Protein 3TKK (pdb70)

Nearest PDB structures (foldseek):
  3tkk-assembly2_D  TM=1.000E+00  e=2.383E-60  Caldanaerobacter subterraneus subsp. tengcongensis
  2ii1-assembly2_B  TM=9.820E-01  e=2.630E-40  Halalkalibacterium halodurans
  2f4l-assembly2_D  TM=9.705E-01  e=2.363E-36  Thermotoga maritima MSB8
  5ubu-assembly1_A  TM=9.392E-01  e=4.255E-30  Yersinia enterocolitica subsp. palearctica Y11
  3b9t-assembly2_D  TM=8.707E-01  e=4.042E-27  Methylobacillus flagellatus KT

Solvent-accessible surface area: 43181 Å² total

InterPro domains:
  IPR004304 Acetamidase/Formamidase [PF03069] (20-140)
  IPR004304 Acetamidase/Formamidase [PF03069] (149-227)
  IPR004304 Acetamidase/Formamidase [PTHR31891] (7-294)

Radius of gyration: 37.42 Å; Cα contacts (8 Å, |Δi|>4): 3752; chains: 4; bounding box: 75×80×104 Å

Foldseek 3Di:
DEAEEEFEAVAWAFWFAPPRDWPEEDEAFYKYKYWAFFLNCQQPDDDVRFPPRPVSSHQIWHGFYQYAPAAAQWKKKKAFAAWFWDQKFKDWFAQPFFDCNPPGHDIDMDMFGQPPQWTCPDPVDTHHFQKAWQFKFFHAQHDIGGQLDQAQRGHRQQASLHGHQKMKMHRANHHSRTIITYNMARAADFANRRRHGRTTIIITIMGMHIGPPDGARHMWMQGPWKIKGKHWAQDPVVQLVVRLVRVLVLPVVLAVQDSVSSVVCQVPFKDWGFRHDGTNITMIMIMGTVVVCVVSVNDD/DAEEEEFEAVAWDQKFAPPRDWPEEEEAFYKYKYWAAFCNCQADPHDVGFPPDDVSSPQTWGTFYQYPPAAAQWKKKKAFADWDWDFKFKDWFEAPFFQCNVPGHDIDMDIFGHDPQFTCPDPVDTHHFQKAWQFKFFHAQDDIGGLQDQAQRGHRQQASLHGHQKMKMGRARHHSRTMITYNMARDADFQSGRRHHRTTIIITIMGMHIGPDDGARHMWMQGPWKIKGKAKAQALVVRLVVQLVRVLVLCVVQAPADSVRSVVVQVPFKDKAFRHDGGNIGMIIIMGTVVVCVVSPRDD/DEEEEEFEQVAWDFKFAPPDDWPEEDEAFYKYKYWAAFLNPQPDVQPVSFPPRPVSSPLIWHTQYFYAPAAAQWKKKKAFADWFWDQKFKDKAEQPFFDCNPVGHDIDMGIFGHDPQFTCPDPPDTHHFQKAFQAKFFHALDDIGGLQDQAQRGRRQQASLRGHQKMKMGRANHHRRGMITYNMARAADAASRRRHHRGTTIITIMGMHIGDPDGARHMWMQHPWKIKGKHKAQDLVVRLVVRLVRVLVLCVVQAPADSVRSVVCLVVFKDKAFRHDGGNIGMIMIMGTVVVCVVRVNDD/DEAEEEFEAVQWDFWFALPDDWPEEEEAFYKYKYWAAWCNPCDPPQPPPFPDDDNSRPLTWGTFYFYAPAAQFWKKKKAWAAWFWDQKFKDWFAQLFFQVNPVGHGIHMGIFGHDPQFTPPDPPDTHGFQKAWQFKFFHAQHDIGGLQDQALRTHRQLASLHGRQKMKMGRARHHRRTITTYNMARAADFASRRHHHRTTTIITMMGMHIGPPDGARHMWMDGPWKIKGKHKAQALVVRLVVRLVRVVVLCVPQAPQDPVRSVVCQVPFKDKAFNHDGGSIGMIMIMGTPVVCVVRVNDD

Secondary structure (DSSP, 8-state):
---EEEE-TTSEESEE-TTSPPSEEEETT-EEEEEE---TT---SSTT--S-S-STT-SPEEEEEEEET--TT-EEEEEEEEEEE-SEEEEEEETT-STTGGG--SEEEEEEEEETTEEE-SSS-EEE---EEEEEE---SSS-EETT-EETTEEE---TT-STT-EEEEE--STT--EEEEEEES---TB-TTS---B--EEEEEEEEEEPS---SS-EEE-SSEEEEEEEESSHHHHHHHHHHHHHHHHHHH----HHHHHHHHHHH-EEEEEESSSSSEEEEEEEEHHHHHHTT---/---EEEE-TTSEESEEETTSPPSEEEETT-EEEEEE---TT-S-S-SS--S-S-STT-S-EEEEEEEET--TT-EEEEEEEEEEE-SEEEEEEETT-STTGGG--SEEEEEEEEETTEEEEETTEEEE---EEEEEE---SSSEEETTS-BTTEEE---TT-STT-EEEEE--STT--EEEEEEES---TB-TTS---EE-EEEEEEEEEE-S---SS-EEE-SSEEEEEEEESSHHHHHHHHHHHHHHHHHHH--B-HHHHHHHHHHH-EEEEEESSSSSEEEEEEEEHHHHHHTT---/---EEEE-TTSEESEE-TTSPPSEEEETT-EEEEEE---TT---SSSS--S-S-STT-S-EEEEEEEET--TT-EEEEEEEEEEE-SEEEEEEETT-STTGGG--SEEEEEEEEETTEEE-SSS-EEE---EEEEEE---SSS-EETTS-BTTEEE---TT-BTT-EEEEE--STTEEEEEEEEES---TB-TTS---EE-EEEEEEEEEE-S---SS-EEE-SSEEEEEEEESSHHHHHHHHHHHHHHHHHHH--B-HHHHHHHHHHH-EEEEEESSSSSEEEEEEEEHHHHHHTT---/---EEEE-TTSEESEEETTSPPSEEE-TT-EEEEEE----S--S-SSS--S-S-GGGSS-EEEEEEETT--TT-EEEEEEEEEEE-SEEEEEEETTBSTTGGG--SEEEEEEEEETTEEEEETTEEEE---EEEEEE---SSSEEETT--BTTEEE---TT-STT-EEEEE--STTEEEEEEEEES---TB-TTS---B--EEEEEEEEEE-S---SS-EEE-SSEEEEEEEESSHHHHHHHHHHHHHHHHHHH----HHHHHHHHHHH-EEEEEESSSSSEEEEEEEEHHHHHHTT---

Structure (mmCIF, N/CA/C/O backbone):
data_3TKK
#
_entry.id   3TKK
#
_cell.length_a   41.230
_cell.length_b   152.882
_cell.length_c   100.255
_cell.angle_alpha   90.00
_cell.angle_beta   99.49
_cell.angle_gamma   90.00
#
_symmetry.space_group_name_H-M   'P 1 21 1'
#
loop_
_entity.id
_entity.type
_entity.pdbx_description
1 polymer 'Predicted acetamidase/formamidase'
2 non-polymer 'CALCIUM ION'
3 non-polymer 'ZINC ION'
4 water water
#
loop_
_atom_site.group_PDB
_atom_site.id
_atom_site.type_symbol
_atom_site.label_atom_id
_atom_site.label_alt_id
_atom_site.label_comp_id
_atom_site.label_asym_id
_atom_site.label_entity_id
_atom_site.label_seq_id
_atom_site.pdbx_PDB_ins_code
_atom_site.Cartn_x
_atom_site.Cartn_y
_atom_site.Cartn_z
_atom_site.occupancy
_atom_site.B_iso_or_equiv
_atom_site.auth_seq_id
_atom_site.auth_comp_id
_atom_site.auth_asym_id
_atom_site.auth_atom_id
_atom_site.pdbx_PDB_model_num
ATOM 1 N N . SER A 1 1 ? 4.860 4.050 -19.061 1.00 23.70 -2 SER A N 1
ATOM 2 C CA . SER A 1 1 ? 3.978 3.255 -18.109 1.00 23.84 -2 SER A CA 1
ATOM 3 C C . SER A 1 1 ? 2.650 3.973 -17.643 1.00 23.76 -2 SER A C 1
ATOM 4 O O . SER A 1 1 ? 2.607 5.182 -17.435 1.00 21.03 -2 SER A O 1
ATOM 7 N N . HIS A 1 2 ? 1.569 3.206 -17.490 1.00 22.77 -1 HIS A N 1
ATOM 8 C CA . HIS A 1 2 ? 0.330 3.767 -16.969 1.00 24.47 -1 HIS A CA 1
ATOM 9 C C . HIS A 1 2 ? -0.290 2.728 -16.078 1.00 22.72 -1 HIS A C 1
ATOM 10 O O . HIS A 1 2 ? -1.441 2.421 -16.225 1.00 21.02 -1 HIS A O 1
ATOM 17 N N . MET A 1 3 ? 0.459 2.303 -15.056 1.00 36.67 1 MET A N 1
ATOM 18 C CA . MET A 1 3 ? -0.185 1.444 -14.089 1.00 37.03 1 MET A CA 1
ATOM 19 C C . MET A 1 3 ? -0.744 2.303 -12.983 1.00 33.58 1 MET A C 1
ATOM 20 O O . MET A 1 3 ? -0.218 3.383 -12.773 1.00 33.21 1 MET A O 1
ATOM 25 N N . LYS A 1 4 ? -1.766 1.812 -12.272 1.00 30.54 2 LYS A N 1
ATOM 26 C CA . LYS A 1 4 ? -2.217 2.425 -11.036 1.00 32.31 2 LYS A CA 1
ATOM 27 C C . LYS A 1 4 ? -2.121 1.492 -9.839 1.00 31.11 2 LYS A C 1
ATOM 28 O O . LYS A 1 4 ? -2.727 0.424 -9.851 1.00 34.64 2 LYS A O 1
ATOM 34 N N . TYR A 1 5 ? -1.431 1.912 -8.805 1.00 28.88 3 TYR A N 1
ATOM 35 C CA . TYR A 1 5 ? -1.343 1.121 -7.590 1.00 29.68 3 TYR A CA 1
ATOM 36 C C . TYR A 1 5 ? -1.957 1.822 -6.385 1.00 28.14 3 TYR A C 1
ATOM 37 O O . TYR A 1 5 ? -1.986 3.044 -6.289 1.00 27.95 3 TYR A O 1
ATOM 46 N N . SER A 1 6 ? -2.339 1.038 -5.409 1.00 27.16 4 SER A N 1
ATOM 47 C CA . SER A 1 6 ? -2.786 1.592 -4.127 1.00 27.74 4 SER A CA 1
ATOM 48 C C . SER A 1 6 ? -1.785 1.214 -3.054 1.00 25.74 4 SER A C 1
ATOM 49 O O . SER A 1 6 ? -1.350 0.065 -2.977 1.00 30.59 4 SER A O 1
ATOM 52 N N . LEU A 1 7 ? -1.346 2.141 -2.232 1.00 24.93 5 LEU A N 1
ATOM 53 C CA . LEU A 1 7 ? -0.319 1.876 -1.264 1.00 24.24 5 LEU A CA 1
ATOM 54 C C . LEU A 1 7 ? -0.949 2.220 0.112 1.00 24.19 5 LEU A C 1
ATOM 55 O O . LEU A 1 7 ? -1.350 3.377 0.374 1.00 23.45 5 LEU A O 1
ATOM 60 N N . SER A 1 8 ? -0.945 1.228 1.009 1.00 24.79 6 SER A N 1
ATOM 61 C CA . SER A 1 8 ? -1.629 1.394 2.263 1.00 26.82 6 SER A CA 1
ATOM 62 C C . SER A 1 8 ? -0.673 1.930 3.351 1.00 29.75 6 SER A C 1
ATOM 63 O O . SER A 1 8 ? 0.554 1.822 3.246 1.00 29.36 6 SER A O 1
ATOM 66 N N . ALA A 1 9 ? -1.249 2.487 4.415 1.00 28.78 7 ALA A N 1
ATOM 67 C CA . ALA A 1 9 ? -0.564 3.230 5.384 1.00 27.20 7 ALA A CA 1
ATOM 68 C C . ALA A 1 9 ? 0.282 2.378 6.338 1.00 27.37 7 ALA A C 1
ATOM 69 O O . ALA A 1 9 ? 1.085 2.960 7.033 1.00 25.86 7 ALA A O 1
ATOM 71 N N . ASP A 1 10 ? 0.167 1.048 6.238 1.00 24.85 8 ASP A N 1
ATOM 72 C CA . ASP A 1 10 ? 1.008 0.128 6.961 1.00 31.07 8 ASP A CA 1
ATOM 73 C C . ASP A 1 10 ? 2.397 0.159 6.385 1.00 28.72 8 ASP A C 1
ATOM 74 O O . ASP A 1 10 ? 3.283 -0.340 7.036 1.00 28.86 8 ASP A O 1
ATOM 79 N N . HIS A 1 11 ? 2.600 0.758 5.181 1.00 24.56 9 HIS A N 1
ATOM 80 C CA . HIS A 1 11 ? 3.982 0.946 4.731 1.00 25.58 9 HIS A CA 1
ATOM 81 C C . HIS A 1 11 ? 4.389 2.372 5.028 1.00 22.94 9 HIS A C 1
ATOM 82 O O . HIS A 1 11 ? 4.036 3.272 4.269 1.00 24.16 9 HIS A O 1
ATOM 89 N N . HIS A 1 12 ? 5.109 2.648 6.103 1.00 25.45 10 HIS A N 1
ATOM 90 C CA . HIS A 1 12 ? 5.397 4.047 6.362 1.00 25.52 10 HIS A CA 1
ATOM 91 C C . HIS A 1 12 ? 6.778 4.175 7.041 1.00 24.19 10 HIS A C 1
ATOM 92 O O . HIS A 1 12 ? 7.281 3.181 7.584 1.00 26.40 10 HIS A O 1
ATOM 99 N N . ILE A 1 13 ? 7.270 5.410 7.117 1.00 21.65 11 ILE A N 1
ATOM 100 C CA . ILE A 1 13 ? 8.591 5.666 7.716 1.00 21.95 11 ILE A CA 1
ATOM 101 C C . ILE A 1 13 ? 8.483 6.836 8.690 1.00 22.90 11 ILE A C 1
ATOM 102 O O . ILE A 1 13 ? 7.575 7.688 8.573 1.00 23.13 11 ILE A O 1
ATOM 107 N N . PHE A 1 14 ? 9.483 6.998 9.555 1.00 23.22 12 PHE A N 1
ATOM 108 C CA . PHE A 1 14 ? 9.463 8.120 10.458 1.00 27.37 12 PHE A CA 1
ATOM 109 C C . PHE A 1 14 ? 10.578 9.126 10.097 1.00 27.93 12 PHE A C 1
ATOM 110 O O . PHE A 1 14 ? 10.609 10.216 10.614 1.00 25.53 12 PHE A O 1
ATOM 118 N N . ALA A 1 15 ? 11.550 8.721 9.280 1.00 27.39 13 ALA A N 1
ATOM 119 C CA . ALA A 1 15 ? 12.578 9.676 8.874 1.00 23.79 13 ALA A CA 1
ATOM 120 C C . ALA A 1 15 ? 12.844 9.436 7.424 1.00 23.67 13 ALA A C 1
ATOM 121 O O . ALA A 1 15 ? 12.728 8.277 6.990 1.00 27.90 13 ALA A O 1
ATOM 123 N N . PHE A 1 16 ? 13.212 10.474 6.653 1.00 22.58 14 PHE A N 1
ATOM 124 C CA . PHE A 1 16 ? 13.553 10.263 5.187 1.00 25.23 14 PHE A CA 1
ATOM 125 C C . PHE A 1 16 ? 14.983 9.784 5.145 1.00 27.51 14 PHE A C 1
ATOM 126 O O . PHE A 1 16 ? 15.874 10.457 5.714 1.00 25.71 14 PHE A O 1
ATOM 134 N N . SER A 1 17 ? 15.223 8.593 4.589 1.00 24.20 15 SER A N 1
ATOM 135 C CA . SER A 1 17 ? 16.595 8.080 4.698 1.00 29.28 15 SER A CA 1
ATOM 136 C C . SER A 1 17 ? 16.823 7.217 3.484 1.00 31.72 15 SER A C 1
ATOM 137 O O . SER A 1 17 ? 15.917 6.498 3.041 1.00 29.63 15 SER A O 1
ATOM 140 N N . LYS A 1 18 ? 18.026 7.277 2.947 1.00 31.93 16 LYS A N 1
ATOM 141 C CA . LYS A 1 18 ? 18.366 6.461 1.768 1.00 32.89 16 LYS A CA 1
ATOM 142 C C . LYS A 1 18 ? 18.349 4.983 2.109 1.00 34.39 16 LYS A C 1
ATOM 143 O O . LYS A 1 18 ? 18.345 4.140 1.197 1.00 34.71 16 LYS A O 1
ATOM 149 N N . GLU A 1 19 ? 18.362 4.688 3.414 1.00 35.26 17 GLU A N 1
ATOM 150 C CA . GLU A 1 19 ? 18.461 3.308 3.948 1.00 38.68 17 GLU A CA 1
ATOM 151 C C . GLU A 1 19 ? 17.102 2.595 4.043 1.00 36.45 17 GLU A C 1
ATOM 152 O O . GLU A 1 19 ? 17.073 1.377 4.201 1.00 39.81 17 GLU A O 1
ATOM 158 N N . ASN A 1 20 ? 16.000 3.335 4.017 1.00 31.48 18 ASN A N 1
ATOM 159 C CA . ASN A 1 20 ? 14.653 2.716 4.176 1.00 31.43 18 ASN A CA 1
ATOM 160 C C . ASN A 1 20 ? 14.345 1.913 2.877 1.00 30.36 18 ASN A C 1
ATOM 161 O O . ASN A 1 20 ? 14.393 2.462 1.761 1.00 31.91 18 ASN A O 1
ATOM 166 N N . LYS A 1 21 ? 13.997 0.655 3.013 1.00 28.79 19 LYS A N 1
ATOM 167 C CA . LYS A 1 21 ? 13.669 -0.139 1.852 1.00 29.93 19 LYS A CA 1
ATOM 168 C C . LYS A 1 21 ? 12.338 0.280 1.230 1.00 26.82 19 LYS A C 1
ATOM 169 O O . LYS A 1 21 ? 11.382 0.531 1.945 1.00 25.89 19 LYS A O 1
ATOM 175 N N . PRO A 1 22 ? 12.262 0.249 -0.095 1.00 26.17 20 PRO A N 1
ATOM 176 C CA . PRO A 1 22 ? 11.109 0.663 -0.894 1.00 25.81 20 PRO A CA 1
ATOM 177 C C . PRO A 1 22 ? 9.938 -0.222 -0.517 1.00 24.78 20 PRO A C 1
ATOM 178 O O . PRO A 1 22 ? 10.075 -1.463 -0.341 1.00 25.67 20 PRO A O 1
ATOM 182 N N . ALA A 1 23 ? 8.799 0.430 -0.365 1.00 24.10 21 ALA A N 1
ATOM 183 C CA . ALA A 1 23 ? 7.543 -0.297 -0.031 1.00 24.64 21 ALA A CA 1
ATOM 184 C C . ALA A 1 23 ? 7.062 -0.872 -1.337 1.00 24.88 21 ALA A C 1
ATOM 185 O O . ALA A 1 23 ? 6.386 -1.902 -1.376 1.00 25.60 21 ALA A O 1
ATOM 187 N N . ILE A 1 24 ? 7.416 -0.189 -2.415 1.00 24.59 22 ILE A N 1
ATOM 188 C CA . ILE A 1 24 ? 6.907 -0.600 -3.747 1.00 25.13 22 ILE A CA 1
ATOM 189 C C . ILE A 1 24 ? 7.786 0.152 -4.788 1.00 24.98 22 ILE A C 1
ATOM 190 O O . ILE A 1 24 ? 8.391 1.212 -4.479 1.00 24.28 22 ILE A O 1
ATOM 195 N N . SER A 1 25 ? 7.969 -0.497 -5.922 1.00 25.79 23 SER A N 1
ATOM 196 C CA . SER A 1 25 ? 8.587 0.070 -7.122 1.00 26.37 23 SER A CA 1
ATOM 197 C C . SER A 1 25 ? 7.549 0.350 -8.196 1.00 26.24 23 SER A C 1
ATOM 198 O O . SER A 1 25 ? 6.722 -0.515 -8.502 1.00 27.70 23 SER A O 1
ATOM 201 N N . VAL A 1 26 ? 7.626 1.547 -8.784 1.00 26.32 24 VAL A N 1
ATOM 202 C CA . VAL A 1 26 ? 6.747 1.955 -9.836 1.00 26.25 24 VAL A CA 1
ATOM 203 C C . VAL A 1 26 ? 7.666 2.587 -10.921 1.00 27.43 24 VAL A C 1
ATOM 204 O O . VAL A 1 26 ? 8.914 2.755 -10.705 1.00 26.49 24 VAL A O 1
ATOM 208 N N . LYS A 1 27 ? 7.047 2.925 -12.057 1.00 27.28 25 LYS A N 1
ATOM 209 C CA . LYS A 1 27 ? 7.782 3.560 -13.160 1.00 28.38 25 LYS A CA 1
ATOM 210 C C . LYS A 1 27 ? 7.277 4.956 -13.420 1.00 27.85 25 LYS A C 1
ATOM 211 O O . LYS A 1 27 ? 6.131 5.359 -13.006 1.00 28.97 25 LYS A O 1
ATOM 217 N N . SER A 1 28 ? 8.048 5.675 -14.222 1.00 27.95 26 SER A N 1
ATOM 218 C CA . SER A 1 28 ? 7.685 7.093 -14.504 1.00 27.60 26 SER A CA 1
ATOM 219 C C . SER A 1 28 ? 6.365 7.056 -15.237 1.00 29.17 26 SER A C 1
ATOM 220 O O . SER A 1 28 ? 6.207 6.297 -16.224 1.00 29.62 26 SER A O 1
ATOM 223 N N . GLY A 1 29 ? 5.406 7.822 -14.763 1.00 29.30 27 GLY A N 1
ATOM 224 C CA . GLY A 1 29 ? 4.096 7.906 -15.403 1.00 28.54 27 GLY A CA 1
ATOM 225 C C . GLY A 1 29 ? 3.032 7.153 -14.627 1.00 28.52 27 GLY A C 1
ATOM 226 O O . GLY A 1 29 ? 1.833 7.205 -14.973 1.00 28.95 27 GLY A O 1
ATOM 227 N N . ASP A 1 30 ? 3.450 6.359 -13.637 1.00 27.53 28 ASP A N 1
ATOM 228 C CA . ASP A 1 30 ? 2.469 5.448 -12.950 1.00 27.55 28 ASP A CA 1
ATOM 229 C C . ASP A 1 30 ? 1.735 6.327 -11.915 1.00 27.02 28 ASP A C 1
ATOM 230 O O . ASP A 1 30 ? 2.316 7.352 -11.421 1.00 25.57 28 ASP A O 1
ATOM 235 N N . GLU A 1 31 ? 0.539 5.884 -11.524 1.00 26.84 29 GLU A N 1
ATOM 236 C CA . GLU A 1 31 ? -0.230 6.584 -10.540 1.00 28.02 29 GLU A CA 1
ATOM 237 C C . GLU A 1 31 ? -0.234 5.758 -9.246 1.00 27.40 29 GLU A C 1
ATOM 238 O O . GLU A 1 31 ? -0.190 4.566 -9.332 1.00 26.56 29 GLU A O 1
ATOM 244 N N . LEU A 1 32 ? -0.382 6.396 -8.095 1.00 26.42 30 LEU A N 1
ATOM 245 C CA . LEU A 1 32 ? -0.669 5.728 -6.842 1.00 25.98 30 LEU A CA 1
ATOM 246 C C . LEU A 1 32 ? -1.773 6.417 -6.045 1.00 24.85 30 LEU A C 1
ATOM 247 O O . LEU A 1 32 ? -1.694 7.620 -5.921 1.00 23.36 30 LEU A O 1
ATOM 252 N N . GLU A 1 33 ? -2.636 5.653 -5.368 1.00 24.50 31 GLU A N 1
ATOM 253 C CA . GLU A 1 33 ? -3.480 6.171 -4.282 1.00 27.27 31 GLU A CA 1
ATOM 254 C C . GLU A 1 33 ? -2.828 5.784 -3.013 1.00 27.95 31 GLU A C 1
ATOM 255 O O . GLU A 1 33 ? -2.632 4.537 -2.726 1.00 27.34 31 GLU A O 1
ATOM 261 N N . VAL A 1 34 ? -2.419 6.813 -2.292 1.00 22.60 32 VAL A N 1
ATOM 262 C CA . VAL A 1 34 ? -1.563 6.648 -1.172 1.00 22.17 32 VAL A CA 1
ATOM 263 C C . VAL A 1 34 ? -2.371 6.950 0.115 1.00 25.08 32 VAL A C 1
ATOM 264 O O . VAL A 1 34 ? -2.827 8.074 0.295 1.00 24.05 32 VAL A O 1
ATOM 268 N N . GLU A 1 35 ? -2.558 5.950 1.009 1.00 24.02 33 GLU A N 1
ATOM 269 C CA . GLU A 1 35 ? -3.228 6.178 2.312 1.00 22.52 33 GLU A CA 1
ATOM 270 C C . GLU A 1 35 ? -2.242 6.658 3.376 1.00 23.47 33 GLU A C 1
ATOM 271 O O . GLU A 1 35 ? -1.113 6.136 3.463 1.00 21.58 33 GLU A O 1
ATOM 277 N N . THR A 1 36 ? -2.685 7.612 4.200 1.00 21.47 34 THR A N 1
ATOM 278 C CA . THR A 1 36 ? -1.831 8.153 5.223 1.00 27.33 34 THR A CA 1
ATOM 279 C C . THR A 1 36 ? -2.510 8.011 6.561 1.00 29.77 34 THR A C 1
ATOM 280 O O . THR A 1 36 ? -3.716 7.916 6.631 1.00 33.10 34 THR A O 1
ATOM 284 N N . MET A 1 37 ? -1.744 7.999 7.624 1.00 31.89 35 MET A N 1
ATOM 285 C CA . MET A 1 37 ? -2.327 8.242 8.918 1.00 35.97 35 MET A CA 1
ATOM 286 C C . MET A 1 37 ? -2.060 9.740 9.248 1.00 37.89 35 MET A C 1
ATOM 287 O O . MET A 1 37 ? -1.188 10.462 8.624 1.00 34.27 35 MET A O 1
ATOM 292 N N . ASP A 1 38 ? -2.781 10.265 10.229 1.00 36.58 36 ASP A N 1
ATOM 293 C CA . ASP A 1 38 ? -2.474 11.658 10.566 1.00 32.63 36 ASP A CA 1
ATOM 294 C C . ASP A 1 38 ? -1.089 11.751 11.125 1.00 35.42 36 ASP A C 1
ATOM 295 O O . ASP A 1 38 ? -0.465 10.712 11.375 1.00 31.64 36 ASP A O 1
ATOM 308 N N . PHE A 1 40 ? -0.353 12.337 14.015 1.00 41.40 38 PHE A N 1
ATOM 309 C CA . PHE A 1 40 ? -0.227 11.556 15.272 1.00 42.14 38 PHE A CA 1
ATOM 310 C C . PHE A 1 40 ? -0.363 10.003 15.187 1.00 41.90 38 PHE A C 1
ATOM 311 O O . PHE A 1 40 ? -0.710 9.368 16.180 1.00 44.03 38 PHE A O 1
ATOM 319 N N . SER A 1 41 ? -0.014 9.401 14.051 1.00 40.25 39 SER A N 1
ATOM 320 C CA . SER A 1 41 ? -0.359 8.010 13.768 1.00 42.26 39 SER A CA 1
ATOM 321 C C . SER A 1 41 ? -1.773 7.694 14.216 1.00 45.48 39 SER A C 1
ATOM 322 O O . SER A 1 41 ? -2.032 6.571 14.707 1.00 46.42 39 SER A O 1
ATOM 325 N N . ASN A 1 42 ? -2.705 8.648 14.094 1.00 43.72 40 ASN A N 1
ATOM 326 C CA . ASN A 1 42 ? -4.067 8.333 14.576 1.00 47.34 40 ASN A CA 1
ATOM 327 C C . ASN A 1 42 ? -4.194 8.045 16.116 1.00 48.68 40 ASN A C 1
ATOM 328 O O . ASN A 1 42 ? -5.091 7.307 16.506 1.00 51.04 40 ASN A O 1
ATOM 333 N N . GLN A 1 43 ? -3.304 8.600 16.966 1.00 49.71 41 GLN A N 1
ATOM 334 C CA . GLN A 1 43 ? -3.307 8.289 18.409 1.00 51.46 41 GLN A CA 1
ATOM 335 C C . GLN A 1 43 ? -4.347 9.095 19.237 1.00 52.67 41 GLN A C 1
ATOM 336 O O . GLN A 1 43 ? -4.638 8.744 20.382 1.00 51.93 41 GLN A O 1
ATOM 342 N N . ILE A 1 44 ? -4.859 10.192 18.649 1.00 51.74 42 ILE A N 1
ATOM 343 C CA . ILE A 1 44 ? -5.989 10.977 19.201 1.00 51.97 42 ILE A CA 1
ATOM 344 C C . ILE A 1 44 ? -7.191 10.829 18.271 1.00 52.42 42 ILE A C 1
ATOM 345 O O . ILE A 1 44 ? -7.277 11.461 17.213 1.00 47.53 42 ILE A O 1
ATOM 350 N N . GLN A 1 45 ? -8.130 9.985 18.686 1.00 56.45 43 GLN A N 1
ATOM 351 C CA . GLN A 1 45 ? -9.322 9.710 17.913 1.00 58.74 43 GLN A CA 1
ATOM 352 C C . GLN A 1 45 ? -10.532 10.319 18.587 1.00 61.60 43 GLN A C 1
ATOM 353 O O . GLN A 1 45 ? -11.610 10.423 17.997 1.00 61.15 43 GLN A O 1
ATOM 359 N N . SER A 1 46 ? -10.363 10.691 19.848 1.00 64.38 44 SER A N 1
ATOM 360 C CA . SER A 1 46 ? -11.469 11.212 20.621 1.00 68.91 44 SER A CA 1
ATOM 361 C C . SER A 1 46 ? -10.901 12.148 21.682 1.00 70.59 44 SER A C 1
ATOM 362 O O . SER A 1 46 ? -9.704 12.123 21.968 1.00 68.74 44 SER A O 1
ATOM 365 N N . ASN A 1 47 ? -11.762 12.995 22.244 1.00 73.21 45 ASN A N 1
ATOM 366 C CA . ASN A 1 47 ? -11.374 13.779 23.397 1.00 75.68 45 ASN A CA 1
ATOM 367 C C . ASN A 1 47 ? -11.462 13.004 24.691 1.00 79.07 45 ASN A C 1
ATOM 368 O O . ASN A 1 47 ? -11.173 11.797 24.754 1.00 79.18 45 ASN A O 1
ATOM 373 N N . GLU A 1 48 ? -11.937 13.712 25.706 1.00 83.93 46 GLU A N 1
ATOM 374 C CA . GLU A 1 48 ? -11.908 13.170 27.040 1.00 88.33 46 GLU A CA 1
ATOM 375 C C . GLU A 1 48 ? -10.460 12.679 27.225 1.00 89.77 46 GLU A C 1
ATOM 376 O O . GLU A 1 48 ? -9.517 13.493 27.246 1.00 89.01 46 GLU A O 1
ATOM 382 N N . ASP A 1 49 ? -10.297 11.349 27.286 1.00 92.14 47 ASP A N 1
ATOM 383 C CA . ASP A 1 49 ? -9.046 10.657 27.695 1.00 93.64 47 ASP A CA 1
ATOM 384 C C . ASP A 1 49 ? -7.907 10.785 26.663 1.00 92.09 47 ASP A C 1
ATOM 385 O O . ASP A 1 49 ? -6.713 10.692 27.024 1.00 92.41 47 ASP A O 1
ATOM 390 N N . LYS A 1 50 ? -8.264 10.978 25.388 1.00 90.49 48 LYS A N 1
ATOM 391 C CA . LYS A 1 50 ? -7.242 11.080 24.349 1.00 88.45 48 LYS A CA 1
ATOM 392 C C . LYS A 1 50 ? -6.616 12.474 24.310 1.00 87.51 48 LYS A C 1
ATOM 393 O O . LYS A 1 50 ? -7.123 13.402 23.643 1.00 85.67 48 LYS A O 1
ATOM 399 N N . LEU A 1 51 ? -5.521 12.591 25.068 1.00 88.03 49 LEU A N 1
ATOM 400 C CA . LEU A 1 51 ? -4.704 13.794 25.124 1.00 87.87 49 LEU A CA 1
ATOM 401 C C . LEU A 1 51 ? -3.240 13.468 24.787 1.00 87.61 49 LEU A C 1
ATOM 402 O O . LEU A 1 51 ? -2.823 12.294 24.795 1.00 87.40 49 LEU A O 1
ATOM 407 N N . ASP A 1 52 ? -2.489 14.525 24.457 1.00 87.25 50 ASP A N 1
ATOM 408 C CA . ASP A 1 52 ? -1.059 14.417 24.118 1.00 87.30 50 ASP A CA 1
ATOM 409 C C . ASP A 1 52 ? -0.218 13.775 25.255 1.00 88.74 50 ASP A C 1
ATOM 410 O O . ASP A 1 52 ? 0.410 14.456 26.086 1.00 88.85 50 ASP A O 1
ATOM 415 N N . GLU A 1 53 ? -0.268 12.445 25.285 1.00 89.66 51 GLU A N 1
ATOM 416 C CA . GLU A 1 53 ? 0.620 11.601 26.083 1.00 90.62 51 GLU A CA 1
ATOM 417 C C . GLU A 1 53 ? 0.678 10.309 25.270 1.00 90.87 51 GLU A C 1
ATOM 418 O O . GLU A 1 53 ? 0.509 9.194 25.803 1.00 92.02 51 GLU A O 1
ATOM 424 N N . MET A 1 54 ? 0.871 10.499 23.957 1.00 88.96 52 MET A N 1
ATOM 425 C CA . MET A 1 54 ? 0.897 9.433 22.946 1.00 87.90 52 MET A CA 1
ATOM 426 C C . MET A 1 54 ? 2.308 8.865 22.868 1.00 87.38 52 MET A C 1
ATOM 427 O O . MET A 1 54 ? 3.171 9.260 23.653 1.00 88.06 52 MET A O 1
ATOM 432 N N . ASP A 1 55 ? 2.561 7.991 21.887 1.00 86.21 53 ASP A N 1
ATOM 433 C CA . ASP A 1 55 ? 3.882 7.347 21.730 1.00 85.71 53 ASP A CA 1
ATOM 434 C C . ASP A 1 55 ? 4.975 8.296 21.241 1.00 84.19 53 ASP A C 1
ATOM 435 O O . ASP A 1 55 ? 6.152 7.980 21.398 1.00 85.66 53 ASP A O 1
ATOM 440 N N . TRP A 1 56 ? 4.577 9.433 20.656 1.00 81.44 54 TRP A N 1
ATOM 441 C CA . TRP A 1 56 ? 5.486 10.563 20.293 1.00 79.63 54 TRP A CA 1
ATOM 442 C C . TRP A 1 56 ? 6.633 10.314 19.293 1.00 76.96 54 TRP A C 1
ATOM 443 O O . TRP A 1 56 ? 7.019 11.230 18.571 1.00 76.36 54 TRP A O 1
ATOM 454 N N . ASN A 1 57 ? 7.197 9.111 19.254 1.00 75.04 55 ASN A N 1
ATOM 455 C CA . ASN A 1 57 ? 8.212 8.783 18.241 1.00 72.42 55 ASN A CA 1
ATOM 456 C C . ASN A 1 57 ? 7.490 8.218 17.029 1.00 69.38 55 ASN A C 1
ATOM 457 O O . ASN A 1 57 ? 8.114 7.794 16.036 1.00 68.43 55 ASN A O 1
ATOM 462 N N . ARG A 1 58 ? 6.152 8.218 17.158 1.00 66.50 56 ARG A N 1
ATOM 463 C CA . ARG A 1 58 ? 5.227 7.761 16.138 1.00 62.76 56 ARG A CA 1
ATOM 464 C C . ARG A 1 58 ? 4.488 8.992 15.591 1.00 59.43 56 ARG A C 1
ATOM 465 O O . ARG A 1 58 ? 3.297 8.943 15.192 1.00 57.35 56 ARG A O 1
ATOM 473 N N . VAL A 1 59 ? 5.223 10.098 15.545 1.00 55.21 57 VAL A N 1
ATOM 474 C CA . VAL A 1 59 ? 4.653 11.305 15.009 1.00 50.53 57 VAL A CA 1
ATOM 475 C C . VAL A 1 59 ? 5.162 11.450 13.573 1.00 47.63 57 VAL A C 1
ATOM 476 O O . VAL A 1 59 ? 6.292 11.052 13.332 1.00 44.71 57 VAL A O 1
ATOM 480 N N . ASN A 1 60 ? 4.324 12.049 12.680 1.00 43.36 58 ASN A N 1
ATOM 481 C CA . ASN A 1 60 ? 4.539 12.237 11.225 1.00 40.35 58 ASN A CA 1
ATOM 482 C C . ASN A 1 60 ? 4.855 11.004 10.379 1.00 39.37 58 ASN A C 1
ATOM 483 O O . ASN A 1 60 ? 5.824 11.090 9.553 1.00 38.38 58 ASN A O 1
ATOM 488 N N . PRO A 1 61 ? 4.043 9.908 10.503 1.00 33.96 59 PRO A N 1
ATOM 489 C CA . PRO A 1 61 ? 4.487 8.735 9.788 1.00 31.18 59 PRO A CA 1
ATOM 490 C C . PRO A 1 61 ? 4.232 9.084 8.354 1.00 27.75 59 PRO A C 1
ATOM 491 O O . PRO A 1 61 ? 3.219 9.567 8.049 1.00 26.84 59 PRO A O 1
ATOM 495 N N . ALA A 1 62 ? 5.175 8.889 7.468 1.00 22.58 60 ALA A N 1
ATOM 496 C CA . ALA A 1 62 ? 4.903 9.129 6.056 1.00 22.33 60 ALA A CA 1
ATOM 497 C C . ALA A 1 62 ? 4.697 7.804 5.308 1.00 19.72 60 ALA A C 1
ATOM 498 O O . ALA A 1 62 ? 5.489 6.894 5.420 1.00 24.63 60 ALA A O 1
ATOM 500 N N . THR A 1 63 ? 3.712 7.718 4.444 1.00 21.78 61 THR A N 1
ATOM 501 C CA . THR A 1 63 ? 3.487 6.484 3.747 1.00 20.29 61 THR A CA 1
ATOM 502 C C . THR A 1 63 ? 4.539 6.387 2.622 1.00 20.24 61 THR A C 1
ATOM 503 O O . THR A 1 63 ? 4.853 7.410 1.980 1.00 19.67 61 THR A O 1
ATOM 507 N N . GLY A 1 64 ? 5.105 5.183 2.401 1.00 21.06 62 GLY A N 1
ATOM 508 C CA . GLY A 1 64 ? 6.232 5.026 1.499 1.00 20.95 62 GLY A CA 1
ATOM 509 C C . GLY A 1 64 ? 7.359 4.206 2.161 1.00 22.04 62 GLY A C 1
ATOM 510 O O . GLY A 1 64 ? 7.173 3.540 3.222 1.00 21.97 62 GLY A O 1
ATOM 511 N N . PRO A 1 65 ? 8.547 4.205 1.537 1.00 21.67 63 PRO A N 1
ATOM 512 C CA . PRO A 1 65 ? 8.869 5.020 0.374 1.00 21.30 63 PRO A CA 1
ATOM 513 C C . PRO A 1 65 ? 8.559 4.317 -0.937 1.00 22.07 63 PRO A C 1
ATOM 514 O O . PRO A 1 65 ? 8.421 3.092 -1.007 1.00 22.43 63 PRO A O 1
ATOM 518 N N . ILE A 1 66 ? 8.301 5.110 -1.950 1.00 21.45 64 ILE A N 1
ATOM 519 C CA . ILE A 1 66 ? 8.076 4.601 -3.289 1.00 22.00 64 ILE A CA 1
ATOM 520 C C . ILE A 1 66 ? 9.363 4.746 -4.133 1.00 22.36 64 ILE A C 1
ATOM 521 O O . ILE A 1 66 ? 9.913 5.846 -4.275 1.00 21.99 64 ILE A O 1
ATOM 526 N N . PHE A 1 67 ? 9.851 3.633 -4.654 1.00 23.20 65 PHE A N 1
ATOM 527 C CA . PHE A 1 67 ? 11.013 3.661 -5.543 1.00 23.85 65 PHE A CA 1
ATOM 528 C C . PHE A 1 67 ? 10.474 3.887 -6.921 1.00 24.08 65 PHE A C 1
ATOM 529 O O . PHE A 1 67 ? 9.550 3.156 -7.356 1.00 26.73 65 PHE A O 1
ATOM 537 N N . VAL A 1 68 ? 11.015 4.913 -7.604 1.00 25.11 66 VAL A N 1
ATOM 538 C CA . VAL A 1 68 ? 10.532 5.271 -8.893 1.00 24.45 66 VAL A CA 1
ATOM 539 C C . VAL A 1 68 ? 11.621 4.896 -9.869 1.00 26.60 66 VAL A C 1
ATOM 540 O O . VAL A 1 68 ? 12.656 5.487 -9.866 1.00 26.60 66 VAL A O 1
ATOM 544 N N . GLU A 1 69 ? 11.375 3.895 -10.694 1.00 26.39 67 GLU A N 1
ATOM 545 C CA . GLU A 1 69 ? 12.378 3.447 -11.675 1.00 28.83 67 GLU A CA 1
ATOM 546 C C . GLU A 1 69 ? 12.860 4.556 -12.595 1.00 30.45 67 GLU A C 1
ATOM 547 O O . GLU A 1 69 ? 12.033 5.191 -13.175 1.00 31.38 67 GLU A O 1
ATOM 553 N N . GLY A 1 70 ? 14.191 4.675 -12.781 1.00 29.00 68 GLY A N 1
ATOM 554 C CA . GLY A 1 70 ? 14.774 5.615 -13.782 1.00 29.28 68 GLY A CA 1
ATOM 555 C C . GLY A 1 70 ? 15.237 6.871 -13.058 1.00 30.28 68 GLY A C 1
ATOM 556 O O . GLY A 1 70 ? 15.995 7.700 -13.622 1.00 33.51 68 GLY A O 1
ATOM 557 N N . ALA A 1 71 ? 14.777 7.071 -11.829 1.00 27.12 69 ALA A N 1
ATOM 558 C CA . ALA A 1 71 ? 15.136 8.302 -11.201 1.00 27.36 69 ALA A CA 1
ATOM 559 C C . ALA A 1 71 ? 16.514 8.097 -10.739 1.00 28.15 69 ALA A C 1
ATOM 560 O O . ALA A 1 71 ? 16.756 7.121 -10.029 1.00 26.97 69 ALA A O 1
ATOM 562 N N . LYS A 1 72 ? 17.431 9.009 -11.100 1.00 29.68 70 LYS A N 1
ATOM 563 C CA . LYS A 1 72 ? 18.774 8.935 -10.629 1.00 33.19 70 LYS A CA 1
ATOM 564 C C . LYS A 1 72 ? 19.229 10.193 -9.910 1.00 33.08 70 LYS A C 1
ATOM 565 O O . LYS A 1 72 ? 18.656 11.272 -10.090 1.00 29.11 70 LYS A O 1
ATOM 571 N N . GLU A 1 73 ? 20.266 10.077 -9.095 1.00 31.67 71 GLU A N 1
ATOM 572 C CA . GLU A 1 73 ? 20.813 11.270 -8.468 1.00 30.38 71 GLU A CA 1
ATOM 573 C C . GLU A 1 73 ? 21.005 12.416 -9.454 1.00 31.72 71 GLU A C 1
ATOM 574 O O . GLU A 1 73 ? 21.688 12.256 -10.412 1.00 29.55 71 GLU A O 1
ATOM 580 N N . GLY A 1 74 ? 20.389 13.593 -9.205 1.00 27.55 72 GLY A N 1
ATOM 581 C CA . GLY A 1 74 ? 20.634 14.738 -10.121 1.00 29.22 72 GLY A CA 1
ATOM 582 C C . GLY A 1 74 ? 19.404 14.972 -10.997 1.00 30.25 72 GLY A C 1
ATOM 583 O O . GLY A 1 74 ? 19.289 16.075 -11.566 1.00 31.91 72 GLY A O 1
ATOM 584 N N . ASP A 1 75 ? 18.509 13.965 -11.145 1.00 27.17 73 ASP A N 1
ATOM 585 C CA . ASP A 1 75 ? 17.255 14.202 -11.882 1.00 26.83 73 ASP A CA 1
ATOM 586 C C . ASP A 1 75 ? 16.262 14.949 -11.040 1.00 25.72 73 ASP A C 1
ATOM 587 O O . ASP A 1 75 ? 16.546 15.401 -9.930 1.00 24.82 73 ASP A O 1
ATOM 592 N N . VAL A 1 76 ? 15.014 15.057 -11.505 1.00 25.14 74 VAL A N 1
ATOM 593 C CA . VAL A 1 76 ? 14.124 15.766 -10.676 1.00 24.00 74 VAL A CA 1
ATOM 594 C C . VAL A 1 76 ? 12.911 14.849 -10.660 1.00 26.50 74 VAL A C 1
ATOM 595 O O . VAL A 1 76 ? 12.595 14.251 -11.712 1.00 24.36 74 VAL A O 1
ATOM 599 N N . LEU A 1 77 ? 12.248 14.691 -9.507 1.00 22.53 75 LEU A N 1
ATOM 600 C CA . LEU A 1 77 ? 10.961 13.930 -9.563 1.00 22.29 75 LEU A CA 1
ATOM 601 C C . LEU A 1 77 ? 9.805 14.852 -9.516 1.00 23.18 75 LEU A C 1
ATOM 602 O O . LEU A 1 77 ? 9.685 15.639 -8.559 1.00 22.63 75 LEU A O 1
ATOM 607 N N . LYS A 1 78 ? 8.907 14.712 -10.494 1.00 22.95 76 LYS A N 1
ATOM 608 C CA . LYS A 1 78 ? 7.663 15.478 -10.530 1.00 22.18 76 LYS A CA 1
ATOM 609 C C . LYS A 1 78 ? 6.479 14.620 -10.038 1.00 22.46 76 LYS A C 1
ATOM 610 O O . LYS A 1 78 ? 6.350 13.465 -10.450 1.00 22.41 76 LYS A O 1
ATOM 616 N N . VAL A 1 79 ? 5.709 15.203 -9.089 1.00 22.66 77 VAL A N 1
ATOM 617 C CA . VAL A 1 79 ? 4.660 14.508 -8.396 1.00 22.32 77 VAL A CA 1
ATOM 618 C C . VAL A 1 79 ? 3.402 15.359 -8.610 1.00 22.75 77 VAL A C 1
ATOM 619 O O . VAL A 1 79 ? 3.253 16.492 -8.139 1.00 23.29 77 VAL A O 1
ATOM 623 N N . LYS A 1 80 ? 2.495 14.848 -9.388 1.00 21.81 78 LYS A N 1
ATOM 624 C CA . LYS A 1 80 ? 1.253 15.556 -9.655 1.00 22.22 78 LYS A CA 1
ATOM 625 C C . LYS A 1 80 ? 0.248 15.108 -8.588 1.00 21.84 78 LYS A C 1
ATOM 626 O O . LYS A 1 80 ? -0.144 13.891 -8.566 1.00 22.22 78 LYS A O 1
ATOM 632 N N . ILE A 1 81 ? -0.244 16.071 -7.761 1.00 21.26 79 ILE A N 1
ATOM 633 C CA . ILE A 1 81 ? -1.296 15.819 -6.761 1.00 21.07 79 ILE A CA 1
ATOM 634 C C . ILE A 1 81 ? -2.694 15.957 -7.467 1.00 22.19 79 ILE A C 1
ATOM 635 O O . ILE A 1 81 ? -3.141 17.079 -7.769 1.00 22.45 79 ILE A O 1
ATOM 640 N N . LYS A 1 82 ? -3.360 14.841 -7.680 1.00 22.93 80 LYS A N 1
ATOM 641 C CA . LYS A 1 82 ? -4.641 14.854 -8.407 1.00 26.00 80 LYS A CA 1
ATOM 642 C C . LYS A 1 82 ? -5.798 14.940 -7.466 1.00 24.33 80 LYS A C 1
ATOM 643 O O . LYS A 1 82 ? -6.695 15.666 -7.719 1.00 31.76 80 LYS A O 1
ATOM 649 N N . LYS A 1 83 ? -5.824 14.177 -6.402 1.00 23.82 81 LYS A N 1
ATOM 650 C CA . LYS A 1 83 ? -6.921 14.255 -5.458 1.00 24.81 81 LYS A CA 1
ATOM 651 C C . LYS A 1 83 ? -6.472 14.085 -4.058 1.00 25.33 81 LYS A C 1
ATOM 652 O O . LYS A 1 83 ? -5.605 13.260 -3.801 1.00 22.48 81 LYS A O 1
ATOM 658 N N . ILE A 1 84 ? -7.120 14.759 -3.131 1.00 22.82 82 ILE A N 1
ATOM 659 C CA . ILE A 1 84 ? -6.808 14.481 -1.719 1.00 26.02 82 ILE A CA 1
ATOM 660 C C . ILE A 1 84 ? -8.152 14.193 -1.014 1.00 26.99 82 ILE A C 1
ATOM 661 O O . ILE A 1 84 ? -9.037 15.065 -1.026 1.00 31.44 82 ILE A O 1
ATOM 666 N N . GLU A 1 85 ? -8.336 13.029 -0.397 1.00 26.18 83 GLU A N 1
ATOM 667 C CA . GLU A 1 85 ? -9.515 12.873 0.436 1.00 27.44 83 GLU A CA 1
ATOM 668 C C . GLU A 1 85 ? -9.180 12.821 1.884 1.00 28.07 83 GLU A C 1
ATOM 669 O O . GLU A 1 85 ? -8.081 12.310 2.252 1.00 30.37 83 GLU A O 1
ATOM 675 N N . VAL A 1 86 ? -9.965 13.475 2.739 1.00 23.83 84 VAL A N 1
ATOM 676 C CA . VAL A 1 86 ? -9.573 13.550 4.133 1.00 23.31 84 VAL A CA 1
ATOM 677 C C . VAL A 1 86 ? -10.659 12.780 4.958 1.00 26.04 84 VAL A C 1
ATOM 678 O O . VAL A 1 86 ? -11.807 12.709 4.606 1.00 27.45 84 VAL A O 1
ATOM 682 N N . ALA A 1 87 ? -10.243 12.217 6.091 1.00 27.41 85 ALA A N 1
ATOM 683 C CA . ALA A 1 87 ? -11.178 11.566 7.002 1.00 25.69 85 ALA A CA 1
ATOM 684 C C . ALA A 1 87 ? -12.243 12.533 7.551 1.00 29.40 85 ALA A C 1
ATOM 685 O O . ALA A 1 87 ? -12.086 13.768 7.447 1.00 29.42 85 ALA A O 1
ATOM 687 N N . GLU A 1 88 ? -13.329 11.975 8.093 1.00 27.80 86 GLU A N 1
ATOM 688 C CA . GLU A 1 88 ? -14.461 12.797 8.614 1.00 32.76 86 GLU A CA 1
ATOM 689 C C . GLU A 1 88 ? -14.235 13.371 10.008 1.00 31.96 86 GLU A C 1
ATOM 690 O O . GLU A 1 88 ? -15.108 14.038 10.568 1.00 33.96 86 GLU A O 1
ATOM 696 N N . LYS A 1 89 ? -13.086 13.110 10.593 1.00 27.71 87 LYS A N 1
ATOM 697 C CA . LYS A 1 89 ? -12.736 13.887 11.773 1.00 32.86 87 LYS A CA 1
ATOM 698 C C . LYS A 1 89 ? -11.269 14.317 11.728 1.00 28.93 87 LYS A C 1
ATOM 699 O O . LYS A 1 89 ? -10.529 13.772 10.938 1.00 28.18 87 LYS A O 1
ATOM 705 N N . GLY A 1 90 ? -10.894 15.361 12.487 1.00 25.69 88 GLY A N 1
ATOM 706 C CA . GLY A 1 90 ? -9.468 15.770 12.539 1.00 27.76 88 GLY A CA 1
ATOM 707 C C . GLY A 1 90 ? -9.115 16.300 13.912 1.00 24.97 88 GLY A C 1
ATOM 708 O O . GLY A 1 90 ? -9.977 16.400 14.766 1.00 27.47 88 GLY A O 1
ATOM 709 N N . VAL A 1 91 ? -7.874 16.662 14.132 1.00 22.94 89 VAL A N 1
ATOM 710 C CA . VAL A 1 91 ? -7.510 17.078 15.462 1.00 23.42 89 VAL A CA 1
ATOM 711 C C . VAL A 1 91 ? -6.768 18.384 15.352 1.00 23.19 89 VAL A C 1
ATOM 712 O O . VAL A 1 91 ? -5.969 18.543 14.410 1.00 21.24 89 VAL A O 1
ATOM 716 N N . LEU A 1 92 ? -7.009 19.291 16.316 1.00 22.96 90 LEU A N 1
ATOM 717 C CA . LEU A 1 92 ? -6.329 20.544 16.428 1.00 21.93 90 LEU A CA 1
ATOM 718 C C . LEU A 1 92 ? -5.535 20.375 17.722 1.00 24.58 90 LEU A C 1
ATOM 719 O O . LEU A 1 92 ? -6.108 19.843 18.734 1.00 25.71 90 LEU A O 1
ATOM 724 N N . ALA A 1 93 ? -4.295 20.859 17.714 1.00 24.46 91 ALA A N 1
ATOM 725 C CA . ALA A 1 93 ? -3.380 20.850 18.862 1.00 22.14 91 ALA A CA 1
ATOM 726 C C . ALA A 1 93 ? -2.693 22.151 19.061 1.00 21.71 91 ALA A C 1
ATOM 727 O O . ALA A 1 93 ? -2.298 22.841 18.085 1.00 20.99 91 ALA A O 1
ATOM 729 N N . THR A 1 94 ? -2.527 22.550 20.345 1.00 23.16 92 THR A N 1
ATOM 730 C CA . THR A 1 94 ? -1.585 23.645 20.620 1.00 22.31 92 THR A CA 1
ATOM 731 C C . THR A 1 94 ? -1.185 23.562 22.070 1.00 24.77 92 THR A C 1
ATOM 732 O O . THR A 1 94 ? -1.473 22.598 22.687 1.00 25.46 92 THR A O 1
ATOM 736 N N . GLY A 1 95 ? -0.572 24.593 22.637 1.00 23.73 93 GLY A N 1
ATOM 737 C CA . GLY A 1 95 ? -0.276 24.509 24.073 1.00 25.13 93 GLY A CA 1
ATOM 738 C C . GLY A 1 95 ? 0.969 25.216 24.514 1.00 27.32 93 GLY A C 1
ATOM 739 O O . GLY A 1 95 ? 1.582 25.910 23.713 1.00 25.64 93 GLY A O 1
ATOM 740 N N . LYS A 1 96 ? 1.346 25.084 25.799 1.00 28.02 94 LYS A N 1
ATOM 741 C CA . LYS A 1 96 ? 2.522 25.798 26.281 1.00 33.08 94 LYS A CA 1
ATOM 742 C C . LYS A 1 96 ? 3.793 25.562 25.412 1.00 31.55 94 LYS A C 1
ATOM 743 O O . LYS A 1 96 ? 4.166 24.410 25.115 1.00 28.67 94 LYS A O 1
ATOM 749 N N . GLY A 1 97 ? 4.429 26.639 24.999 1.00 28.80 95 GLY A N 1
ATOM 750 C CA . GLY A 1 97 ? 5.670 26.507 24.243 1.00 26.91 95 GLY A CA 1
ATOM 751 C C . GLY A 1 97 ? 5.377 25.989 22.852 1.00 29.86 95 GLY A C 1
ATOM 752 O O . GLY A 1 97 ? 6.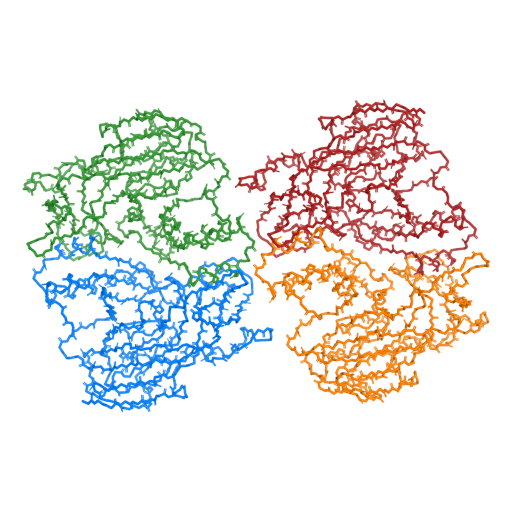280 25.622 22.160 1.00 31.98 95 GLY A O 1
ATOM 753 N N . LEU A 1 98 ? 4.137 25.955 22.403 1.00 26.97 96 LEU A N 1
ATOM 754 C CA . LEU A 1 98 ? 3.975 25.465 21.010 1.00 26.56 96 LEU A CA 1
ATOM 755 C C . LEU A 1 98 ? 3.535 26.569 20.057 1.00 25.67 96 LEU A C 1
ATOM 756 O O . LEU A 1 98 ? 2.592 27.217 20.347 1.00 24.27 96 LEU A O 1
ATOM 761 N N . GLY A 1 99 ? 4.239 26.724 18.925 1.00 24.56 97 GLY A N 1
ATOM 762 C CA . GLY A 1 99 ? 3.937 27.713 17.890 1.00 19.33 97 GLY A CA 1
ATOM 763 C C . GLY A 1 99 ? 4.163 29.113 18.394 1.00 19.64 97 GLY A C 1
ATOM 764 O O . GLY A 1 99 ? 4.664 29.332 19.541 1.00 20.55 97 GLY A O 1
ATOM 765 N N . VAL A 1 100 ? 3.580 30.073 17.670 1.00 20.33 98 VAL A N 1
ATOM 766 C CA . VAL A 1 100 ? 4.031 31.431 17.958 1.00 21.80 98 VAL A CA 1
ATOM 767 C C . VAL A 1 100 ? 3.467 31.919 19.309 1.00 21.86 98 VAL A C 1
ATOM 768 O O . VAL A 1 100 ? 4.029 32.776 19.923 1.00 23.46 98 VAL A O 1
ATOM 772 N N . LEU A 1 101 ? 2.273 31.425 19.702 1.00 22.94 99 LEU A N 1
ATOM 773 C CA . LEU A 1 101 ? 1.602 31.983 20.902 1.00 21.38 99 LEU A CA 1
ATOM 774 C C . LEU A 1 101 ? 1.897 30.984 22.057 1.00 23.11 99 LEU A C 1
ATOM 775 O O . LEU A 1 101 ? 1.283 31.076 23.137 1.00 24.77 99 LEU A O 1
ATOM 780 N N . GLY A 1 102 ? 2.895 30.116 21.886 1.00 24.52 100 GLY A N 1
ATOM 781 C CA . GLY A 1 102 ? 3.257 29.164 22.981 1.00 23.35 100 GLY A CA 1
ATOM 782 C C . GLY A 1 102 ? 3.449 29.864 24.339 1.00 30.03 100 GLY A C 1
ATOM 783 O O . GLY A 1 102 ? 3.136 29.251 25.449 1.00 27.02 100 GLY A O 1
ATOM 784 N N . ASN A 1 103 ? 3.915 31.120 24.295 1.00 27.58 101 ASN A N 1
ATOM 785 C CA . ASN A 1 103 ? 4.333 31.767 25.558 1.00 32.96 101 ASN A CA 1
ATOM 786 C C . ASN A 1 103 ? 3.056 32.236 26.231 1.00 32.95 101 ASN A C 1
ATOM 787 O O . ASN A 1 103 ? 3.131 32.746 27.291 1.00 35.32 101 ASN A O 1
ATOM 792 N N . LEU A 1 104 ? 1.881 32.009 25.644 1.00 30.34 102 LEU A N 1
ATOM 793 C CA . LEU A 1 104 ? 0.704 32.479 26.386 1.00 28.84 102 LEU A CA 1
ATOM 794 C C . LEU A 1 104 ? -0.091 31.371 27.099 1.00 28.92 102 LEU A C 1
ATOM 795 O O . LEU A 1 104 ? -1.092 31.640 27.684 1.00 29.01 102 LEU A O 1
ATOM 800 N N . MET A 1 105 ? 0.273 30.113 26.905 1.00 29.91 103 MET A N 1
ATOM 801 C CA . MET A 1 105 ? -0.586 28.995 27.259 1.00 31.47 103 MET A CA 1
ATOM 802 C C . MET A 1 105 ? 0.112 28.117 28.293 1.00 34.42 103 MET A C 1
ATOM 803 O O . MET A 1 105 ? 1.303 28.163 28.365 1.00 33.21 103 MET A O 1
ATOM 808 N N . GLU A 1 106 ? -0.659 27.316 29.031 1.00 37.54 104 GLU A N 1
ATOM 809 C CA . GLU A 1 106 ? -0.149 26.402 30.075 1.00 42.18 104 GLU A CA 1
ATOM 810 C C . GLU A 1 106 ? -0.635 24.993 29.714 1.00 43.65 104 GLU A C 1
ATOM 811 O O . GLU A 1 106 ? -1.727 24.841 29.140 1.00 44.07 104 GLU A O 1
ATOM 817 N N . GLY A 1 107 ? 0.156 23.960 29.989 1.00 43.33 105 GLY A N 1
ATOM 818 C CA . GLY A 1 107 ? -0.232 22.620 29.567 1.00 42.01 105 GLY A CA 1
ATOM 819 C C . GLY A 1 107 ? -0.383 22.391 28.051 1.00 39.99 105 GLY A C 1
ATOM 820 O O . GLY A 1 107 ? 0.249 23.066 27.225 1.00 39.59 105 GLY A O 1
ATOM 821 N N . LEU A 1 108 ? -1.183 21.392 27.681 1.00 36.89 106 LEU A N 1
ATOM 822 C CA . LEU A 1 108 ? -1.209 20.910 26.328 1.00 36.86 106 LEU A CA 1
ATOM 823 C C . LEU A 1 108 ? -2.692 20.814 25.887 1.00 32.99 106 LEU A C 1
ATOM 824 O O . LEU A 1 108 ? -3.534 20.421 26.654 1.00 34.03 106 LEU A O 1
ATOM 829 N N . TYR A 1 109 ? -2.998 21.152 24.645 1.00 30.58 107 TYR A N 1
ATOM 830 C CA . TYR A 1 109 ? -4.386 21.232 24.256 1.00 28.79 107 TYR A CA 1
ATOM 831 C C . TYR A 1 109 ? -4.541 20.391 23.053 1.00 27.78 107 TYR A C 1
ATOM 832 O O . TYR A 1 109 ? -3.628 20.372 22.247 1.00 27.04 107 TYR A O 1
ATOM 841 N N . SER A 1 110 ? -5.664 19.667 22.956 1.00 28.62 108 SER A N 1
ATOM 842 C CA . SER A 1 110 ? -6.136 19.167 21.649 1.00 29.35 108 SER A CA 1
ATOM 843 C C . SER A 1 110 ? -7.650 19.187 21.588 1.00 32.09 108 SER A C 1
ATOM 844 O O . SER A 1 110 ? -8.323 19.119 22.608 1.00 33.31 108 SER A O 1
ATOM 847 N N . LYS A 1 111 ? -8.196 19.281 20.376 1.00 31.27 109 LYS A N 1
ATOM 848 C CA . LYS A 1 111 ? -9.613 19.245 20.179 1.00 31.50 109 LYS A CA 1
ATOM 849 C C . LYS A 1 111 ? -9.869 18.412 18.959 1.00 32.54 109 LYS A C 1
ATOM 850 O O . LYS A 1 111 ? -9.310 18.704 17.862 1.00 27.49 109 LYS A O 1
ATOM 856 N N . VAL A 1 112 ? -10.754 17.431 19.092 1.00 30.45 110 VAL A N 1
ATOM 857 C CA . VAL A 1 112 ? -11.089 16.626 17.907 1.00 31.65 110 VAL A CA 1
ATOM 858 C C . VAL A 1 112 ? -12.299 17.316 17.298 1.00 29.96 110 VAL A C 1
ATOM 859 O O . VAL A 1 112 ? -13.191 17.645 18.036 1.00 29.34 110 VAL A O 1
ATOM 863 N N . VAL A 1 113 ? -12.302 17.568 15.990 1.00 28.26 111 VAL A N 1
ATOM 864 C CA . VAL A 1 113 ? -13.428 18.201 15.307 1.00 27.60 111 VAL A CA 1
ATOM 865 C C . VAL A 1 113 ? -14.024 17.296 14.229 1.00 30.38 111 VAL A C 1
ATOM 866 O O . VAL A 1 113 ? -13.303 16.581 13.541 1.00 31.96 111 VAL A O 1
ATOM 870 N N . ASP A 1 114 ? -15.332 17.391 14.047 1.00 32.85 112 ASP A N 1
ATOM 871 C CA . ASP A 1 114 ? -16.007 16.775 12.931 1.00 34.05 112 ASP A CA 1
ATOM 872 C C . ASP A 1 114 ? -15.712 17.547 11.646 1.00 30.06 112 ASP A C 1
ATOM 873 O O . ASP A 1 114 ? -15.485 18.761 11.653 1.00 28.94 112 ASP A O 1
ATOM 878 N N . I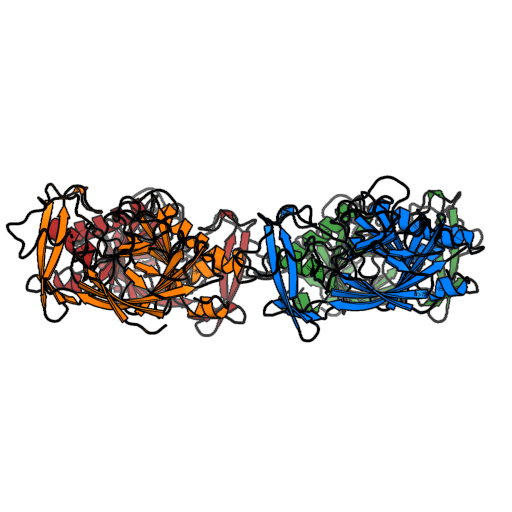LE A 1 115 ? -15.532 16.779 10.582 1.00 28.68 113 ILE A N 1
ATOM 879 C CA . ILE A 1 115 ? -15.442 17.335 9.243 1.00 28.12 113 ILE A CA 1
ATOM 880 C C . ILE A 1 115 ? -16.686 16.786 8.567 1.00 29.73 113 ILE A C 1
ATOM 881 O O . ILE A 1 115 ? -16.865 15.548 8.528 1.00 30.42 113 ILE A O 1
ATOM 886 N N . LYS A 1 116 ? -17.562 17.680 8.142 1.00 30.51 114 LYS A N 1
ATOM 887 C CA . LYS A 1 116 ? -18.802 17.285 7.486 1.00 32.28 114 LYS A CA 1
ATOM 888 C C . LYS A 1 116 ? -19.293 18.256 6.452 1.00 32.66 114 LYS A C 1
ATOM 889 O O . LYS A 1 116 ? -19.143 19.440 6.605 1.00 32.11 114 LYS A O 1
ATOM 895 N N . ASP A 1 117 ? -19.979 17.753 5.407 1.00 34.32 115 ASP A N 1
ATOM 896 C CA . ASP A 1 117 ? -20.584 18.706 4.475 1.00 34.64 115 ASP A CA 1
ATOM 897 C C . ASP A 1 117 ? -19.445 19.595 3.890 1.00 34.23 115 ASP A C 1
ATOM 898 O O . ASP A 1 117 ? -19.658 20.766 3.573 1.00 36.26 115 ASP A O 1
ATOM 903 N N . GLY A 1 118 ? -18.237 19.047 3.772 1.00 32.02 116 GLY A N 1
ATOM 904 C CA . GLY A 1 118 ? -17.104 19.839 3.267 1.00 31.42 116 GLY A CA 1
ATOM 905 C C . GLY A 1 118 ? -16.544 20.913 4.185 1.00 29.46 116 GLY A C 1
ATOM 906 O O . GLY A 1 118 ? -15.819 21.819 3.740 1.00 29.73 116 GLY A O 1
ATOM 907 N N . LYS A 1 119 ? -16.802 20.808 5.483 1.00 31.50 117 LYS A N 1
ATOM 908 C CA . LYS A 1 119 ? -16.390 21.859 6.450 1.00 27.93 117 LYS A CA 1
ATOM 909 C C . LYS A 1 119 ? -15.766 21.346 7.733 1.00 28.80 117 LYS A C 1
ATOM 910 O O . LYS A 1 119 ? -16.273 20.390 8.341 1.00 30.85 117 LYS A O 1
ATOM 916 N N . VAL A 1 120 ? -14.674 21.970 8.183 1.00 25.88 118 VAL A N 1
ATOM 917 C CA . VAL A 1 120 ? -14.270 21.828 9.502 1.00 25.59 118 VAL A CA 1
ATOM 918 C C . VAL A 1 120 ? -15.256 22.494 10.470 1.00 26.69 118 VAL A C 1
ATOM 919 O O . VAL A 1 120 ? -15.427 23.708 10.434 1.00 26.65 118 VAL A O 1
ATOM 923 N N . ILE A 1 121 ? -15.940 21.700 11.303 1.00 27.82 119 ILE A N 1
ATOM 924 C CA . ILE A 1 121 ? -16.796 22.251 12.358 1.00 29.12 119 ILE A CA 1
ATOM 925 C C . ILE A 1 121 ? -15.894 22.622 13.544 1.00 28.20 119 ILE A C 1
ATOM 926 O O . ILE A 1 121 ? -15.667 21.790 14.449 1.00 29.20 119 ILE A O 1
ATOM 931 N N . PHE A 1 122 ? -15.350 23.821 13.492 1.00 27.53 120 PHE A N 1
ATOM 932 C CA . PHE A 1 122 ? -14.390 24.332 14.496 1.00 27.21 120 PHE A CA 1
ATOM 933 C C . PHE A 1 122 ? -15.108 24.492 15.835 1.00 29.69 120 PHE A C 1
ATOM 934 O O . PHE A 1 122 ? -14.564 24.150 16.912 1.00 31.48 120 PHE A O 1
ATOM 942 N N . ASN A 1 123 ? -16.320 25.036 15.820 1.00 30.66 121 ASN A N 1
ATOM 943 C CA . ASN A 1 123 ? -17.084 25.055 17.033 1.00 35.57 121 ASN A CA 1
ATOM 944 C C . ASN A 1 123 ? -18.492 25.359 16.657 1.00 38.46 121 ASN A C 1
ATOM 945 O O . ASN A 1 123 ? -18.815 25.456 15.453 1.00 35.10 121 ASN A O 1
ATOM 950 N N . GLU A 1 124 ? -19.321 25.570 17.682 1.00 42.08 122 GLU A N 1
ATOM 951 C CA . GLU A 1 124 ? -20.730 25.783 17.431 1.00 47.69 122 GLU A CA 1
ATOM 952 C C . GLU A 1 124 ? -20.899 26.994 16.495 1.00 45.91 122 GLU A C 1
ATOM 953 O O . GLU A 1 124 ? -21.754 26.993 15.685 1.00 45.18 122 GLU A O 1
ATOM 959 N N . LYS A 1 125 ? -20.088 28.028 16.576 1.00 45.17 123 LYS A N 1
ATOM 960 C CA . LYS A 1 125 ? -20.433 29.153 15.707 1.00 48.43 123 LYS A CA 1
ATOM 961 C C . LYS A 1 125 ? -19.783 29.108 14.325 1.00 45.70 123 LYS A C 1
ATOM 962 O O . LYS A 1 125 ? -20.299 29.672 13.374 1.00 46.46 123 LYS A O 1
ATOM 968 N N . LEU A 1 126 ? -18.707 28.367 14.174 1.00 39.88 124 LEU A N 1
ATOM 969 C CA . LEU A 1 126 ? -17.878 28.578 13.038 1.00 37.31 124 LEU A CA 1
ATOM 970 C C . LEU A 1 126 ? -17.626 27.271 12.281 1.00 37.24 124 LEU A C 1
ATOM 971 O O . LEU A 1 126 ? -17.057 26.331 12.856 1.00 36.59 124 LEU A O 1
ATOM 976 N N . ALA A 1 127 ? -17.949 27.231 10.991 1.00 32.58 125 ALA A N 1
ATOM 977 C CA . ALA A 1 127 ? -17.636 26.058 10.191 1.00 31.54 125 ALA A CA 1
ATOM 978 C C . ALA A 1 127 ? -16.737 26.531 9.082 1.00 30.52 125 ALA A C 1
ATOM 979 O O . ALA A 1 127 ? -17.003 27.574 8.507 1.00 34.61 125 ALA A O 1
ATOM 981 N N . LEU A 1 128 ? -15.653 25.820 8.772 1.00 28.80 126 LEU A N 1
ATOM 982 C CA . LEU A 1 128 ? -14.688 26.410 7.833 1.00 25.55 126 LEU A CA 1
ATOM 983 C C . LEU A 1 128 ? -14.491 25.476 6.680 1.00 25.58 126 LEU A C 1
ATOM 984 O O . LEU A 1 128 ? -14.059 24.299 6.882 1.00 24.84 126 LEU A O 1
ATOM 989 N N . PRO A 1 129 ? -14.708 26.000 5.465 1.00 25.93 127 PRO A N 1
ATOM 990 C CA . PRO A 1 129 ? -14.661 25.134 4.220 1.00 27.86 127 PRO A CA 1
ATOM 991 C C . PRO A 1 129 ? -13.318 24.418 4.152 1.00 24.90 127 PRO A C 1
ATOM 992 O O . PRO A 1 129 ? -12.306 25.064 4.498 1.00 27.66 127 PRO A O 1
ATOM 996 N N . VAL A 1 130 ? -13.258 23.147 3.730 1.00 24.49 128 VAL A N 1
ATOM 997 C CA . VAL A 1 130 ? -11.942 22.427 3.812 1.00 27.40 128 VAL A CA 1
ATOM 998 C C . VAL A 1 130 ? -11.036 22.949 2.709 1.00 25.57 128 VAL A C 1
ATOM 999 O O . VAL A 1 130 ? -11.546 23.450 1.682 1.00 24.70 128 VAL A O 1
ATOM 1003 N N . LYS A 1 131 ? -9.731 22.917 2.935 1.00 25.62 129 LYS A N 1
ATOM 1004 C CA . LYS A 1 131 ? -8.738 23.211 1.861 1.00 24.95 129 LYS A CA 1
ATOM 1005 C C . LYS A 1 131 ? -7.624 22.199 2.053 1.00 21.15 129 LYS A C 1
ATOM 1006 O O . LYS A 1 131 ? -6.568 22.486 2.589 1.00 19.03 129 LYS A O 1
ATOM 1012 N N . PRO A 1 132 ? -7.845 20.972 1.578 1.00 22.25 130 PRO A N 1
ATOM 1013 C CA . PRO A 1 132 ? -6.864 19.874 1.979 1.00 19.72 130 PRO A CA 1
ATOM 1014 C C . PRO A 1 132 ? -5.522 20.046 1.372 1.00 21.46 130 PRO A C 1
ATOM 1015 O O . PRO A 1 132 ? -5.406 20.530 0.239 1.00 19.19 130 PRO A O 1
ATOM 1019 N N . MET A 1 133 ? -4.478 19.628 2.113 1.00 18.25 131 MET A N 1
ATOM 1020 C CA . MET A 1 133 ? -3.169 19.867 1.598 1.00 17.80 131 MET A CA 1
ATOM 1021 C C . MET A 1 133 ? -2.272 18.788 2.251 1.00 17.31 131 MET A C 1
ATOM 1022 O O . MET A 1 133 ? -2.731 18.067 3.183 1.00 17.53 131 MET A O 1
ATOM 1027 N N . ILE A 1 134 ? -1.067 18.672 1.737 1.00 16.96 132 ILE A N 1
ATOM 1028 C CA . ILE A 1 134 ? -0.227 17.600 2.192 1.00 16.83 132 ILE A CA 1
ATOM 1029 C C . ILE A 1 134 ? 0.913 18.329 2.944 1.00 16.31 132 ILE A C 1
ATOM 1030 O O . ILE A 1 134 ? 1.603 19.163 2.300 1.00 16.87 132 ILE A O 1
ATOM 1035 N N . GLY A 1 135 ? 1.098 18.055 4.227 1.00 16.23 133 GLY A N 1
ATOM 1036 C CA . GLY A 1 135 ? 2.129 18.752 4.997 1.00 15.91 133 GLY A CA 1
ATOM 1037 C C . GLY A 1 135 ? 3.549 18.172 4.839 1.00 16.80 133 GLY A C 1
ATOM 1038 O O . GLY A 1 135 ? 4.530 18.907 4.873 1.00 15.73 133 GLY A O 1
ATOM 1039 N N . VAL A 1 136 ? 3.662 16.827 4.760 1.00 16.21 134 VAL A N 1
ATOM 1040 C CA . VAL A 1 136 ? 4.960 16.133 4.729 1.00 17.29 134 VAL A CA 1
ATOM 1041 C C . VAL A 1 136 ? 4.986 15.442 3.329 1.00 18.45 134 VAL A C 1
ATOM 1042 O O . VAL A 1 136 ? 4.119 14.607 2.983 1.00 16.80 134 VAL A O 1
ATOM 1046 N N . ILE A 1 137 ? 6.000 15.748 2.526 1.00 16.53 135 ILE A N 1
ATOM 1047 C CA . ILE A 1 137 ? 6.132 15.030 1.283 1.00 16.83 135 ILE A CA 1
ATOM 1048 C C . ILE A 1 137 ? 7.553 15.286 0.809 1.00 17.95 135 ILE A C 1
ATOM 1049 O O . ILE A 1 137 ? 8.066 16.416 0.939 1.00 18.70 135 ILE A O 1
ATOM 1054 N N . GLY A 1 138 ? 8.252 14.216 0.416 1.00 17.44 136 GLY A N 1
ATOM 1055 C CA . GLY A 1 138 ? 9.695 14.353 0.154 1.00 17.78 136 GLY A CA 1
ATOM 1056 C C . GLY A 1 138 ? 10.308 13.105 -0.433 1.00 19.40 136 GLY A C 1
ATOM 1057 O O . GLY A 1 138 ? 9.652 12.049 -0.553 1.00 18.56 136 GLY A O 1
ATOM 1058 N N . VAL A 1 139 ? 11.588 13.191 -0.746 1.00 18.86 137 VAL A N 1
ATOM 1059 C CA . VAL A 1 139 ? 12.377 12.059 -1.161 1.00 19.58 137 VAL A CA 1
ATOM 1060 C C . VAL A 1 139 ? 13.547 11.924 -0.178 1.00 21.18 137 VAL A C 1
ATOM 1061 O O . VAL A 1 139 ? 13.699 12.725 0.714 1.00 19.75 137 VAL A O 1
ATOM 1065 N N . ALA A 1 140 ? 14.342 10.864 -0.346 1.00 20.79 138 ALA A N 1
ATOM 1066 C CA . ALA A 1 140 ? 15.448 10.647 0.568 1.00 21.74 138 ALA A CA 1
ATOM 1067 C C . ALA A 1 140 ? 16.550 11.666 0.302 1.00 22.76 138 ALA A C 1
ATOM 1068 O O . ALA A 1 140 ? 16.860 11.984 -0.826 1.00 23.07 138 ALA A O 1
ATOM 1070 N N . PRO A 1 141 ? 17.132 12.188 1.387 1.00 26.35 139 PRO A N 1
ATOM 1071 C CA . PRO A 1 141 ? 18.306 12.994 1.264 1.00 27.59 139 PRO A CA 1
ATOM 1072 C C . PRO A 1 141 ? 19.522 12.218 0.791 1.00 31.14 139 PRO A C 1
ATOM 1073 O O . PRO A 1 141 ? 19.583 10.966 0.874 1.00 29.13 139 PRO A O 1
ATOM 1077 N N . LYS A 1 142 ? 20.526 12.966 0.343 1.00 35.19 140 LYS A N 1
ATOM 1078 C CA . LYS A 1 142 ? 21.766 12.360 -0.148 1.00 39.71 140 LYS A CA 1
ATOM 1079 C C . LYS A 1 142 ? 22.388 11.523 0.948 1.00 41.09 140 LYS A C 1
ATOM 1080 O O . LYS A 1 142 ? 22.698 10.384 0.765 1.00 43.37 140 LYS A O 1
ATOM 1086 N N . GLU A 1 143 ? 22.489 12.035 2.146 1.00 43.58 141 GLU A N 1
ATOM 1087 C CA . GLU A 1 143 ? 23.254 11.260 3.128 1.00 47.88 141 GLU A CA 1
ATOM 1088 C C . GLU A 1 143 ? 22.506 10.936 4.440 1.00 47.37 141 GLU A C 1
ATOM 1089 O O . GLU A 1 143 ? 21.770 9.940 4.494 1.00 42.75 141 GLU A O 1
ATOM 1095 N N . GLY A 1 144 ? 22.719 11.725 5.504 1.00 46.98 142 GLY A N 1
ATOM 1096 C CA . GLY A 1 144 ? 22.215 11.330 6.842 1.00 45.74 142 GLY A CA 1
ATOM 1097 C C . GLY A 1 144 ? 20.680 11.382 6.827 1.00 46.56 142 GLY A C 1
ATOM 1098 O O . GLY A 1 144 ? 20.071 12.297 6.208 1.00 41.95 142 GLY A O 1
ATOM 1099 N N . SER A 1 145 ? 20.078 10.415 7.516 1.00 43.19 143 SER A N 1
ATOM 1100 C CA . SER A 1 145 ? 18.687 10.421 7.887 1.00 43.58 143 SER A CA 1
ATOM 1101 C C . SER A 1 145 ? 18.127 11.784 8.408 1.00 41.76 143 SER A C 1
ATOM 1102 O O . SER A 1 145 ? 18.772 12.488 9.224 1.00 40.25 143 SER A O 1
ATOM 1105 N N . ILE A 1 146 ? 16.928 12.134 7.947 1.00 37.03 144 ILE A N 1
ATOM 1106 C CA . ILE A 1 146 ? 16.260 13.316 8.440 1.00 36.86 144 ILE A CA 1
ATOM 1107 C C . ILE A 1 146 ? 14.837 13.031 8.895 1.00 35.82 144 ILE A C 1
ATOM 1108 O O . ILE A 1 146 ? 13.965 12.745 8.130 1.00 29.14 144 ILE A O 1
ATOM 1113 N N . ASN A 1 147 ? 14.629 13.118 10.190 1.00 39.24 145 ASN A N 1
ATOM 1114 C CA . ASN A 1 147 ? 13.279 12.928 10.742 1.00 41.17 145 ASN A CA 1
ATOM 1115 C C . ASN A 1 147 ? 12.151 13.626 9.976 1.00 39.02 145 ASN A C 1
ATOM 1116 O O . ASN A 1 147 ? 12.284 14.819 9.666 1.00 34.65 145 ASN A O 1
ATOM 1121 N N . CYS A 1 148 ? 11.042 12.876 9.732 1.00 35.72 146 CYS A N 1
ATOM 1122 C CA . CYS A 1 148 ? 9.793 13.332 9.120 1.00 38.43 146 CYS A CA 1
ATOM 1123 C C . CYS A 1 148 ? 9.274 14.697 9.460 1.00 33.65 146 CYS A C 1
ATOM 1124 O O . CYS A 1 148 ? 8.645 15.318 8.625 1.00 36.07 146 CYS A O 1
ATOM 1127 N N . GLY A 1 149 ? 9.513 15.141 10.690 1.00 32.25 147 GLY A N 1
ATOM 1128 C CA . GLY A 1 149 ? 9.089 16.484 11.166 1.00 28.58 147 GLY A CA 1
ATOM 1129 C C . GLY A 1 149 ? 10.008 17.627 10.730 1.00 29.59 147 GLY A C 1
ATOM 1130 O O . GLY A 1 149 ? 9.756 18.778 11.077 1.00 28.58 147 GLY A O 1
ATOM 1131 N N . THR A 1 150 ? 11.111 17.334 10.031 1.00 29.89 148 THR A N 1
ATOM 1132 C CA . THR A 1 150 ? 12.038 18.439 9.649 1.00 30.62 148 THR A CA 1
ATOM 1133 C C . THR A 1 150 ? 12.029 18.588 8.126 1.00 28.03 148 THR A C 1
ATOM 1134 O O . THR A 1 150 ? 12.065 17.579 7.403 1.00 30.87 148 THR A O 1
ATOM 1138 N N . PRO A 1 151 ? 11.854 19.803 7.610 1.00 21.59 149 PRO A N 1
ATOM 1139 C CA . PRO A 1 151 ? 12.060 19.977 6.154 1.00 18.16 149 PRO A CA 1
ATOM 1140 C C . PRO A 1 151 ? 13.435 20.203 5.683 1.00 19.99 149 PRO A C 1
ATOM 1141 O O . PRO A 1 151 ? 14.262 20.754 6.418 1.00 21.98 149 PRO A O 1
ATOM 1145 N N . GLY A 1 152 ? 13.731 19.866 4.429 1.00 18.22 150 GLY A N 1
ATOM 1146 C CA . GLY A 1 152 ? 15.072 20.263 3.871 1.00 18.96 150 GLY A CA 1
ATOM 1147 C C . GLY A 1 152 ? 14.967 20.262 2.371 1.00 21.39 150 GLY A C 1
ATOM 1148 O O . GLY A 1 152 ? 13.838 20.357 1.774 1.00 18.25 150 GLY A O 1
ATOM 1149 N N . SER A 1 153 ? 16.122 20.246 1.742 1.00 19.69 151 SER A N 1
ATOM 1150 C CA . SER A 1 153 ? 16.126 20.271 0.251 1.00 19.85 151 SER A CA 1
ATOM 1151 C C . SER A 1 153 ? 15.424 19.049 -0.384 1.00 23.05 151 SER A C 1
ATOM 1152 O O . SER A 1 153 ? 14.965 19.129 -1.531 1.00 19.56 151 SER A O 1
ATOM 1155 N N . HIS A 1 154 ? 15.277 17.975 0.417 1.00 21.21 152 HIS A N 1
ATOM 1156 C CA . HIS A 1 154 ? 14.603 16.746 -0.009 1.00 19.36 152 HIS A CA 1
ATOM 1157 C C . HIS A 1 154 ? 13.112 16.856 0.181 1.00 19.49 152 HIS A C 1
ATOM 1158 O O . HIS A 1 154 ? 12.386 15.965 -0.227 1.00 18.42 152 HIS A O 1
ATOM 1165 N N . GLY A 1 155 ? 12.624 17.962 0.787 1.00 18.02 153 GLY A N 1
ATOM 1166 C CA . GLY A 1 155 ? 11.233 18.107 1.097 1.00 18.00 153 GLY A CA 1
ATOM 1167 C C . GLY A 1 155 ? 11.012 17.733 2.543 1.00 19.23 153 GLY A C 1
ATOM 1168 O O . GLY A 1 155 ? 11.727 18.195 3.400 1.00 18.89 153 GLY A O 1
ATOM 1169 N N . GLY A 1 156 ? 10.007 16.931 2.827 1.00 18.12 154 GLY A N 1
ATOM 1170 C CA . GLY A 1 156 ? 9.725 16.552 4.250 1.00 17.05 154 GLY A CA 1
ATOM 1171 C C . GLY A 1 156 ? 8.617 17.471 4.812 1.00 16.57 154 GLY A C 1
ATOM 1172 O O . GLY A 1 156 ? 7.674 17.749 4.125 1.00 17.74 154 GLY A O 1
ATOM 1173 N N . ASN A 1 157 ? 8.780 17.990 6.015 1.00 18.10 155 ASN A N 1
ATOM 1174 C CA . ASN A 1 157 ? 7.631 18.656 6.720 1.00 18.37 155 ASN A CA 1
ATOM 1175 C C . ASN A 1 157 ? 7.677 20.150 6.371 1.00 17.04 155 ASN A C 1
ATOM 1176 O O . ASN A 1 157 ? 8.025 21.025 7.189 1.00 16.08 155 ASN A O 1
ATOM 1181 N N . MET A 1 158 ? 7.293 20.420 5.172 1.00 15.77 156 MET A N 1
ATOM 1182 C CA . MET A 1 158 ? 7.301 21.767 4.644 1.00 16.75 156 MET A CA 1
ATOM 1183 C C . MET A 1 158 ? 5.996 22.572 4.927 1.00 16.91 156 MET A C 1
ATOM 1184 O O . MET A 1 158 ? 6.018 23.764 4.690 1.00 15.80 156 MET A O 1
ATOM 1189 N N . ASP A 1 159 ? 4.871 21.894 5.293 1.00 18.08 157 ASP A N 1
ATOM 1190 C CA . ASP A 1 159 ? 3.578 22.513 5.689 1.00 15.58 157 ASP A CA 1
ATOM 1191 C C . ASP A 1 159 ? 3.317 23.697 4.808 1.00 15.38 157 ASP A C 1
ATOM 1192 O O . ASP A 1 159 ? 3.067 24.860 5.257 1.00 15.12 157 ASP A O 1
ATOM 1197 N N . THR A 1 160 ? 3.261 23.375 3.515 1.00 16.50 158 THR A N 1
ATOM 1198 C CA . THR A 1 160 ? 2.984 24.357 2.486 1.00 15.37 158 THR A CA 1
ATOM 1199 C C . THR A 1 160 ? 1.581 24.270 1.876 1.00 19.35 158 THR A C 1
ATOM 1200 O O . THR A 1 160 ? 1.248 23.233 1.277 1.00 19.69 158 THR A O 1
ATOM 1204 N N . THR A 1 161 ? 0.746 25.351 1.957 1.00 15.80 159 THR A N 1
ATOM 1205 C CA . THR A 1 161 ? -0.639 25.271 1.693 1.00 18.22 159 THR A CA 1
ATOM 1206 C C . THR A 1 161 ? -0.791 25.066 0.196 1.00 16.90 159 THR A C 1
ATOM 1207 O O . THR A 1 161 ? -1.781 24.502 -0.229 1.00 18.74 159 THR A O 1
ATOM 1211 N N . LEU A 1 162 ? 0.200 25.467 -0.605 1.00 16.68 160 LEU A N 1
ATOM 1212 C CA . LEU A 1 162 ? 0.084 25.249 -2.048 1.00 17.60 160 LEU A CA 1
ATOM 1213 C C . LEU A 1 162 ? -0.023 23.701 -2.464 1.00 17.48 160 LEU A C 1
ATOM 1214 O O . LEU A 1 162 ? -0.249 23.430 -3.614 1.00 18.12 160 LEU A O 1
ATOM 1219 N N . ILE A 1 163 ? 0.536 22.769 -1.634 1.00 16.98 161 ILE A N 1
ATOM 1220 C CA . ILE A 1 163 ? 0.552 21.365 -2.027 1.00 17.21 161 ILE A CA 1
ATOM 1221 C C . ILE A 1 163 ? -0.812 20.778 -1.815 1.00 20.38 161 ILE A C 1
ATOM 1222 O O . ILE A 1 163 ? -1.057 20.269 -0.741 1.00 22.54 161 ILE A O 1
ATOM 1227 N N . ALA A 1 164 ? -1.639 20.811 -2.851 1.00 18.36 162 ALA A N 1
ATOM 1228 C CA . ALA A 1 164 ? -3.105 20.493 -2.811 1.00 19.23 162 ALA A CA 1
ATOM 1229 C C . ALA A 1 164 ? -3.470 19.948 -4.158 1.00 19.98 162 ALA A C 1
ATOM 1230 O O . ALA A 1 164 ? -2.635 19.951 -5.038 1.00 20.14 162 ALA A O 1
ATOM 1232 N N . GLU A 1 165 ? -4.744 19.580 -4.399 1.00 20.88 163 GLU A N 1
ATOM 1233 C CA . GLU A 1 165 ? -5.095 19.077 -5.646 1.00 23.31 163 GLU A CA 1
ATOM 1234 C C . GLU A 1 165 ? -4.749 20.091 -6.677 1.00 22.28 163 GLU A C 1
ATOM 1235 O O . GLU A 1 165 ? -5.021 21.251 -6.419 1.00 22.19 163 GLU A O 1
ATOM 1241 N N . GLY A 1 166 ? -4.288 19.677 -7.879 1.00 22.90 164 GLY A N 1
ATOM 1242 C CA . GLY A 1 166 ? -4.096 20.619 -8.984 1.00 23.60 164 GLY A CA 1
ATOM 1243 C C . GLY A 1 166 ? -2.573 20.959 -8.941 1.00 24.25 164 GLY A C 1
ATOM 1244 O O . GLY A 1 166 ? -2.046 21.541 -9.865 1.00 25.92 164 GLY A O 1
ATOM 1245 N N . ALA A 1 167 ? -1.911 20.686 -7.866 1.00 21.54 165 ALA A N 1
ATOM 1246 C CA . ALA A 1 167 ? -0.479 21.135 -7.847 1.00 20.90 165 ALA A CA 1
ATOM 1247 C C . ALA A 1 167 ? 0.503 20.071 -8.290 1.00 22.31 165 ALA A C 1
ATOM 1248 O O . ALA A 1 167 ? 0.163 18.884 -8.218 1.00 23.70 165 ALA A O 1
ATOM 1250 N N . GLU A 1 168 ? 1.730 20.492 -8.646 1.00 22.99 166 GLU A N 1
ATOM 1251 C CA . GLU A 1 168 ? 2.814 19.620 -8.984 1.00 22.71 166 GLU A CA 1
ATOM 1252 C C . GLU A 1 168 ? 3.977 20.022 -8.118 1.00 23.87 166 GLU A C 1
ATOM 1253 O O . GLU A 1 168 ? 4.342 21.173 -8.086 1.00 21.71 166 GLU A O 1
ATOM 1259 N N . VAL A 1 169 ? 4.576 19.097 -7.403 1.00 20.29 167 VAL A N 1
ATOM 1260 C CA . VAL A 1 169 ? 5.779 19.402 -6.636 1.00 19.97 167 VAL A CA 1
ATOM 1261 C C . VAL A 1 169 ? 7.014 18.747 -7.279 1.00 22.78 167 VAL A C 1
ATOM 1262 O O . VAL A 1 169 ? 6.931 17.526 -7.663 1.00 21.09 167 VAL A O 1
ATOM 1266 N N . TYR A 1 170 ? 8.126 19.475 -7.401 1.00 19.63 168 TYR A N 1
ATOM 1267 C CA . TYR A 1 170 ? 9.241 18.990 -8.111 1.00 21.05 168 TYR A CA 1
ATOM 1268 C C . TYR A 1 170 ? 10.273 18.851 -7.105 1.00 22.52 168 TYR A C 1
ATOM 1269 O O . TYR A 1 170 ? 10.502 19.787 -6.396 1.00 22.53 168 TYR A O 1
ATOM 1278 N N . PHE A 1 171 ? 10.953 17.689 -7.027 1.00 22.99 169 PHE A N 1
ATOM 1279 C CA . PHE A 1 171 ? 11.958 17.497 -6.053 1.00 19.99 169 PHE A CA 1
ATOM 1280 C C . PHE A 1 171 ? 13.284 17.160 -6.694 1.00 20.91 169 PHE A C 1
ATOM 1281 O O . PHE A 1 171 ? 13.347 16.265 -7.587 1.00 21.69 169 PHE A O 1
ATOM 1289 N N . PRO A 1 172 ? 14.340 17.774 -6.228 1.00 21.12 170 PRO A N 1
ATOM 1290 C CA . PRO A 1 172 ? 15.620 17.179 -6.602 1.00 22.08 170 PRO A CA 1
ATOM 1291 C C . PRO A 1 172 ? 15.784 15.762 -6.110 1.00 22.10 170 PRO A C 1
ATOM 1292 O O . PRO A 1 172 ? 15.459 15.486 -4.950 1.00 21.44 170 PRO A O 1
ATOM 1296 N N . VAL A 1 173 ? 16.383 14.882 -6.933 1.00 26.26 171 VAL A N 1
ATOM 1297 C CA . VAL A 1 173 ? 16.660 13.464 -6.603 1.00 23.28 171 VAL A CA 1
ATOM 1298 C C . VAL A 1 173 ? 18.078 13.331 -6.044 1.00 27.66 171 VAL A C 1
ATOM 1299 O O . VAL A 1 173 ? 19.069 13.724 -6.680 1.00 28.82 171 VAL A O 1
ATOM 1303 N N . PHE A 1 174 ? 18.175 12.795 -4.829 1.00 25.39 172 PHE A N 1
ATOM 1304 C CA . PHE A 1 174 ? 19.440 12.576 -4.174 1.00 24.57 172 PHE A CA 1
ATOM 1305 C C . PHE A 1 174 ? 19.918 11.143 -4.276 1.00 26.03 172 PHE A C 1
ATOM 1306 O O . PHE A 1 174 ? 21.111 10.920 -4.229 1.00 30.59 172 PHE A O 1
ATOM 1314 N N . VAL A 1 175 ? 18.995 10.172 -4.410 1.00 27.46 173 VAL A N 1
ATOM 1315 C CA . VAL A 1 175 ? 19.354 8.777 -4.452 1.00 29.69 173 VAL A CA 1
ATOM 1316 C C . VAL A 1 175 ? 18.553 8.076 -5.483 1.00 26.31 173 VAL A C 1
ATOM 1317 O O . VAL A 1 175 ? 17.415 8.439 -5.839 1.00 27.65 173 VAL A O 1
ATOM 1321 N N . GLU A 1 176 ? 19.161 7.020 -5.948 1.00 26.69 174 GLU A N 1
ATOM 1322 C CA . GLU A 1 176 ? 18.557 6.126 -6.919 1.00 30.25 174 GLU A CA 1
ATOM 1323 C C . GLU A 1 176 ? 17.129 5.753 -6.520 1.00 26.00 174 GLU A C 1
ATOM 1324 O O . GLU A 1 176 ? 16.916 5.312 -5.396 1.00 27.63 174 GLU A O 1
ATOM 1330 N N . GLY A 1 177 ? 16.191 5.915 -7.441 1.00 25.72 175 GLY A N 1
ATOM 1331 C CA . GLY A 1 177 ? 14.778 5.561 -7.275 1.00 25.04 175 GLY A CA 1
ATOM 1332 C C . GLY A 1 177 ? 14.025 6.676 -6.461 1.00 23.85 175 GLY A C 1
ATOM 1333 O O . GLY A 1 177 ? 12.884 6.555 -6.223 1.00 23.31 175 GLY A O 1
ATOM 1334 N N . ALA A 1 178 ? 14.743 7.738 -6.066 1.00 23.61 176 ALA A N 1
ATOM 1335 C CA . ALA A 1 178 ? 14.272 8.913 -5.338 1.00 22.66 176 ALA A CA 1
ATOM 1336 C C . ALA A 1 178 ? 13.755 8.546 -3.942 1.00 22.08 176 ALA A C 1
ATOM 1337 O O . ALA A 1 178 ? 13.972 9.301 -3.058 1.00 23.26 176 ALA A O 1
ATOM 1339 N N . LEU A 1 179 ? 12.891 7.529 -3.788 1.00 23.07 177 LEU A N 1
ATOM 1340 C CA . LEU A 1 179 ? 12.274 7.178 -2.467 1.00 21.81 177 LEU A CA 1
ATOM 1341 C C . LEU A 1 179 ? 11.305 8.259 -1.954 1.00 21.04 177 LEU A C 1
ATOM 1342 O O . LEU A 1 179 ? 11.563 9.023 -0.974 1.00 20.31 177 LEU A O 1
ATOM 1347 N N . LEU A 1 180 ? 10.148 8.264 -2.563 1.00 20.50 178 LEU A N 1
ATOM 1348 C CA . LEU A 1 180 ? 9.160 9.268 -2.219 1.00 19.78 178 LEU A CA 1
ATOM 1349 C C . LEU A 1 180 ? 8.343 8.803 -1.071 1.00 21.61 178 LEU A C 1
ATOM 1350 O O . LEU A 1 180 ? 7.960 7.618 -1.060 1.00 20.21 178 LEU A O 1
ATOM 1355 N N . ALA A 1 181 ? 8.039 9.680 -0.098 1.00 19.01 179 ALA A N 1
ATOM 1356 C CA . ALA A 1 181 ? 7.052 9.307 0.975 1.00 18.92 179 ALA A CA 1
ATOM 1357 C C . ALA A 1 181 ? 6.255 10.604 1.322 1.00 18.41 179 ALA A C 1
ATOM 1358 O O . ALA A 1 181 ? 6.732 11.744 1.059 1.00 17.93 179 ALA A O 1
ATOM 1360 N N . LEU A 1 182 ? 5.004 10.371 1.720 1.00 20.15 180 LEU A N 1
ATOM 1361 C CA . LEU A 1 182 ? 4.053 11.507 2.053 1.00 17.90 180 LEU A CA 1
ATOM 1362 C C . LEU A 1 182 ? 3.168 11.231 3.270 1.00 18.05 180 LEU A C 1
ATOM 1363 O O . LEU A 1 182 ? 2.813 10.092 3.600 1.00 18.58 180 LEU A O 1
ATOM 1368 N N . GLY A 1 183 ? 2.773 12.255 3.955 1.00 17.71 181 GLY A N 1
ATOM 1369 C CA . GLY A 1 183 ? 1.769 12.062 4.957 1.00 19.21 181 GLY A CA 1
ATOM 1370 C C . GLY A 1 183 ? 1.346 13.433 5.504 1.00 17.60 181 GLY A C 1
ATOM 1371 O O . GLY A 1 183 ? 1.524 14.418 4.856 1.00 17.17 181 GLY A O 1
ATOM 1372 N N . ASP A 1 184 ? 0.942 13.439 6.774 1.00 19.03 182 ASP A N 1
ATOM 1373 C CA . ASP A 1 184 ? 0.524 14.663 7.491 1.00 19.20 182 ASP A CA 1
ATOM 1374 C C . ASP A 1 184 ? -0.401 15.493 6.750 1.00 17.45 182 ASP A C 1
ATOM 1375 O O . ASP A 1 184 ? -0.083 16.709 6.610 1.00 16.97 182 ASP A O 1
ATOM 1380 N N . LEU A 1 185 ? -1.532 14.921 6.261 1.00 17.94 183 LEU A N 1
ATOM 1381 C CA . LEU A 1 185 ? -2.523 15.692 5.624 1.00 18.02 183 LEU A CA 1
ATOM 1382 C C . LEU A 1 185 ? -3.227 16.643 6.591 1.00 18.22 183 LEU A C 1
ATOM 1383 O O . LEU A 1 185 ? -3.316 16.335 7.825 1.00 18.41 183 LEU A O 1
ATOM 1388 N N . HIS A 1 186 ? -3.739 17.757 6.002 1.00 18.00 184 HIS A N 1
ATOM 1389 C CA . HIS A 1 186 ? -4.468 18.780 6.821 1.00 18.16 184 HIS A CA 1
ATOM 1390 C C . HIS A 1 186 ? -5.717 19.039 6.056 1.00 19.55 184 HIS A C 1
ATOM 1391 O O . HIS A 1 186 ? -5.607 19.101 4.854 1.00 19.97 184 HIS A O 1
ATOM 1398 N N . ALA A 1 187 ? -6.870 19.009 6.718 1.00 19.51 185 ALA A N 1
ATOM 1399 C CA . ALA A 1 187 ? -8.104 19.433 6.047 1.00 20.26 185 ALA A CA 1
ATOM 1400 C C . ALA A 1 187 ? -8.143 20.971 5.765 1.00 19.98 185 ALA A C 1
ATOM 1401 O O . ALA A 1 187 ? -8.958 21.459 4.951 1.00 22.05 185 ALA A O 1
ATOM 1403 N N . LEU A 1 188 ? -7.331 21.714 6.479 1.00 19.27 186 LEU A N 1
ATOM 1404 C CA . LEU A 1 188 ? -7.249 23.181 6.487 1.00 19.00 186 LEU A CA 1
ATOM 1405 C C . LEU A 1 188 ? -6.015 23.612 7.279 1.00 18.19 186 LEU A C 1
ATOM 1406 O O . LEU A 1 188 ? -5.820 23.103 8.315 1.00 18.22 186 LEU A O 1
ATOM 1411 N N . MET A 1 189 ? -5.317 24.635 6.802 1.00 17.67 187 MET A N 1
ATOM 1412 C CA . MET A 1 189 ? -4.187 25.205 7.583 1.00 17.09 187 MET A CA 1
ATOM 1413 C C . MET A 1 189 ? -3.935 26.586 6.946 1.00 16.89 187 MET A C 1
ATOM 1414 O O . MET A 1 189 ? -4.053 26.755 5.718 1.00 16.96 187 MET A O 1
ATOM 1419 N N . GLY A 1 190 ? -3.566 27.577 7.743 1.00 18.11 188 GLY A N 1
ATOM 1420 C CA . GLY A 1 190 ? -3.107 28.812 7.224 1.00 16.58 188 GLY A CA 1
ATOM 1421 C C . GLY A 1 190 ? -1.622 28.953 7.157 1.00 16.05 188 GLY A C 1
ATOM 1422 O O . GLY A 1 190 ? -0.830 28.391 7.983 1.00 16.12 188 GLY A O 1
ATOM 1423 N N . ASP A 1 191 ? -1.194 29.869 6.316 1.00 15.99 189 ASP A N 1
ATOM 1424 C CA . ASP A 1 191 ? 0.241 30.010 6.097 1.00 15.66 189 ASP A CA 1
ATOM 1425 C C . ASP A 1 191 ? 0.831 30.438 7.432 1.00 15.62 189 ASP A C 1
ATOM 1426 O O . ASP A 1 191 ? 0.243 31.295 8.217 1.00 15.86 189 ASP A O 1
ATOM 1431 N N . GLY A 1 192 ? 1.982 29.851 7.706 1.00 15.44 190 GLY A N 1
ATOM 1432 C CA . GLY A 1 192 ? 2.647 30.130 9.047 1.00 15.58 190 GLY A CA 1
ATOM 1433 C C . GLY A 1 192 ? 2.303 29.037 10.129 1.00 15.72 190 GLY A C 1
ATOM 1434 O O . GLY A 1 192 ? 3.135 28.691 11.029 1.00 15.92 190 GLY A O 1
ATOM 1435 N N . GLU A 1 193 ? 1.109 28.524 10.047 1.00 15.79 191 GLU A N 1
ATOM 1436 C CA . GLU A 1 193 ? 0.684 27.372 10.933 1.00 16.06 191 GLU A CA 1
ATOM 1437 C C . GLU A 1 193 ? 0.892 27.768 12.394 1.00 16.48 191 GLU A C 1
ATOM 1438 O O . GLU A 1 193 ? 1.517 26.966 13.195 1.00 16.75 191 GLU A O 1
ATOM 1444 N N . VAL A 1 194 ? 0.407 28.972 12.795 1.00 16.69 192 VAL A N 1
ATOM 1445 C CA . VAL A 1 194 ? 1.110 29.627 13.999 1.00 17.09 192 VAL A CA 1
ATOM 1446 C C . VAL A 1 194 ? 0.664 29.057 15.343 1.00 17.76 192 VAL A C 1
ATOM 1447 O O . VAL A 1 194 ? 1.281 29.350 16.402 1.00 18.82 192 VAL A O 1
ATOM 1451 N N . GLY A 1 195 ? -0.392 28.257 15.348 1.00 17.93 193 GLY A N 1
ATOM 1452 C CA . GLY A 1 195 ? -0.814 27.589 16.605 1.00 23.25 193 GLY A CA 1
ATOM 1453 C C . GLY A 1 195 ? -0.010 26.292 16.851 1.00 21.09 193 GLY A C 1
ATOM 1454 O O . GLY A 1 195 ? -0.130 25.669 17.874 1.00 21.13 193 GLY A O 1
ATOM 1455 N N . VAL A 1 196 ? 0.757 25.885 15.839 1.00 20.05 194 VAL A N 1
ATOM 1456 C CA . VAL A 1 196 ? 1.559 24.622 15.821 1.00 18.39 194 VAL A CA 1
ATOM 1457 C C . VAL A 1 196 ? 0.966 23.535 14.877 1.00 21.85 194 VAL A C 1
ATOM 1458 O O . VAL A 1 196 ? 1.698 22.697 14.286 1.00 21.96 194 VAL A O 1
ATOM 1462 N N . SER A 1 197 ? -0.330 23.525 14.660 1.00 22.66 195 SER A N 1
ATOM 1463 C CA . SER A 1 197 ? -0.820 22.429 13.880 1.00 21.72 195 SER A CA 1
ATOM 1464 C C . SER A 1 197 ? -1.866 22.901 12.890 1.00 20.16 195 SER A C 1
ATOM 1465 O O . SER A 1 197 ? -2.375 23.984 12.881 1.00 21.14 195 SER A O 1
ATOM 1468 N N . GLY A 1 198 ? -2.178 22.005 11.999 1.00 18.33 196 GLY A N 1
ATOM 1469 C CA . GLY A 1 198 ? -3.274 22.144 11.030 1.00 17.69 196 GLY A CA 1
ATOM 1470 C C . GLY A 1 198 ? -4.483 21.432 11.579 1.00 18.53 196 GLY A C 1
ATOM 1471 O O . GLY A 1 198 ? -4.484 21.069 12.720 1.00 19.24 196 GLY A O 1
ATOM 1472 N N . VAL A 1 199 ? -5.577 21.364 10.830 1.00 18.99 197 VAL A N 1
ATOM 1473 C CA . VAL A 1 199 ? -6.600 20.364 11.087 1.00 19.77 197 VAL A CA 1
ATOM 1474 C C . VAL A 1 199 ? -6.017 18.964 10.608 1.00 19.65 197 VAL A C 1
ATOM 1475 O O . VAL A 1 199 ? -6.094 18.552 9.411 1.00 19.51 197 VAL A O 1
ATOM 1479 N N . GLU A 1 200 ? -5.428 18.256 11.567 1.00 19.83 198 GLU A N 1
ATOM 1480 C CA . GLU A 1 200 ? -4.632 17.060 11.328 1.00 19.71 198 GLU A CA 1
ATOM 1481 C C . GLU A 1 200 ? -5.595 15.901 11.021 1.00 21.26 198 GLU A C 1
ATOM 1482 O O . GLU A 1 200 ? -6.477 15.553 11.800 1.00 23.02 198 GLU A O 1
ATOM 1488 N N . VAL A 1 201 ? -5.468 15.338 9.853 1.00 20.30 199 VAL A N 1
ATOM 1489 C CA . VAL A 1 201 ? -6.369 14.239 9.535 1.00 21.19 199 VAL A CA 1
ATOM 1490 C C . VAL A 1 201 ? -5.681 13.086 8.790 1.00 21.06 199 VAL A C 1
ATOM 1491 O O . VAL A 1 201 ? -4.695 13.312 8.136 1.00 20.26 199 VAL A O 1
ATOM 1495 N N . ALA A 1 202 ? -6.360 11.940 8.689 1.00 21.97 200 ALA A N 1
ATOM 1496 C CA . ALA A 1 202 ? -5.829 10.844 7.852 1.00 22.06 200 ALA A CA 1
ATOM 1497 C C . ALA A 1 202 ? -6.532 11.070 6.566 1.00 23.24 200 ALA A C 1
ATOM 1498 O O . ALA A 1 202 ? -7.540 11.749 6.583 1.00 24.95 200 ALA A O 1
ATOM 1500 N N . GLY A 1 203 ? -6.129 10.351 5.521 1.00 22.54 201 GLY A N 1
ATOM 1501 C CA . GLY A 1 203 ? -6.780 10.437 4.275 1.00 24.21 201 GLY A CA 1
ATOM 1502 C C . GLY A 1 203 ? -6.090 9.647 3.193 1.00 23.42 201 GLY A C 1
ATOM 1503 O O . GLY A 1 203 ? -5.229 8.785 3.487 1.00 25.49 201 GLY A O 1
ATOM 1504 N N . LYS A 1 204 ? -6.305 10.084 1.975 1.00 22.43 202 LYS A N 1
ATOM 1505 C CA . LYS A 1 204 ? -5.861 9.315 0.801 1.00 25.99 202 LYS A CA 1
ATOM 1506 C C . LYS A 1 204 ? -5.528 10.330 -0.342 1.00 25.19 202 LYS A C 1
ATOM 1507 O O . LYS A 1 204 ? -6.283 11.324 -0.533 1.00 28.40 202 LYS A O 1
ATOM 1513 N N . VAL A 1 205 ? -4.368 10.163 -0.995 1.00 23.55 203 VAL A N 1
ATOM 1514 C CA . VAL A 1 205 ? -3.858 11.128 -2.007 1.00 22.08 203 VAL A CA 1
ATOM 1515 C C . VAL A 1 205 ? -3.736 10.320 -3.312 1.00 23.72 203 VAL A C 1
ATOM 1516 O O . VAL A 1 205 ? -2.998 9.263 -3.333 1.00 22.15 203 VAL A O 1
ATOM 1520 N N . LEU A 1 206 ? -4.498 10.717 -4.366 1.00 23.09 204 LEU A N 1
ATOM 1521 C CA . LEU A 1 206 ? -4.190 10.269 -5.739 1.00 23.57 204 LEU A CA 1
ATOM 1522 C C . LEU A 1 206 ? -3.091 11.083 -6.385 1.00 24.76 204 LEU A C 1
ATOM 1523 O O . LEU A 1 206 ? -3.279 12.317 -6.642 1.00 24.31 204 LEU A O 1
ATOM 1528 N N . LEU A 1 207 ? -1.917 10.468 -6.624 1.00 22.74 205 LEU A N 1
ATOM 1529 C CA . LEU A 1 207 ? -0.819 11.207 -7.256 1.00 22.36 205 LEU A CA 1
ATOM 1530 C C . LEU A 1 207 ? -0.221 10.441 -8.446 1.00 25.61 205 LEU A C 1
ATOM 1531 O O . LEU A 1 207 ? -0.443 9.212 -8.665 1.00 23.80 205 LEU A O 1
ATOM 1536 N N . GLU A 1 208 ? 0.577 11.161 -9.206 1.00 24.31 206 GLU A N 1
ATOM 1537 C CA . GLU A 1 208 ? 1.252 10.523 -10.329 1.00 27.30 206 GLU A CA 1
ATOM 1538 C C . GLU A 1 208 ? 2.705 10.935 -10.234 1.00 23.32 206 GLU A C 1
ATOM 1539 O O . GLU A 1 208 ? 2.978 12.020 -9.731 1.00 24.23 206 GLU A O 1
ATOM 1545 N N . VAL A 1 209 ? 3.640 10.080 -10.629 1.00 23.68 207 VAL A N 1
ATOM 1546 C CA . VAL A 1 209 ? 5.030 10.417 -10.560 1.00 23.33 207 VAL A CA 1
ATOM 1547 C C . VAL A 1 209 ? 5.621 10.481 -11.964 1.00 24.37 207 VAL A C 1
ATOM 1548 O O . VAL A 1 209 ? 5.278 9.666 -12.791 1.00 26.98 207 VAL A O 1
ATOM 1552 N N . GLU A 1 210 ? 6.565 11.415 -12.193 1.00 24.28 208 GLU A N 1
ATOM 1553 C CA . GLU A 1 210 ? 7.387 11.438 -13.443 1.00 26.75 208 GLU A CA 1
ATOM 1554 C C . GLU A 1 210 ? 8.845 11.779 -13.151 1.00 25.35 208 GLU A C 1
ATOM 1555 O O . GLU A 1 210 ? 9.106 12.710 -12.434 1.00 24.35 208 GLU A O 1
ATOM 1561 N N . VAL A 1 211 ? 9.752 11.076 -13.789 1.00 25.99 209 VAL A N 1
ATOM 1562 C CA . VAL A 1 211 ? 11.162 11.409 -13.678 1.00 28.44 209 VAL A CA 1
ATOM 1563 C C . VAL A 1 211 ? 11.464 12.486 -14.759 1.00 31.12 209 VAL A C 1
ATOM 1564 O O . VAL A 1 211 ? 11.125 12.308 -15.926 1.00 29.94 209 VAL A O 1
ATOM 1568 N N . ILE A 1 212 ? 12.004 13.623 -14.350 1.00 29.71 210 ILE A N 1
ATOM 1569 C CA . ILE A 1 212 ? 12.490 14.649 -15.305 1.00 33.14 210 ILE A CA 1
ATOM 1570 C C . ILE A 1 212 ? 13.987 14.603 -15.403 1.00 31.58 210 ILE A C 1
ATOM 1571 O O . ILE A 1 212 ? 14.670 14.629 -14.363 1.00 31.22 210 ILE A O 1
ATOM 1576 N N . LYS A 1 213 ? 14.511 14.536 -16.636 1.00 35.33 211 LYS A N 1
ATOM 1577 C CA . LYS A 1 213 ? 15.957 14.584 -16.923 1.00 36.67 211 LYS A CA 1
ATOM 1578 C C . LYS A 1 213 ? 16.482 15.945 -17.421 1.00 39.42 211 LYS A C 1
ATOM 1579 O O . LYS A 1 213 ? 15.770 16.709 -18.055 1.00 37.91 211 LYS A O 1
ATOM 1585 N N . GLY A 1 214 ? 17.735 16.254 -17.136 1.00 39.97 212 GLY A N 1
ATOM 1586 C CA . GLY A 1 214 ? 18.264 17.547 -17.532 1.00 43.36 212 GLY A CA 1
ATOM 1587 C C . GLY A 1 214 ? 17.702 18.824 -16.878 1.00 44.06 212 GLY A C 1
ATOM 1588 O O . GLY A 1 214 ? 17.821 19.924 -17.451 1.00 44.83 212 GLY A O 1
ATOM 1589 N N . LEU A 1 215 ? 17.146 18.717 -15.670 1.00 40.80 213 LEU A N 1
ATOM 1590 C CA . LEU A 1 215 ? 16.748 19.896 -14.898 1.00 38.84 213 LEU A CA 1
ATOM 1591 C C . LEU A 1 215 ? 17.534 19.808 -13.595 1.00 37.06 213 LEU A C 1
ATOM 1592 O O . LEU A 1 215 ? 17.627 18.736 -12.996 1.00 34.46 213 LEU A O 1
ATOM 1597 N N . ASN A 1 216 ? 18.198 20.884 -13.202 1.00 36.39 214 ASN A N 1
ATOM 1598 C CA . ASN A 1 216 ? 18.918 20.922 -11.938 1.00 35.93 214 ASN A CA 1
ATOM 1599 C C . ASN A 1 216 ? 18.080 21.700 -10.884 1.00 31.80 214 ASN A C 1
ATOM 1600 O O . ASN A 1 216 ? 17.825 22.859 -11.066 1.00 32.19 214 ASN A O 1
ATOM 1605 N N . LEU A 1 217 ? 17.613 21.088 -9.811 1.00 29.20 215 LEU A N 1
ATOM 1606 C CA . LEU A 1 217 ? 17.012 21.903 -8.727 1.00 25.53 215 LEU A CA 1
ATOM 1607 C C . LEU A 1 217 ? 17.893 21.752 -7.466 1.00 25.59 215 LEU A C 1
ATOM 1608 O O . LEU A 1 217 ? 18.537 20.682 -7.268 1.00 24.28 215 LEU A O 1
ATOM 1613 N N . LYS A 1 218 ? 17.853 22.748 -6.578 1.00 23.47 216 LYS A N 1
ATOM 1614 C CA . LYS A 1 218 ? 18.575 22.589 -5.320 1.00 28.20 216 LYS A CA 1
ATOM 1615 C C . LYS A 1 218 ? 17.608 22.355 -4.157 1.00 25.26 216 LYS A C 1
ATOM 1616 O O . LYS A 1 218 ? 18.033 22.018 -3.054 1.00 24.52 216 LYS A O 1
ATOM 1622 N N . ASN A 1 219 ? 16.336 22.607 -4.396 1.00 21.92 217 ASN A N 1
ATOM 1623 C CA . ASN A 1 219 ? 15.270 22.611 -3.377 1.00 20.35 217 ASN A CA 1
ATOM 1624 C C . ASN A 1 219 ? 13.964 22.417 -4.097 1.00 19.76 217 ASN A C 1
ATOM 1625 O O . ASN A 1 219 ? 13.978 22.526 -5.287 1.00 20.33 217 ASN A O 1
ATOM 1630 N N . PRO A 1 220 ? 12.834 22.209 -3.380 1.00 18.90 218 PRO A N 1
ATOM 1631 C CA . PRO A 1 220 ? 11.659 21.797 -4.114 1.00 18.76 218 PRO A CA 1
ATOM 1632 C C . PRO A 1 220 ? 11.039 22.995 -4.696 1.00 18.78 218 PRO A C 1
ATOM 1633 O O . PRO A 1 220 ? 11.326 24.163 -4.285 1.00 18.74 218 PRO A O 1
ATOM 1637 N N . VAL A 1 221 ? 10.159 22.708 -5.623 1.00 18.98 219 VAL A N 1
ATOM 1638 C CA . VAL A 1 221 ? 9.390 23.766 -6.282 1.00 19.21 219 VAL A CA 1
ATOM 1639 C C . VAL A 1 221 ? 7.923 23.296 -6.413 1.00 18.98 219 VAL A C 1
ATOM 1640 O O . VAL A 1 221 ? 7.678 22.096 -6.558 1.00 21.93 219 VAL A O 1
ATOM 1644 N N . VAL A 1 222 ? 6.959 24.179 -6.233 1.00 18.81 220 VAL A N 1
ATOM 1645 C CA . VAL A 1 222 ? 5.532 23.760 -6.391 1.00 18.81 220 VAL A CA 1
ATOM 1646 C C . VAL A 1 222 ? 4.965 24.567 -7.462 1.00 19.65 220 VAL A C 1
ATOM 1647 O O . VAL A 1 222 ? 5.207 25.826 -7.574 1.00 19.83 220 VAL A O 1
ATOM 1651 N N . LYS A 1 223 ? 4.176 23.920 -8.320 1.00 21.09 221 LYS A N 1
ATOM 1652 C CA . LYS A 1 223 ? 3.568 24.719 -9.376 1.00 21.21 221 LYS A CA 1
ATOM 1653 C C . LYS A 1 223 ? 2.077 24.441 -9.286 1.00 25.22 221 LYS A C 1
ATOM 1654 O O . LYS A 1 223 ? 1.689 23.287 -9.186 1.00 23.96 221 LYS A O 1
ATOM 1660 N N . THR A 1 224 ? 1.245 25.482 -9.311 1.00 22.74 222 THR A N 1
ATOM 1661 C CA . THR A 1 224 ? -0.160 25.288 -9.174 1.00 22.02 222 THR A CA 1
ATOM 1662 C C . THR A 1 224 ? -0.634 25.744 -10.502 1.00 25.89 222 THR A C 1
ATOM 1663 O O . THR A 1 224 ? 0.160 26.015 -11.428 1.00 31.21 222 THR A O 1
ATOM 1667 N N . ALA A 1 225 ? -1.941 25.788 -10.637 1.00 25.19 223 ALA A N 1
ATOM 1668 C CA . ALA A 1 225 ? -2.527 26.346 -11.885 1.00 28.74 223 ALA A CA 1
ATOM 1669 C C . ALA A 1 225 ? -2.122 27.796 -12.194 1.00 27.09 223 ALA A C 1
ATOM 1670 O O . ALA A 1 225 ? -2.064 28.209 -13.404 1.00 30.53 223 ALA A O 1
ATOM 1672 N N . GLU A 1 226 ? -1.790 28.526 -11.153 1.00 27.64 224 GLU A N 1
ATOM 1673 C CA . GLU A 1 226 ? -1.535 29.984 -11.212 1.00 29.29 224 GLU A CA 1
ATOM 1674 C C . GLU A 1 226 ? -0.087 30.459 -10.981 1.00 26.93 224 GLU A C 1
ATOM 1675 O O . GLU A 1 226 ? 0.373 31.344 -11.688 1.00 28.41 224 GLU A O 1
ATOM 1681 N N . VAL A 1 227 ? 0.687 29.768 -10.125 1.00 23.39 225 VAL A N 1
ATOM 1682 C CA . VAL A 1 227 ? 1.980 30.280 -9.711 1.00 24.21 225 VAL A CA 1
ATOM 1683 C C . VAL A 1 227 ? 2.908 29.108 -9.602 1.00 24.57 225 VAL A C 1
ATOM 1684 O O . VAL A 1 227 ? 2.466 27.875 -9.575 1.00 22.03 225 VAL A O 1
ATOM 1688 N N . THR A 1 228 ? 4.185 29.482 -9.558 1.00 22.21 226 THR A N 1
ATOM 1689 C CA . THR A 1 228 ? 5.244 28.530 -9.459 1.00 21.78 226 THR A CA 1
ATOM 1690 C C . THR A 1 228 ? 6.108 29.064 -8.359 1.00 20.99 226 THR A C 1
ATOM 1691 O O . THR A 1 228 ? 6.472 30.248 -8.391 1.00 21.33 226 THR A O 1
ATOM 1695 N N . ALA A 1 229 ? 6.417 28.273 -7.327 1.00 20.06 227 ALA A N 1
ATOM 1696 C CA . ALA A 1 229 ? 7.104 28.939 -6.208 1.00 20.71 227 ALA A CA 1
ATOM 1697 C C . ALA A 1 229 ? 8.235 28.062 -5.761 1.00 19.19 227 ALA A C 1
ATOM 1698 O O . ALA A 1 229 ? 7.983 26.877 -5.635 1.00 18.87 227 ALA A O 1
ATOM 1700 N N . THR A 1 230 ? 9.431 28.610 -5.472 1.00 19.38 228 THR A N 1
ATOM 1701 C CA . THR A 1 230 ? 10.497 27.760 -5.021 1.00 19.28 228 THR A CA 1
ATOM 1702 C C . THR A 1 230 ? 10.195 27.676 -3.579 1.00 19.22 228 THR A C 1
ATOM 1703 O O . THR A 1 230 ? 9.572 28.669 -3.046 1.00 18.14 228 THR A O 1
ATOM 1707 N N . ILE A 1 231 ? 10.640 26.580 -2.892 1.00 18.09 229 ILE A N 1
ATOM 1708 C CA . ILE A 1 231 ? 10.380 26.422 -1.420 1.00 17.41 229 ILE A CA 1
ATOM 1709 C C . ILE A 1 231 ? 11.752 26.234 -0.748 1.00 18.10 229 ILE A C 1
ATOM 1710 O O . ILE A 1 231 ? 12.624 25.569 -1.365 1.00 18.24 229 ILE A O 1
ATOM 1715 N N . ALA A 1 232 ? 12.009 26.821 0.407 1.00 17.58 230 ALA A N 1
ATOM 1716 C CA . ALA A 1 232 ? 13.281 26.461 1.114 1.00 19.01 230 ALA A CA 1
ATOM 1717 C C . ALA A 1 232 ? 13.080 26.484 2.624 1.00 19.31 230 ALA A C 1
ATOM 1718 O O . ALA A 1 232 ? 12.197 27.232 3.056 1.00 17.28 230 ALA A O 1
ATOM 1720 N N . SER A 1 233 ? 13.996 25.809 3.415 1.00 18.13 231 SER A N 1
ATOM 1721 C CA . SER A 1 233 ? 13.841 25.836 4.853 1.00 18.04 231 SER A CA 1
ATOM 1722 C C . SER A 1 233 ? 15.226 26.122 5.446 1.00 18.98 231 SER A C 1
ATOM 1723 O O . SER A 1 233 ? 16.193 25.806 4.812 1.00 19.61 231 SER A O 1
ATOM 1726 N N . ALA A 1 234 ? 15.253 26.765 6.603 1.00 19.17 232 ALA A N 1
ATOM 1727 C CA . ALA A 1 234 ? 16.423 27.184 7.377 1.00 22.97 232 ALA A CA 1
ATOM 1728 C C . ALA A 1 234 ? 15.979 27.513 8.770 1.00 23.18 232 ALA A C 1
ATOM 1729 O O . ALA A 1 234 ? 14.774 27.606 9.066 1.00 19.39 232 ALA A O 1
ATOM 1731 N N . GLU A 1 235 ? 16.996 27.785 9.599 1.00 21.97 233 GLU A N 1
ATOM 1732 C CA . GLU A 1 235 ? 16.797 28.104 10.957 1.00 27.44 233 GLU A CA 1
ATOM 1733 C C . GLU A 1 235 ? 16.114 29.429 11.167 1.00 28.62 233 GLU A C 1
ATOM 1734 O O . GLU A 1 235 ? 15.482 29.577 12.198 1.00 30.32 233 GLU A O 1
ATOM 1740 N N . SER A 1 236 ? 16.110 30.328 10.178 1.00 25.48 234 SER A N 1
ATOM 1741 C CA . SER A 1 236 ? 15.236 31.530 10.257 1.00 22.24 234 SER A CA 1
ATOM 1742 C C . SER A 1 236 ? 14.492 31.707 9.030 1.00 21.90 234 SER A C 1
ATOM 1743 O O . SER A 1 236 ? 14.928 31.202 7.994 1.00 21.31 234 SER A O 1
ATOM 1746 N N . LEU A 1 237 ? 13.341 32.375 9.121 1.00 19.04 235 LEU A N 1
ATOM 1747 C CA . LEU A 1 237 ? 12.548 32.782 7.984 1.00 23.01 235 LEU A CA 1
ATOM 1748 C C . LEU A 1 237 ? 13.309 33.693 7.033 1.00 21.22 235 LEU A C 1
ATOM 1749 O O . LEU A 1 237 ? 13.173 33.548 5.825 1.00 18.81 235 LEU A O 1
ATOM 1754 N N . ASP A 1 238 ? 14.220 34.505 7.601 1.00 19.84 236 ASP A N 1
ATOM 1755 C CA . ASP A 1 238 ? 15.013 35.466 6.838 1.00 24.23 236 ASP A CA 1
ATOM 1756 C C . ASP A 1 238 ? 15.908 34.631 5.867 1.00 26.37 236 ASP A C 1
ATOM 1757 O O . ASP A 1 238 ? 15.889 34.876 4.676 1.00 24.98 236 ASP A O 1
ATOM 1762 N N . LYS A 1 239 ? 16.670 33.649 6.378 1.00 25.52 237 LYS A N 1
ATOM 1763 C CA . LYS A 1 239 ? 17.479 32.821 5.515 1.00 22.65 237 LYS A CA 1
ATOM 1764 C C . LYS A 1 239 ? 16.507 32.045 4.574 1.00 21.98 237 LYS A C 1
ATOM 1765 O O . LYS A 1 239 ? 16.785 31.814 3.386 1.00 20.93 237 LYS A O 1
ATOM 1771 N N . ALA A 1 240 ? 15.405 31.527 5.109 1.00 19.78 238 ALA A N 1
ATOM 1772 C CA . ALA A 1 240 ? 14.740 30.651 4.222 1.00 19.81 238 ALA A CA 1
ATOM 1773 C C . ALA A 1 240 ? 14.335 31.495 3.032 1.00 19.16 238 ALA A C 1
ATOM 1774 O O . ALA A 1 240 ? 14.335 31.019 1.890 1.00 20.82 238 ALA A O 1
ATOM 1776 N N . VAL A 1 241 ? 13.896 32.708 3.274 1.00 19.14 239 VAL A N 1
ATOM 1777 C CA . VAL A 1 241 ? 13.394 33.518 2.135 1.00 19.24 239 VAL A CA 1
ATOM 1778 C C . VAL A 1 241 ? 14.556 33.802 1.149 1.00 20.94 239 VAL A C 1
ATOM 1779 O O . VAL A 1 241 ? 14.436 33.695 -0.112 1.00 20.47 239 VAL A O 1
ATOM 1783 N N . GLU A 1 242 ? 15.725 34.096 1.737 1.00 20.99 240 GLU A N 1
ATOM 1784 C CA . GLU A 1 242 ? 16.884 34.356 0.914 1.00 24.01 240 GLU A CA 1
ATOM 1785 C C . GLU A 1 242 ? 17.246 33.136 0.003 1.00 25.72 240 GLU A C 1
ATOM 1786 O O . GLU A 1 242 ? 17.603 33.309 -1.167 1.00 26.77 240 GLU A O 1
ATOM 1792 N N . ILE A 1 243 ? 17.157 31.910 0.543 1.00 21.96 241 ILE A N 1
ATOM 1793 C CA . ILE A 1 243 ? 17.469 30.758 -0.239 1.00 21.84 241 ILE A CA 1
ATOM 1794 C C . ILE A 1 243 ? 16.407 30.653 -1.341 1.00 21.34 241 ILE A C 1
ATOM 1795 O O . ILE A 1 243 ? 16.773 30.467 -2.527 1.00 24.74 241 ILE A O 1
ATOM 1800 N N . ALA A 1 244 ? 15.152 30.688 -0.980 1.00 20.37 242 ALA A N 1
ATOM 1801 C CA . ALA A 1 244 ? 14.074 30.620 -2.008 1.00 21.05 242 ALA A CA 1
ATOM 1802 C C . ALA A 1 244 ? 14.272 31.580 -3.164 1.00 20.92 242 ALA A C 1
ATOM 1803 O O . ALA A 1 244 ? 14.110 31.163 -4.295 1.00 23.39 242 ALA A O 1
ATOM 1805 N N . VAL A 1 245 ? 14.564 32.827 -2.876 1.00 21.33 243 VAL A N 1
ATOM 1806 C CA . VAL A 1 245 ? 14.793 33.828 -3.922 1.00 22.32 243 VAL A CA 1
ATOM 1807 C C . VAL A 1 245 ? 15.978 33.497 -4.777 1.00 23.60 243 VAL A C 1
ATOM 1808 O O . VAL A 1 245 ? 15.889 33.566 -5.988 1.00 24.12 243 VAL A O 1
ATOM 1812 N N . HIS A 1 246 ? 17.120 33.144 -4.151 1.00 23.79 244 HIS A N 1
ATOM 1813 C CA . HIS A 1 246 ? 18.268 32.762 -4.925 1.00 26.09 244 HIS A CA 1
ATOM 1814 C C . HIS A 1 246 ? 18.021 31.577 -5.841 1.00 24.90 244 HIS A C 1
ATOM 1815 O O . HIS A 1 246 ? 18.589 31.561 -6.952 1.00 26.03 244 HIS A O 1
ATOM 1822 N N . ASP A 1 247 ? 17.198 30.590 -5.412 1.00 23.72 245 ASP A N 1
ATOM 1823 C CA . ASP A 1 247 ? 17.031 29.384 -6.177 1.00 23.72 245 ASP A CA 1
ATOM 1824 C C . ASP A 1 247 ? 16.180 29.810 -7.389 1.00 24.12 245 ASP A C 1
ATOM 1825 O O . ASP A 1 247 ? 16.456 29.332 -8.478 1.00 24.82 245 ASP A O 1
ATOM 1830 N N . MET A 1 248 ? 15.137 30.638 -7.196 1.00 23.46 246 MET A N 1
ATOM 1831 C CA . MET A 1 248 ? 14.427 31.193 -8.307 1.00 24.01 246 MET A CA 1
ATOM 1832 C C . MET A 1 248 ? 15.288 32.057 -9.243 1.00 25.78 246 MET A C 1
ATOM 1833 O O . MET A 1 248 ? 15.025 32.033 -10.490 1.00 26.41 246 MET A O 1
ATOM 1838 N N . ALA A 1 249 ? 16.242 32.842 -8.688 1.00 25.98 247 ALA A N 1
ATOM 1839 C CA . ALA A 1 249 ? 17.103 33.696 -9.519 1.00 27.57 247 ALA A CA 1
ATOM 1840 C C . ALA A 1 249 ? 18.031 32.797 -10.410 1.00 29.43 247 ALA A C 1
ATOM 1841 O O . ALA A 1 249 ? 18.346 33.085 -11.592 1.00 33.06 247 ALA A O 1
ATOM 1843 N N . GLU A 1 250 ? 18.554 31.739 -9.823 1.00 29.61 248 GLU A N 1
ATOM 1844 C CA . GLU A 1 250 ? 19.332 30.790 -10.601 1.00 32.18 248 GLU A CA 1
ATOM 1845 C C . GLU A 1 250 ? 18.491 30.094 -11.730 1.00 29.40 248 GLU A C 1
ATOM 1846 O O . GLU A 1 250 ? 19.004 29.903 -12.835 1.00 30.55 248 GLU A O 1
ATOM 1852 N N . LEU A 1 251 ? 17.236 29.701 -11.480 1.00 29.31 249 LEU A N 1
ATOM 1853 C CA . LEU A 1 251 ? 16.402 29.150 -12.549 1.00 29.22 249 LEU A CA 1
ATOM 1854 C C . LEU A 1 251 ? 16.353 30.159 -13.655 1.00 30.05 249 LEU A C 1
ATOM 1855 O O . LEU A 1 251 ? 16.526 29.815 -14.816 1.00 30.78 249 LEU A O 1
ATOM 1860 N N . PHE A 1 252 ? 16.082 31.409 -13.336 1.00 30.35 250 PHE A N 1
ATOM 1861 C CA . PHE A 1 252 ? 16.038 32.479 -14.393 1.00 32.18 250 PHE A CA 1
ATOM 1862 C C . PHE A 1 252 ? 17.375 32.704 -15.071 1.00 35.20 250 PHE A C 1
ATOM 1863 O O . PHE A 1 252 ? 17.473 32.873 -16.304 1.00 37.70 250 PHE A O 1
ATOM 1871 N N . LYS A 1 253 ? 18.439 32.696 -14.299 1.00 35.58 251 LYS A N 1
ATOM 1872 C CA . LYS A 1 253 ? 19.727 32.949 -14.888 1.00 37.12 251 LYS A CA 1
ATOM 1873 C C . LYS A 1 253 ? 20.056 31.835 -15.923 1.00 40.66 251 LYS A C 1
ATOM 1874 O O . LYS A 1 253 ? 20.481 32.069 -17.034 1.00 39.82 251 LYS A O 1
ATOM 1880 N N . LYS A 1 254 ? 19.793 30.613 -15.540 1.00 40.33 252 LYS A N 1
ATOM 1881 C CA . LYS A 1 254 ? 20.235 29.456 -16.336 1.00 44.02 252 LYS A CA 1
ATOM 1882 C C . LYS A 1 254 ? 19.299 29.097 -17.490 1.00 44.69 252 LYS A C 1
ATOM 1883 O O . LYS A 1 254 ? 19.685 28.283 -18.340 1.00 42.53 252 LYS A O 1
ATOM 1889 N N . HIS A 1 255 ? 18.124 29.736 -17.548 1.00 41.73 253 HIS A N 1
ATOM 1890 C CA . HIS A 1 255 ? 17.116 29.336 -18.512 1.00 42.06 253 HIS A CA 1
ATOM 1891 C C . HIS A 1 255 ? 16.624 30.571 -19.248 1.00 41.88 253 HIS A C 1
ATOM 1892 O O . HIS A 1 255 ? 15.638 30.510 -19.975 1.00 43.04 253 HIS A O 1
ATOM 1899 N N . THR A 1 256 ? 17.303 31.695 -19.034 1.00 38.90 254 THR A N 1
ATOM 1900 C CA . THR A 1 256 ? 17.017 32.925 -19.766 1.00 39.27 254 THR A CA 1
ATOM 1901 C C . THR A 1 256 ? 18.289 33.764 -20.009 1.00 40.33 254 THR A C 1
ATOM 1902 O O . THR A 1 256 ? 19.317 33.476 -19.472 1.00 40.01 254 THR A O 1
ATOM 1906 N N . ASP A 1 257 ? 18.170 34.851 -20.763 1.00 41.72 255 ASP A N 1
ATOM 1907 C CA . ASP A 1 257 ? 19.271 35.763 -20.947 1.00 44.23 255 ASP A CA 1
ATOM 1908 C C . ASP A 1 257 ? 18.979 37.059 -20.190 1.00 42.77 255 ASP A C 1
ATOM 1909 O O . ASP A 1 257 ? 19.563 38.129 -20.457 1.00 45.68 255 ASP A O 1
ATOM 1914 N N . LEU A 1 258 ? 18.053 36.981 -19.263 1.00 41.73 256 LEU A N 1
ATOM 1915 C CA . LEU A 1 258 ? 17.778 38.191 -18.445 1.00 42.19 256 LEU A CA 1
ATOM 1916 C C . LEU A 1 258 ? 19.023 38.452 -17.587 1.00 42.05 256 LEU A C 1
ATOM 1917 O O . LEU A 1 258 ? 19.626 37.494 -17.043 1.00 43.50 256 LEU A O 1
ATOM 1922 N N . SER A 1 259 ? 19.452 39.692 -17.518 1.00 41.14 257 SER A N 1
ATOM 1923 C CA . SER A 1 259 ? 20.559 40.036 -16.637 1.00 41.31 257 SER A CA 1
ATOM 1924 C C . SER A 1 259 ? 20.139 39.877 -15.170 1.00 38.92 257 SER A C 1
ATOM 1925 O O . SER A 1 259 ? 18.965 39.711 -14.875 1.00 37.48 257 SER A O 1
ATOM 1928 N N . THR A 1 260 ? 21.112 39.936 -14.273 1.00 38.81 258 THR A N 1
ATOM 1929 C CA . THR A 1 260 ? 20.819 39.798 -12.869 1.00 37.59 258 THR A CA 1
ATOM 1930 C C . THR A 1 260 ? 19.900 40.935 -12.425 1.00 37.30 258 THR A C 1
ATOM 1931 O O . THR A 1 260 ? 18.993 40.715 -11.579 1.00 34.78 258 THR A O 1
ATOM 1935 N N . GLU A 1 261 ? 20.115 42.144 -12.977 1.00 37.97 259 GLU A N 1
ATOM 1936 C CA . GLU A 1 261 ? 19.330 43.254 -12.455 1.00 37.51 259 GLU A CA 1
ATOM 1937 C C . GLU A 1 261 ? 17.932 43.172 -13.051 1.00 36.96 259 GLU A C 1
ATOM 1938 O O . GLU A 1 261 ? 16.971 43.510 -12.361 1.00 35.74 259 GLU A O 1
ATOM 1944 N N . GLY A 1 262 ? 17.836 42.671 -14.305 1.00 37.95 260 GLY A N 1
ATOM 1945 C CA . GLY A 1 262 ? 16.548 42.326 -14.909 1.00 37.51 260 GLY A CA 1
ATOM 1946 C C . GLY A 1 262 ? 15.789 41.326 -13.972 1.00 35.22 260 GLY A C 1
ATOM 1947 O O . GLY A 1 262 ? 14.635 41.535 -13.630 1.00 34.28 260 GLY A O 1
ATOM 1948 N N . ILE A 1 263 ? 16.482 40.290 -13.545 1.00 34.50 261 ILE A N 1
ATOM 1949 C CA . ILE A 1 263 ? 15.949 39.319 -12.639 1.00 32.57 261 ILE A CA 1
ATOM 1950 C C . ILE A 1 263 ? 15.515 39.954 -11.315 1.00 31.87 261 ILE A C 1
ATOM 1951 O O . ILE A 1 263 ? 14.349 39.803 -10.949 1.00 30.18 261 ILE A O 1
ATOM 1956 N N . ALA A 1 264 ? 16.444 40.672 -10.644 1.00 31.72 262 ALA A N 1
ATOM 1957 C CA . ALA A 1 264 ? 16.162 41.226 -9.333 1.00 30.66 262 ALA A CA 1
ATOM 1958 C C . ALA A 1 264 ? 14.999 42.215 -9.366 1.00 30.56 262 ALA A C 1
ATOM 1959 O O . ALA A 1 264 ? 14.125 42.215 -8.442 1.00 29.23 262 ALA A O 1
ATOM 1961 N N . THR A 1 265 ? 14.966 43.061 -10.402 1.00 32.08 263 THR A N 1
ATOM 1962 C CA . THR A 1 265 ? 13.906 44.087 -10.427 1.00 32.21 263 THR A CA 1
ATOM 1963 C C . THR A 1 265 ? 12.559 43.485 -10.842 1.00 32.02 263 THR A C 1
ATOM 1964 O O . THR A 1 265 ? 11.466 43.931 -10.366 1.00 31.55 263 THR A O 1
ATOM 1968 N N . LEU A 1 266 ? 12.605 42.510 -11.721 1.00 31.80 264 LEU A N 1
ATOM 1969 C CA . LEU A 1 266 ? 11.405 41.726 -12.091 1.00 31.44 264 LEU A CA 1
ATOM 1970 C C . LEU A 1 266 ? 10.805 41.002 -10.841 1.00 29.64 264 LEU A C 1
ATOM 1971 O O . LEU A 1 266 ? 9.575 41.074 -10.591 1.00 28.61 264 LEU A O 1
ATOM 1976 N N . PHE A 1 267 ? 11.691 40.356 -10.058 1.00 28.37 265 PHE A N 1
ATOM 1977 C CA . PHE A 1 267 ? 11.269 39.650 -8.868 1.00 26.70 265 PHE A CA 1
ATOM 1978 C C . PHE A 1 267 ? 10.702 40.643 -7.830 1.00 26.18 265 PHE A C 1
ATOM 1979 O O . PHE A 1 267 ? 9.790 40.286 -7.062 1.00 25.02 265 PHE A O 1
ATOM 1987 N N . SER A 1 268 ? 11.307 41.820 -7.771 1.00 27.04 266 SER A N 1
ATOM 1988 C CA . SER A 1 268 ? 10.889 42.774 -6.790 1.00 26.78 266 SER A CA 1
ATOM 1989 C C . SER A 1 268 ? 9.448 43.220 -7.038 1.00 26.98 266 SER A C 1
ATOM 1990 O O . SER A 1 268 ? 8.777 43.694 -6.056 1.00 26.57 266 SER A O 1
ATOM 1993 N N . ILE A 1 269 ? 9.007 43.210 -8.293 1.00 27.61 267 ILE A N 1
ATOM 1994 C CA . ILE A 1 269 ? 7.698 43.773 -8.619 1.00 27.98 267 ILE A CA 1
ATOM 1995 C C . ILE A 1 269 ? 6.593 42.790 -8.945 1.00 29.38 267 ILE A C 1
ATOM 1996 O O . ILE A 1 269 ? 5.351 43.172 -8.939 1.00 27.78 267 ILE A O 1
ATOM 2001 N N . THR A 1 270 ? 7.010 41.561 -9.289 1.00 28.41 268 THR A N 1
ATOM 2002 C CA . THR A 1 270 ? 6.056 40.595 -9.641 1.00 28.61 268 THR A CA 1
ATOM 2003 C C . THR A 1 270 ? 6.187 39.272 -8.949 1.00 25.80 268 THR A C 1
ATOM 2004 O O . THR A 1 270 ? 5.318 38.400 -9.110 1.00 26.36 268 THR A O 1
ATOM 2008 N N . GLY A 1 271 ? 7.200 39.111 -8.093 1.00 25.47 269 GLY A N 1
ATOM 2009 C CA . GLY A 1 271 ? 7.285 37.930 -7.292 1.00 23.41 269 GLY A CA 1
ATOM 2010 C C . GLY A 1 271 ? 6.953 38.209 -5.819 1.00 24.27 269 GLY A C 1
ATOM 2011 O O . GLY A 1 271 ? 7.119 39.339 -5.332 1.00 23.16 269 GLY A O 1
ATOM 2012 N N . ASN A 1 272 ? 6.523 37.168 -5.095 1.00 23.50 270 ASN A N 1
ATOM 2013 C CA . ASN A 1 272 ? 5.945 37.333 -3.747 1.00 21.11 270 ASN A CA 1
ATOM 2014 C C . ASN A 1 272 ? 6.661 36.406 -2.818 1.00 19.65 270 ASN A C 1
ATOM 2015 O O . ASN A 1 272 ? 6.567 35.141 -2.980 1.00 22.28 270 ASN A O 1
ATOM 2020 N N . ALA A 1 273 ? 7.431 36.957 -1.901 1.00 19.55 271 ALA A N 1
ATOM 2021 C CA . ALA A 1 273 ? 8.010 36.109 -0.882 1.00 19.24 271 ALA A CA 1
ATOM 2022 C C . ALA A 1 273 ? 6.869 35.739 0.083 1.00 18.37 271 ALA A C 1
ATOM 2023 O O . ALA A 1 273 ? 6.140 36.625 0.456 1.00 18.14 271 ALA A O 1
ATOM 2025 N N . GLN A 1 274 ? 6.766 34.483 0.548 1.00 17.48 272 GLN A N 1
ATOM 2026 C CA . GLN A 1 274 ? 5.531 34.052 1.261 1.00 16.96 272 GLN A CA 1
ATOM 2027 C C . GLN A 1 274 ? 6.057 33.102 2.333 1.00 18.18 272 GLN A C 1
ATOM 2028 O O . GLN A 1 274 ? 7.240 32.674 2.311 1.00 17.59 272 GLN A O 1
ATOM 2034 N N . ILE A 1 275 ? 5.214 32.860 3.330 1.00 16.73 273 ILE A N 1
ATOM 2035 C CA . ILE A 1 275 ? 5.560 32.038 4.435 1.00 18.75 273 ILE A CA 1
ATOM 2036 C C . ILE A 1 275 ? 4.743 30.738 4.413 1.00 16.07 273 ILE A C 1
ATOM 2037 O O . ILE A 1 275 ? 3.458 30.738 4.179 1.00 15.54 273 ILE A O 1
ATOM 2042 N N . SER A 1 276 ? 5.460 29.636 4.656 1.00 15.43 274 SER A N 1
ATOM 2043 C CA . SER A 1 276 ? 4.775 28.316 4.817 1.00 15.23 274 SER A CA 1
ATOM 2044 C C . SER A 1 276 ? 4.548 27.992 6.215 1.00 15.18 274 SER A C 1
ATOM 2045 O O . SER A 1 276 ? 3.406 27.853 6.537 1.00 15.16 274 SER A O 1
ATOM 2048 N N . GLN A 1 277 ? 5.660 27.950 7.086 1.00 15.32 275 GLN A N 1
ATOM 2049 C CA . GLN A 1 277 ? 5.406 27.663 8.459 1.00 15.45 275 GLN A CA 1
ATOM 2050 C C . GLN A 1 277 ? 6.520 28.214 9.241 1.00 15.80 275 GLN A C 1
ATOM 2051 O O . GLN A 1 277 ? 7.703 28.241 8.758 1.00 15.97 275 GLN A O 1
ATOM 2057 N N . VAL A 1 278 ? 6.164 28.682 10.468 1.00 17.38 276 VAL A N 1
ATOM 2058 C CA . VAL A 1 278 ? 7.230 29.187 11.384 1.00 16.59 276 VAL A CA 1
ATOM 2059 C C . VAL A 1 278 ? 7.328 28.430 12.655 1.00 20.59 276 VAL A C 1
ATOM 2060 O O . VAL A 1 278 ? 7.924 28.887 13.585 1.00 21.68 276 VAL A O 1
ATOM 2064 N N . VAL A 1 279 ? 6.860 27.198 12.699 1.00 19.11 277 VAL A N 1
ATOM 2065 C CA . VAL A 1 279 ? 6.775 26.667 14.032 1.00 22.10 277 VAL A CA 1
ATOM 2066 C C . VAL A 1 279 ? 7.588 25.306 14.031 1.00 25.98 277 VAL A C 1
ATOM 2067 O O . VAL A 1 279 ? 7.635 24.651 15.043 1.00 28.93 277 VAL A O 1
ATOM 2071 N N . ASP A 1 280 ? 8.054 24.801 12.863 1.00 25.55 278 ASP A N 1
ATOM 2072 C CA . ASP A 1 280 ? 8.690 23.485 12.841 1.00 24.53 278 ASP A CA 1
ATOM 2073 C C . ASP A 1 280 ? 10.178 23.705 13.190 1.00 25.53 278 ASP A C 1
ATOM 2074 O O . ASP A 1 280 ? 10.645 24.846 13.474 1.00 26.52 278 ASP A O 1
ATOM 2079 N N . PRO A 1 281 ? 10.951 22.604 13.273 1.00 29.63 279 PRO A N 1
ATOM 2080 C CA . PRO A 1 281 ? 12.321 22.791 13.757 1.00 28.04 279 PRO A CA 1
ATOM 2081 C C . PRO A 1 281 ? 13.105 23.753 12.809 1.00 26.27 279 PRO A C 1
ATOM 2082 O O . PRO A 1 281 ? 13.995 24.439 13.195 1.00 24.92 279 PRO A O 1
ATOM 2086 N N . LEU A 1 282 ? 12.755 23.786 11.533 1.00 22.12 280 LEU A N 1
ATOM 2087 C CA . LEU A 1 282 ? 13.201 24.836 10.670 1.00 19.50 280 LEU A CA 1
ATOM 2088 C C . LEU A 1 282 ? 11.936 25.486 10.162 1.00 21.65 280 LEU A C 1
ATOM 2089 O O . LEU A 1 282 ? 10.842 24.774 10.098 1.00 20.26 280 LEU A O 1
ATOM 2094 N N . LYS A 1 283 ? 12.026 26.764 9.742 1.00 17.87 281 LYS A N 1
ATOM 2095 C CA . LYS A 1 283 ? 10.842 27.540 9.078 1.00 17.14 281 LYS A CA 1
ATOM 2096 C C . LYS A 1 283 ? 10.980 27.382 7.603 1.00 17.44 281 LYS A C 1
ATOM 2097 O O . LYS A 1 283 ? 12.074 27.095 7.119 1.00 22.19 281 LYS A O 1
ATOM 2103 N N . THR A 1 284 ? 9.834 27.377 6.950 1.00 20.50 282 THR A N 1
ATOM 2104 C CA . THR A 1 284 ? 9.801 27.143 5.574 1.00 18.23 282 THR A CA 1
ATOM 2105 C C . THR A 1 284 ? 9.126 28.421 4.955 1.00 16.12 282 THR A C 1
ATOM 2106 O O . THR A 1 284 ? 8.069 28.935 5.399 1.00 16.78 282 THR A O 1
ATOM 2110 N N . ALA A 1 285 ? 9.731 28.897 3.862 1.00 16.60 283 ALA A N 1
ATOM 2111 C CA . ALA A 1 285 ? 9.244 30.003 3.129 1.00 16.43 283 ALA A CA 1
ATOM 2112 C C . ALA A 1 285 ? 9.232 29.674 1.699 1.00 17.72 283 ALA A C 1
ATOM 2113 O O . ALA A 1 285 ? 9.755 28.624 1.275 1.00 17.88 283 ALA A O 1
ATOM 2115 N N . ARG A 1 286 ? 8.676 30.592 0.936 1.00 19.04 284 ARG A N 1
ATOM 2116 C CA . ARG A 1 286 ? 8.651 30.372 -0.447 1.00 17.17 284 ARG A CA 1
ATOM 2117 C C . ARG A 1 286 ? 8.784 31.604 -1.271 1.00 20.09 284 ARG A C 1
ATOM 2118 O O . ARG A 1 286 ? 8.580 32.700 -0.757 1.00 19.29 284 ARG A O 1
ATOM 2126 N N . PHE A 1 287 ? 9.164 31.461 -2.540 1.00 20.13 285 PHE A N 1
ATOM 2127 C CA . PHE A 1 287 ? 9.044 32.613 -3.467 1.00 19.97 285 PHE A CA 1
ATOM 2128 C C . PHE A 1 287 ? 8.238 32.316 -4.723 1.00 21.13 285 PHE A C 1
ATOM 2129 O O . PHE A 1 287 ? 8.553 31.413 -5.489 1.00 19.86 285 PHE A O 1
ATOM 2137 N N . SER A 1 288 ? 7.185 33.095 -4.979 1.00 19.79 286 SER A N 1
ATOM 2138 C CA . SER A 1 288 ? 6.199 32.661 -5.937 1.00 20.21 286 SER A CA 1
ATOM 2139 C C . SER A 1 288 ? 6.164 33.665 -7.067 1.00 22.34 286 SER A C 1
ATOM 2140 O O . SER A 1 288 ? 6.044 34.872 -6.793 1.00 23.58 286 SER A O 1
ATOM 2143 N N . LEU A 1 289 ? 6.095 33.192 -8.337 1.00 24.51 287 LEU A N 1
ATOM 2144 C CA . LEU A 1 289 ? 5.856 34.009 -9.542 1.00 23.51 287 LEU A CA 1
ATOM 2145 C C . LEU A 1 289 ? 4.625 33.486 -10.305 1.00 27.00 287 LEU A C 1
ATOM 2146 O O . LEU A 1 289 ? 4.324 32.321 -10.265 1.00 27.73 287 LEU A O 1
ATOM 2151 N N . PRO A 1 290 ? 3.913 34.361 -10.972 1.00 27.31 288 PRO A N 1
ATOM 2152 C CA . PRO A 1 290 ? 2.845 33.933 -11.845 1.00 27.20 288 PRO A CA 1
ATOM 2153 C C . PRO A 1 290 ? 3.384 33.015 -12.923 1.00 27.75 288 PRO A C 1
ATOM 2154 O O . PRO A 1 290 ? 4.351 33.314 -13.561 1.00 28.03 288 PRO A O 1
ATOM 2158 N N . ASN A 1 291 ? 2.687 31.924 -13.235 1.00 32.32 289 ASN A N 1
ATOM 2159 C CA . ASN A 1 291 ? 3.136 31.048 -14.330 1.00 30.80 289 ASN A CA 1
ATOM 2160 C C . ASN A 1 291 ? 3.333 31.740 -15.674 1.00 33.65 289 ASN A C 1
ATOM 2161 O O . ASN A 1 291 ? 4.196 31.353 -16.451 1.00 33.56 289 ASN A O 1
ATOM 2166 N N . TRP A 1 292 ? 2.557 32.767 -16.003 1.00 38.28 290 TRP A N 1
ATOM 2167 C CA . TRP A 1 292 ? 2.693 33.246 -17.405 1.00 38.28 290 TRP A CA 1
ATOM 2168 C C . TRP A 1 292 ? 4.036 34.012 -17.599 1.00 39.62 290 TRP A C 1
ATOM 2169 O O . TRP A 1 292 ? 4.580 34.139 -18.706 1.00 40.46 290 TRP A O 1
ATOM 2180 N N . ILE A 1 293 ? 4.570 34.560 -16.527 1.00 36.83 291 ILE A N 1
ATOM 2181 C CA . ILE A 1 293 ? 5.926 35.119 -16.589 1.00 38.68 291 ILE A CA 1
ATOM 2182 C C . ILE A 1 293 ? 6.967 34.043 -16.899 1.00 37.45 291 ILE A C 1
ATOM 2183 O O . ILE A 1 293 ? 7.733 34.160 -17.858 1.00 39.41 291 ILE A O 1
ATOM 2188 N N . LEU A 1 294 ? 7.004 32.948 -16.148 1.00 33.09 292 LEU A N 1
ATOM 2189 C CA . LEU A 1 294 ? 7.955 31.919 -16.507 1.00 36.77 292 LEU A CA 1
ATOM 2190 C C . LEU A 1 294 ? 7.688 31.468 -17.954 1.00 40.06 292 LEU A C 1
ATOM 2191 O O . LEU A 1 294 ? 8.599 31.216 -18.778 1.00 40.94 292 LEU A O 1
ATOM 2196 N N . GLU A 1 295 ? 6.415 31.324 -18.253 1.00 44.01 293 GLU A N 1
ATOM 2197 C CA . GLU A 1 295 ? 5.995 30.863 -19.591 1.00 47.06 293 GLU A CA 1
ATOM 2198 C C . GLU A 1 295 ? 6.568 31.791 -20.662 1.00 50.22 293 GLU A C 1
ATOM 2199 O O . GLU A 1 295 ? 7.118 31.338 -21.650 1.00 50.67 293 GLU A O 1
ATOM 2205 N N . SER A 1 296 ? 6.465 33.099 -20.474 1.00 53.08 294 SER A N 1
ATOM 2206 C CA . SER A 1 296 ? 7.001 33.969 -21.512 1.00 56.54 294 SER A CA 1
ATOM 2207 C C . SER A 1 296 ? 8.449 33.651 -21.789 1.00 56.91 294 SER A C 1
ATOM 2208 O O . SER A 1 296 ? 8.859 33.694 -22.949 1.00 59.32 294 SER A O 1
ATOM 2211 N N . TYR A 1 297 ? 9.235 33.330 -20.750 1.00 54.48 295 TYR A N 1
ATOM 2212 C CA . TYR A 1 297 ? 10.669 33.110 -20.985 1.00 53.15 295 TYR A CA 1
ATOM 2213 C C . TYR A 1 297 ? 10.933 31.685 -21.216 1.00 52.66 295 TYR A C 1
ATOM 2214 O O . TYR A 1 297 ? 12.066 31.220 -21.008 1.00 54.96 295 TYR A O 1
ATOM 2223 N N . GLY A 1 298 ? 9.892 30.968 -21.641 1.00 50.97 296 GLY A N 1
ATOM 2224 C CA . GLY A 1 298 ? 10.062 29.602 -22.089 1.00 51.52 296 GLY A CA 1
ATOM 2225 C C . GLY A 1 298 ? 10.582 28.693 -20.988 1.00 51.15 296 GLY A C 1
ATOM 2226 O O . GLY A 1 298 ? 11.213 27.662 -21.277 1.00 49.00 296 GLY A O 1
ATOM 2227 N N . ILE A 1 299 ? 10.317 29.076 -19.724 1.00 49.51 297 ILE A N 1
ATOM 2228 C CA . ILE A 1 299 ? 10.704 28.252 -18.572 1.00 48.00 297 ILE A CA 1
ATOM 2229 C C . ILE A 1 299 ? 9.661 27.174 -18.258 1.00 50.36 297 ILE A C 1
ATOM 2230 O O . ILE A 1 299 ? 8.598 27.470 -17.696 1.00 48.66 297 ILE A O 1
ATOM 2235 N N . ARG A 1 300 ? 9.947 25.920 -18.627 1.00 54.93 298 ARG A N 1
ATOM 2236 C CA . ARG A 1 300 ? 9.042 24.814 -18.278 1.00 58.83 298 ARG A CA 1
ATOM 2237 C C . ARG A 1 300 ? 9.802 23.568 -17.868 1.00 60.43 298 ARG A C 1
ATOM 2238 O O . ARG A 1 300 ? 10.578 23.005 -18.640 1.00 62.39 298 ARG A O 1
ATOM 2246 N N . PHE A 1 301 ? 9.614 23.150 -16.623 1.00 60.86 299 PHE A N 1
ATOM 2247 C CA . PHE A 1 301 ? 10.361 22.006 -16.149 1.00 61.54 299 PHE A CA 1
ATOM 2248 C C . PHE A 1 301 ? 9.789 20.745 -16.769 1.00 63.24 299 PHE A C 1
ATOM 2249 O O . PHE A 1 301 ? 10.541 19.874 -17.282 1.00 64.60 299 PHE A O 1
ATOM 2258 N N . SER B 1 1 ? -30.120 -2.904 31.197 1.00 21.64 -2 SER B N 1
ATOM 2259 C CA . SER B 1 1 ? -30.740 -3.736 32.296 1.00 22.37 -2 SER B CA 1
ATOM 2260 C C . SER B 1 1 ? -31.841 -2.969 33.070 1.00 22.44 -2 SER B C 1
ATOM 2261 O O . SER B 1 1 ? -31.944 -1.736 32.970 1.00 20.51 -2 SER B O 1
ATOM 2264 N N . HIS B 1 2 ? -32.657 -3.728 33.816 1.00 22.79 -1 HIS B N 1
ATOM 2265 C CA . HIS B 1 2 ? -33.986 -3.302 34.284 1.00 23.54 -1 HIS B CA 1
ATOM 2266 C C . HIS B 1 2 ? -34.327 -4.024 35.595 1.00 22.94 -1 HIS B C 1
ATOM 2267 O O . HIS B 1 2 ? -35.496 -4.295 35.937 1.00 20.41 -1 HIS B O 1
ATOM 2274 N N . MET B 1 3 ? -33.344 -4.584 36.230 1.00 57.30 1 MET B N 1
ATOM 2275 C CA . MET B 1 3 ? -33.640 -5.456 37.355 1.00 58.20 1 MET B CA 1
ATOM 2276 C C . MET B 1 3 ? -33.745 -4.638 38.642 1.00 55.55 1 MET B C 1
ATOM 2277 O O . MET B 1 3 ? -33.235 -3.489 38.702 1.00 55.46 1 MET B O 1
ATOM 2282 N N . LYS B 1 4 ? -34.387 -5.201 39.660 1.00 54.85 2 LYS B N 1
ATOM 2283 C CA . LYS B 1 4 ? -34.358 -4.558 40.968 1.00 52.87 2 LYS B CA 1
ATOM 2284 C C . LYS B 1 4 ? -34.063 -5.557 42.089 1.00 52.09 2 LYS B C 1
ATOM 2285 O O . LYS B 1 4 ? -34.603 -6.662 42.101 1.00 51.91 2 LYS B O 1
ATOM 2291 N N . TYR B 1 5 ? -33.223 -5.157 43.047 1.00 50.43 3 TYR B N 1
ATOM 2292 C CA . TYR B 1 5 ? -32.849 -6.020 44.194 1.00 49.31 3 TYR B CA 1
ATOM 2293 C C . TYR B 1 5 ? -32.884 -5.255 45.496 1.00 49.16 3 TYR B C 1
ATOM 2294 O O . TYR B 1 5 ? -32.662 -4.024 45.511 1.00 46.11 3 TYR B O 1
ATOM 2303 N N . SER B 1 6 ? -33.138 -5.953 46.600 1.00 49.24 4 SER B N 1
ATOM 2304 C CA . SER B 1 6 ? -32.923 -5.345 47.922 1.00 50.31 4 SER B CA 1
ATOM 2305 C C . SER B 1 6 ? -31.508 -5.630 48.449 1.00 48.84 4 SER B C 1
ATOM 2306 O O . SER B 1 6 ? -30.936 -6.668 48.199 1.00 49.57 4 SER B O 1
ATOM 2309 N N . LEU B 1 7 ? -30.963 -4.691 49.202 1.00 47.01 5 LEU B N 1
ATOM 2310 C CA . LEU B 1 7 ? -29.732 -4.919 49.907 1.00 46.69 5 LEU B CA 1
ATOM 2311 C C . LEU B 1 7 ? -29.834 -4.494 51.404 1.00 47.15 5 LEU B C 1
ATOM 2312 O O . LEU B 1 7 ? -30.037 -3.302 51.684 1.00 46.97 5 LEU B O 1
ATOM 2317 N N . SER B 1 8 ? -29.666 -5.437 52.352 1.00 45.48 6 SER B N 1
ATOM 2318 C CA . SER B 1 8 ? -29.844 -5.072 53.762 1.00 46.45 6 SER B CA 1
ATOM 2319 C C . SER B 1 8 ? -28.621 -4.485 54.503 1.00 44.57 6 SER B C 1
ATOM 2320 O O . SER B 1 8 ? -27.450 -4.703 54.130 1.00 43.63 6 SER B O 1
ATOM 2323 N N . ALA B 1 9 ? -28.911 -3.768 55.580 1.00 43.55 7 ALA B N 1
ATOM 2324 C CA . ALA B 1 9 ? -27.881 -3.065 56.313 1.00 43.74 7 ALA B CA 1
ATOM 2325 C C . ALA B 1 9 ? -26.838 -3.974 56.954 1.00 45.81 7 ALA B C 1
ATOM 2326 O O . ALA B 1 9 ? -25.777 -3.493 57.351 1.00 46.97 7 ALA B O 1
ATOM 2328 N N . ASP B 1 10 ? -27.126 -5.262 57.108 1.00 47.90 8 ASP B N 1
ATOM 2329 C CA . ASP B 1 10 ? -26.102 -6.152 57.685 1.00 51.05 8 ASP B CA 1
ATOM 2330 C C . ASP B 1 10 ? -24.854 -6.343 56.757 1.00 50.83 8 ASP B C 1
ATOM 2331 O O . ASP B 1 10 ? -23.840 -6.928 57.151 1.00 49.94 8 ASP B O 1
ATOM 2336 N N . HIS B 1 11 ? -24.941 -5.855 55.525 1.00 47.45 9 HIS B N 1
ATOM 2337 C CA . HIS B 1 11 ? -23.780 -5.831 54.625 1.00 47.94 9 HIS B CA 1
ATOM 2338 C C . HIS B 1 11 ? -23.330 -4.413 54.684 1.00 46.46 9 HIS B C 1
ATOM 2339 O O . HIS B 1 11 ? -23.991 -3.550 54.116 1.00 46.20 9 HIS B O 1
ATOM 2346 N N . HIS B 1 12 ? -22.280 -4.123 55.426 1.00 47.71 10 HIS B N 1
ATOM 2347 C CA . HIS B 1 12 ? -21.901 -2.703 55.505 1.00 46.53 10 HIS B CA 1
ATOM 2348 C C . HIS B 1 12 ? -20.421 -2.668 55.572 1.00 46.54 10 HIS B C 1
ATOM 2349 O O . HIS B 1 12 ? -19.806 -3.718 55.809 1.00 46.89 10 HIS B O 1
ATOM 2356 N N . ILE B 1 13 ? -19.855 -1.475 55.403 1.00 44.90 11 ILE B N 1
ATOM 2357 C CA . ILE B 1 13 ? -18.437 -1.299 55.596 1.00 44.55 11 ILE B CA 1
ATOM 2358 C C . ILE B 1 13 ? -18.157 -0.061 56.491 1.00 47.16 11 ILE B C 1
ATOM 2359 O O . ILE B 1 13 ? -18.922 0.948 56.524 1.00 46.72 11 ILE B O 1
ATOM 2364 N N . PHE B 1 14 ? -17.021 -0.084 57.170 1.00 47.36 12 PHE B N 1
ATOM 2365 C CA . PHE B 1 14 ? -16.675 1.086 57.931 1.00 48.01 12 PHE B CA 1
ATOM 2366 C C . PHE B 1 14 ? -15.619 1.906 57.215 1.00 48.72 12 PHE B C 1
ATOM 2367 O O . PHE B 1 14 ? -15.338 3.012 57.604 1.00 48.87 12 PHE B O 1
ATOM 2375 N N . ALA B 1 15 ? -15.061 1.386 56.135 1.00 48.55 13 ALA B N 1
ATOM 2376 C CA . ALA B 1 15 ? -14.117 2.180 55.363 1.00 47.31 13 ALA B CA 1
ATOM 2377 C C . ALA B 1 15 ? -14.236 1.913 53.851 1.00 46.15 13 ALA B C 1
ATOM 2378 O O . ALA B 1 15 ? -14.512 0.785 53.456 1.00 47.91 13 ALA B O 1
ATOM 2380 N N . PHE B 1 16 ? -13.995 2.925 53.002 1.00 45.43 14 PHE B N 1
ATOM 2381 C CA . PHE B 1 16 ? -14.083 2.698 51.577 1.00 45.01 14 PHE B CA 1
ATOM 2382 C C . PHE B 1 16 ? -12.727 2.188 51.106 1.00 47.51 14 PHE B C 1
ATOM 2383 O O . PHE B 1 16 ? -11.668 2.835 51.305 1.00 48.27 14 PHE B O 1
ATOM 2391 N N . SER B 1 17 ? -12.778 1.070 50.415 1.00 46.10 15 SER B N 1
ATOM 2392 C CA . SER B 1 17 ? -11.567 0.336 50.122 1.00 50.05 15 SER B CA 1
ATOM 2393 C C . SER B 1 17 ? -11.823 -0.628 48.979 1.00 51.30 15 SER B C 1
ATOM 2394 O O . SER B 1 17 ? -12.907 -1.200 48.875 1.00 52.80 15 SER B O 1
ATOM 2397 N N . LYS B 1 18 ? -10.822 -0.819 48.133 1.00 53.17 16 LYS B N 1
ATOM 2398 C CA . LYS B 1 18 ? -10.946 -1.704 46.998 1.00 54.31 16 LYS B CA 1
ATOM 2399 C C . LYS B 1 18 ? -10.859 -3.160 47.460 1.00 55.93 16 LYS B C 1
ATOM 2400 O O . LYS B 1 18 ? -11.134 -4.064 46.693 1.00 58.02 16 LYS B O 1
ATOM 2406 N N . GLU B 1 19 ? -10.457 -3.423 48.694 1.00 56.66 17 GLU B N 1
ATOM 2407 C CA . GLU B 1 19 ? -10.443 -4.824 49.100 1.00 59.38 17 GLU B CA 1
ATOM 2408 C C . GLU B 1 19 ? -11.760 -5.298 49.728 1.00 57.48 17 GLU B C 1
ATOM 2409 O O . GLU B 1 19 ? -11.943 -6.498 49.934 1.00 56.65 17 GLU B O 1
ATOM 2415 N N . ASN B 1 20 ? -12.672 -4.379 50.073 1.00 54.33 18 ASN B N 1
ATOM 2416 C CA . ASN B 1 20 ? -14.017 -4.812 50.554 1.00 52.40 18 ASN B CA 1
ATOM 2417 C C . ASN B 1 20 ? -14.632 -5.697 49.462 1.00 53.73 18 ASN B C 1
ATOM 2418 O O . ASN B 1 20 ? -14.807 -5.248 48.325 1.00 53.43 18 ASN B O 1
ATOM 2423 N N . LYS B 1 21 ? -14.910 -6.959 49.766 1.00 52.98 19 LYS B N 1
ATOM 2424 C CA . LYS B 1 21 ? -15.628 -7.809 48.811 1.00 53.25 19 LYS B CA 1
ATOM 2425 C C . LYS B 1 21 ? -17.068 -7.329 48.574 1.00 49.26 19 LYS B C 1
ATOM 2426 O O . LYS B 1 21 ? -17.732 -6.846 49.502 1.00 46.61 19 LYS B O 1
ATOM 2432 N N . PRO B 1 22 ? -17.551 -7.474 47.343 1.00 48.30 20 PRO B N 1
ATOM 2433 C CA . PRO B 1 22 ? -18.806 -6.804 47.080 1.00 48.42 20 PRO B CA 1
ATOM 2434 C C . PRO B 1 22 ? -19.886 -7.566 47.819 1.00 48.37 20 PRO B C 1
ATOM 2435 O O . PRO B 1 22 ? -19.700 -8.734 48.006 1.00 47.35 20 PRO B O 1
ATOM 2439 N N . ALA B 1 23 ? -20.951 -6.909 48.292 1.00 44.95 21 ALA B N 1
ATOM 2440 C CA . ALA B 1 23 ? -22.082 -7.641 48.911 1.00 45.85 21 ALA B CA 1
ATOM 2441 C C . ALA B 1 23 ? -23.075 -8.165 47.886 1.00 46.40 21 ALA B C 1
ATOM 2442 O O . ALA B 1 23 ? -23.836 -9.125 48.115 1.00 47.54 21 ALA B O 1
ATOM 2444 N N . ILE B 1 24 ? -23.030 -7.556 46.719 1.00 45.88 22 ILE B N 1
ATOM 2445 C CA . ILE B 1 24 ? -23.902 -7.940 45.644 1.00 46.62 22 ILE B CA 1
ATOM 2446 C C . ILE B 1 24 ? -23.335 -7.321 44.338 1.00 46.58 22 ILE B C 1
ATOM 2447 O O . ILE B 1 24 ? -22.627 -6.331 44.338 1.00 45.00 22 ILE B O 1
ATOM 2452 N N . SER B 1 25 ? -23.657 -7.935 43.218 1.00 47.33 23 SER B N 1
ATOM 2453 C CA . SER B 1 25 ? -23.176 -7.428 41.962 1.00 47.09 23 SER B CA 1
ATOM 2454 C C . SER B 1 25 ? -24.400 -7.151 41.107 1.00 48.15 23 SER B C 1
ATOM 2455 O O . SER B 1 25 ? -25.315 -7.982 41.065 1.00 49.41 23 SER B O 1
ATOM 2458 N N . VAL B 1 26 ? -24.455 -5.950 40.509 1.00 47.21 24 VAL B N 1
ATOM 2459 C CA . VAL B 1 26 ? -25.564 -5.537 39.624 1.00 47.56 24 VAL B CA 1
ATOM 2460 C C . VAL B 1 26 ? -25.067 -4.969 38.271 1.00 48.87 24 VAL B C 1
ATOM 2461 O O . VAL B 1 26 ? -23.837 -4.846 38.037 1.00 49.43 24 VAL B O 1
ATOM 2465 N N . LYS B 1 27 ? -26.014 -4.624 37.395 1.00 47.40 25 LYS B N 1
ATOM 2466 C CA . LYS B 1 27 ? -25.678 -4.089 36.076 1.00 49.16 25 LYS B CA 1
ATOM 2467 C C . LYS B 1 27 ? -26.123 -2.652 35.836 1.00 48.47 25 LYS B C 1
ATOM 2468 O O . LYS B 1 27 ? -27.088 -2.181 36.452 1.00 50.23 25 LYS B O 1
ATOM 2474 N N . SER B 1 28 ? -25.472 -1.964 34.909 1.00 47.83 26 SER B N 1
ATOM 2475 C CA . SER B 1 28 ? -25.859 -0.570 34.648 1.00 48.37 26 SER B CA 1
ATOM 2476 C C . SER B 1 28 ? -27.352 -0.513 34.243 1.00 49.61 26 SER B C 1
ATOM 2477 O O . SER B 1 28 ? -27.805 -1.305 33.407 1.00 51.54 26 SER B O 1
ATOM 2480 N N . GLY B 1 29 ? -28.105 0.387 34.885 1.00 48.17 27 GLY B N 1
ATOM 2481 C CA . GLY B 1 29 ? -29.555 0.412 34.750 1.00 47.28 27 GLY B CA 1
ATOM 2482 C C . GLY B 1 29 ? -30.333 -0.251 35.884 1.00 48.52 27 GLY B C 1
ATOM 2483 O O . GLY B 1 29 ? -31.529 0.020 36.014 1.00 50.60 27 GLY B O 1
ATOM 2484 N N . ASP B 1 30 ? -29.706 -1.118 36.705 1.00 47.11 28 ASP B N 1
ATOM 2485 C CA . ASP B 1 30 ? -30.445 -1.799 37.778 1.00 47.39 28 ASP B CA 1
ATOM 2486 C C . ASP B 1 30 ? -30.714 -0.850 38.943 1.00 46.97 28 ASP B C 1
ATOM 2487 O O . ASP B 1 30 ? -30.111 0.232 39.053 1.00 47.61 28 ASP B O 1
ATOM 2492 N N . GLU B 1 31 ? -31.604 -1.268 39.829 1.00 47.22 29 GLU B N 1
ATOM 2493 C CA . GLU B 1 31 ? -31.963 -0.461 40.957 1.00 47.30 29 GLU B CA 1
ATOM 2494 C C . GLU B 1 31 ? -31.693 -1.288 42.166 1.00 46.40 29 GLU B C 1
ATOM 2495 O O . GLU B 1 31 ? -31.696 -2.494 42.091 1.00 47.49 29 GLU B O 1
ATOM 2501 N N . LEU B 1 32 ? -31.493 -0.624 43.295 1.00 44.37 30 LEU B N 1
ATOM 2502 C CA . LEU B 1 32 ? -31.409 -1.310 44.553 1.00 45.25 30 LEU B CA 1
ATOM 2503 C C . LEU B 1 32 ? -32.251 -0.570 45.566 1.00 44.97 30 LEU B C 1
ATOM 2504 O O . LEU B 1 32 ? -32.268 0.662 45.576 1.00 45.42 30 LEU B O 1
ATOM 2509 N N . GLU B 1 33 ? -32.980 -1.296 46.383 1.00 46.19 31 GLU B N 1
ATOM 2510 C CA . GLU B 1 33 ? -33.493 -0.707 47.589 1.00 48.40 31 GLU B CA 1
ATOM 2511 C C . GLU B 1 33 ? -32.455 -0.986 48.653 1.00 46.85 31 GLU B C 1
ATOM 2512 O O . GLU B 1 33 ? -32.200 -2.161 49.032 1.00 45.82 31 GLU B O 1
ATOM 2518 N N . VAL B 1 34 ? -31.855 0.096 49.146 1.00 44.11 32 VAL B N 1
ATOM 2519 C CA . VAL B 1 34 ? -30.758 -0.048 50.086 1.00 41.65 32 VAL B CA 1
ATOM 2520 C C . VAL B 1 34 ? -31.178 0.344 51.502 1.00 42.20 32 VAL B C 1
ATOM 2521 O O . VAL B 1 34 ? -31.494 1.499 51.767 1.00 39.84 32 VAL B O 1
ATOM 2525 N N . GLU B 1 35 ? -31.254 -0.660 52.383 1.00 42.38 33 GLU B N 1
ATOM 2526 C CA . GLU B 1 35 ? -31.505 -0.421 53.793 1.00 42.95 33 GLU B CA 1
ATOM 2527 C C . GLU B 1 35 ? -30.242 0.043 54.526 1.00 42.21 33 GLU B C 1
ATOM 2528 O O . GLU B 1 35 ? -29.167 -0.567 54.378 1.00 40.76 33 GLU B O 1
ATOM 2534 N N . THR B 1 36 ? -30.375 1.084 55.355 1.00 40.48 34 THR B N 1
ATOM 2535 C CA . THR B 1 36 ? -29.212 1.564 56.099 1.00 44.50 34 THR B CA 1
ATOM 2536 C C . THR B 1 36 ? -29.420 1.586 57.607 1.00 47.42 34 THR B C 1
ATOM 2537 O O . THR B 1 36 ? -30.555 1.683 58.076 1.00 49.44 34 THR B O 1
ATOM 2541 N N . MET B 1 37 ? -28.318 1.478 58.359 1.00 50.00 35 MET B N 1
ATOM 2542 C CA . MET B 1 37 ? -28.306 1.691 59.817 1.00 51.55 35 MET B CA 1
ATOM 2543 C C . MET B 1 37 ? -28.033 3.199 60.024 1.00 51.91 35 MET B C 1
ATOM 2544 O O . MET B 1 37 ? -27.434 3.838 59.148 1.00 49.15 35 MET B O 1
ATOM 2549 N N . ASP B 1 38 ? -28.469 3.791 61.143 1.00 52.08 36 ASP B N 1
ATOM 2550 C CA . ASP B 1 38 ? -28.035 5.164 61.375 1.00 50.27 36 ASP B CA 1
ATOM 2551 C C . ASP B 1 38 ? -26.496 5.237 61.554 1.00 50.76 36 ASP B C 1
ATOM 2552 O O . ASP B 1 38 ? -25.784 4.239 61.692 1.00 51.81 36 ASP B O 1
ATOM 2565 N N . PHE B 1 40 ? -24.822 5.762 64.064 1.00 55.51 38 PHE B N 1
ATOM 2566 C CA . PHE B 1 40 ? -24.261 5.047 65.236 1.00 57.70 38 PHE B CA 1
ATOM 2567 C C . PHE B 1 40 ? -24.587 3.543 65.302 1.00 58.92 38 PHE B C 1
ATOM 2568 O O . PHE B 1 40 ? -24.694 2.964 66.416 1.00 59.65 38 PHE B O 1
ATOM 2576 N N . SER B 1 41 ? -24.762 2.911 64.143 1.00 57.14 39 SER B N 1
ATOM 2577 C CA . SER B 1 41 ? -25.133 1.498 64.125 1.00 59.00 39 SER B CA 1
ATOM 2578 C C . SER B 1 41 ? -26.350 1.225 65.013 1.00 59.73 39 SER B C 1
ATOM 2579 O O . SER B 1 41 ? -26.420 0.184 65.659 1.00 58.97 39 SER B O 1
ATOM 2582 N N . ASN B 1 42 ? -27.301 2.163 65.034 1.00 58.93 40 ASN B N 1
ATOM 2583 C CA . ASN B 1 42 ? -28.492 2.026 65.850 1.00 62.22 40 ASN B CA 1
ATOM 2584 C C . ASN B 1 42 ? -28.189 1.791 67.349 1.00 64.00 40 ASN B C 1
ATOM 2585 O O . ASN B 1 42 ? -28.997 1.161 68.009 1.00 64.75 40 ASN B O 1
ATOM 2590 N N . GLN B 1 43 ? -27.050 2.292 67.863 1.00 64.81 41 GLN B N 1
ATOM 2591 C CA . GLN B 1 43 ? -26.565 1.990 69.237 1.00 68.15 41 GLN B CA 1
ATOM 2592 C C . GLN B 1 43 ? -27.258 2.839 70.309 1.00 69.41 41 GLN B C 1
ATOM 2593 O O . GLN B 1 43 ? -27.385 2.422 71.466 1.00 69.07 41 GLN B O 1
ATOM 2599 N N . ILE B 1 44 ? -27.769 4.066 70.001 1.00 27.31 42 ILE B N 1
ATOM 2600 C CA . ILE B 1 44 ? -28.578 4.944 70.843 1.00 30.17 42 ILE B CA 1
ATOM 2601 C C . ILE B 1 44 ? -29.983 4.873 70.245 1.00 32.31 42 ILE B C 1
ATOM 2602 O O . ILE B 1 44 ? -30.200 5.399 69.159 1.00 31.27 42 ILE B O 1
ATOM 2607 N N . GLN B 1 45 ? -30.916 4.194 70.925 1.00 36.31 43 GLN B N 1
ATOM 2608 C CA . GLN B 1 45 ? -32.298 4.077 70.413 1.00 41.42 43 GLN B CA 1
ATOM 2609 C C . GLN B 1 45 ? -33.335 4.752 71.322 1.00 44.41 43 GLN B C 1
ATOM 2610 O O . GLN B 1 45 ? -33.128 5.885 71.808 1.00 46.41 43 GLN B O 1
ATOM 2616 N N . SER B 1 46 ? -34.464 4.068 71.507 1.00 47.58 44 SER B N 1
ATOM 2617 C CA . SER B 1 46 ? -35.514 4.551 72.398 1.00 51.38 44 SER B CA 1
ATOM 2618 C C . SER B 1 46 ? -34.899 5.757 73.073 1.00 53.89 44 SER B C 1
ATOM 2619 O O . SER B 1 46 ? -35.599 6.719 73.419 1.00 54.38 44 SER B O 1
ATOM 2622 N N . ASN B 1 47 ? -33.574 5.645 73.236 1.00 57.23 45 ASN B N 1
ATOM 2623 C CA . ASN B 1 47 ? -32.708 6.641 73.844 1.00 60.68 45 ASN B CA 1
ATOM 2624 C C . ASN B 1 47 ? -32.874 6.697 75.343 1.00 61.72 45 ASN B C 1
ATOM 2625 O O . ASN B 1 47 ? -33.281 5.677 75.981 1.00 62.35 45 ASN B O 1
ATOM 2630 N N . GLU B 1 48 ? -32.427 7.841 75.883 1.00 62.92 46 GLU B N 1
ATOM 2631 C CA . GLU B 1 48 ? -32.538 8.281 77.277 1.00 64.67 46 GLU B CA 1
ATOM 2632 C C . GLU B 1 48 ? -31.378 7.570 78.015 1.00 65.76 46 GLU B C 1
ATOM 2633 O O . GLU B 1 48 ? -30.329 8.176 78.223 1.00 65.98 46 GLU B O 1
ATOM 2639 N N . ASP B 1 49 ? -31.558 6.294 78.356 1.00 66.99 47 ASP B N 1
ATOM 2640 C CA . ASP B 1 49 ? -30.628 5.566 79.201 1.00 68.18 47 ASP B CA 1
ATOM 2641 C C . ASP B 1 49 ? -29.428 5.170 78.324 1.00 68.45 47 ASP B C 1
ATOM 2642 O O . ASP B 1 49 ? -28.529 4.393 78.704 1.00 68.77 47 ASP B O 1
ATOM 2647 N N . LYS B 1 50 ? -29.382 5.792 77.149 1.00 68.59 48 LYS B N 1
ATOM 2648 C CA . LYS B 1 50 ? -28.270 5.474 76.221 1.00 68.48 48 LYS B CA 1
ATOM 2649 C C . LYS B 1 50 ? -27.367 6.637 75.759 1.00 68.71 48 LYS B C 1
ATOM 2650 O O . LYS B 1 50 ? -27.515 7.128 74.640 1.00 68.89 48 LYS B O 1
ATOM 2656 N N . LEU B 1 51 ? -26.441 7.053 76.630 1.00 69.07 49 LEU B N 1
ATOM 2657 C CA . LEU B 1 51 ? -25.465 8.095 76.311 1.00 69.60 49 LEU B CA 1
ATOM 2658 C C . LEU B 1 51 ? -24.559 7.621 75.187 1.00 69.72 49 LEU B C 1
ATOM 2659 O O . LEU B 1 51 ? -24.725 6.515 74.684 1.00 69.99 49 LEU B O 1
ATOM 2664 N N . ASP B 1 52 ? -23.607 8.463 74.799 1.00 69.43 50 ASP B N 1
ATOM 2665 C CA . ASP B 1 52 ? -22.682 8.120 73.737 1.00 69.40 50 ASP B CA 1
ATOM 2666 C C . ASP B 1 52 ? -21.589 7.230 74.297 1.00 69.28 50 ASP B C 1
ATOM 2667 O O . ASP B 1 52 ? -20.399 7.536 74.206 1.00 68.97 50 ASP B O 1
ATOM 2672 N N . GLU B 1 53 ? -22.029 6.140 74.915 1.00 69.52 51 GLU B N 1
ATOM 2673 C CA . GLU B 1 53 ? -21.135 5.144 75.529 1.00 69.11 51 GLU B CA 1
ATOM 2674 C C . GLU B 1 53 ? -21.122 3.868 74.683 1.00 68.50 51 GLU B C 1
ATOM 2675 O O . GLU B 1 53 ? -21.032 2.761 75.227 1.00 68.38 51 GLU B O 1
ATOM 2681 N N . MET B 1 54 ? -21.260 4.027 73.365 1.00 66.90 52 MET B N 1
ATOM 2682 C CA . MET B 1 54 ? -21.296 2.880 72.462 1.00 65.42 52 MET B CA 1
ATOM 2683 C C . MET B 1 54 ? -19.897 2.464 72.061 1.00 63.54 52 MET B C 1
ATOM 2684 O O . MET B 1 54 ? -18.916 2.824 72.705 1.00 62.89 52 MET B O 1
ATOM 2689 N N . ASP B 1 55 ? -19.849 1.768 71.031 1.00 103.33 53 ASP B N 1
ATOM 2690 C CA . ASP B 1 55 ? -18.660 1.096 70.481 1.00 102.87 53 ASP B CA 1
ATOM 2691 C C . ASP B 1 55 ? -17.806 1.953 69.525 1.00 101.23 53 ASP B C 1
ATOM 2692 O O . ASP B 1 55 ? -16.711 1.543 69.129 1.00 101.88 53 ASP B O 1
ATOM 2697 N N . TRP B 1 56 ? -18.296 3.125 69.139 1.00 98.69 54 TRP B N 1
ATOM 2698 C CA . TRP B 1 56 ? -17.485 4.084 68.378 1.00 96.81 54 TRP B CA 1
ATOM 2699 C C . TRP B 1 56 ? -16.851 3.511 67.114 1.00 94.28 54 TRP B C 1
ATOM 2700 O O . TRP B 1 56 ? -16.883 4.125 66.046 1.00 92.56 54 TRP B O 1
ATOM 2711 N N . ASN B 1 57 ? -16.264 2.335 67.258 1.00 93.24 55 ASN B N 1
ATOM 2712 C CA . ASN B 1 57 ? -15.651 1.638 66.152 1.00 90.57 55 ASN B CA 1
ATOM 2713 C C . ASN B 1 57 ? -16.718 1.225 65.143 1.00 87.54 55 ASN B C 1
ATOM 2714 O O . ASN B 1 57 ? -16.418 0.683 64.075 1.00 87.12 55 ASN B O 1
ATOM 2719 N N . ARG B 1 58 ? -17.973 1.486 65.493 1.00 84.20 56 ARG B N 1
ATOM 2720 C CA . ARG B 1 58 ? -19.093 1.113 64.634 1.00 80.53 56 ARG B CA 1
ATOM 2721 C C . ARG B 1 58 ? -19.904 2.359 64.222 1.00 76.44 56 ARG B C 1
ATOM 2722 O O . ARG B 1 58 ? -21.119 2.289 64.042 1.00 76.15 56 ARG B O 1
ATOM 2730 N N . VAL B 1 59 ? -19.218 3.493 64.080 1.00 72.15 57 VAL B N 1
ATOM 2731 C CA . VAL B 1 59 ? -19.844 4.715 63.551 1.00 67.86 57 VAL B CA 1
ATOM 2732 C C . VAL B 1 59 ? -19.702 4.822 62.032 1.00 64.67 57 VAL B C 1
ATOM 2733 O O . VAL B 1 59 ? -18.644 4.521 61.484 1.00 63.63 57 VAL B O 1
ATOM 2737 N N . ASN B 1 60 ? -20.770 5.277 61.368 1.00 61.34 58 ASN B N 1
ATOM 2738 C CA . ASN B 1 60 ? -20.819 5.440 59.921 1.00 58.01 58 ASN B CA 1
ATOM 2739 C C . ASN B 1 60 ? -20.843 4.178 59.117 1.00 54.18 58 ASN B C 1
ATOM 2740 O O . ASN B 1 60 ? -20.151 4.080 58.087 1.00 51.96 58 ASN B O 1
ATOM 2745 N N . PRO B 1 61 ? -21.639 3.202 59.562 1.00 52.27 59 PRO B N 1
ATOM 2746 C CA . PRO B 1 61 ? -21.670 1.988 58.749 1.00 49.53 59 PRO B CA 1
ATOM 2747 C C . PRO B 1 61 ? -22.223 2.342 57.388 1.00 45.31 59 PRO B C 1
ATOM 2748 O O . PRO B 1 61 ? -23.258 2.963 57.339 1.00 43.50 59 PRO B O 1
ATOM 2752 N N . ALA B 1 62 ? -21.588 1.918 56.302 1.00 42.11 60 ALA B N 1
ATOM 2753 C CA . ALA B 1 62 ? -22.199 2.156 55.004 1.00 40.71 60 ALA B CA 1
ATOM 2754 C C . ALA B 1 62 ? -22.641 0.845 54.340 1.00 40.42 60 ALA B C 1
ATOM 2755 O O . ALA B 1 62 ? -21.845 -0.038 54.111 1.00 41.65 60 ALA B O 1
ATOM 2757 N N . THR B 1 63 ? -23.891 0.762 53.932 1.00 38.62 61 THR B N 1
ATOM 2758 C CA . THR B 1 63 ? -24.365 -0.467 53.328 1.00 39.22 61 THR B CA 1
ATOM 2759 C C . THR B 1 63 ? -23.724 -0.701 52.026 1.00 39.12 61 THR B C 1
ATOM 2760 O O . THR B 1 63 ? -23.572 0.220 51.221 1.00 38.72 61 THR B O 1
ATOM 2764 N N . GLY B 1 64 ? -23.262 -1.906 51.792 1.00 40.06 62 GLY B N 1
ATOM 2765 C CA . GLY B 1 64 ? -22.517 -2.137 50.584 1.00 40.12 62 GLY B CA 1
ATOM 2766 C C . GLY B 1 64 ? -21.417 -3.083 50.919 1.00 41.00 62 GLY B C 1
ATOM 2767 O O . GLY B 1 64 ? -21.437 -3.668 52.015 1.00 41.65 62 GLY B O 1
ATOM 2768 N N . PRO B 1 65 ? -20.434 -3.222 49.991 1.00 41.15 63 PRO B N 1
ATOM 2769 C CA . PRO B 1 65 ? -20.443 -2.451 48.742 1.00 40.41 63 PRO B CA 1
ATOM 2770 C C . PRO B 1 65 ? -21.229 -3.118 47.625 1.00 41.63 63 PRO B C 1
ATOM 2771 O O . PRO B 1 65 ? -21.459 -4.314 47.693 1.00 42.84 63 PRO B O 1
ATOM 2775 N N . ILE B 1 66 ? -21.626 -2.328 46.615 1.00 40.50 64 ILE B N 1
ATOM 2776 C CA . ILE B 1 66 ? -22.259 -2.805 45.384 1.00 41.03 64 ILE B CA 1
ATOM 2777 C C . ILE B 1 66 ? -21.267 -2.728 44.230 1.00 41.17 64 ILE B C 1
ATOM 2778 O O . ILE B 1 66 ? -20.662 -1.696 43.960 1.00 40.23 64 ILE B O 1
ATOM 2783 N N . PHE B 1 67 ? -21.068 -3.850 43.557 1.00 42.49 65 PHE B N 1
ATOM 2784 C CA . PHE B 1 67 ? -20.188 -3.921 42.432 1.00 42.93 65 PHE B CA 1
ATOM 2785 C C . PHE B 1 67 ? -21.087 -3.710 41.272 1.00 43.05 65 PHE B C 1
ATOM 2786 O O . PHE B 1 67 ? -22.123 -4.390 41.193 1.00 43.83 65 PHE B O 1
ATOM 2794 N N . VAL B 1 68 ? -20.711 -2.780 40.377 1.00 42.89 66 VAL B N 1
ATOM 2795 C CA . VAL B 1 68 ? -21.531 -2.478 39.199 1.00 42.56 66 VAL B CA 1
ATOM 2796 C C . VAL B 1 68 ? -20.857 -2.977 37.921 1.00 45.13 66 VAL B C 1
ATOM 2797 O O . VAL B 1 68 ? -19.924 -2.360 37.404 1.00 43.50 66 VAL B O 1
ATOM 2801 N N . GLU B 1 69 ? -21.353 -4.104 37.416 1.00 47.05 67 GLU B N 1
ATOM 2802 C CA . GLU B 1 69 ? -20.833 -4.696 36.187 1.00 50.15 67 GLU B CA 1
ATOM 2803 C C . GLU B 1 69 ? -20.596 -3.648 35.109 1.00 49.36 67 GLU B C 1
ATOM 2804 O O . GLU B 1 69 ? -21.487 -2.867 34.762 1.00 49.62 67 GLU B O 1
ATOM 2810 N N . GLY B 1 70 ? -19.372 -3.610 34.599 1.00 50.20 68 GLY B N 1
ATOM 2811 C CA . GLY B 1 70 ? -19.071 -2.751 33.474 1.00 49.61 68 GLY B CA 1
ATOM 2812 C C . GLY B 1 70 ? -18.335 -1.526 33.891 1.00 49.64 68 GLY B C 1
ATOM 2813 O O . GLY B 1 70 ? -17.821 -0.813 33.039 1.00 51.96 68 GLY B O 1
ATOM 2814 N N . ALA B 1 71 ? -18.354 -1.218 35.191 1.00 47.77 69 ALA B N 1
ATOM 2815 C CA . ALA B 1 71 ? -17.638 -0.064 35.705 1.00 45.34 69 ALA B CA 1
ATOM 2816 C C . ALA B 1 71 ? -16.117 -0.224 35.690 1.00 45.22 69 ALA B C 1
ATOM 2817 O O . ALA B 1 71 ? -15.571 -1.094 36.316 1.00 45.96 69 ALA B O 1
ATOM 2819 N N . LYS B 1 72 ? -15.445 0.697 35.019 1.00 47.80 70 LYS B N 1
ATOM 2820 C CA . LYS B 1 72 ? -14.023 0.595 34.769 1.00 50.80 70 LYS B CA 1
ATOM 2821 C C . LYS B 1 72 ? -13.349 1.796 35.356 1.00 48.13 70 LYS B C 1
ATOM 2822 O O . LYS B 1 72 ? -13.968 2.850 35.444 1.00 48.57 70 LYS B O 1
ATOM 2828 N N . GLU B 1 73 ? -12.090 1.683 35.749 1.00 48.34 71 GLU B N 1
ATOM 2829 C CA . GLU B 1 73 ? -11.462 2.874 36.271 1.00 47.33 71 GLU B CA 1
ATOM 2830 C C . GLU B 1 73 ? -11.336 3.957 35.233 1.00 46.51 71 GLU B C 1
ATOM 2831 O O . GLU B 1 73 ? -10.977 3.697 34.071 1.00 47.03 71 GLU B O 1
ATOM 2837 N N . GLY B 1 74 ? -11.764 5.158 35.626 1.00 41.68 72 GLY B N 1
ATOM 2838 C CA . GLY B 1 74 ? -11.779 6.308 34.715 1.00 42.03 72 GLY B CA 1
ATOM 2839 C C . GLY B 1 74 ? -13.183 6.522 34.140 1.00 41.26 72 GLY B C 1
ATOM 2840 O O . GLY B 1 74 ? -13.466 7.540 33.539 1.00 41.70 72 GLY B O 1
ATOM 2841 N N . ASP B 1 75 ? -14.073 5.555 34.345 1.00 41.19 73 ASP B N 1
ATOM 2842 C CA . ASP B 1 75 ? -15.502 5.772 34.083 1.00 40.52 73 ASP B CA 1
ATOM 2843 C C . ASP B 1 75 ? -16.129 6.736 35.102 1.00 38.10 73 ASP B C 1
ATOM 2844 O O . ASP B 1 75 ? -15.442 7.270 36.015 1.00 38.30 73 ASP B O 1
ATOM 2849 N N . VAL B 1 76 ? -17.415 7.004 34.971 1.00 36.33 74 VAL B N 1
ATOM 2850 C CA . VAL B 1 76 ? -18.060 7.770 36.050 1.00 35.25 74 VAL B CA 1
ATOM 2851 C C . VAL B 1 76 ? -19.310 6.975 36.423 1.00 37.05 74 VAL B C 1
ATOM 2852 O O . VAL B 1 76 ? -19.894 6.302 35.555 1.00 36.29 74 VAL B O 1
ATOM 2856 N N . LEU B 1 77 ? -19.679 6.944 37.711 1.00 35.58 75 LEU B N 1
ATOM 2857 C CA . LEU B 1 77 ? -20.825 6.139 38.079 1.00 36.56 75 LEU B CA 1
ATOM 2858 C C . LEU B 1 77 ? -21.899 7.140 38.380 1.00 35.87 75 LEU B C 1
ATOM 2859 O O . LEU B 1 77 ? -21.698 8.031 39.204 1.00 36.90 75 LEU B O 1
ATOM 2864 N N . LYS B 1 78 ? -22.999 7.060 37.666 1.00 35.82 76 LYS B N 1
ATOM 2865 C CA . LYS B 1 78 ? -24.127 7.924 37.992 1.00 34.51 76 LYS B CA 1
ATOM 2866 C C . LYS B 1 78 ? -25.146 7.215 38.866 1.00 35.04 76 LYS B C 1
ATOM 2867 O O . LYS B 1 78 ? -25.566 6.103 38.566 1.00 39.10 76 LYS B O 1
ATOM 2873 N N . VAL B 1 79 ? -25.568 7.851 39.956 1.00 35.00 77 VAL B N 1
ATOM 2874 C CA . VAL B 1 79 ? -26.395 7.163 40.947 1.00 34.49 77 VAL B CA 1
ATOM 2875 C C . VAL B 1 79 ? -27.653 8.014 41.145 1.00 34.33 77 VAL B C 1
ATOM 2876 O O . VAL B 1 79 ? -27.582 9.141 41.681 1.00 35.22 77 VAL B O 1
ATOM 2880 N N . LYS B 1 80 ? -28.787 7.547 40.645 1.00 35.22 78 LYS B N 1
ATOM 2881 C CA . LYS B 1 80 ? -30.013 8.339 40.761 1.00 37.55 78 LYS B CA 1
ATOM 2882 C C . LYS B 1 80 ? -30.664 8.066 42.096 1.00 36.38 78 LYS B C 1
ATOM 2883 O O . LYS B 1 80 ? -31.099 6.961 42.319 1.00 39.17 78 LYS B O 1
ATOM 2889 N N . ILE B 1 81 ? -30.756 9.064 42.973 1.00 37.02 79 ILE B N 1
ATOM 2890 C CA . ILE B 1 81 ? -31.412 8.938 44.255 1.00 35.07 79 ILE B CA 1
ATOM 2891 C C . ILE B 1 81 ? -32.905 9.068 44.034 1.00 37.04 79 ILE B C 1
ATOM 2892 O O . ILE B 1 81 ? -33.396 10.178 43.903 1.00 35.74 79 ILE B O 1
ATOM 2897 N N . LYS B 1 82 ? -33.634 7.940 43.991 1.00 39.28 80 LYS B N 1
ATOM 2898 C CA . LYS B 1 82 ? -35.095 7.979 43.686 1.00 42.02 80 LYS B CA 1
ATOM 2899 C C . LYS B 1 82 ? -36.076 8.180 44.864 1.00 43.49 80 LYS B C 1
ATOM 2900 O O . LYS B 1 82 ? -36.968 9.013 44.774 1.00 43.46 80 LYS B O 1
ATOM 2906 N N . LYS B 1 83 ? -35.884 7.432 45.953 1.00 43.43 81 LYS B N 1
ATOM 2907 C CA . LYS B 1 83 ? -36.682 7.538 47.163 1.00 45.98 81 LYS B CA 1
ATOM 2908 C C . LYS B 1 83 ? -35.818 7.374 48.439 1.00 44.52 81 LYS B C 1
ATOM 2909 O O . LYS B 1 83 ? -34.899 6.538 48.502 1.00 43.24 81 LYS B O 1
ATOM 2915 N N . ILE B 1 84 ? -36.096 8.209 49.437 1.00 42.05 82 ILE B N 1
ATOM 2916 C CA . ILE B 1 84 ? -35.548 7.972 50.770 1.00 40.87 82 ILE B CA 1
ATOM 2917 C C . ILE B 1 84 ? -36.653 7.808 51.777 1.00 41.83 82 ILE B C 1
ATOM 2918 O O . ILE B 1 84 ? -37.477 8.703 51.916 1.00 43.88 82 ILE B O 1
ATOM 2923 N N . GLU B 1 85 ? -36.646 6.689 52.485 1.00 41.83 83 GLU B N 1
ATOM 2924 C CA . GLU B 1 85 ? -37.546 6.430 53.609 1.00 46.25 83 GLU B CA 1
ATOM 2925 C C . GLU B 1 85 ? -36.788 6.552 54.923 1.00 46.05 83 GLU B C 1
ATOM 2926 O O . GLU B 1 85 ? -35.643 6.084 55.032 1.00 47.33 83 GLU B O 1
ATOM 2932 N N . VAL B 1 86 ? -37.392 7.175 55.936 1.00 44.18 84 VAL B N 1
ATOM 2933 C CA . VAL B 1 86 ? -36.671 7.338 57.175 1.00 42.69 84 VAL B CA 1
ATOM 2934 C C . VAL B 1 86 ? -37.479 6.689 58.289 1.00 45.60 84 VAL B C 1
ATOM 2935 O O . VAL B 1 86 ? -38.721 6.610 58.216 1.00 47.51 84 VAL B O 1
ATOM 2939 N N . ALA B 1 87 ? -36.779 6.156 59.276 1.00 43.70 85 ALA B N 1
ATOM 2940 C CA . ALA B 1 87 ? -37.433 5.513 60.398 1.00 44.88 85 ALA B CA 1
ATOM 2941 C C . ALA B 1 87 ? -38.321 6.539 61.098 1.00 46.33 85 ALA B C 1
ATOM 2942 O O . ALA B 1 87 ? -38.367 7.709 60.701 1.00 45.04 85 ALA B O 1
ATOM 2944 N N . GLU B 1 88 ? -38.969 6.121 62.182 1.00 48.42 86 GLU B N 1
ATOM 2945 C CA . GLU B 1 88 ? -39.950 6.990 62.826 1.00 52.69 86 GLU B CA 1
ATOM 2946 C C . GLU B 1 88 ? -39.449 7.688 64.077 1.00 51.91 86 GLU B C 1
ATOM 2947 O O . GLU B 1 88 ? -40.172 8.404 64.733 1.00 53.20 86 GLU B O 1
ATOM 2953 N N . LYS B 1 89 ? -38.186 7.476 64.394 1.00 52.68 87 LYS B N 1
ATOM 2954 C CA . LYS B 1 89 ? -37.525 8.244 65.411 1.00 52.40 87 LYS B CA 1
ATOM 2955 C C . LYS B 1 89 ? -36.129 8.485 64.907 1.00 49.10 87 LYS B C 1
ATOM 2956 O O . LYS B 1 89 ? -35.702 7.851 63.922 1.00 47.10 87 LYS B O 1
ATOM 2962 N N . GLY B 1 90 ? -35.426 9.452 65.503 1.00 47.75 88 GLY B N 1
ATOM 2963 C CA . GLY B 1 90 ? -34.018 9.771 65.064 1.00 44.03 88 GLY B CA 1
ATOM 2964 C C . GLY B 1 90 ? -33.188 10.210 66.241 1.00 44.30 88 GLY B C 1
ATOM 2965 O O . GLY B 1 90 ? -33.705 10.387 67.392 1.00 47.37 88 GLY B O 1
ATOM 2966 N N . VAL B 1 91 ? -31.910 10.391 66.017 1.00 43.14 89 VAL B N 1
ATOM 2967 C CA . VAL B 1 91 ? -31.022 10.726 67.145 1.00 43.69 89 VAL B CA 1
ATOM 2968 C C . VAL B 1 91 ? -30.311 12.054 66.890 1.00 44.01 89 VAL B C 1
ATOM 2969 O O . VAL B 1 91 ? -29.780 12.282 65.769 1.00 41.59 89 VAL B O 1
ATOM 2973 N N . LEU B 1 92 ? -30.282 12.935 67.901 1.00 44.36 90 LEU B N 1
ATOM 2974 C CA . LEU B 1 92 ? -29.521 14.197 67.775 1.00 43.22 90 LEU B CA 1
ATOM 2975 C C . LEU B 1 92 ? -28.271 14.078 68.631 1.00 44.88 90 LEU B C 1
ATOM 2976 O O . LEU B 1 92 ? -28.336 13.543 69.754 1.00 46.10 90 LEU B O 1
ATOM 2981 N N . ALA B 1 93 ? -27.149 14.589 68.174 1.00 42.79 91 ALA B N 1
ATOM 2982 C CA . ALA B 1 93 ? -25.971 14.495 69.009 1.00 43.39 91 ALA B CA 1
ATOM 2983 C C . ALA B 1 93 ? -25.107 15.750 68.930 1.00 43.13 91 ALA B C 1
ATOM 2984 O O . ALA B 1 93 ? -25.045 16.427 67.894 1.00 42.03 91 ALA B O 1
ATOM 2986 N N . THR B 1 94 ? -24.385 16.026 70.006 1.00 44.24 92 THR B N 1
ATOM 2987 C CA . THR B 1 94 ? -23.463 17.114 69.995 1.00 45.40 92 THR B CA 1
ATOM 2988 C C . THR B 1 94 ? -22.709 17.122 71.330 1.00 48.51 92 THR B C 1
ATOM 2989 O O . THR B 1 94 ? -22.931 16.240 72.158 1.00 51.08 92 THR B O 1
ATOM 2993 N N . GLY B 1 95 ? -21.828 18.101 71.562 1.00 49.05 93 GLY B N 1
ATOM 2994 C CA . GLY B 1 95 ? -21.169 18.155 72.891 1.00 52.63 93 GLY B CA 1
ATOM 2995 C C . GLY B 1 95 ? -19.789 18.784 72.825 1.00 52.90 93 GLY B C 1
ATOM 2996 O O . GLY B 1 95 ? -19.385 19.330 71.783 1.00 52.31 93 GLY B O 1
ATOM 2997 N N . LYS B 1 96 ? -19.094 18.733 73.955 1.00 54.84 94 LYS B N 1
ATOM 2998 C CA . LYS B 1 96 ? -17.760 19.326 74.097 1.00 55.81 94 LYS B CA 1
ATOM 2999 C C . LYS B 1 96 ? -16.868 18.931 72.938 1.00 53.87 94 LYS B C 1
ATOM 3000 O O . LYS B 1 96 ? -16.758 17.750 72.625 1.00 51.73 94 LYS B O 1
ATOM 3006 N N . GLY B 1 97 ? -16.202 19.915 72.333 1.00 52.54 95 GLY B N 1
ATOM 3007 C CA . GLY B 1 97 ? -15.231 19.639 71.299 1.00 51.80 95 GLY B CA 1
ATOM 3008 C C . GLY B 1 97 ? -15.846 19.294 69.954 1.00 50.48 95 GLY B C 1
ATOM 3009 O O . GLY B 1 97 ? -15.097 19.052 69.010 1.00 51.84 95 GLY B O 1
ATOM 3010 N N . LEU B 1 98 ? -17.190 19.248 69.857 1.00 49.30 96 LEU B N 1
ATOM 3011 C CA . LEU B 1 98 ? -17.907 18.835 68.580 1.00 45.85 96 LEU B CA 1
ATOM 3012 C C . LEU B 1 98 ? -18.651 20.005 67.897 1.00 44.61 96 LEU B C 1
ATOM 3013 O O . LEU B 1 98 ? -19.459 20.687 68.539 1.00 46.49 96 LEU B O 1
ATOM 3018 N N . GLY B 1 99 ? -18.394 20.230 66.604 1.00 43.59 97 GLY B N 1
ATOM 3019 C CA . GLY B 1 99 ? -19.181 21.156 65.783 1.00 40.75 97 GLY B CA 1
ATOM 3020 C C . GLY B 1 99 ? -18.675 22.525 66.104 1.00 42.24 97 GLY B C 1
ATOM 3021 O O . GLY B 1 99 ? -17.730 22.649 66.880 1.00 42.20 97 GLY B O 1
ATOM 3022 N N . VAL B 1 100 ? -19.317 23.550 65.559 1.00 40.48 98 VAL B N 1
ATOM 3023 C CA . VAL B 1 100 ? -18.800 24.901 65.700 1.00 42.44 98 VAL B CA 1
ATOM 3024 C C . VAL B 1 100 ? -18.867 25.404 67.135 1.00 44.38 98 VAL B C 1
ATOM 3025 O O . VAL B 1 100 ? -17.987 26.165 67.593 1.00 47.63 98 VAL B O 1
ATOM 3029 N N . LEU B 1 101 ? -19.872 24.958 67.883 1.00 44.25 99 LEU B N 1
ATOM 3030 C CA . LEU B 1 101 ? -20.088 25.506 69.213 1.00 46.02 99 LEU B CA 1
ATOM 3031 C C . LEU B 1 101 ? -19.587 24.519 70.238 1.00 47.85 99 LEU B C 1
ATOM 3032 O O . LEU B 1 101 ? -20.067 24.521 71.346 1.00 51.66 99 LEU B O 1
ATOM 3037 N N . GLY B 1 102 ? -18.622 23.673 69.885 1.00 47.81 100 GLY B N 1
ATOM 3038 C CA . GLY B 1 102 ? -18.133 22.677 70.866 1.00 49.50 100 GLY B CA 1
ATOM 3039 C C . GLY B 1 102 ? -17.307 23.276 71.995 1.00 51.68 100 GLY B C 1
ATOM 3040 O O . GLY B 1 102 ? -17.211 22.668 73.075 1.00 53.54 100 GLY B O 1
ATOM 3041 N N . ASN B 1 103 ? -16.691 24.448 71.759 1.00 52.58 101 ASN B N 1
ATOM 3042 C CA . ASN B 1 103 ? -15.974 25.182 72.820 1.00 55.73 101 ASN B CA 1
ATOM 3043 C C . ASN B 1 103 ? -16.871 25.608 73.965 1.00 59.16 101 ASN B C 1
ATOM 3044 O O . ASN B 1 103 ? -16.362 26.034 75.011 1.00 61.17 101 ASN B O 1
ATOM 3049 N N . LEU B 1 104 ? -18.195 25.503 73.792 1.00 57.94 102 LEU B N 1
ATOM 3050 C CA . LEU B 1 104 ? -19.108 25.990 74.858 1.00 58.09 102 LEU B CA 1
ATOM 3051 C C . LEU B 1 104 ? -19.820 24.882 75.607 1.00 57.49 102 LEU B C 1
ATOM 3052 O O . LEU B 1 104 ? -20.658 25.146 76.436 1.00 59.67 102 LEU B O 1
ATOM 3057 N N . MET B 1 105 ? -19.543 23.630 75.305 1.00 55.81 103 MET B N 1
ATOM 3058 C CA . MET B 1 105 ? -20.201 22.586 76.071 1.00 58.44 103 MET B CA 1
ATOM 3059 C C . MET B 1 105 ? -19.105 21.778 76.785 1.00 60.28 103 MET B C 1
ATOM 3060 O O . MET B 1 105 ? -17.916 21.932 76.441 1.00 57.46 103 MET B O 1
ATOM 3065 N N . GLU B 1 106 ? -19.495 20.986 77.794 1.00 64.32 104 GLU B N 1
ATOM 3066 C CA . GLU B 1 106 ? -18.559 20.168 78.587 1.00 69.09 104 GLU B CA 1
ATOM 3067 C C . GLU B 1 106 ? -18.712 18.614 78.420 1.00 70.06 104 GLU B C 1
ATOM 3068 O O . GLU B 1 106 ? -17.718 17.846 78.525 1.00 71.77 104 GLU B O 1
ATOM 3074 N N . GLY B 1 107 ? -19.938 18.145 78.175 1.00 67.65 105 GLY B N 1
ATOM 3075 C CA . GLY B 1 107 ? -20.201 16.699 78.165 1.00 66.53 105 GLY B CA 1
ATOM 3076 C C . GLY B 1 107 ? -20.480 16.113 76.794 1.00 63.90 105 GLY B C 1
ATOM 3077 O O . GLY B 1 107 ? -19.951 16.587 75.785 1.00 64.31 105 GLY B O 1
ATOM 3078 N N . LEU B 1 108 ? -21.305 15.073 76.753 1.00 63.26 106 LEU B N 1
ATOM 3079 C CA . LEU B 1 108 ? -21.759 14.491 75.488 1.00 59.92 106 LEU B CA 1
ATOM 3080 C C . LEU B 1 108 ? -23.250 14.408 75.508 1.00 59.10 106 LEU B C 1
ATOM 3081 O O . LEU B 1 108 ? -23.840 13.972 76.486 1.00 62.51 106 LEU B O 1
ATOM 3086 N N . TYR B 1 109 ? -23.880 14.831 74.433 1.00 55.34 107 TYR B N 1
ATOM 3087 C CA . TYR B 1 109 ? -25.318 14.977 74.459 1.00 54.21 107 TYR B CA 1
ATOM 3088 C C . TYR B 1 109 ? -25.913 14.108 73.378 1.00 52.39 107 TYR B C 1
ATOM 3089 O O . TYR B 1 109 ? -25.478 14.173 72.235 1.00 50.72 107 TYR B O 1
ATOM 3098 N N . SER B 1 110 ? -26.912 13.310 73.717 1.00 52.31 108 SER B N 1
ATOM 3099 C CA . SER B 1 110 ? -27.594 12.586 72.687 1.00 53.30 108 SER B CA 1
ATOM 3100 C C . SER B 1 110 ? -29.054 12.730 72.997 1.00 54.51 108 SER B C 1
ATOM 3101 O O . SER B 1 110 ? -29.426 12.777 74.155 1.00 57.17 108 SER B O 1
ATOM 3104 N N . LYS B 1 111 ? -29.909 12.852 71.991 1.00 54.24 109 LYS B N 1
ATOM 3105 C CA . LYS B 1 111 ? -31.348 12.897 72.297 1.00 55.41 109 LYS B CA 1
ATOM 3106 C C . LYS B 1 111 ? -32.156 12.147 71.248 1.00 54.90 109 LYS B C 1
ATOM 3107 O O . LYS B 1 111 ? -32.003 12.393 70.051 1.00 54.23 109 LYS B O 1
ATOM 3113 N N . VAL B 1 112 ? -33.023 11.245 71.676 1.00 54.27 110 VAL B N 1
ATOM 3114 C CA . VAL B 1 112 ? -33.877 10.605 70.707 1.00 53.13 110 VAL B CA 1
ATOM 3115 C C . VAL B 1 112 ? -35.097 11.477 70.533 1.00 52.84 110 VAL B C 1
ATOM 3116 O O . VAL B 1 112 ? -35.601 12.028 71.464 1.00 52.30 110 VAL B O 1
ATOM 3120 N N . VAL B 1 113 ? -35.502 11.654 69.286 1.00 51.43 111 VAL B N 1
ATOM 3121 C CA . VAL B 1 113 ? -36.547 12.570 68.944 1.00 52.33 111 VAL B CA 1
ATOM 3122 C C . VAL B 1 113 ? -37.577 11.853 68.053 1.00 53.49 111 VAL B C 1
ATOM 3123 O O . VAL B 1 113 ? -37.221 11.089 67.159 1.00 52.50 111 VAL B O 1
ATOM 3127 N N . ASP B 1 114 ? -38.860 12.071 68.287 1.00 55.50 112 ASP B N 1
ATOM 3128 C CA . ASP B 1 114 ? -39.836 11.455 67.411 1.00 56.64 112 ASP B CA 1
ATOM 3129 C C . ASP B 1 114 ? -39.994 12.112 66.029 1.00 54.84 112 ASP B C 1
ATOM 3130 O O . ASP B 1 114 ? -39.775 13.335 65.868 1.00 51.82 112 ASP B O 1
ATOM 3135 N N . ILE B 1 115 ? -40.352 11.292 65.032 1.00 53.68 113 ILE B N 1
ATOM 3136 C CA . ILE B 1 115 ? -40.791 11.791 63.732 1.00 53.49 113 ILE B CA 1
ATOM 3137 C C . ILE B 1 115 ? -42.208 11.375 63.402 1.00 56.10 113 ILE B C 1
ATOM 3138 O O . ILE B 1 115 ? -42.434 10.251 62.981 1.00 58.51 113 ILE B O 1
ATOM 3143 N N . LYS B 1 116 ? -43.159 12.286 63.560 1.00 58.15 114 LYS B N 1
ATOM 3144 C CA . LYS B 1 116 ? -44.561 11.965 63.326 1.00 60.24 114 LYS B CA 1
ATOM 3145 C C . LYS B 1 116 ? -45.143 12.687 62.119 1.00 60.18 114 LYS B C 1
ATOM 3146 O O . LYS B 1 116 ? -44.938 13.922 61.952 1.00 58.91 114 LYS B O 1
ATOM 3152 N N . ASP B 1 117 ? -45.879 11.945 61.284 1.00 59.80 115 ASP B N 1
ATOM 3153 C CA . ASP B 1 117 ? -46.463 12.547 60.069 1.00 61.10 115 ASP B CA 1
ATOM 3154 C C . ASP B 1 117 ? -45.441 13.383 59.280 1.00 57.55 115 ASP B C 1
ATOM 3155 O O . ASP B 1 117 ? -45.821 14.353 58.635 1.00 60.02 115 ASP B O 1
ATOM 3160 N N . GLY B 1 118 ? -44.162 13.042 59.343 1.00 55.95 116 GLY B N 1
ATOM 3161 C CA . GLY B 1 118 ? -43.136 13.693 58.469 1.00 55.82 116 GLY B CA 1
ATOM 3162 C C . GLY B 1 118 ? -42.545 15.006 58.983 1.00 53.49 116 GLY B C 1
ATOM 3163 O O . GLY B 1 118 ? -41.959 15.774 58.235 1.00 55.12 116 GLY B O 1
ATOM 3164 N N . LYS B 1 119 ? -42.716 15.243 60.274 1.00 54.29 117 LYS B N 1
ATOM 3165 C CA . LYS B 1 119 ? -42.029 16.289 60.982 1.00 52.91 117 LYS B CA 1
ATOM 3166 C C . LYS B 1 119 ? -41.204 15.694 62.124 1.00 52.22 117 LYS B C 1
ATOM 3167 O O . LYS B 1 119 ? -41.660 14.753 62.811 1.00 53.68 117 LYS B O 1
ATOM 3173 N N . VAL B 1 120 ? -40.019 16.276 62.343 1.00 49.81 118 VAL B N 1
ATOM 3174 C CA . VAL B 1 120 ? -39.184 16.003 63.510 1.00 48.35 118 VAL B CA 1
ATOM 3175 C C . VAL B 1 120 ? -39.685 16.827 64.730 1.00 51.10 118 VAL B C 1
ATOM 3176 O O . VAL B 1 120 ? -39.573 18.050 64.766 1.00 53.10 118 VAL B O 1
ATOM 3180 N N . ILE B 1 121 ? -40.254 16.169 65.718 1.00 51.80 119 ILE B N 1
ATOM 3181 C CA . ILE B 1 121 ? -40.706 16.858 66.908 1.00 53.67 119 ILE B CA 1
ATOM 3182 C C . ILE B 1 121 ? -39.513 17.268 67.763 1.00 53.24 119 ILE B C 1
ATOM 3183 O O . ILE B 1 121 ? -39.075 16.534 68.608 1.00 53.68 119 ILE B O 1
ATOM 3188 N N . PHE B 1 122 ? -38.978 18.455 67.513 1.00 52.26 120 PHE B N 1
ATOM 3189 C CA . PHE B 1 122 ? -37.820 18.940 68.248 1.00 52.02 120 PHE B CA 1
ATOM 3190 C C . PHE B 1 122 ? -38.225 19.408 69.652 1.00 55.36 120 PHE B C 1
ATOM 3191 O O . PHE B 1 122 ? -37.481 19.204 70.621 1.00 57.63 120 PHE B O 1
ATOM 3199 N N . ASN B 1 123 ? -39.409 20.019 69.751 1.00 57.88 121 ASN B N 1
ATOM 3200 C CA . ASN B 1 123 ? -40.069 20.313 71.037 1.00 61.45 121 ASN B CA 1
ATOM 3201 C C . ASN B 1 123 ? -41.632 20.284 70.885 1.00 64.48 121 ASN B C 1
ATOM 3202 O O . ASN B 1 123 ? -42.157 20.247 69.766 1.00 61.99 121 ASN B O 1
ATOM 3207 N N . GLU B 1 124 ? -42.397 20.270 71.975 1.00 69.61 122 GLU B N 1
ATOM 3208 C CA . GLU B 1 124 ? -43.843 20.033 71.806 1.00 74.27 122 GLU B CA 1
ATOM 3209 C C . GLU B 1 124 ? -44.548 21.208 71.119 1.00 74.88 122 GLU B C 1
ATOM 3210 O O . GLU B 1 124 ? -45.769 21.180 70.939 1.00 75.54 122 GLU B O 1
ATOM 3216 N N . LYS B 1 125 ? -43.774 22.226 70.732 1.00 73.86 123 LYS B N 1
ATOM 3217 C CA . LYS B 1 125 ? -44.292 23.366 69.958 1.00 74.94 123 LYS B CA 1
ATOM 3218 C C . LYS B 1 125 ? -43.673 23.425 68.553 1.00 70.84 123 LYS B C 1
ATOM 3219 O O . LYS B 1 125 ? -44.156 24.137 67.683 1.00 70.48 123 LYS B O 1
ATOM 3225 N N . LEU B 1 126 ? -42.589 22.680 68.344 1.00 67.14 124 LEU B N 1
ATOM 3226 C CA . LEU B 1 126 ? -41.762 22.858 67.159 1.00 63.28 124 LEU B CA 1
ATOM 3227 C C . LEU B 1 126 ? -41.604 21.536 66.357 1.00 60.79 124 LEU B C 1
ATOM 3228 O O . LEU B 1 126 ? -40.759 20.690 66.651 1.00 59.55 124 LEU B O 1
ATOM 3233 N N . ALA B 1 127 ? -42.430 21.378 65.338 1.00 58.20 125 ALA B N 1
ATOM 3234 C CA . ALA B 1 127 ? -42.390 20.201 64.521 1.00 55.48 125 ALA B CA 1
ATOM 3235 C C . ALA B 1 127 ? -41.745 20.544 63.155 1.00 52.98 125 ALA B C 1
ATOM 3236 O O . ALA B 1 127 ? -42.303 21.306 62.363 1.00 54.17 125 ALA B O 1
ATOM 3238 N N . LEU B 1 128 ? -40.553 20.039 62.883 1.00 50.48 126 LEU B N 1
ATOM 3239 C CA . LEU B 1 128 ? -39.838 20.436 61.643 1.00 46.99 126 LEU B CA 1
ATOM 3240 C C . LEU B 1 128 ? -40.008 19.393 60.520 1.00 47.27 126 LEU B C 1
ATOM 3241 O O . LEU B 1 128 ? -39.570 18.250 60.637 1.00 46.20 126 LEU B O 1
ATOM 3246 N N . PRO B 1 129 ? -40.681 19.770 59.445 1.00 48.33 127 PRO B N 1
ATOM 3247 C CA . PRO B 1 129 ? -40.835 18.872 58.286 1.00 48.39 127 PRO B CA 1
ATOM 3248 C C . PRO B 1 129 ? -39.487 18.281 57.822 1.00 47.73 127 PRO B C 1
ATOM 3249 O O . PRO B 1 129 ? -38.480 19.006 57.694 1.00 46.43 127 PRO B O 1
ATOM 3253 N N . VAL B 1 130 ? -39.476 16.989 57.499 1.00 47.94 128 VAL B N 1
ATOM 3254 C CA . VAL B 1 130 ? -38.246 16.319 57.112 1.00 44.97 128 VAL B CA 1
ATOM 3255 C C . VAL B 1 130 ? -37.750 16.707 55.717 1.00 44.31 128 VAL B C 1
ATOM 3256 O O . VAL B 1 130 ? -38.552 17.017 54.831 1.00 44.86 128 VAL B O 1
ATOM 3260 N N . LYS B 1 131 ? -36.421 16.676 55.551 1.00 41.52 129 LYS B N 1
ATOM 3261 C CA . LYS B 1 131 ? -35.759 16.831 54.266 1.00 39.73 129 LYS B CA 1
ATOM 3262 C C . LYS B 1 131 ? -34.701 15.777 54.200 1.00 39.37 129 LYS B C 1
ATOM 3263 O O . LYS B 1 131 ? -33.536 16.065 54.488 1.00 39.91 129 LYS B O 1
ATOM 3269 N N . PRO B 1 132 ? -35.091 14.539 53.839 1.00 37.72 130 PRO B N 1
ATOM 3270 C CA . PRO B 1 132 ? -34.237 13.367 53.887 1.00 38.30 130 PRO B CA 1
ATOM 3271 C C . PRO B 1 132 ? -33.046 13.497 52.946 1.00 37.79 130 PRO B C 1
ATOM 3272 O O . PRO B 1 132 ? -33.196 13.988 51.840 1.00 37.94 130 PRO B O 1
ATOM 3276 N N . MET B 1 133 ? -31.889 13.028 53.376 1.00 37.26 131 MET B N 1
ATOM 3277 C CA . MET B 1 133 ? -30.656 13.114 52.549 1.00 35.33 131 MET B CA 1
ATOM 3278 C C . MET B 1 133 ? -29.722 11.976 52.943 1.00 34.31 131 MET B C 1
ATOM 3279 O O . MET B 1 133 ? -29.975 11.290 53.952 1.00 36.01 131 MET B O 1
ATOM 3284 N N . ILE B 1 134 ? -28.636 11.804 52.199 1.00 33.21 132 ILE B N 1
ATOM 3285 C CA . ILE B 1 134 ? -27.734 10.713 52.448 1.00 33.47 132 ILE B CA 1
ATOM 3286 C C . ILE B 1 134 ? -26.438 11.388 52.782 1.00 34.50 132 ILE B C 1
ATOM 3287 O O . ILE B 1 134 ? -25.929 12.143 52.005 1.00 32.80 132 ILE B O 1
ATOM 3292 N N . GLY B 1 135 ? -25.958 11.186 54.004 1.00 33.97 133 GLY B N 1
ATOM 3293 C CA . GLY B 1 135 ? -24.744 11.832 54.434 1.00 33.80 133 GLY B CA 1
ATOM 3294 C C . GLY B 1 135 ? -23.504 11.123 53.936 1.00 34.45 133 GLY B C 1
ATOM 3295 O O . GLY B 1 135 ? -22.516 11.766 53.624 1.00 36.88 133 GLY B O 1
ATOM 3296 N N . VAL B 1 136 ? -23.550 9.800 53.836 1.00 33.14 134 VAL B N 1
ATOM 3297 C CA . VAL B 1 136 ? -22.369 9.073 53.416 1.00 33.20 134 VAL B CA 1
ATOM 3298 C C . VAL B 1 136 ? -22.633 8.322 52.116 1.00 33.81 134 VAL B C 1
ATOM 3299 O O . VAL B 1 136 ? -23.495 7.463 52.082 1.00 35.04 134 VAL B O 1
ATOM 3303 N N . ILE B 1 137 ? -21.880 8.591 51.037 1.00 34.16 135 ILE B N 1
ATOM 3304 C CA . ILE B 1 137 ? -22.106 7.816 49.821 1.00 32.92 135 ILE B CA 1
ATOM 3305 C C . ILE B 1 137 ? -20.865 7.946 48.974 1.00 34.08 135 ILE B C 1
ATOM 3306 O O . ILE B 1 137 ? -20.384 9.044 48.788 1.00 36.35 135 ILE B O 1
ATOM 3311 N N . GLY B 1 138 ? -20.282 6.836 48.505 1.00 34.03 136 GLY B N 1
ATOM 3312 C CA . GLY B 1 138 ? -19.063 6.940 47.736 1.00 33.29 136 GLY B CA 1
ATOM 3313 C C . GLY B 1 138 ? -18.723 5.638 47.028 1.00 34.47 136 GLY B C 1
ATOM 3314 O O . GLY B 1 138 ? -19.481 4.658 47.139 1.00 36.22 136 GLY B O 1
ATOM 3315 N N . VAL B 1 139 ? -17.549 5.599 46.391 1.00 34.34 137 VAL B N 1
ATOM 3316 C CA . VAL B 1 139 ? -17.031 4.405 45.740 1.00 35.30 137 VAL B CA 1
ATOM 3317 C C . VAL B 1 139 ? -15.658 4.156 46.343 1.00 35.84 137 VAL B C 1
ATOM 3318 O O . VAL B 1 139 ? -15.125 5.019 47.057 1.00 36.10 137 VAL B O 1
ATOM 3322 N N . ALA B 1 140 ? -15.087 2.987 46.086 1.00 36.92 138 ALA B N 1
ATOM 3323 C CA . ALA B 1 140 ? -13.782 2.715 46.610 1.00 38.16 138 ALA B CA 1
ATOM 3324 C C . ALA B 1 140 ? -12.770 3.678 45.965 1.00 38.49 138 ALA B C 1
ATOM 3325 O O . ALA B 1 140 ? -12.760 3.823 44.777 1.00 37.27 138 ALA B O 1
ATOM 3327 N N . PRO B 1 141 ? -11.898 4.321 46.763 1.00 42.76 139 PRO B N 1
ATOM 3328 C CA . PRO B 1 141 ? -10.740 5.036 46.157 1.00 44.10 139 PRO B CA 1
ATOM 3329 C C . PRO B 1 141 ? -9.743 4.056 45.590 1.00 47.12 139 PRO B C 1
ATOM 3330 O O . PRO B 1 141 ? -9.799 2.831 45.869 1.00 47.55 139 PRO B O 1
ATOM 3334 N N . LYS B 1 142 ? -8.808 4.577 44.814 1.00 50.98 140 LYS B N 1
ATOM 3335 C CA . LYS B 1 142 ? -7.891 3.735 44.066 1.00 57.22 140 LYS B CA 1
ATOM 3336 C C . LYS B 1 142 ? -6.933 2.917 44.954 1.00 60.41 140 LYS B C 1
ATOM 3337 O O . LYS B 1 142 ? -6.807 1.683 44.817 1.00 60.50 140 LYS B O 1
ATOM 3343 N N . GLU B 1 143 ? -6.261 3.593 45.880 1.00 63.36 141 GLU B N 1
ATOM 3344 C CA . GLU B 1 143 ? -5.362 2.877 46.775 1.00 66.27 141 GLU B CA 1
ATOM 3345 C C . GLU B 1 143 ? -5.707 3.120 48.228 1.00 66.01 141 GLU B C 1
ATOM 3346 O O . GLU B 1 143 ? -6.356 4.127 48.573 1.00 64.75 141 GLU B O 1
ATOM 3352 N N . GLY B 1 144 ? -5.258 2.204 49.075 1.00 67.19 142 GLY B N 1
ATOM 3353 C CA . GLY B 1 144 ? -5.422 2.345 50.505 1.00 68.68 142 GLY B CA 1
ATOM 3354 C C . GLY B 1 144 ? -6.890 2.299 50.852 1.00 68.47 142 GLY B C 1
ATOM 3355 O O . GLY B 1 144 ? -7.715 1.882 50.024 1.00 69.52 142 GLY B O 1
ATOM 3356 N N . SER B 1 145 ? -7.221 2.737 52.064 1.00 67.42 143 SER B N 1
ATOM 3357 C CA . SER B 1 145 ? -8.600 2.677 52.560 1.00 65.38 143 SER B CA 1
ATOM 3358 C C . SER B 1 145 ? -8.923 3.903 53.421 1.00 63.51 143 SER B C 1
ATOM 3359 O O . SER B 1 145 ? -8.096 4.318 54.244 1.00 64.31 143 SER B O 1
ATOM 3362 N N . ILE B 1 146 ? -10.095 4.506 53.207 1.00 60.07 144 ILE B N 1
ATOM 3363 C CA . ILE B 1 146 ? -10.464 5.664 54.004 1.00 58.67 144 ILE B CA 1
ATOM 3364 C C . ILE B 1 146 ? -11.760 5.446 54.760 1.00 57.83 144 ILE B C 1
ATOM 3365 O O . ILE B 1 146 ? -12.817 5.177 54.159 1.00 54.23 144 ILE B O 1
ATOM 3370 N N . ASN B 1 147 ? -11.621 5.495 56.087 1.00 58.74 145 ASN B N 1
ATOM 3371 C CA . ASN B 1 147 ? -12.740 5.536 57.022 1.00 60.58 145 ASN B CA 1
ATOM 3372 C C . ASN B 1 147 ? -13.993 6.202 56.436 1.00 58.58 145 ASN B C 1
ATOM 3373 O O . ASN B 1 147 ? -13.917 7.318 55.907 1.00 58.62 145 ASN B O 1
ATOM 3378 N N . CYS B 1 148 ? -15.137 5.533 56.540 1.00 57.85 146 CYS B N 1
ATOM 3379 C CA . CYS B 1 148 ? -16.425 6.071 56.027 1.00 57.59 146 CYS B CA 1
ATOM 3380 C C . CYS B 1 148 ? -16.740 7.450 56.519 1.00 54.74 146 CYS B C 1
ATOM 3381 O O . CYS B 1 148 ? -17.566 8.111 55.938 1.00 53.96 146 CYS B O 1
ATOM 3384 N N . GLY B 1 149 ? -16.107 7.847 57.617 1.00 53.27 147 GLY B N 1
ATOM 3385 C CA . GLY B 1 149 ? -16.220 9.179 58.167 1.00 51.72 147 GLY B CA 1
ATOM 3386 C C . GLY B 1 149 ? -15.313 10.267 57.597 1.00 50.99 147 GLY B C 1
ATOM 3387 O O . GLY B 1 149 ? -15.249 11.380 58.153 1.00 52.01 147 GLY B O 1
ATOM 3388 N N . THR B 1 150 ? -14.641 9.987 56.488 1.00 48.02 148 THR B N 1
ATOM 3389 C CA . THR B 1 150 ? -13.773 10.994 55.859 1.00 48.75 148 THR B CA 1
ATOM 3390 C C . THR B 1 150 ? -14.147 11.148 54.384 1.00 45.43 148 THR B C 1
ATOM 3391 O O . THR B 1 150 ? -14.276 10.162 53.691 1.00 48.44 148 THR B O 1
ATOM 3395 N N . PRO B 1 151 ? -14.381 12.376 53.922 1.00 40.18 149 PRO B N 1
ATOM 3396 C CA . PRO B 1 151 ? -14.731 12.600 52.498 1.00 37.51 149 PRO B CA 1
ATOM 3397 C C . PRO B 1 151 ? -13.501 12.743 51.590 1.00 38.13 149 PRO B C 1
ATOM 3398 O O . PRO B 1 151 ? -12.415 13.104 52.058 1.00 38.10 149 PRO B O 1
ATOM 3402 N N . GLY B 1 152 ? -13.661 12.420 50.311 1.00 36.23 150 GLY B N 1
ATOM 3403 C CA . GLY B 1 152 ? -12.593 12.583 49.364 1.00 35.00 150 GLY B CA 1
ATOM 3404 C C . GLY B 1 152 ? -13.144 12.586 47.963 1.00 36.47 150 GLY B C 1
ATOM 3405 O O . GLY B 1 152 ? -14.356 12.744 47.758 1.00 37.41 150 GLY B O 1
ATOM 3406 N N . SER B 1 153 ? -12.273 12.386 46.991 1.00 35.19 151 SER B N 1
ATOM 3407 C CA . SER B 1 153 ? -12.669 12.387 45.579 1.00 35.12 151 SER B CA 1
ATOM 3408 C C . SER B 1 153 ? -13.581 11.209 45.269 1.00 36.71 151 SER B C 1
ATOM 3409 O O . SER B 1 153 ? -14.314 11.231 44.288 1.00 35.13 151 SER B O 1
ATOM 3412 N N . HIS B 1 154 ? -13.555 10.178 46.110 1.00 33.31 152 HIS B N 1
ATOM 3413 C CA . HIS B 1 154 ? -14.370 9.030 45.836 1.00 33.81 152 HIS B CA 1
ATOM 3414 C C . HIS B 1 154 ? -15.730 9.206 46.539 1.00 33.43 152 HIS B C 1
ATOM 3415 O O . HIS B 1 154 ? -16.596 8.351 46.445 1.00 34.38 152 HIS B O 1
ATOM 3422 N N . GLY B 1 155 ? -15.910 10.314 47.243 1.00 32.00 153 GLY B N 1
ATOM 3423 C CA . GLY B 1 155 ? -17.148 10.598 47.977 1.00 31.65 153 GLY B CA 1
ATOM 3424 C C . GLY B 1 155 ? -16.911 10.292 49.442 1.00 34.97 153 GLY B C 1
ATOM 3425 O O . GLY B 1 155 ? -15.867 10.677 49.984 1.00 36.00 153 GLY B O 1
ATOM 3426 N N . GLY B 1 156 ? -17.831 9.533 50.070 1.00 34.77 154 GLY B N 1
ATOM 3427 C CA . GLY B 1 156 ? -17.736 9.232 51.483 1.00 33.93 154 GLY B CA 1
ATOM 3428 C C . GLY B 1 156 ? -18.586 10.204 52.320 1.00 34.64 154 GLY B C 1
ATOM 3429 O O . GLY B 1 156 ? -19.734 10.540 51.980 1.00 33.34 154 GLY B O 1
ATOM 3430 N N . ASN B 1 157 ? -18.035 10.644 53.437 1.00 34.17 155 ASN B N 1
ATOM 3431 C CA . ASN B 1 157 ? -18.805 11.437 54.400 1.00 34.51 155 ASN B CA 1
ATOM 3432 C C . ASN B 1 157 ? -18.913 12.906 53.981 1.00 34.84 155 ASN B C 1
ATOM 3433 O O . ASN B 1 157 ? -18.360 13.774 54.652 1.00 35.16 155 ASN B O 1
ATOM 3438 N N . MET B 1 158 ? -19.667 13.163 52.908 1.00 32.68 156 MET B N 1
ATOM 3439 C CA . MET B 1 158 ? -19.808 14.483 52.315 1.00 32.66 156 MET B CA 1
ATOM 3440 C C . MET B 1 158 ? -20.870 15.334 52.980 1.00 33.82 156 MET B C 1
ATOM 3441 O O . MET B 1 158 ? -20.851 16.578 52.830 1.00 33.14 156 MET B O 1
ATOM 3446 N N . ASP B 1 159 ? -21.770 14.704 53.717 1.00 34.38 157 ASP B N 1
ATOM 3447 C CA . ASP B 1 159 ? -22.881 15.420 54.353 1.00 33.57 157 ASP B CA 1
ATOM 3448 C C . ASP B 1 159 ? -23.482 16.594 53.533 1.00 32.55 157 ASP B C 1
ATOM 3449 O O . ASP B 1 159 ? -23.520 17.753 53.969 1.00 31.94 157 ASP B O 1
ATOM 3454 N N . THR B 1 160 ? -23.958 16.315 52.343 1.00 33.28 158 THR B N 1
ATOM 3455 C CA . THR B 1 160 ? -24.418 17.413 51.604 1.00 32.25 158 THR B CA 1
ATOM 3456 C C . THR B 1 160 ? -25.903 17.280 51.350 1.00 32.20 158 THR B C 1
ATOM 3457 O O . THR B 1 160 ? -26.346 16.303 50.755 1.00 30.79 158 THR B O 1
ATOM 3461 N N . THR B 1 161 ? -26.641 18.311 51.786 1.00 31.29 159 THR B N 1
ATOM 3462 C CA . THR B 1 161 ? -28.083 18.403 51.642 1.00 32.03 159 THR B CA 1
ATOM 3463 C C . THR B 1 161 ? -28.651 18.157 50.273 1.00 32.15 159 THR B C 1
ATOM 3464 O O . THR B 1 161 ? -29.815 17.730 50.193 1.00 34.02 159 THR B O 1
ATOM 3468 N N . LEU B 1 162 ? -27.890 18.462 49.198 1.00 31.62 160 LEU B N 1
ATOM 3469 C CA . LEU B 1 162 ? -28.387 18.266 47.798 1.00 31.12 160 LEU B CA 1
ATOM 3470 C C . LEU B 1 162 ? -28.683 16.779 47.457 1.00 31.18 160 LEU B C 1
ATOM 3471 O O . LEU B 1 162 ? -29.428 16.460 46.489 1.00 31.13 160 LEU B O 1
ATOM 3476 N N . ILE B 1 163 ? -28.099 15.880 48.226 1.00 31.94 161 ILE B N 1
ATOM 3477 C CA . ILE B 1 163 ? -28.182 14.428 47.862 1.00 31.27 161 ILE B CA 1
ATOM 3478 C C . ILE B 1 163 ? -29.427 13.864 48.472 1.00 32.29 161 ILE B C 1
ATOM 3479 O O . ILE B 1 163 ? -29.431 13.432 49.630 1.00 35.83 161 ILE B O 1
ATOM 3484 N N . ALA B 1 164 ? -30.519 13.899 47.729 1.00 32.51 162 ALA B N 1
ATOM 3485 C CA . ALA B 1 164 ? -31.833 13.667 48.308 1.00 33.73 162 ALA B CA 1
ATOM 3486 C C . ALA B 1 164 ? -32.683 13.222 47.166 1.00 34.01 162 ALA B C 1
ATOM 3487 O O . ALA B 1 164 ? -32.238 13.209 46.036 1.00 34.90 162 ALA B O 1
ATOM 3489 N N . GLU B 1 165 ? -33.926 12.882 47.421 1.00 36.54 163 GLU B N 1
ATOM 3490 C CA . GLU B 1 165 ? -34.800 12.469 46.307 1.00 37.36 163 GLU B CA 1
ATOM 3491 C C . GLU B 1 165 ? -34.709 13.394 45.130 1.00 36.76 163 GLU B C 1
ATOM 3492 O O . GLU B 1 165 ? -34.832 14.600 45.311 1.00 37.06 163 GLU B O 1
ATOM 3498 N N . GLY B 1 166 ? -34.515 12.865 43.924 1.00 36.43 164 GLY B N 1
ATOM 3499 C CA . GLY B 1 166 ? -34.530 13.682 42.696 1.00 35.64 164 GLY B CA 1
ATOM 3500 C C . GLY B 1 166 ? -33.130 14.066 42.259 1.00 37.18 164 GLY B C 1
ATOM 3501 O O . GLY B 1 166 ? -32.927 14.608 41.185 1.00 37.12 164 GLY B O 1
ATOM 3502 N N . ALA B 1 167 ? -32.142 13.783 43.091 1.00 36.29 165 ALA B N 1
ATOM 3503 C CA . ALA B 1 167 ? -30.750 14.112 42.759 1.00 35.54 165 ALA B CA 1
ATOM 3504 C C . ALA B 1 167 ? -30.059 12.919 42.088 1.00 35.35 165 ALA B C 1
ATOM 3505 O O . ALA B 1 167 ? -30.458 11.737 42.250 1.00 35.70 165 ALA B O 1
ATOM 3507 N N . GLU B 1 168 ? -29.078 13.234 41.267 1.00 34.68 166 GLU B N 1
ATOM 3508 C CA . GLU B 1 168 ? -28.229 12.270 40.633 1.00 36.69 166 GLU B CA 1
ATOM 3509 C C . GLU B 1 168 ? -26.850 12.634 41.134 1.00 35.09 166 GLU B C 1
ATOM 3510 O O . GLU B 1 168 ? -26.473 13.800 41.053 1.00 34.82 166 GLU B O 1
ATOM 3516 N N . VAL B 1 169 ? -26.101 11.649 41.631 1.00 32.40 167 VAL B N 1
ATOM 3517 C CA . VAL B 1 169 ? -24.741 11.872 42.126 1.00 31.14 167 VAL B CA 1
ATOM 3518 C C . VAL B 1 169 ? -23.753 11.131 41.218 1.00 31.45 167 VAL B C 1
ATOM 3519 O O . VAL B 1 169 ? -23.931 9.966 40.931 1.00 32.17 167 VAL B O 1
ATOM 3523 N N . TYR B 1 170 ? -22.696 11.787 40.797 1.00 32.41 168 TYR B N 1
ATOM 3524 C CA . TYR B 1 170 ? -21.784 11.246 39.802 1.00 33.42 168 TYR B CA 1
ATOM 3525 C C . TYR B 1 170 ? -20.456 11.080 40.508 1.00 32.47 168 TYR B C 1
ATOM 3526 O O . TYR B 1 170 ? -20.008 12.007 41.149 1.00 34.55 168 TYR B O 1
ATOM 3535 N N . PHE B 1 171 ? -19.858 9.903 40.431 1.00 32.00 169 PHE B N 1
ATOM 3536 C CA . PHE B 1 171 ? -18.555 9.638 41.055 1.00 32.13 169 PHE B CA 1
ATOM 3537 C C . PHE B 1 171 ? -17.517 9.229 39.997 1.00 33.07 169 PHE B C 1
ATOM 3538 O O . PHE B 1 171 ? -17.813 8.364 39.183 1.00 34.84 169 PHE B O 1
ATOM 3546 N N . PRO B 1 172 ? -16.276 9.739 40.094 1.00 32.72 170 PRO B N 1
ATOM 3547 C CA . PRO B 1 172 ? -15.274 9.129 39.270 1.00 35.58 170 PRO B CA 1
ATOM 3548 C C . PRO B 1 172 ? -15.150 7.681 39.746 1.00 36.74 170 PRO B C 1
ATOM 3549 O O . PRO B 1 172 ? -15.149 7.421 40.958 1.00 36.15 170 PRO B O 1
ATOM 3553 N N . VAL B 1 173 ? -14.927 6.776 38.823 1.00 35.35 171 VAL B N 1
ATOM 3554 C CA . VAL B 1 173 ? -14.731 5.411 39.214 1.00 37.49 171 VAL B CA 1
ATOM 3555 C C . VAL B 1 173 ? -13.230 5.055 39.380 1.00 39.36 171 VAL B C 1
ATOM 3556 O O . VAL B 1 173 ? -12.394 5.391 38.519 1.00 40.90 171 VAL B O 1
ATOM 3560 N N . PHE B 1 174 ? -12.864 4.431 40.492 1.00 37.84 172 PHE B N 1
ATOM 3561 C CA . PHE B 1 174 ? -11.445 4.202 40.721 1.00 40.85 172 PHE B CA 1
ATOM 3562 C C . PHE B 1 174 ? -10.987 2.782 40.596 1.00 42.96 172 PHE B C 1
ATOM 3563 O O . PHE B 1 174 ? -9.800 2.555 40.298 1.00 44.40 172 PHE B O 1
ATOM 3571 N N . VAL B 1 175 ? -11.890 1.826 40.840 1.00 42.70 173 VAL B N 1
ATOM 3572 C CA . VAL B 1 175 ? -11.537 0.466 40.702 1.00 45.11 173 VAL B CA 1
ATOM 3573 C C . VAL B 1 175 ? -12.660 -0.227 39.961 1.00 45.02 173 VAL B C 1
ATOM 3574 O O . VAL B 1 175 ? -13.756 0.324 39.877 1.00 46.29 173 VAL B O 1
ATOM 3578 N N . GLU B 1 176 ? -12.397 -1.431 39.469 1.00 44.08 174 GLU B N 1
ATOM 3579 C CA . GLU B 1 176 ? -13.331 -2.183 38.703 1.00 45.18 174 GLU B CA 1
ATOM 3580 C C . GLU B 1 176 ? -14.597 -2.485 39.548 1.00 45.72 174 GLU B C 1
ATOM 3581 O O . GLU B 1 176 ? -14.527 -2.790 40.756 1.00 43.52 174 GLU B O 1
ATOM 3587 N N . GLY B 1 177 ? -15.757 -2.297 38.907 1.00 45.32 175 GLY B N 1
ATOM 3588 C CA . GLY B 1 177 ? -17.041 -2.427 39.562 1.00 42.83 175 GLY B CA 1
ATOM 3589 C C . GLY B 1 177 ? -17.429 -1.233 40.435 1.00 42.81 175 GLY B C 1
ATOM 3590 O O . GLY B 1 177 ? -18.520 -1.240 40.976 1.00 41.13 175 GLY B O 1
ATOM 3591 N N . ALA B 1 178 ? -16.551 -0.217 40.552 1.00 40.34 176 ALA B N 1
ATOM 3592 C CA . ALA B 1 178 ? -16.722 0.955 41.443 1.00 39.86 176 ALA B CA 1
ATOM 3593 C C . ALA B 1 178 ? -16.857 0.694 42.968 1.00 39.72 176 ALA B C 1
ATOM 3594 O O . ALA B 1 178 ? -16.242 1.372 43.787 1.00 39.11 176 ALA B O 1
ATOM 3596 N N . LEU B 1 179 ? -17.691 -0.277 43.349 1.00 41.68 177 LEU B N 1
ATOM 3597 C CA . LEU B 1 179 ? -17.914 -0.589 44.761 1.00 39.86 177 LEU B CA 1
ATOM 3598 C C . LEU B 1 179 ? -18.618 0.586 45.479 1.00 38.93 177 LEU B C 1
ATOM 3599 O O . LEU B 1 179 ? -18.020 1.289 46.315 1.00 37.51 177 LEU B O 1
ATOM 3604 N N . LEU B 1 180 ? -19.903 0.770 45.165 1.00 38.58 178 LEU B N 1
ATOM 3605 C CA . LEU B 1 180 ? -20.721 1.823 45.783 1.00 36.81 178 LEU B CA 1
ATOM 3606 C C . LEU B 1 180 ? -21.200 1.421 47.183 1.00 38.96 178 LEU B C 1
ATOM 3607 O O . LEU B 1 180 ? -21.659 0.276 47.382 1.00 39.20 178 LEU B O 1
ATOM 3612 N N . ALA B 1 181 ? -21.118 2.342 48.150 1.00 38.14 179 ALA B N 1
ATOM 3613 C CA . ALA B 1 181 ? -21.724 2.102 49.454 1.00 37.47 179 ALA B CA 1
ATOM 3614 C C . ALA B 1 181 ? -22.384 3.404 49.968 1.00 38.05 179 ALA B C 1
ATOM 3615 O O . ALA B 1 181 ? -22.015 4.505 49.535 1.00 37.82 179 ALA B O 1
ATOM 3617 N N . LEU B 1 182 ? -23.372 3.292 50.878 1.00 37.08 180 LEU B N 1
ATOM 3618 C CA . LEU B 1 182 ? -24.081 4.501 51.354 1.00 35.29 180 LEU B CA 1
ATOM 3619 C C . LEU B 1 182 ? -24.738 4.240 52.727 1.00 36.01 180 LEU B C 1
ATOM 3620 O O . LEU B 1 182 ? -25.070 3.137 53.049 1.00 36.67 180 LEU B O 1
ATOM 3625 N N . GLY B 1 183 ? -24.863 5.275 53.538 1.00 36.42 181 GLY B N 1
ATOM 3626 C CA . GLY B 1 183 ? -25.522 5.152 54.815 1.00 36.15 181 GLY B CA 1
ATOM 3627 C C . GLY B 1 183 ? -25.511 6.574 55.381 1.00 36.78 181 GLY B C 1
ATOM 3628 O O . GLY B 1 183 ? -25.542 7.510 54.631 1.00 36.13 181 GLY B O 1
ATOM 3629 N N . ASP B 1 184 ? -25.445 6.706 56.698 1.00 35.93 182 ASP B N 1
ATOM 3630 C CA . A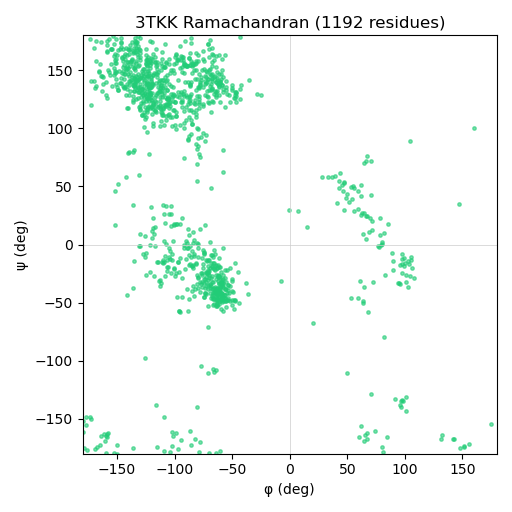SP B 1 184 ? -25.546 7.954 57.403 1.00 35.72 182 ASP B CA 1
ATOM 3631 C C . ASP B 1 184 ? -26.693 8.872 56.918 1.00 35.40 182 ASP B C 1
ATOM 3632 O O . ASP B 1 184 ? -26.498 10.068 56.601 1.00 34.89 182 ASP B O 1
ATOM 3637 N N . LEU B 1 185 ? -27.891 8.318 56.833 1.00 37.20 183 LEU B N 1
ATOM 3638 C CA . LEU B 1 185 ? -29.046 9.095 56.432 1.00 35.89 183 LEU B CA 1
ATOM 3639 C C . LEU B 1 185 ? -29.405 10.121 57.529 1.00 36.61 183 LEU B C 1
ATOM 3640 O O . LEU B 1 185 ? -29.288 9.831 58.724 1.00 38.26 183 LEU B O 1
ATOM 3645 N N . HIS B 1 186 ? -29.892 11.283 57.098 1.00 38.00 184 HIS B N 1
ATOM 3646 C CA . HIS B 1 186 ? -30.436 12.272 57.995 1.00 38.76 184 HIS B CA 1
ATOM 3647 C C . HIS B 1 186 ? -31.868 12.528 57.565 1.00 39.75 184 HIS B C 1
ATOM 3648 O O . HIS B 1 186 ? -32.103 12.618 56.352 1.00 38.08 184 HIS B O 1
ATOM 3655 N N . ALA B 1 187 ? -32.790 12.639 58.538 1.00 38.08 185 ALA B N 1
ATOM 3656 C CA . ALA B 1 187 ? -34.154 13.113 58.292 1.00 39.31 185 ALA B CA 1
ATOM 3657 C C . ALA B 1 187 ? -34.164 14.627 58.013 1.00 38.10 185 ALA B C 1
ATOM 3658 O O . ALA B 1 187 ? -35.084 15.165 57.368 1.00 38.35 185 ALA B O 1
ATOM 3660 N N . LEU B 1 188 ? -33.120 15.300 58.502 1.00 37.60 186 LEU B N 1
ATOM 3661 C CA . LEU B 1 188 ? -33.015 16.751 58.363 1.00 37.34 186 LEU B CA 1
ATOM 3662 C C . LEU B 1 188 ? -31.612 17.131 58.765 1.00 36.72 186 LEU B C 1
ATOM 3663 O O . LEU B 1 188 ? -31.087 16.613 59.767 1.00 37.12 186 LEU B O 1
ATOM 3668 N N . MET B 1 189 ? -31.015 18.034 57.968 1.00 35.87 187 MET B N 1
ATOM 3669 C CA . MET B 1 189 ? -29.674 18.569 58.252 1.00 36.84 187 MET B CA 1
ATOM 3670 C C . MET B 1 189 ? -29.573 19.928 57.618 1.00 36.97 187 MET B C 1
ATOM 3671 O O . MET B 1 189 ? -30.009 20.070 56.506 1.00 38.77 187 MET B O 1
ATOM 3676 N N . GLY B 1 190 ? -29.016 20.922 58.323 1.00 35.78 188 GLY B N 1
ATOM 3677 C CA . GLY B 1 190 ? -28.695 22.209 57.741 1.00 34.84 188 GLY B CA 1
ATOM 3678 C C . GLY B 1 190 ? -27.285 22.218 57.155 1.00 33.89 188 GLY B C 1
ATOM 3679 O O . GLY B 1 190 ? -26.433 21.413 57.584 1.00 33.81 188 GLY B O 1
ATOM 3680 N N . ASP B 1 191 ? -27.048 23.072 56.151 1.00 33.27 189 ASP B N 1
ATOM 3681 C CA . ASP B 1 191 ? -25.664 23.160 55.538 1.00 32.49 189 ASP B CA 1
ATOM 3682 C C . ASP B 1 191 ? -24.664 23.555 56.662 1.00 33.00 189 ASP B C 1
ATOM 3683 O O . ASP B 1 191 ? -24.980 24.332 57.564 1.00 33.81 189 ASP B O 1
ATOM 3688 N N . GLY B 1 192 ? -23.506 22.933 56.700 1.00 33.04 190 GLY B N 1
ATOM 3689 C CA . GLY B 1 192 ? -22.531 23.240 57.747 1.00 33.36 190 GLY B CA 1
ATOM 3690 C C . GLY B 1 192 ? -22.630 22.126 58.778 1.00 35.33 190 GLY B C 1
ATOM 3691 O O . GLY B 1 192 ? -21.622 21.732 59.403 1.00 36.41 190 GLY B O 1
ATOM 3692 N N . GLU B 1 193 ? -23.831 21.585 58.953 1.00 34.34 191 GLU B N 1
ATOM 3693 C CA . GLU B 1 193 ? -24.081 20.595 60.071 1.00 35.73 191 GLU B CA 1
ATOM 3694 C C . GLU B 1 193 ? -23.397 21.080 61.349 1.00 36.47 191 GLU B C 1
ATOM 3695 O O . GLU B 1 193 ? -22.565 20.358 61.912 1.00 39.00 191 GLU B O 1
ATOM 3701 N N . VAL B 1 194 ? -23.672 22.294 61.807 1.00 36.54 192 VAL B N 1
ATOM 3702 C CA . VAL B 1 194 ? -22.761 22.932 62.780 1.00 37.53 192 VAL B CA 1
ATOM 3703 C C . VAL B 1 194 ? -22.733 22.414 64.265 1.00 39.81 192 VAL B C 1
ATOM 3704 O O . VAL B 1 194 ? -21.801 22.767 65.038 1.00 41.37 192 VAL B O 1
ATOM 3708 N N . GLY B 1 195 ? -23.718 21.600 64.658 1.00 39.07 193 GLY B N 1
ATOM 3709 C CA . GLY B 1 195 ? -23.704 20.945 65.991 1.00 42.09 193 GLY B CA 1
ATOM 3710 C C . GLY B 1 195 ? -22.970 19.590 66.010 1.00 40.69 193 GLY B C 1
ATOM 3711 O O . GLY B 1 195 ? -22.822 18.960 67.045 1.00 41.05 193 GLY B O 1
ATOM 3712 N N . VAL B 1 196 ? -22.525 19.190 64.816 1.00 38.80 194 VAL B N 1
ATOM 3713 C CA . VAL B 1 196 ? -21.850 17.941 64.467 1.00 38.37 194 VAL B CA 1
ATOM 3714 C C . VAL B 1 196 ? -22.774 16.872 63.926 1.00 40.13 194 VAL B C 1
ATOM 3715 O O . VAL B 1 196 ? -22.295 15.940 63.234 1.00 40.12 194 VAL B O 1
ATOM 3719 N N . SER B 1 197 ? -24.084 16.990 64.138 1.00 38.55 195 SER B N 1
ATOM 3720 C CA . SER B 1 197 ? -24.928 15.900 63.587 1.00 37.90 195 SER B CA 1
ATOM 3721 C C . SER B 1 197 ? -26.146 16.373 62.847 1.00 37.52 195 SER B C 1
ATOM 3722 O O . SER B 1 197 ? -26.481 17.548 62.895 1.00 38.24 195 SER B O 1
ATOM 3725 N N . GLY B 1 198 ? -26.818 15.482 62.142 1.00 37.18 196 GLY B N 1
ATOM 3726 C CA . GLY B 1 198 ? -28.159 15.794 61.677 1.00 37.23 196 GLY B CA 1
ATOM 3727 C C . GLY B 1 198 ? -29.145 15.059 62.599 1.00 38.38 196 GLY B C 1
ATOM 3728 O O . GLY B 1 198 ? -28.774 14.627 63.693 1.00 39.15 196 GLY B O 1
ATOM 3729 N N . VAL B 1 199 ? -30.385 14.906 62.121 1.00 38.57 197 VAL B N 1
ATOM 3730 C CA . VAL B 1 199 ? -31.323 13.957 62.684 1.00 39.97 197 VAL B CA 1
ATOM 3731 C C . VAL B 1 199 ? -30.962 12.578 62.125 1.00 40.86 197 VAL B C 1
ATOM 3732 O O . VAL B 1 199 ? -31.335 12.224 61.004 1.00 40.40 197 VAL B O 1
ATOM 3736 N N . GLU B 1 200 ? -30.246 11.796 62.936 1.00 41.44 198 GLU B N 1
ATOM 3737 C CA . GLU B 1 200 ? -29.603 10.575 62.460 1.00 39.92 198 GLU B CA 1
ATOM 3738 C C . GLU B 1 200 ? -30.648 9.480 62.460 1.00 40.38 198 GLU B C 1
ATOM 3739 O O . GLU B 1 200 ? -31.300 9.230 63.488 1.00 42.19 198 GLU B O 1
ATOM 3745 N N . VAL B 1 201 ? -30.852 8.848 61.312 1.00 39.44 199 VAL B N 1
ATOM 3746 C CA . VAL B 1 201 ? -31.898 7.836 61.228 1.00 40.26 199 VAL B CA 1
ATOM 3747 C C . VAL B 1 201 ? -31.410 6.654 60.433 1.00 41.93 199 VAL B C 1
ATOM 3748 O O . VAL B 1 201 ? -30.445 6.740 59.629 1.00 40.51 199 VAL B O 1
ATOM 3752 N N . ALA B 1 202 ? -32.074 5.555 60.713 1.00 40.95 200 ALA B N 1
ATOM 3753 C CA . ALA B 1 202 ? -32.092 4.417 59.870 1.00 41.29 200 ALA B CA 1
ATOM 3754 C C . ALA B 1 202 ? -33.083 4.652 58.743 1.00 41.36 200 ALA B C 1
ATOM 3755 O O . ALA B 1 202 ? -34.032 5.472 58.863 1.00 41.19 200 ALA B O 1
ATOM 3757 N N . GLY B 1 203 ? -32.892 3.925 57.651 1.00 40.71 201 GLY B N 1
ATOM 3758 C CA . GLY B 1 203 ? -33.916 3.958 56.628 1.00 44.03 201 GLY B CA 1
ATOM 3759 C C . GLY B 1 203 ? -33.674 3.113 55.395 1.00 43.34 201 GLY B C 1
ATOM 3760 O O . GLY B 1 203 ? -32.936 2.142 55.452 1.00 41.00 201 GLY B O 1
ATOM 3761 N N . LYS B 1 204 ? -34.256 3.557 54.265 1.00 43.21 202 LYS B N 1
ATOM 3762 C CA . LYS B 1 204 ? -34.102 2.835 52.993 1.00 44.14 202 LYS B CA 1
ATOM 3763 C C . LYS B 1 204 ? -34.151 3.710 51.754 1.00 42.91 202 LYS B C 1
ATOM 3764 O O . LYS B 1 204 ? -34.959 4.630 51.677 1.00 43.95 202 LYS B O 1
ATOM 3770 N N . VAL B 1 205 ? -33.227 3.456 50.833 1.00 39.41 203 VAL B N 1
ATOM 3771 C CA . VAL B 1 205 ? -33.007 4.335 49.691 1.00 40.55 203 VAL B CA 1
ATOM 3772 C C . VAL B 1 205 ? -33.288 3.542 48.430 1.00 42.04 203 VAL B C 1
ATOM 3773 O O . VAL B 1 205 ? -32.661 2.491 48.183 1.00 42.26 203 VAL B O 1
ATOM 3777 N N . LEU B 1 206 ? -34.256 3.996 47.634 1.00 42.99 204 LEU B N 1
ATOM 3778 C CA . LEU B 1 206 ? -34.400 3.404 46.291 1.00 42.24 204 LEU B CA 1
ATOM 3779 C C . LEU B 1 206 ? -33.492 4.174 45.353 1.00 41.59 204 LEU B C 1
ATOM 3780 O O . LEU B 1 206 ? -33.691 5.377 45.202 1.00 41.50 204 LEU B O 1
ATOM 3785 N N . LEU B 1 207 ? -32.473 3.524 44.779 1.00 40.08 205 LEU B N 1
ATOM 3786 C CA . LEU B 1 207 ? -31.559 4.189 43.877 1.00 39.70 205 LEU B CA 1
ATOM 3787 C C . LEU B 1 207 ? -31.370 3.366 42.627 1.00 41.75 205 LEU B C 1
ATOM 3788 O O . LEU B 1 207 ? -31.677 2.159 42.578 1.00 40.84 205 LEU B O 1
ATOM 3793 N N . GLU B 1 208 ? -30.874 4.044 41.591 1.00 42.54 206 GLU B N 1
ATOM 3794 C CA . GLU B 1 208 ? -30.537 3.369 40.335 1.00 44.61 206 GLU B CA 1
ATOM 3795 C C . GLU B 1 208 ? -29.048 3.690 40.064 1.00 41.99 206 GLU B C 1
ATOM 3796 O O . GLU B 1 208 ? -28.645 4.817 40.324 1.00 38.83 206 GLU B O 1
ATOM 3802 N N . VAL B 1 209 ? -28.270 2.741 39.524 1.00 39.04 207 VAL B N 1
ATOM 3803 C CA . VAL B 1 209 ? -26.875 3.002 39.152 1.00 39.52 207 VAL B CA 1
ATOM 3804 C C . VAL B 1 209 ? -26.704 2.901 37.643 1.00 42.44 207 VAL B C 1
ATOM 3805 O O . VAL B 1 209 ? -27.376 2.081 37.018 1.00 46.89 207 VAL B O 1
ATOM 3809 N N . GLU B 1 210 ? -25.781 3.681 37.084 1.00 41.51 208 GLU B N 1
ATOM 3810 C CA . GLU B 1 210 ? -25.480 3.653 35.659 1.00 43.63 208 GLU B CA 1
ATOM 3811 C C . GLU B 1 210 ? -24.017 3.936 35.413 1.00 42.95 208 GLU B C 1
ATOM 3812 O O . GLU B 1 210 ? -23.454 4.871 36.010 1.00 39.37 208 GLU B O 1
ATOM 3818 N N . VAL B 1 211 ? -23.417 3.211 34.485 1.00 42.32 209 VAL B N 1
ATOM 3819 C CA . VAL B 1 211 ? -22.025 3.493 34.155 1.00 42.97 209 VAL B CA 1
ATOM 3820 C C . VAL B 1 211 ? -21.922 4.455 32.977 1.00 45.00 209 VAL B C 1
ATOM 3821 O O . VAL B 1 211 ? -22.485 4.152 31.951 1.00 48.04 209 VAL B O 1
ATOM 3825 N N . ILE B 1 212 ? -21.231 5.595 33.122 1.00 43.29 210 ILE B N 1
ATOM 3826 C CA . ILE B 1 212 ? -21.064 6.583 32.028 1.00 44.20 210 ILE B CA 1
ATOM 3827 C C . ILE B 1 212 ? -19.655 6.460 31.472 1.00 44.88 210 ILE B C 1
ATOM 3828 O O . ILE B 1 212 ? -18.694 6.525 32.231 1.00 43.02 210 ILE B O 1
ATOM 3833 N N . LYS B 1 213 ? -19.534 6.206 30.169 1.00 46.56 211 LYS B N 1
ATOM 3834 C CA . LYS B 1 213 ? -18.204 6.162 29.552 1.00 50.38 211 LYS B CA 1
ATOM 3835 C C . LYS B 1 213 ? -17.869 7.548 29.000 1.00 49.53 211 LYS B C 1
ATOM 3836 O O . LYS B 1 213 ? -18.749 8.368 28.736 1.00 48.57 211 LYS B O 1
ATOM 3842 N N . GLY B 1 214 ? -16.597 7.815 28.815 1.00 51.43 212 GLY B N 1
ATOM 3843 C CA . GLY B 1 214 ? -16.236 9.063 28.146 1.00 53.27 212 GLY B CA 1
ATOM 3844 C C . GLY B 1 214 ? -16.458 10.380 28.872 1.00 53.44 212 GLY B C 1
ATOM 3845 O O . GLY B 1 214 ? -16.571 11.421 28.223 1.00 54.32 212 GLY B O 1
ATOM 3846 N N . LEU B 1 215 ? -16.520 10.355 30.210 1.00 51.86 213 LEU B N 1
ATOM 3847 C CA . LEU B 1 215 ? -16.595 11.589 31.012 1.00 50.28 213 LEU B CA 1
ATOM 3848 C C . LEU B 1 215 ? -15.503 11.467 32.087 1.00 49.57 213 LEU B C 1
ATOM 3849 O O . LEU B 1 215 ? -15.297 10.396 32.634 1.00 50.89 213 LEU B O 1
ATOM 3854 N N . ASN B 1 216 ? -14.732 12.518 32.322 1.00 47.19 214 ASN B N 1
ATOM 3855 C CA . ASN B 1 216 ? -13.619 12.433 33.267 1.00 45.51 214 ASN B CA 1
ATOM 3856 C C . ASN B 1 216 ? -14.053 13.323 34.427 1.00 39.76 214 ASN B C 1
ATOM 3857 O O . ASN B 1 216 ? -14.176 14.495 34.191 1.00 37.18 214 ASN B O 1
ATOM 3862 N N . LEU B 1 217 ? -14.247 12.807 35.636 1.00 34.57 215 LEU B N 1
ATOM 3863 C CA . LEU B 1 217 ? -14.538 13.678 36.819 1.00 33.88 215 LEU B CA 1
ATOM 3864 C C . LEU B 1 217 ? -13.297 13.565 37.730 1.00 32.81 215 LEU B C 1
ATOM 3865 O O . LEU B 1 217 ? -12.588 12.589 37.647 1.00 33.67 215 LEU B O 1
ATOM 3870 N N . LYS B 1 218 ? -12.971 14.584 38.494 1.00 32.20 216 LYS B N 1
ATOM 3871 C CA . LYS B 1 218 ? -11.871 14.475 39.452 1.00 34.79 216 LYS B CA 1
ATOM 3872 C C . LYS B 1 218 ? -12.446 14.437 40.883 1.00 35.04 216 LYS B C 1
ATOM 3873 O O . LYS B 1 218 ? -11.710 14.200 41.839 1.00 36.88 216 LYS B O 1
ATOM 3879 N N . ASN B 1 219 ? -13.741 14.708 41.018 1.00 32.45 217 ASN B N 1
ATOM 3880 C CA . ASN B 1 219 ? -14.427 14.809 42.341 1.00 31.50 217 ASN B CA 1
ATOM 3881 C C . ASN B 1 219 ? -15.888 14.588 42.029 1.00 30.46 217 ASN B C 1
ATOM 3882 O O . ASN B 1 219 ? -16.255 14.580 40.879 1.00 30.03 217 ASN B O 1
ATOM 3887 N N . PRO B 1 220 ? -16.711 14.338 43.064 1.00 29.97 218 PRO B N 1
ATOM 3888 C CA . PRO B 1 220 ? -18.082 14.095 42.841 1.00 30.50 218 PRO B CA 1
ATOM 3889 C C . PRO B 1 220 ? -18.852 15.330 42.324 1.00 29.22 218 PRO B C 1
ATOM 3890 O O . PRO B 1 220 ? -18.454 16.440 42.565 1.00 28.87 218 PRO B O 1
ATOM 3894 N N . VAL B 1 221 ? -19.977 15.067 41.670 1.00 29.32 219 VAL B N 1
ATOM 3895 C CA . VAL B 1 221 ? -20.869 16.108 41.188 1.00 29.14 219 VAL B CA 1
ATOM 3896 C C . VAL B 1 221 ? -22.326 15.718 41.575 1.00 31.50 219 VAL B C 1
ATOM 3897 O O . VAL B 1 221 ? -22.724 14.540 41.481 1.00 30.55 219 VAL B O 1
ATOM 3901 N N . VAL B 1 222 ? -23.131 16.689 41.978 1.00 29.69 220 VAL B N 1
ATOM 3902 C CA . VAL B 1 222 ? -24.495 16.374 42.272 1.00 29.31 220 VAL B CA 1
ATOM 3903 C C . VAL B 1 222 ? -25.393 17.234 41.386 1.00 31.15 220 VAL B C 1
ATOM 3904 O O . VAL B 1 222 ? -25.193 18.459 41.205 1.00 29.98 220 VAL B O 1
ATOM 3908 N N . LYS B 1 223 ? -26.406 16.639 40.800 1.00 30.59 221 LYS B N 1
ATOM 3909 C CA . LYS B 1 223 ? -27.211 17.419 39.872 1.00 31.54 221 LYS B CA 1
ATOM 3910 C C . LYS B 1 223 ? -28.598 17.289 40.362 1.00 33.76 221 LYS B C 1
ATOM 3911 O O . LYS B 1 223 ? -29.068 16.176 40.454 1.00 35.05 221 LYS B O 1
ATOM 3917 N N . THR B 1 224 ? -29.253 18.386 40.746 1.00 33.39 222 THR B N 1
ATOM 3918 C CA . THR B 1 224 ? -30.657 18.300 41.091 1.00 34.75 222 THR B CA 1
ATOM 3919 C C . THR B 1 224 ? -31.518 18.642 39.874 1.00 36.13 222 THR B C 1
ATOM 3920 O O . THR B 1 224 ? -31.014 18.817 38.760 1.00 35.50 222 THR B O 1
ATOM 3924 N N . ALA B 1 225 ? -32.810 18.835 40.099 1.00 35.68 223 ALA B N 1
ATOM 3925 C CA . ALA B 1 225 ? -33.714 19.255 39.031 1.00 37.24 223 ALA B CA 1
ATOM 3926 C C . ALA B 1 225 ? -33.288 20.640 38.515 1.00 37.28 223 ALA B C 1
ATOM 3927 O O . ALA B 1 225 ? -33.492 20.999 37.380 1.00 38.79 223 ALA B O 1
ATOM 3929 N N . GLU B 1 226 ? -32.646 21.419 39.371 1.00 38.42 224 GLU B N 1
ATOM 3930 C CA . GLU B 1 226 ? -32.356 22.834 39.054 1.00 38.32 224 GLU B CA 1
ATOM 3931 C C . GLU B 1 226 ? -30.903 23.183 38.876 1.00 35.74 224 GLU B C 1
ATOM 3932 O O . GLU B 1 226 ? -30.551 24.054 38.083 1.00 33.27 224 GLU B O 1
ATOM 3938 N N . VAL B 1 227 ? -30.046 22.538 39.651 1.00 34.97 225 VAL B N 1
ATOM 3939 C CA . VAL B 1 227 ? -28.662 22.928 39.678 1.00 33.71 225 VAL B CA 1
ATOM 3940 C C . VAL B 1 227 ? -27.713 21.705 39.491 1.00 33.60 225 VAL B C 1
ATOM 3941 O O . VAL B 1 227 ? -28.144 20.550 39.696 1.00 31.76 225 VAL B O 1
ATOM 3945 N N . THR B 1 228 ? -26.456 21.977 39.125 1.00 29.29 226 THR B N 1
ATOM 3946 C CA . THR B 1 228 ? -25.390 20.957 39.123 1.00 30.75 226 THR B CA 1
ATOM 3947 C C . THR B 1 228 ? -24.251 21.520 39.983 1.00 30.33 226 THR B C 1
ATOM 3948 O O . THR B 1 228 ? -23.738 22.654 39.728 1.00 28.80 226 THR B O 1
ATOM 3952 N N . ALA B 1 229 ? -23.746 20.734 40.926 1.00 28.28 227 ALA B N 1
ATOM 3953 C CA . ALA B 1 229 ? -22.762 21.315 41.784 1.00 27.91 227 ALA B CA 1
ATOM 3954 C C . ALA B 1 229 ? -21.557 20.411 41.871 1.00 28.92 227 ALA B C 1
ATOM 3955 O O . ALA B 1 229 ? -21.664 19.191 42.063 1.00 30.95 227 ALA B O 1
ATOM 3957 N N . THR B 1 230 ? -20.389 20.979 41.682 1.00 29.72 228 THR B N 1
ATOM 3958 C CA . THR B 1 230 ? -19.170 20.229 41.890 1.00 27.87 228 THR B CA 1
ATOM 3959 C C . THR B 1 230 ? -18.977 20.178 43.403 1.00 29.73 228 THR B C 1
ATOM 3960 O O . THR B 1 230 ? -19.212 21.154 44.122 1.00 28.80 228 THR B O 1
ATOM 3964 N N . ILE B 1 231 ? -18.577 19.020 43.919 1.00 31.49 229 ILE B N 1
ATOM 3965 C CA . ILE B 1 231 ? -18.299 18.838 45.335 1.00 28.38 229 ILE B CA 1
ATOM 3966 C C . ILE B 1 231 ? -16.820 18.615 45.620 1.00 29.09 229 ILE B C 1
ATOM 3967 O O . ILE B 1 231 ? -16.093 17.871 44.878 1.00 29.32 229 ILE B O 1
ATOM 3972 N N . ALA B 1 232 ? -16.347 19.191 46.714 1.00 29.09 230 ALA B N 1
ATOM 3973 C CA . ALA B 1 232 ? -14.959 18.938 47.038 1.00 33.11 230 ALA B CA 1
ATOM 3974 C C . ALA B 1 232 ? -14.722 19.005 48.537 1.00 31.69 230 ALA B C 1
ATOM 3975 O O . ALA B 1 232 ? -15.401 19.743 49.236 1.00 32.89 230 ALA B O 1
ATOM 3977 N N . SER B 1 233 ? -13.676 18.342 49.007 1.00 32.02 231 SER B N 1
ATOM 3978 C CA . SER B 1 233 ? -13.370 18.312 50.426 1.00 30.93 231 SER B CA 1
ATOM 3979 C C . SER B 1 233 ? -11.914 18.726 50.659 1.00 32.41 231 SER B C 1
ATOM 3980 O O . SER B 1 233 ? -11.098 18.362 49.885 1.00 33.96 231 SER B O 1
ATOM 3983 N N . ALA B 1 234 ? -11.598 19.459 51.728 1.00 32.75 232 ALA B N 1
ATOM 3984 C CA . ALA B 1 234 ? -10.182 19.811 51.999 1.00 35.18 232 ALA B CA 1
ATOM 3985 C C . ALA B 1 234 ? -9.974 20.187 53.459 1.00 35.92 232 ALA B C 1
ATOM 3986 O O . ALA B 1 234 ? -10.936 20.204 54.254 1.00 36.24 232 ALA B O 1
ATOM 3988 N N . GLU B 1 235 ? -8.740 20.535 53.819 1.00 37.62 233 GLU B N 1
ATOM 3989 C CA . GLU B 1 235 ? -8.403 20.801 55.208 1.00 43.01 233 GLU B CA 1
ATOM 3990 C C . GLU B 1 235 ? -9.111 22.083 55.707 1.00 42.70 233 GLU B C 1
ATOM 3991 O O . GLU B 1 235 ? -9.353 22.252 56.870 1.00 43.75 233 GLU B O 1
ATOM 3997 N N . SER B 1 236 ? -9.419 23.003 54.809 1.00 41.08 234 SER B N 1
ATOM 3998 C CA . SER B 1 236 ? -10.119 24.232 55.199 1.00 37.99 234 SER B CA 1
ATOM 3999 C C . SER B 1 236 ? -11.254 24.444 54.204 1.00 38.02 234 SER B C 1
ATOM 4000 O O . SER B 1 236 ? -11.232 23.935 53.053 1.00 34.91 234 SER B O 1
ATOM 4003 N N . LEU B 1 237 ? -12.261 25.176 54.638 1.00 37.31 235 LEU B N 1
ATOM 4004 C CA . LEU B 1 237 ? -13.281 25.567 53.735 1.00 34.70 235 LEU B CA 1
ATOM 4005 C C . LEU B 1 237 ? -12.721 26.371 52.587 1.00 34.44 235 LEU B C 1
ATOM 4006 O O . LEU B 1 237 ? -13.129 26.196 51.426 1.00 34.81 235 LEU B O 1
ATOM 4011 N N . ASP B 1 238 ? -11.860 27.323 52.882 1.00 34.06 236 ASP B N 1
ATOM 4012 C CA . ASP B 1 238 ? -11.202 28.095 51.827 1.00 34.30 236 ASP B CA 1
ATOM 4013 C C . ASP B 1 238 ? -10.725 27.184 50.698 1.00 32.20 236 ASP B C 1
ATOM 4014 O O . ASP B 1 238 ? -10.985 27.414 49.540 1.00 32.26 236 ASP B O 1
ATOM 4019 N N . LYS B 1 239 ? -10.021 26.131 51.054 1.00 33.09 237 LYS B N 1
ATOM 4020 C CA . LYS B 1 239 ? -9.383 25.311 50.030 1.00 34.85 237 LYS B CA 1
ATOM 4021 C C . LYS B 1 239 ? -10.449 24.450 49.298 1.00 33.28 237 LYS B C 1
ATOM 4022 O O . LYS B 1 239 ? -10.371 24.244 48.076 1.00 32.19 237 LYS B O 1
ATOM 4028 N N . ALA B 1 240 ? -11.520 24.087 49.991 1.00 32.04 238 ALA B N 1
ATOM 4029 C CA . ALA B 1 240 ? -12.503 23.183 49.387 1.00 31.80 238 ALA B CA 1
ATOM 4030 C C . ALA B 1 240 ? -13.315 23.928 48.348 1.00 29.81 238 ALA B C 1
ATOM 4031 O O . ALA B 1 240 ? -13.610 23.435 47.199 1.00 31.05 238 ALA B O 1
ATOM 4033 N N . VAL B 1 241 ? -13.678 25.127 48.698 1.00 29.85 239 VAL B N 1
ATOM 4034 C CA . VAL B 1 241 ? -14.294 26.006 47.684 1.00 29.63 239 VAL B CA 1
ATOM 4035 C C . VAL B 1 241 ? -13.370 26.143 46.441 1.00 30.76 239 VAL B C 1
ATOM 4036 O O . VAL B 1 241 ? -13.792 25.986 45.313 1.00 29.70 239 VAL B O 1
ATOM 4040 N N . GLU B 1 242 ? -12.118 26.522 46.636 1.00 33.97 240 GLU B N 1
ATOM 4041 C CA . GLU B 1 242 ? -11.217 26.655 45.469 1.00 35.57 240 GLU B CA 1
ATOM 4042 C C . GLU B 1 242 ? -11.235 25.430 44.545 1.00 32.60 240 GLU B C 1
ATOM 4043 O O . GLU B 1 242 ? -11.194 25.578 43.311 1.00 29.50 240 GLU B O 1
ATOM 4049 N N . ILE B 1 243 ? -11.272 24.240 45.161 1.00 31.08 241 ILE B N 1
ATOM 4050 C CA . ILE B 1 243 ? -11.132 23.000 44.428 1.00 29.80 241 ILE B CA 1
ATOM 4051 C C . ILE B 1 243 ? -12.439 22.842 43.626 1.00 29.80 241 ILE B C 1
ATOM 4052 O O . ILE B 1 243 ? -12.438 22.645 42.388 1.00 29.03 241 ILE B O 1
ATOM 4057 N N . ALA B 1 244 ? -13.562 22.931 44.317 1.00 28.78 242 ALA B N 1
ATOM 4058 C CA . ALA B 1 244 ? -14.830 22.801 43.577 1.00 28.30 242 ALA B CA 1
ATOM 4059 C C . ALA B 1 244 ? -14.930 23.809 42.459 1.00 28.10 242 ALA B C 1
ATOM 4060 O O . ALA B 1 244 ? -15.552 23.516 41.460 1.00 31.99 242 ALA B O 1
ATOM 4062 N N . VAL B 1 245 ? -14.465 25.035 42.664 1.00 28.20 243 VAL B N 1
ATOM 4063 C CA . VAL B 1 245 ? -14.512 26.031 41.589 1.00 28.33 243 VAL B CA 1
ATOM 4064 C C . VAL B 1 245 ? -13.566 25.637 40.430 1.00 28.34 243 VAL B C 1
ATOM 4065 O O . VAL B 1 245 ? -13.969 25.716 39.308 1.00 28.23 243 VAL B O 1
ATOM 4069 N N . HIS B 1 246 ? -12.316 25.228 40.734 1.00 28.81 244 HIS B N 1
ATOM 4070 C CA . HIS B 1 246 ? -11.412 24.829 39.661 1.00 29.21 244 HIS B CA 1
ATOM 4071 C C . HIS B 1 246 ? -11.973 23.632 38.930 1.00 29.13 244 HIS B C 1
ATOM 4072 O O . HIS B 1 246 ? -11.686 23.449 37.750 1.00 29.39 244 HIS B O 1
ATOM 4079 N N . ASP B 1 247 ? -12.716 22.751 39.636 1.00 28.90 245 ASP B N 1
ATOM 4080 C CA . ASP B 1 247 ? -13.298 21.576 38.975 1.00 29.48 245 ASP B CA 1
ATOM 4081 C C . ASP B 1 247 ? -14.363 21.960 37.993 1.00 29.46 245 ASP B C 1
ATOM 4082 O O . ASP B 1 247 ? -14.391 21.368 36.851 1.00 30.78 245 ASP B O 1
ATOM 4087 N N . MET B 1 248 ? -15.228 22.869 38.408 1.00 28.22 246 MET B N 1
ATOM 4088 C CA . MET B 1 248 ? -16.273 23.402 37.497 1.00 28.06 246 MET B CA 1
ATOM 4089 C C . MET B 1 248 ? -15.636 24.062 36.243 1.00 28.32 246 MET B C 1
ATOM 4090 O O . MET B 1 248 ? -16.007 23.773 35.124 1.00 28.54 246 MET B O 1
ATOM 4095 N N . ALA B 1 249 ? -14.612 24.865 36.467 1.00 28.42 247 ALA B N 1
ATOM 4096 C CA . ALA B 1 249 ? -13.957 25.631 35.433 1.00 30.59 247 ALA B CA 1
ATOM 4097 C C . ALA B 1 249 ? -13.359 24.651 34.408 1.00 30.23 247 ALA B C 1
ATOM 4098 O O . ALA B 1 249 ? -13.488 24.824 33.153 1.00 33.90 247 ALA B O 1
ATOM 4100 N N . GLU B 1 250 ? -12.774 23.581 34.932 1.00 34.51 248 GLU B N 1
ATOM 4101 C CA . GLU B 1 250 ? -12.147 22.532 34.093 1.00 34.17 248 GLU B CA 1
ATOM 4102 C C . GLU B 1 250 ? -13.207 21.937 33.160 1.00 32.85 248 GLU B C 1
ATOM 4103 O O . GLU B 1 250 ? -12.969 21.671 31.933 1.00 31.11 248 GLU B O 1
ATOM 4109 N N . LEU B 1 251 ? -14.423 21.856 33.648 1.00 29.84 249 LEU B N 1
ATOM 4110 C CA . LEU B 1 251 ? -15.527 21.324 32.814 1.00 32.37 249 LEU B CA 1
ATOM 4111 C C . LEU B 1 251 ? -15.792 22.260 31.658 1.00 32.18 249 LEU B C 1
ATOM 4112 O O . LEU B 1 251 ? -16.002 21.844 30.484 1.00 30.81 249 LEU B O 1
ATOM 4117 N N . PHE B 1 252 ? -15.747 23.546 31.949 1.00 29.67 250 PHE B N 1
ATOM 4118 C CA . PHE B 1 252 ? -15.999 24.479 30.860 1.00 29.89 250 PHE B CA 1
ATOM 4119 C C . PHE B 1 252 ? -14.800 24.506 29.954 1.00 30.53 250 PHE B C 1
ATOM 4120 O O . PHE B 1 252 ? -14.884 24.608 28.711 1.00 32.39 250 PHE B O 1
ATOM 4128 N N . LYS B 1 253 ? -13.622 24.414 30.545 1.00 30.58 251 LYS B N 1
ATOM 4129 C CA . LYS B 1 253 ? -12.483 24.454 29.643 1.00 33.66 251 LYS B CA 1
ATOM 4130 C C . LYS B 1 253 ? -12.489 23.259 28.636 1.00 34.33 251 LYS B C 1
ATOM 4131 O O . LYS B 1 253 ? -11.967 23.302 27.511 1.00 35.77 251 LYS B O 1
ATOM 4137 N N . LYS B 1 254 ? -13.083 22.141 29.025 1.00 34.02 252 LYS B N 1
ATOM 4138 C CA . LYS B 1 254 ? -12.902 20.945 28.254 1.00 35.73 252 LYS B CA 1
ATOM 4139 C C . LYS B 1 254 ? -14.092 20.772 27.311 1.00 34.79 252 LYS B C 1
ATOM 4140 O O . LYS B 1 254 ? -13.997 20.082 26.402 1.00 35.26 252 LYS B O 1
ATOM 4146 N N . HIS B 1 255 ? -15.189 21.475 27.504 1.00 37.59 253 HIS B N 1
ATOM 4147 C CA . HIS B 1 255 ? -16.364 21.383 26.609 1.00 36.32 253 HIS B CA 1
ATOM 4148 C C . HIS B 1 255 ? -16.813 22.680 25.926 1.00 36.92 253 HIS B C 1
ATOM 4149 O O . HIS B 1 255 ? -17.791 22.691 25.160 1.00 36.93 253 HIS B O 1
ATOM 4156 N N . THR B 1 256 ? -16.126 23.792 26.184 1.00 35.29 254 THR B N 1
ATOM 4157 C CA . THR B 1 256 ? -16.480 25.005 25.490 1.00 33.59 254 THR B CA 1
ATOM 4158 C C . THR B 1 256 ? -15.199 25.631 24.945 1.00 33.15 254 THR B C 1
ATOM 4159 O O . THR B 1 256 ? -14.132 25.183 25.292 1.00 33.17 254 THR B O 1
ATOM 4163 N N . ASP B 1 257 ? -15.314 26.664 24.109 1.00 33.42 255 ASP B N 1
ATOM 4164 C CA . ASP B 1 257 ? -14.216 27.542 23.695 1.00 33.77 255 ASP B CA 1
ATOM 4165 C C . ASP B 1 257 ? -14.132 28.891 24.499 1.00 33.06 255 ASP B C 1
ATOM 4166 O O . ASP B 1 257 ? -13.545 29.859 24.050 1.00 33.40 255 ASP B O 1
ATOM 4171 N N . LEU B 1 258 ? -14.780 28.940 25.661 1.00 32.19 256 LEU B N 1
ATOM 4172 C CA . LEU B 1 258 ? -14.904 30.127 26.509 1.00 31.61 256 LEU B CA 1
ATOM 4173 C C . LEU B 1 258 ? -13.574 30.449 27.182 1.00 31.54 256 LEU B C 1
ATOM 4174 O O . LEU B 1 258 ? -12.928 29.559 27.759 1.00 31.46 256 LEU B O 1
ATOM 4179 N N . SER B 1 259 ? -13.115 31.706 27.037 1.00 31.77 257 SER B N 1
ATOM 4180 C CA . SER B 1 259 ? -11.865 32.105 27.715 1.00 31.83 257 SER B CA 1
ATOM 4181 C C . SER B 1 259 ? -11.981 31.920 29.221 1.00 31.14 257 SER B C 1
ATOM 4182 O O . SER B 1 259 ? -13.064 31.828 29.790 1.00 30.57 257 SER B O 1
ATOM 4185 N N . THR B 1 260 ? -10.835 31.839 29.881 1.00 31.32 258 THR B N 1
ATOM 4186 C CA . THR B 1 260 ? -10.853 31.756 31.325 1.00 31.38 258 THR B CA 1
ATOM 4187 C C . THR B 1 260 ? -11.577 32.992 31.946 1.00 31.07 258 THR B C 1
ATOM 4188 O O . THR B 1 260 ? -12.206 32.867 32.984 1.00 32.17 258 THR B O 1
ATOM 4192 N N . GLU B 1 261 ? -11.466 34.176 31.310 1.00 30.89 259 GLU B N 1
ATOM 4193 C CA . GLU B 1 261 ? -12.090 35.389 31.831 1.00 30.77 259 GLU B CA 1
ATOM 4194 C C . GLU B 1 261 ? -13.613 35.251 31.704 1.00 30.31 259 GLU B C 1
ATOM 4195 O O . GLU B 1 261 ? -14.342 35.682 32.586 1.00 31.11 259 GLU B O 1
ATOM 4201 N N . GLY B 1 262 ? -14.080 34.721 30.569 1.00 30.40 260 GLY B N 1
ATOM 4202 C CA . GLY B 1 262 ? -15.480 34.372 30.385 1.00 30.13 260 GLY B CA 1
ATOM 4203 C C . GLY B 1 262 ? -16.025 33.446 31.496 1.00 29.55 260 GLY B C 1
ATOM 4204 O O . GLY B 1 262 ? -17.128 33.658 32.067 1.00 29.32 260 GLY B O 1
ATOM 4205 N N . ILE B 1 263 ? -15.248 32.396 31.772 1.00 29.45 261 ILE B N 1
ATOM 4206 C CA . ILE B 1 263 ? -15.636 31.410 32.777 1.00 29.00 261 ILE B CA 1
ATOM 4207 C C . ILE B 1 263 ? -15.721 32.091 34.174 1.00 28.76 261 ILE B C 1
ATOM 4208 O O . ILE B 1 263 ? -16.750 31.978 34.884 1.00 28.48 261 ILE B O 1
ATOM 4213 N N . ALA B 1 264 ? -14.663 32.786 34.535 1.00 29.00 262 ALA B N 1
ATOM 4214 C CA . ALA B 1 264 ? -14.551 33.400 35.840 1.00 28.98 262 ALA B CA 1
ATOM 4215 C C . ALA B 1 264 ? -15.696 34.410 36.079 1.00 28.97 262 ALA B C 1
ATOM 4216 O O . ALA B 1 264 ? -16.234 34.410 37.164 1.00 29.54 262 ALA B O 1
ATOM 4218 N N . THR B 1 265 ? -16.059 35.235 35.093 1.00 29.22 263 THR B N 1
ATOM 4219 C CA . THR B 1 265 ? -17.085 36.256 35.260 1.00 29.45 263 THR B CA 1
ATOM 4220 C C . THR B 1 265 ? -18.500 35.598 35.203 1.00 30.53 263 THR B C 1
ATOM 4221 O O . THR B 1 265 ? -19.399 35.978 35.952 1.00 29.21 263 THR B O 1
ATOM 4225 N N . LEU B 1 266 ? -18.703 34.633 34.292 1.00 29.00 264 LEU B N 1
ATOM 4226 C CA . LEU B 1 266 ? -19.868 33.730 34.368 1.00 29.68 264 LEU B CA 1
ATOM 4227 C C . LEU B 1 266 ? -20.088 33.127 35.788 1.00 29.21 264 LEU B C 1
ATOM 4228 O O . LEU B 1 266 ? -21.161 33.261 36.390 1.00 28.57 264 LEU B O 1
ATOM 4233 N N . PHE B 1 267 ? -19.016 32.613 36.379 1.00 28.77 265 PHE B N 1
ATOM 4234 C CA . PHE B 1 267 ? -19.075 31.892 37.619 1.00 28.05 265 PHE B CA 1
ATOM 4235 C C . PHE B 1 267 ? -19.427 32.909 38.694 1.00 28.25 265 PHE B C 1
ATOM 4236 O O . PHE B 1 267 ? -20.127 32.630 39.665 1.00 28.24 265 PHE B O 1
ATOM 4244 N N . SER B 1 268 ? -18.911 34.104 38.487 1.00 28.56 266 SER B N 1
ATOM 4245 C CA . SER B 1 268 ? -19.025 35.138 39.500 1.00 28.92 266 SER B CA 1
ATOM 4246 C C . SER B 1 268 ? -20.457 35.653 39.652 1.00 29.18 266 SER B C 1
ATOM 4247 O O . SER B 1 268 ? -20.870 36.086 40.764 1.00 30.45 266 SER B O 1
ATOM 4250 N N . ILE B 1 269 ? -21.213 35.594 38.570 1.00 29.19 267 ILE B N 1
ATOM 4251 C CA . ILE B 1 269 ? -22.528 36.200 38.554 1.00 29.63 267 ILE B CA 1
ATOM 4252 C C . ILE B 1 269 ? -23.620 35.164 38.606 1.00 31.24 267 ILE B C 1
ATOM 4253 O O . ILE B 1 269 ? -24.684 35.491 39.085 1.00 31.45 267 ILE B O 1
ATOM 4258 N N . THR B 1 270 ? -23.361 33.892 38.193 1.00 30.34 268 THR B N 1
ATOM 4259 C CA . THR B 1 270 ? -24.436 32.906 38.207 1.00 30.33 268 THR B CA 1
ATOM 4260 C C . THR B 1 270 ? -24.118 31.656 38.975 1.00 29.60 268 THR B C 1
ATOM 4261 O O . THR B 1 270 ? -24.982 30.873 39.170 1.00 30.22 268 THR B O 1
ATOM 4265 N N . GLY B 1 271 ? -22.885 31.435 39.384 1.00 28.40 269 GLY B N 1
ATOM 4266 C CA . GLY B 1 271 ? -22.586 30.261 40.237 1.00 31.34 269 GLY B CA 1
ATOM 4267 C C . GLY B 1 271 ? -22.543 30.638 41.736 1.00 29.39 269 GLY B C 1
ATOM 4268 O O . GLY B 1 271 ? -22.347 31.776 42.079 1.00 30.07 269 GLY B O 1
ATOM 4269 N N . ASN B 1 272 ? -22.721 29.647 42.593 1.00 28.93 270 ASN B N 1
ATOM 4270 C CA . ASN B 1 272 ? -22.830 29.866 44.017 1.00 28.93 270 ASN B CA 1
ATOM 4271 C C . ASN B 1 272 ? -21.910 28.957 44.776 1.00 28.27 270 ASN B C 1
ATOM 4272 O O . ASN B 1 272 ? -22.014 27.711 44.728 1.00 28.21 270 ASN B O 1
ATOM 4277 N N . ALA B 1 273 ? -20.967 29.547 45.473 1.00 29.84 271 ALA B N 1
ATOM 4278 C CA . ALA B 1 273 ? -20.201 28.706 46.382 1.00 29.77 271 ALA B CA 1
ATOM 4279 C C . ALA B 1 273 ? -21.083 28.479 47.630 1.00 30.13 271 ALA B C 1
ATOM 4280 O O . ALA B 1 273 ? -21.763 29.413 48.129 1.00 30.97 271 ALA B O 1
ATOM 4282 N N . GLN B 1 274 ? -21.099 27.244 48.107 1.00 28.81 272 GLN B N 1
ATOM 4283 C CA . GLN B 1 274 ? -21.982 26.851 49.228 1.00 29.51 272 GLN B CA 1
ATOM 4284 C C . GLN B 1 274 ? -21.210 25.933 50.133 1.00 29.39 272 GLN B C 1
ATOM 4285 O O . GLN B 1 274 ? -20.198 25.370 49.704 1.00 29.11 272 GLN B O 1
ATOM 4291 N N . ILE B 1 275 ? -21.698 25.726 51.363 1.00 29.93 273 ILE B N 1
ATOM 4292 C CA . ILE B 1 275 ? -21.022 24.872 52.305 1.00 30.22 273 ILE B CA 1
ATOM 4293 C C . ILE B 1 275 ? -21.782 23.543 52.547 1.00 30.24 273 ILE B C 1
ATOM 4294 O O . ILE B 1 275 ? -22.968 23.598 52.802 1.00 32.38 273 ILE B O 1
ATOM 4299 N N . SER B 1 276 ? -21.126 22.386 52.476 1.00 30.10 274 SER B N 1
ATOM 4300 C CA . SER B 1 276 ? -21.821 21.170 52.933 1.00 30.32 274 SER B CA 1
ATOM 4301 C C . SER B 1 276 ? -21.655 20.888 54.366 1.00 31.03 274 SER B C 1
ATOM 4302 O O . SER B 1 276 ? -22.653 20.780 55.092 1.00 32.78 274 SER B O 1
ATOM 4305 N N . GLN B 1 277 ? -20.420 20.749 54.836 1.00 32.38 275 GLN B N 1
ATOM 4306 C CA . GLN B 1 277 ? -20.290 20.629 56.292 1.00 34.36 275 GLN B CA 1
ATOM 4307 C C . GLN B 1 277 ? -18.977 21.120 56.770 1.00 36.06 275 GLN B C 1
ATOM 4308 O O . GLN B 1 277 ? -18.007 21.093 56.008 1.00 35.72 275 GLN B O 1
ATOM 4314 N N . VAL B 1 278 ? -18.933 21.603 58.007 1.00 33.55 276 VAL B N 1
ATOM 4315 C CA . VAL B 1 278 ? -17.682 22.165 58.473 1.00 36.69 276 VAL B CA 1
ATOM 4316 C C . VAL B 1 278 ? -17.087 21.446 59.673 1.00 39.82 276 VAL B C 1
ATOM 4317 O O . VAL B 1 278 ? -16.172 21.978 60.304 1.00 43.47 276 VAL B O 1
ATOM 4321 N N . VAL B 1 279 ? -17.584 20.251 59.988 1.00 39.49 277 VAL B N 1
ATOM 4322 C CA . VAL B 1 279 ? -17.309 19.632 61.252 1.00 42.70 277 VAL B CA 1
ATOM 4323 C C . VAL B 1 279 ? -16.557 18.293 61.109 1.00 44.85 277 VAL B C 1
ATOM 4324 O O . VAL B 1 279 ? -16.467 17.566 62.066 1.00 47.46 277 VAL B O 1
ATOM 4328 N N . ASP B 1 280 ? -16.084 17.916 59.936 1.00 45.98 278 ASP B N 1
ATOM 4329 C CA . ASP B 1 280 ? -15.434 16.626 59.822 1.00 46.15 278 ASP B CA 1
ATOM 4330 C C . ASP B 1 280 ? -13.927 16.725 59.743 1.00 48.81 278 ASP B C 1
ATOM 4331 O O . ASP B 1 280 ? -13.351 17.819 59.849 1.00 47.78 278 ASP B O 1
ATOM 4336 N N . PRO B 1 281 ? -13.260 15.565 59.604 1.00 51.54 279 PRO B N 1
ATOM 4337 C CA . PRO B 1 281 ? -11.804 15.655 59.496 1.00 52.34 279 PRO B CA 1
ATOM 4338 C C . PRO B 1 281 ? -11.451 16.706 58.420 1.00 50.14 279 PRO B C 1
ATOM 4339 O O . PRO B 1 281 ? -10.691 17.642 58.689 1.00 52.19 279 PRO B O 1
ATOM 4343 N N . LEU B 1 282 ? -12.031 16.560 57.220 1.00 45.37 280 LEU B N 1
ATOM 4344 C CA . LEU B 1 282 ? -11.985 17.595 56.181 1.00 42.55 280 LEU B CA 1
ATOM 4345 C C . LEU B 1 282 ? -13.340 18.316 56.075 1.00 41.25 280 LEU B C 1
ATOM 4346 O O . LEU B 1 282 ? -14.381 17.754 56.432 1.00 40.86 280 LEU B O 1
ATOM 4351 N N . LYS B 1 283 ? -13.323 19.518 55.502 1.00 38.59 281 LYS B N 1
ATOM 4352 C CA . LYS B 1 283 ? -14.535 20.308 55.309 1.00 37.23 281 LYS B CA 1
ATOM 4353 C C . LYS B 1 283 ? -15.013 20.028 53.892 1.00 36.58 281 LYS B C 1
ATOM 4354 O O . LYS B 1 283 ? -14.213 19.732 52.989 1.00 36.45 281 LYS B O 1
ATOM 4360 N N . THR B 1 284 ? -16.313 20.133 53.678 1.00 33.29 282 THR B N 1
ATOM 4361 C CA . THR B 1 284 ? -16.825 19.860 52.360 1.00 31.08 282 THR B CA 1
ATOM 4362 C C . THR B 1 284 ? -17.522 21.104 51.885 1.00 30.29 282 THR B C 1
ATOM 4363 O O . THR B 1 284 ? -18.241 21.722 52.668 1.00 30.94 282 THR B O 1
ATOM 4367 N N . ALA B 1 285 ? -17.292 21.503 50.629 1.00 29.57 283 ALA B N 1
ATOM 4368 C CA . ALA B 1 285 ? -17.943 22.656 50.040 1.00 29.38 283 ALA B CA 1
ATOM 4369 C C . ALA B 1 285 ? -18.425 22.295 48.645 1.00 31.04 283 ALA B C 1
ATOM 4370 O O . ALA B 1 285 ? -18.146 21.199 48.124 1.00 31.58 283 ALA B O 1
ATOM 4372 N N . ARG B 1 286 ? -19.176 23.204 48.033 1.00 29.45 284 ARG B N 1
ATOM 4373 C CA . ARG B 1 286 ? -19.537 22.938 46.644 1.00 30.37 284 ARG B CA 1
ATOM 4374 C C . ARG B 1 286 ? -19.649 24.197 45.814 1.00 29.90 284 ARG B C 1
ATOM 4375 O O . ARG B 1 286 ? -19.592 25.302 46.349 1.00 28.05 284 ARG B O 1
ATOM 4383 N N . PHE B 1 287 ? -19.764 24.032 44.489 1.00 28.98 285 PHE B N 1
ATOM 4384 C CA . PHE B 1 287 ? -20.002 25.172 43.629 1.00 27.55 285 PHE B CA 1
ATOM 4385 C C . PHE B 1 287 ? -21.068 24.755 42.650 1.00 27.88 285 PHE B C 1
ATOM 4386 O O . PHE B 1 287 ? -20.915 23.755 41.914 1.00 29.36 285 PHE B O 1
ATOM 4394 N N . SER B 1 288 ? -22.129 25.551 42.630 1.00 27.62 286 SER B N 1
ATOM 4395 C CA . SER B 1 288 ? -23.393 25.220 41.999 1.00 31.04 286 SER B CA 1
ATOM 4396 C C . SER B 1 288 ? -23.688 26.211 40.853 1.00 30.51 286 SER B C 1
ATOM 4397 O O . SER B 1 288 ? -23.712 27.417 41.044 1.00 29.35 286 SER B O 1
ATOM 4400 N N . LEU B 1 289 ? -23.952 25.679 39.666 1.00 31.05 287 LEU B N 1
ATOM 4401 C CA . LEU B 1 289 ? -24.538 26.480 38.604 1.00 30.61 287 LEU B CA 1
ATOM 4402 C C . LEU B 1 289 ? -25.931 25.997 38.161 1.00 32.44 287 LEU B C 1
ATOM 4403 O O . LEU B 1 289 ? -26.265 24.824 38.295 1.00 33.71 287 LEU B O 1
ATOM 4408 N N . PRO B 1 290 ? -26.744 26.880 37.559 1.00 34.14 288 PRO B N 1
ATOM 4409 C CA . PRO B 1 290 ? -28.077 26.437 37.068 1.00 34.27 288 PRO B CA 1
ATOM 4410 C C . PRO B 1 290 ? -27.885 25.490 35.900 1.00 36.06 288 PRO B C 1
ATOM 4411 O O . PRO B 1 290 ? -26.961 25.687 35.111 1.00 35.89 288 PRO B O 1
ATOM 4415 N N . ASN B 1 291 ? -28.664 24.399 35.844 1.00 35.42 289 ASN B N 1
ATOM 4416 C CA . ASN B 1 291 ? -28.463 23.462 34.799 1.00 35.39 289 ASN B CA 1
ATOM 4417 C C . ASN B 1 291 ? -28.634 24.148 33.492 1.00 36.15 289 ASN B C 1
ATOM 4418 O O . ASN B 1 291 ? -28.092 23.693 32.480 1.00 36.24 289 ASN B O 1
ATOM 4423 N N . TRP B 1 292 ? -29.477 25.165 33.425 1.00 39.01 290 TRP B N 1
ATOM 4424 C CA . TRP B 1 292 ? -29.798 25.638 32.059 1.00 39.89 290 TRP B CA 1
ATOM 4425 C C . TRP B 1 292 ? -28.589 26.452 31.573 1.00 40.21 290 TRP B C 1
ATOM 4426 O O . TRP B 1 292 ? -28.365 26.625 30.409 1.00 38.96 290 TRP B O 1
ATOM 4437 N N . ILE B 1 293 ? -27.811 26.989 32.487 1.00 40.51 291 ILE B N 1
ATOM 4438 C CA . ILE B 1 293 ? -26.585 27.632 32.029 1.00 40.18 291 ILE B CA 1
ATOM 4439 C C . ILE B 1 293 ? -25.694 26.590 31.375 1.00 38.05 291 ILE B C 1
ATOM 4440 O O . ILE B 1 293 ? -25.204 26.781 30.247 1.00 39.63 291 ILE B O 1
ATOM 4445 N N . LEU B 1 294 ? -25.468 25.483 32.062 1.00 34.79 292 LEU B N 1
ATOM 4446 C CA . LEU B 1 294 ? -24.565 24.428 31.566 1.00 34.66 292 LEU B CA 1
ATOM 4447 C C . LEU B 1 294 ? -25.058 23.873 30.258 1.00 39.39 292 LEU B C 1
ATOM 4448 O O . LEU B 1 294 ? -24.255 23.512 29.368 1.00 39.12 292 LEU B O 1
ATOM 4453 N N . GLU B 1 295 ? -26.379 23.771 30.159 1.00 39.57 293 GLU B N 1
ATOM 4454 C CA . GLU B 1 295 ? -27.043 23.288 28.955 1.00 45.61 293 GLU B CA 1
ATOM 4455 C C . GLU B 1 295 ? -26.826 24.300 27.754 1.00 45.14 293 GLU B C 1
ATOM 4456 O O . GLU B 1 295 ? -26.597 23.871 26.649 1.00 44.96 293 GLU B O 1
ATOM 4462 N N . SER B 1 296 ? -26.816 25.623 27.964 1.00 47.51 294 SER B N 1
ATOM 4463 C CA . SER B 1 296 ? -26.569 26.475 26.777 1.00 50.12 294 SER B CA 1
ATOM 4464 C C . SER B 1 296 ? -25.129 26.334 26.316 1.00 49.03 294 SER B C 1
ATOM 4465 O O . SER B 1 296 ? -24.845 26.602 25.170 1.00 49.22 294 SER B O 1
ATOM 4468 N N . TYR B 1 297 ? -24.217 25.924 27.196 1.00 45.38 295 TYR B N 1
ATOM 4469 C CA . TYR B 1 297 ? -22.862 25.680 26.701 1.00 43.67 295 TYR B CA 1
ATOM 4470 C C . TYR B 1 297 ? -22.685 24.215 26.364 1.00 44.56 295 TYR B C 1
ATOM 4471 O O . TYR B 1 297 ? -21.557 23.735 26.301 1.00 41.67 295 TYR B O 1
ATOM 4480 N N . GLY B 1 298 ? -23.795 23.501 26.210 1.00 44.41 296 GLY B N 1
ATOM 4481 C CA . GLY B 1 298 ? -23.711 22.100 25.802 1.00 47.87 296 GLY B CA 1
ATOM 4482 C C . GLY B 1 298 ? -23.025 21.203 26.829 1.00 47.26 296 GLY B C 1
ATOM 4483 O O . GLY B 1 298 ? -22.483 20.171 26.484 1.00 48.19 296 GLY B O 1
ATOM 4484 N N . ILE B 1 299 ? -23.068 21.550 28.113 1.00 47.36 297 ILE B N 1
ATOM 4485 C CA . ILE B 1 299 ? -22.410 20.710 29.122 1.00 46.33 297 ILE B CA 1
ATOM 4486 C C . ILE B 1 299 ? -23.507 19.853 29.755 1.00 51.00 297 ILE B C 1
ATOM 4487 O O . ILE B 1 299 ? -24.504 20.370 30.253 1.00 50.13 297 ILE B O 1
ATOM 4492 N N . ARG B 1 300 ? -23.327 18.545 29.680 1.00 54.95 298 ARG B N 1
ATOM 4493 C CA . ARG B 1 300 ? -24.440 17.616 29.854 1.00 61.30 298 ARG B CA 1
ATOM 4494 C C . ARG B 1 300 ? -24.071 16.490 30.792 1.00 62.25 298 ARG B C 1
ATOM 4495 O O . ARG B 1 300 ? -23.068 15.808 30.574 1.00 63.53 298 ARG B O 1
ATOM 4503 N N . PHE B 1 301 ? -24.886 16.324 31.834 1.00 63.17 299 PHE B N 1
ATOM 4504 C CA . PHE B 1 301 ? -24.773 15.179 32.751 1.00 65.83 299 PHE B CA 1
ATOM 4505 C C . PHE B 1 301 ? -25.979 14.247 32.603 1.00 67.54 299 PHE B C 1
ATOM 4506 O O . PHE B 1 301 ? -27.126 14.678 32.714 1.00 68.36 299 PHE B O 1
ATOM 4515 N N . SER C 1 1 ? -17.460 66.552 10.270 1.00 24.65 -2 SER C N 1
ATOM 4516 C CA . SER C 1 1 ? -16.773 67.496 9.308 1.00 26.29 -2 SER C CA 1
ATOM 4517 C C . SER C 1 1 ? -16.649 66.904 7.876 1.00 26.05 -2 SER C C 1
ATOM 4518 O O . SER C 1 1 ? -16.303 65.743 7.689 1.00 22.29 -2 SER C O 1
ATOM 4521 N N . HIS C 1 2 ? -16.958 67.734 6.875 1.00 25.23 -1 HIS C N 1
ATOM 4522 C CA . HIS C 1 2 ? -16.842 67.270 5.532 1.00 25.61 -1 HIS C CA 1
ATOM 4523 C C . HIS C 1 2 ? -16.065 68.299 4.731 1.00 25.19 -1 HIS C C 1
ATOM 4524 O O . HIS C 1 2 ? -16.555 68.707 3.701 1.00 21.25 -1 HIS C O 1
ATOM 4531 N N . MET C 1 3 ? -14.752 68.668 5.064 1.00 33.92 1 MET C N 1
ATOM 4532 C CA . MET C 1 3 ? -14.042 69.480 4.083 1.00 35.23 1 MET C CA 1
ATOM 4533 C C . MET C 1 3 ? -13.093 68.633 3.240 1.00 35.04 1 MET C C 1
ATOM 4534 O O . MET C 1 3 ? -12.700 67.506 3.627 1.00 37.58 1 MET C O 1
ATOM 4539 N N . LYS C 1 4 ? -12.700 69.182 2.092 1.00 35.29 2 LYS C N 1
ATOM 4540 C CA . LYS C 1 4 ? -11.686 68.551 1.262 1.00 35.95 2 LYS C CA 1
ATOM 4541 C C . LYS C 1 4 ? -10.582 69.572 0.882 1.00 35.56 2 LYS C C 1
ATOM 4542 O O . LYS C 1 4 ? -10.923 70.628 0.346 1.00 37.49 2 LYS C O 1
ATOM 4548 N N . TYR C 1 5 ? -9.305 69.234 1.143 1.00 32.24 3 TYR C N 1
ATOM 4549 C CA . TYR C 1 5 ? -8.160 70.059 0.772 1.00 31.05 3 TYR C CA 1
ATOM 4550 C C . TYR C 1 5 ? -7.278 69.247 -0.151 1.00 34.65 3 TYR C C 1
ATOM 4551 O O . TYR C 1 5 ? -7.368 67.999 -0.167 1.00 30.64 3 TYR C O 1
ATOM 4560 N N . SER C 1 6 ? -6.417 69.939 -0.909 1.00 31.94 4 SER C N 1
ATOM 4561 C CA . SER C 1 6 ? -5.346 69.328 -1.642 1.00 32.13 4 SER C CA 1
ATOM 4562 C C . SER C 1 6 ? -4.089 69.779 -0.990 1.00 32.08 4 SER C C 1
ATOM 4563 O O . SER C 1 6 ? -3.943 70.964 -0.719 1.00 32.15 4 SER C O 1
ATOM 4566 N N . LEU C 1 7 ? -3.153 68.862 -0.803 1.00 31.18 5 LEU C N 1
ATOM 4567 C CA . LEU C 1 7 ? -1.866 69.205 -0.209 1.00 31.62 5 LEU C CA 1
ATOM 4568 C C . LEU C 1 7 ? -0.843 68.866 -1.275 1.00 33.66 5 LEU C C 1
ATOM 4569 O O . LEU C 1 7 ? -0.736 67.671 -1.643 1.00 36.29 5 LEU C O 1
ATOM 4574 N N . SER C 1 8 ? -0.043 69.830 -1.722 1.00 32.84 6 SER C N 1
ATOM 4575 C CA . SER C 1 8 ? 0.916 69.471 -2.716 1.00 35.26 6 SER C CA 1
ATOM 4576 C C . SER C 1 8 ? 2.228 68.932 -2.141 1.00 34.53 6 SER C C 1
ATOM 4577 O O . SER C 1 8 ? 2.549 69.132 -0.962 1.00 32.50 6 SER C O 1
ATOM 4580 N N . ALA C 1 9 ? 3.007 68.298 -3.003 1.00 33.86 7 ALA C N 1
ATOM 4581 C CA . ALA C 1 9 ? 4.176 67.551 -2.567 1.00 34.44 7 ALA C CA 1
ATOM 4582 C C . ALA C 1 9 ? 5.268 68.486 -2.183 1.00 35.74 7 ALA C C 1
ATOM 4583 O O . ALA C 1 9 ? 6.257 68.082 -1.634 1.00 36.63 7 ALA C O 1
ATOM 4585 N N . ASP C 1 10 ? 5.069 69.760 -2.428 1.00 38.98 8 ASP C N 1
ATOM 4586 C CA . ASP C 1 10 ? 5.980 70.774 -1.867 1.00 42.24 8 ASP C CA 1
ATOM 4587 C C . ASP C 1 10 ? 5.966 70.847 -0.316 1.00 41.33 8 ASP C C 1
ATOM 4588 O O . ASP C 1 10 ? 6.943 71.277 0.338 1.00 42.89 8 ASP C O 1
ATOM 4593 N N . HIS C 1 11 ? 4.927 70.311 0.294 1.00 34.84 9 HIS C N 1
ATOM 4594 C CA . HIS C 1 11 ? 5.010 70.169 1.748 1.00 34.79 9 HIS C CA 1
ATOM 4595 C C . HIS C 1 11 ? 5.498 68.786 2.141 1.00 34.89 9 HIS C C 1
ATOM 4596 O O . HIS C 1 11 ? 4.726 67.850 2.086 1.00 33.93 9 HIS C O 1
ATOM 4603 N N . HIS C 1 12 ? 6.744 68.603 2.535 1.00 34.60 10 HIS C N 1
ATOM 4604 C CA . HIS C 1 12 ? 7.133 67.220 2.771 1.00 35.43 10 HIS C CA 1
ATOM 4605 C C . HIS C 1 12 ? 8.222 67.090 3.808 1.00 35.26 10 HIS C C 1
ATOM 4606 O O . HIS C 1 12 ? 8.875 68.087 4.118 1.00 34.23 10 HIS C O 1
ATOM 4613 N N . ILE C 1 13 ? 8.388 65.858 4.323 1.00 32.35 11 ILE C N 1
ATOM 4614 C CA . ILE C 1 13 ? 9.348 65.553 5.342 1.00 34.41 11 ILE C CA 1
ATOM 4615 C C . ILE C 1 13 ? 10.165 64.299 4.919 1.00 34.46 11 ILE C C 1
ATOM 4616 O O . ILE C 1 13 ? 9.831 63.521 3.988 1.00 37.48 11 ILE C O 1
ATOM 4621 N N . PHE C 1 14 ? 11.228 64.093 5.671 1.00 35.74 12 PHE C N 1
ATOM 4622 C CA . PHE C 1 14 ? 12.161 63.010 5.414 1.00 38.63 12 PHE C CA 1
ATOM 4623 C C . PHE C 1 14 ? 12.274 62.087 6.625 1.00 36.87 12 PHE C C 1
ATOM 4624 O O . PHE C 1 14 ? 12.662 60.975 6.475 1.00 40.80 12 PHE C O 1
ATOM 4632 N N . ALA C 1 15 ? 11.975 62.556 7.841 1.00 38.10 13 ALA C N 1
ATOM 4633 C CA . ALA C 1 15 ? 12.039 61.696 9.046 1.00 37.70 13 ALA C CA 1
ATOM 4634 C C . ALA C 1 15 ? 10.745 61.891 9.868 1.00 34.53 13 ALA C C 1
ATOM 4635 O O . ALA C 1 15 ? 10.401 63.003 10.125 1.00 33.56 13 ALA C O 1
ATOM 4637 N N . PHE C 1 16 ? 10.074 60.838 10.327 1.00 33.59 14 PHE C N 1
ATOM 4638 C CA . PHE C 1 16 ? 8.805 61.058 11.103 1.00 35.64 14 PHE C CA 1
ATOM 4639 C C . PHE C 1 16 ? 9.133 61.525 12.481 1.00 36.94 14 PHE C C 1
ATOM 4640 O O . PHE C 1 16 ? 9.907 60.836 13.223 1.00 38.44 14 PHE C O 1
ATOM 4648 N N . SER C 1 17 ? 8.629 62.708 12.846 1.00 35.95 15 SER C N 1
ATOM 4649 C CA . SER C 1 17 ? 9.077 63.318 14.095 1.00 35.72 15 SER C CA 1
ATOM 4650 C C . SER C 1 17 ? 7.937 64.088 14.782 1.00 40.14 15 SER C C 1
ATOM 4651 O O . SER C 1 17 ? 7.176 64.855 14.148 1.00 41.46 15 SER C O 1
ATOM 4654 N N . LYS C 1 18 ? 7.800 63.945 16.091 1.00 40.64 16 LYS C N 1
ATOM 4655 C CA . LYS C 1 18 ? 6.913 64.884 16.776 1.00 39.93 16 LYS C CA 1
ATOM 4656 C C . LYS C 1 18 ? 7.243 66.404 16.549 1.00 42.80 16 LYS C C 1
ATOM 4657 O O . LYS C 1 18 ? 6.347 67.261 16.735 1.00 42.37 16 LYS C O 1
ATOM 4663 N N . GLU C 1 19 ? 8.490 66.738 16.168 1.00 42.00 17 GLU C N 1
ATOM 4664 C CA . GLU C 1 19 ? 8.889 68.147 16.009 1.00 45.21 17 GLU C CA 1
ATOM 4665 C C . GLU C 1 19 ? 8.601 68.797 14.669 1.00 42.16 17 GLU C C 1
ATOM 4666 O O . GLU C 1 19 ? 8.850 69.972 14.523 1.00 44.75 17 GLU C O 1
ATOM 4672 N N . ASN C 1 20 ? 8.225 68.032 13.667 1.00 41.04 18 ASN C N 1
ATOM 4673 C CA . ASN C 1 20 ? 7.876 68.557 12.332 1.00 39.70 18 ASN C CA 1
ATOM 4674 C C . ASN C 1 20 ? 6.598 69.346 12.501 1.00 38.94 18 ASN C C 1
ATOM 4675 O O . ASN C 1 20 ? 5.582 68.836 12.984 1.00 37.45 18 ASN C O 1
ATOM 4680 N N . LYS C 1 21 ? 6.625 70.613 12.105 1.00 39.56 19 LYS C N 1
ATOM 4681 C CA . LYS C 1 21 ? 5.445 71.493 12.223 1.00 34.62 19 LYS C CA 1
ATOM 4682 C C . LYS C 1 21 ? 4.427 71.063 11.146 1.00 32.53 19 LYS C C 1
ATOM 4683 O O . LYS C 1 21 ? 4.833 70.702 10.038 1.00 31.00 19 LYS C O 1
ATOM 4689 N N . PRO C 1 22 ? 3.122 71.144 11.434 1.00 29.23 20 PRO C N 1
ATOM 4690 C CA . PRO C 1 22 ? 2.189 70.571 10.452 1.00 30.65 20 PRO C CA 1
ATOM 4691 C C . PRO C 1 22 ? 2.085 71.395 9.134 1.00 28.81 20 PRO C C 1
ATOM 4692 O O . PRO C 1 22 ? 2.106 72.611 9.149 1.00 30.32 20 PRO C O 1
ATOM 4696 N N . ALA C 1 23 ? 1.964 70.683 8.027 1.00 28.56 21 ALA C N 1
ATOM 4697 C CA . ALA C 1 23 ? 1.797 71.300 6.740 1.00 29.20 21 ALA C CA 1
ATOM 4698 C C . ALA C 1 23 ? 0.371 71.918 6.657 1.00 29.19 21 ALA C C 1
ATOM 4699 O O . ALA C 1 23 ? 0.170 72.971 5.955 1.00 30.02 21 ALA C O 1
ATOM 4701 N N . ILE C 1 24 ? -0.597 71.298 7.355 1.00 28.35 22 ILE C N 1
ATOM 4702 C CA . ILE C 1 24 ? -1.980 71.720 7.309 1.00 28.34 22 ILE C CA 1
ATOM 4703 C C . ILE C 1 24 ? -2.798 71.080 8.447 1.00 27.93 22 ILE C C 1
ATOM 4704 O O . ILE C 1 24 ? -2.437 70.023 8.961 1.00 27.04 22 ILE C O 1
ATOM 4709 N N . SER C 1 25 ? -3.817 71.723 8.948 1.00 27.73 23 SER C N 1
ATOM 4710 C CA . SER C 1 25 ? -4.618 71.066 9.956 1.00 28.07 23 SER C CA 1
ATOM 4711 C C . SER C 1 25 ? -5.958 70.765 9.317 1.00 27.24 23 SER C C 1
ATOM 4712 O O . SER C 1 25 ? -6.534 71.651 8.689 1.00 27.81 23 SER C O 1
ATOM 4715 N N . VAL C 1 26 ? -6.513 69.621 9.625 1.00 26.73 24 VAL C N 1
ATOM 4716 C CA . VAL C 1 26 ? -7.840 69.260 9.130 1.00 26.87 24 VAL C CA 1
ATOM 4717 C C . VAL C 1 26 ? -8.623 68.679 10.355 1.00 27.46 24 VAL C C 1
ATOM 4718 O O . VAL C 1 26 ? -8.049 68.520 11.448 1.00 26.30 24 VAL C O 1
ATOM 4722 N N . LYS C 1 27 ? -9.882 68.325 10.144 1.00 26.82 25 LYS C N 1
ATOM 4723 C CA . LYS C 1 27 ? -10.710 67.694 11.217 1.00 28.70 25 LYS C CA 1
ATOM 4724 C C . LYS C 1 27 ? -11.053 66.237 10.950 1.00 28.28 25 LYS C C 1
ATOM 4725 O O . LYS C 1 27 ? -10.988 65.801 9.814 1.00 26.56 25 LYS C O 1
ATOM 4731 N N . SER C 1 28 ? -11.351 65.461 12.000 1.00 28.60 26 SER C N 1
ATOM 4732 C CA . SER C 1 28 ? -11.857 64.103 11.770 1.00 28.70 26 SER C CA 1
ATOM 4733 C C . SER C 1 28 ? -12.983 64.113 10.712 1.00 29.93 26 SER C C 1
ATOM 4734 O O . SER C 1 28 ? -13.968 64.825 10.860 1.00 28.48 26 SER C O 1
ATOM 4737 N N . GLY C 1 29 ? -12.861 63.321 9.674 1.00 28.02 27 GLY C N 1
ATOM 4738 C CA . GLY C 1 29 ? -13.950 63.235 8.659 1.00 28.93 27 GLY C CA 1
ATOM 4739 C C . GLY C 1 29 ? -13.577 63.969 7.402 1.00 28.93 27 GLY C C 1
ATOM 4740 O O . GLY C 1 29 ? -14.226 63.834 6.345 1.00 30.53 27 GLY C O 1
ATOM 4741 N N . ASP C 1 30 ? -12.527 64.769 7.485 1.00 27.19 28 ASP C N 1
ATOM 4742 C CA . ASP C 1 30 ? -12.092 65.547 6.291 1.00 27.63 28 ASP C CA 1
ATOM 4743 C C . ASP C 1 30 ? -11.368 64.651 5.269 1.00 27.62 28 ASP C C 1
ATOM 4744 O O . ASP C 1 30 ? -10.848 63.569 5.610 1.00 26.70 28 ASP C O 1
ATOM 4749 N N . GLU C 1 31 ? -11.324 65.119 4.023 1.00 30.17 29 GLU C N 1
ATOM 4750 C CA . GLU C 1 31 ? -10.630 64.469 2.931 1.00 28.88 29 GLU C CA 1
ATOM 4751 C C . GLU C 1 31 ? -9.435 65.278 2.506 1.00 28.39 29 GLU C C 1
ATOM 4752 O O . GLU C 1 31 ? -9.416 66.482 2.667 1.00 28.66 29 GLU C O 1
ATOM 4758 N N . LEU C 1 32 ? -8.451 64.596 1.936 1.00 28.08 30 LEU C N 1
ATOM 4759 C CA . LEU C 1 32 ? -7.277 65.258 1.375 1.00 29.92 30 LEU C CA 1
ATOM 4760 C C . LEU C 1 32 ? -6.862 64.507 0.116 1.00 33.64 30 LEU C C 1
ATOM 4761 O O . LEU C 1 32 ? -6.812 63.261 0.087 1.00 31.70 30 LEU C O 1
ATOM 4766 N N . GLU C 1 33 ? -6.558 65.263 -0.925 1.00 33.27 31 GLU C N 1
ATOM 4767 C CA . GLU C 1 33 ? -5.904 64.729 -2.092 1.00 35.93 31 GLU C CA 1
ATOM 4768 C C . GLU C 1 33 ? -4.453 65.110 -1.865 1.00 33.19 31 GLU C C 1
ATOM 4769 O O . GLU C 1 33 ? -4.111 66.326 -1.877 1.00 34.75 31 GLU C O 1
ATOM 4775 N N . VAL C 1 34 ? -3.620 64.115 -1.603 1.00 29.71 32 VAL C N 1
ATOM 4776 C CA . VAL C 1 34 ? -2.235 64.315 -1.290 1.00 29.44 32 VAL C CA 1
ATOM 4777 C C . VAL C 1 34 ? -1.398 63.928 -2.526 1.00 30.73 32 VAL C C 1
ATOM 4778 O O . VAL C 1 34 ? -1.394 62.753 -2.967 1.00 31.24 32 VAL C O 1
ATOM 4782 N N . GLU C 1 35 ? -0.615 64.880 -3.012 1.00 32.95 33 GLU C N 1
ATOM 4783 C CA . GLU C 1 35 ? 0.330 64.693 -4.077 1.00 34.27 33 GLU C CA 1
ATOM 4784 C C . GLU C 1 35 ? 1.679 64.242 -3.530 1.00 34.94 33 GLU C C 1
ATOM 4785 O O . GLU C 1 35 ? 2.139 64.776 -2.499 1.00 34.09 33 GLU C O 1
ATOM 4791 N N . THR C 1 36 ? 2.352 63.301 -4.207 1.00 33.57 34 THR C N 1
ATOM 4792 C CA . THR C 1 36 ? 3.627 62.775 -3.656 1.00 35.43 34 THR C CA 1
ATOM 4793 C C . THR C 1 36 ? 4.729 62.843 -4.686 1.00 40.29 34 THR C C 1
ATOM 4794 O O . THR C 1 36 ? 4.446 62.731 -5.854 1.00 44.53 34 THR C O 1
ATOM 4798 N N . MET C 1 37 ? 5.978 63.022 -4.252 1.00 42.06 35 MET C N 1
ATOM 4799 C CA . MET C 1 37 ? 7.157 62.694 -5.053 1.00 44.61 35 MET C CA 1
ATOM 4800 C C . MET C 1 37 ? 7.494 61.198 -4.983 1.00 45.55 35 MET C C 1
ATOM 4801 O O . MET C 1 37 ? 7.200 60.516 -3.983 1.00 40.90 35 MET C O 1
ATOM 4806 N N . ASP C 1 38 ? 8.083 60.641 -6.048 1.00 44.96 36 ASP C N 1
ATOM 4807 C CA . ASP C 1 38 ? 8.495 59.256 -5.909 1.00 44.51 36 ASP C CA 1
ATOM 4808 C C . ASP C 1 38 ? 9.610 59.198 -4.877 1.00 44.94 36 ASP C C 1
ATOM 4809 O O . ASP C 1 38 ? 10.140 60.241 -4.448 1.00 44.55 36 ASP C O 1
ATOM 4822 N N . PHE C 1 40 ? 12.580 58.751 -4.932 1.00 46.54 38 PHE C N 1
ATOM 4823 C CA . PHE C 1 40 ? 13.813 59.524 -5.270 1.00 50.66 38 PHE C CA 1
ATOM 4824 C C . PHE C 1 40 ? 13.640 61.077 -5.392 1.00 53.35 38 PHE C C 1
ATOM 4825 O O . PHE C 1 40 ? 14.515 61.787 -5.943 1.00 56.29 38 PHE C O 1
ATOM 4833 N N . SER C 1 41 ? 12.531 61.607 -4.898 1.00 51.01 39 SER C N 1
ATOM 4834 C CA . SER C 1 41 ? 12.171 63.004 -5.198 1.00 53.00 39 SER C CA 1
ATOM 4835 C C . SER C 1 41 ? 12.270 63.315 -6.682 1.00 55.44 39 SER C C 1
ATOM 4836 O O . SER C 1 41 ? 12.704 64.414 -7.052 1.00 55.63 39 SER C O 1
ATOM 4839 N N . ASN C 1 42 ? 11.848 62.377 -7.520 1.00 54.22 40 ASN C N 1
ATOM 4840 C CA . ASN C 1 42 ? 11.763 62.648 -8.963 1.00 59.63 40 ASN C CA 1
ATOM 4841 C C . ASN C 1 42 ? 13.132 62.937 -9.621 1.00 62.21 40 ASN C C 1
ATOM 4842 O O . ASN C 1 42 ? 13.176 63.344 -10.767 1.00 65.14 40 ASN C O 1
ATOM 4847 N N . GLN C 1 43 ? 14.238 62.729 -8.903 1.00 63.20 41 GLN C N 1
ATOM 4848 C CA . GLN C 1 43 ? 15.599 62.931 -9.457 1.00 66.77 41 GLN C CA 1
ATOM 4849 C C . GLN C 1 43 ? 15.944 62.072 -10.688 1.00 68.02 41 GLN C C 1
ATOM 4850 O O . GLN C 1 43 ? 16.693 62.503 -11.598 1.00 70.16 41 GLN C O 1
ATOM 4856 N N . ILE C 1 44 ? 15.397 60.863 -10.728 1.00 66.51 42 ILE C N 1
ATOM 4857 C CA . ILE C 1 44 ? 15.607 59.999 -11.883 1.00 68.67 42 ILE C CA 1
ATOM 4858 C C . ILE C 1 44 ? 14.436 60.008 -12.858 1.00 69.24 42 ILE C C 1
ATOM 4859 O O . ILE C 1 44 ? 13.420 59.371 -12.631 1.00 64.97 42 ILE C O 1
ATOM 4864 N N . GLN C 1 45 ? 14.574 60.724 -13.966 1.00 73.50 43 GLN C N 1
ATOM 4865 C CA . GLN C 1 45 ? 13.502 60.692 -14.950 1.00 77.10 43 GLN C CA 1
ATOM 4866 C C . GLN C 1 45 ? 14.039 60.692 -16.328 1.00 81.48 43 GLN C C 1
ATOM 4867 O O . GLN C 1 45 ? 13.509 60.009 -17.193 1.00 79.41 43 GLN C O 1
ATOM 4873 N N . SER C 1 46 ? 15.050 61.541 -16.534 1.00 87.15 44 SER C N 1
ATOM 4874 C CA . SER C 1 46 ? 15.733 61.639 -17.835 1.00 92.51 44 SER C CA 1
ATOM 4875 C C . SER C 1 46 ? 16.295 60.268 -18.221 1.00 94.08 44 SER C C 1
ATOM 4876 O O . SER C 1 46 ? 16.824 60.126 -19.304 1.00 95.03 44 SER C O 1
ATOM 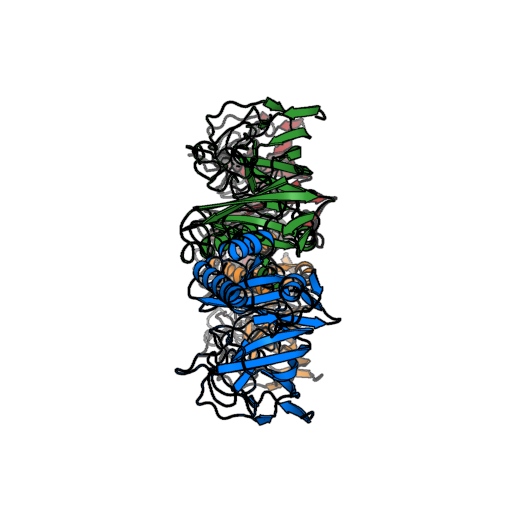4879 N N . ASN C 1 47 ? 16.146 59.262 -17.336 1.00 93.66 45 ASN C N 1
ATOM 4880 C CA . ASN C 1 47 ? 16.330 57.874 -17.749 1.00 95.37 45 ASN C CA 1
ATOM 4881 C C . ASN C 1 47 ? 17.772 57.573 -18.182 1.00 100.17 45 ASN C C 1
ATOM 4882 O O . ASN C 1 47 ? 18.307 56.474 -17.955 1.00 98.65 45 ASN C O 1
ATOM 4887 N N . GLU C 1 48 ? 18.380 58.559 -18.833 1.00 104.71 46 GLU C N 1
ATOM 4888 C CA . GLU C 1 48 ? 19.699 58.419 -19.403 1.00 109.92 46 GLU C CA 1
ATOM 4889 C C . GLU C 1 48 ? 20.765 58.498 -18.330 1.00 111.03 46 GLU C C 1
ATOM 4890 O O . GLU C 1 48 ? 20.995 57.538 -17.569 1.00 109.03 46 GLU C O 1
ATOM 4896 N N . ASP C 1 49 ? 21.415 59.662 -18.322 1.00 114.44 47 ASP C N 1
ATOM 4897 C CA . ASP C 1 49 ? 22.497 59.997 -17.412 1.00 115.86 47 ASP C CA 1
ATOM 4898 C C . ASP C 1 49 ? 21.916 60.253 -16.047 1.00 113.38 47 ASP C C 1
ATOM 4899 O O . ASP C 1 49 ? 22.553 60.868 -15.184 1.00 113.87 47 ASP C O 1
ATOM 4904 N N . LYS C 1 50 ? 20.679 59.796 -15.884 1.00 111.27 48 LYS C N 1
ATOM 4905 C CA . LYS C 1 50 ? 20.050 59.739 -14.595 1.00 107.86 48 LYS C CA 1
ATOM 4906 C C . LYS C 1 50 ? 20.589 58.483 -13.947 1.00 106.07 48 LYS C C 1
ATOM 4907 O O . LYS C 1 50 ? 19.970 57.439 -14.011 1.00 103.99 48 LYS C O 1
ATOM 4913 N N . LEU C 1 51 ? 21.778 58.597 -13.372 1.00 107.16 49 LEU C N 1
ATOM 4914 C CA . LEU C 1 51 ? 22.375 57.533 -12.590 1.00 107.18 49 LEU C CA 1
ATOM 4915 C C . LEU C 1 51 ? 21.965 57.777 -11.146 1.00 105.85 49 LEU C C 1
ATOM 4916 O O . LEU C 1 51 ? 21.704 58.915 -10.767 1.00 106.02 49 LEU C O 1
ATOM 4921 N N . ASP C 1 52 ? 21.919 56.731 -10.332 1.00 104.00 50 ASP C N 1
ATOM 4922 C CA . ASP C 1 52 ? 21.673 56.911 -8.914 1.00 103.20 50 ASP C CA 1
ATOM 4923 C C . ASP C 1 52 ? 22.830 57.601 -8.173 1.00 104.50 50 ASP C C 1
ATOM 4924 O O . ASP C 1 52 ? 23.268 57.128 -7.134 1.00 103.20 50 ASP C O 1
ATOM 4929 N N . GLU C 1 53 ? 23.333 58.717 -8.705 1.00 107.84 51 GLU C N 1
ATOM 4930 C CA . GLU C 1 53 ? 24.319 59.548 -7.973 1.00 108.65 51 GLU C CA 1
ATOM 4931 C C . GLU C 1 53 ? 23.603 60.799 -7.443 1.00 108.00 51 GLU C C 1
ATOM 4932 O O . GLU C 1 53 ? 24.186 61.873 -7.257 1.00 108.83 51 GLU C O 1
ATOM 4938 N N . MET C 1 54 ? 22.306 60.618 -7.245 1.00 105.48 52 MET C N 1
ATOM 4939 C CA . MET C 1 54 ? 21.440 61.559 -6.578 1.00 103.80 52 MET C CA 1
ATOM 4940 C C . MET C 1 54 ? 22.033 62.160 -5.316 1.00 103.07 52 MET C C 1
ATOM 4941 O O . MET C 1 54 ? 23.129 61.798 -4.874 1.00 103.53 52 MET C O 1
ATOM 4946 N N . ASP C 1 55 ? 21.242 63.054 -4.730 1.00 100.99 53 ASP C N 1
ATOM 4947 C CA . ASP C 1 55 ? 21.440 63.587 -3.386 1.00 99.93 53 ASP C CA 1
ATOM 4948 C C . ASP C 1 55 ? 21.387 62.519 -2.257 1.00 98.09 53 ASP C C 1
ATOM 4949 O O . ASP C 1 55 ? 22.183 62.574 -1.320 1.00 99.90 53 ASP C O 1
ATOM 4954 N N . TRP C 1 56 ? 20.466 61.559 -2.343 1.00 94.43 54 TRP C N 1
ATOM 4955 C CA . TRP C 1 56 ? 20.359 60.458 -1.355 1.00 91.89 54 TRP C CA 1
ATOM 4956 C C . TRP C 1 56 ? 19.811 60.895 0.017 1.00 88.21 54 TRP C C 1
ATOM 4957 O O . TRP C 1 56 ? 19.160 60.115 0.705 1.00 85.55 54 TRP C O 1
ATOM 4968 N N . ASN C 1 57 ? 20.111 62.125 0.424 1.00 86.98 55 ASN C N 1
ATOM 4969 C CA . ASN C 1 57 ? 19.463 62.729 1.596 1.00 83.45 55 ASN C CA 1
ATOM 4970 C C . ASN C 1 57 ? 18.020 63.075 1.241 1.00 79.61 55 ASN C C 1
ATOM 4971 O O . ASN C 1 57 ? 17.204 63.361 2.126 1.00 78.12 55 ASN C O 1
ATOM 4976 N N . ARG C 1 58 ? 17.719 63.064 -0.063 1.00 76.62 56 ARG C N 1
ATOM 4977 C CA . ARG C 1 58 ? 16.384 63.429 -0.575 1.00 73.32 56 ARG C CA 1
ATOM 4978 C C . ARG C 1 58 ? 15.546 62.179 -0.989 1.00 69.21 56 ARG C C 1
ATOM 4979 O O . ARG C 1 58 ? 14.746 62.203 -1.931 1.00 67.98 56 ARG C O 1
ATOM 4987 N N . VAL C 1 59 ? 15.745 61.087 -0.273 1.00 63.68 57 VAL C N 1
ATOM 4988 C CA . VAL C 1 59 ? 15.017 59.908 -0.589 1.00 59.82 57 VAL C CA 1
ATOM 4989 C C . VAL C 1 59 ? 13.873 59.721 0.429 1.00 55.33 57 VAL C C 1
ATOM 4990 O O . VAL C 1 59 ? 14.004 60.138 1.590 1.00 51.09 57 VAL C O 1
ATOM 4994 N N . ASN C 1 60 ? 12.782 59.103 -0.033 1.00 51.14 58 ASN C N 1
ATOM 4995 C CA . ASN C 1 60 ? 11.546 58.909 0.714 1.00 48.73 58 ASN C CA 1
ATOM 4996 C C . ASN C 1 60 ? 10.838 60.154 1.208 1.00 45.73 58 ASN C C 1
ATOM 4997 O O . ASN C 1 60 ? 10.479 60.175 2.380 1.00 44.84 58 ASN C O 1
ATOM 5002 N N . PRO C 1 61 ? 10.678 61.191 0.354 1.00 43.87 59 PRO C N 1
ATOM 5003 C CA . PRO C 1 61 ? 9.937 62.338 0.874 1.00 41.55 59 PRO C CA 1
ATOM 5004 C C . PRO C 1 61 ? 8.518 61.921 1.171 1.00 36.95 59 PRO C C 1
ATOM 5005 O O . PRO C 1 61 ? 7.823 61.380 0.311 1.00 35.38 59 PRO C O 1
ATOM 5009 N N . ALA C 1 62 ? 8.074 62.182 2.380 1.00 33.26 60 ALA C N 1
ATOM 5010 C CA . ALA C 1 62 ? 6.669 61.960 2.644 1.00 32.24 60 ALA C CA 1
ATOM 5011 C C . ALA C 1 62 ? 5.901 63.315 2.726 1.00 30.19 60 ALA C C 1
ATOM 5012 O O . ALA C 1 62 ? 6.257 64.230 3.521 1.00 30.33 60 ALA C O 1
ATOM 5014 N N . THR C 1 63 ? 4.835 63.435 1.934 1.00 29.60 61 THR C N 1
ATOM 5015 C CA . THR C 1 63 ? 4.027 64.664 1.948 1.00 28.79 61 THR C CA 1
ATOM 5016 C C . THR C 1 63 ? 3.266 64.787 3.244 1.00 28.66 61 THR C C 1
ATOM 5017 O O . THR C 1 63 ? 2.692 63.784 3.704 1.00 26.89 61 THR C O 1
ATOM 5021 N N . GLY C 1 64 ? 3.238 65.983 3.851 1.00 31.34 62 GLY C N 1
ATOM 5022 C CA . GLY C 1 64 ? 2.726 66.134 5.220 1.00 28.65 62 GLY C CA 1
ATOM 5023 C C . GLY C 1 64 ? 3.753 66.969 5.989 1.00 28.93 62 GLY C C 1
ATOM 5024 O O . GLY C 1 64 ? 4.599 67.624 5.399 1.00 28.80 62 GLY C O 1
ATOM 5025 N N . PRO C 1 65 ? 3.663 66.957 7.322 1.00 28.92 63 PRO C N 1
ATOM 5026 C CA . PRO C 1 65 ? 2.647 66.160 8.025 1.00 27.64 63 PRO C CA 1
ATOM 5027 C C . PRO C 1 65 ? 1.243 66.806 8.145 1.00 27.66 63 PRO C C 1
ATOM 5028 O O . PRO C 1 65 ? 1.123 68.017 8.149 1.00 26.92 63 PRO C O 1
ATOM 5032 N N . ILE C 1 66 ? 0.191 65.995 8.185 1.00 25.74 64 ILE C N 1
ATOM 5033 C CA . ILE C 1 66 ? -1.129 66.524 8.397 1.00 25.71 64 ILE C CA 1
ATOM 5034 C C . ILE C 1 66 ? -1.471 66.412 9.881 1.00 25.47 64 ILE C C 1
ATOM 5035 O O . ILE C 1 66 ? -1.457 65.316 10.437 1.00 24.82 64 ILE C O 1
ATOM 5040 N N . PHE C 1 67 ? -1.867 67.551 10.471 1.00 25.74 65 PHE C N 1
ATOM 5041 C CA . PHE C 1 67 ? -2.338 67.595 11.855 1.00 26.48 65 PHE C CA 1
ATOM 5042 C C . PHE C 1 67 ? -3.851 67.340 11.850 1.00 25.43 65 PHE C C 1
ATOM 5043 O O . PHE C 1 67 ? -4.646 68.079 11.225 1.00 25.77 65 PHE C O 1
ATOM 5051 N N . VAL C 1 68 ? -4.279 66.291 12.548 1.00 25.00 66 VAL C N 1
ATOM 5052 C CA . VAL C 1 68 ? -5.707 65.973 12.624 1.00 25.93 66 VAL C CA 1
ATOM 5053 C C . VAL C 1 68 ? -6.303 66.386 14.007 1.00 26.87 66 VAL C C 1
ATOM 5054 O O . VAL C 1 68 ? -6.039 65.710 15.008 1.00 25.11 66 VAL C O 1
ATOM 5058 N N . GLU C 1 69 ? -7.148 67.425 14.058 1.00 25.77 67 GLU C N 1
ATOM 5059 C CA . GLU C 1 69 ? -7.689 67.893 15.334 1.00 26.19 67 GLU C CA 1
ATOM 5060 C C . GLU C 1 69 ? -8.477 66.812 16.023 1.00 26.09 67 GLU C C 1
ATOM 5061 O O . GLU C 1 69 ? -9.263 66.114 15.370 1.00 25.92 67 GLU C O 1
ATOM 5067 N N . GLY C 1 70 ? -8.322 66.700 17.341 1.00 26.34 68 GLY C N 1
ATOM 5068 C CA . GLY C 1 70 ? -9.048 65.703 18.118 1.00 26.42 68 GLY C CA 1
ATOM 5069 C C . GLY C 1 70 ? -8.149 64.503 18.324 1.00 27.24 68 GLY C C 1
ATOM 5070 O O . GLY C 1 70 ? -8.334 63.790 19.276 1.00 26.75 68 GLY C O 1
ATOM 5071 N N . ALA C 1 71 ? -7.155 64.259 17.448 1.00 25.48 69 ALA C N 1
ATOM 5072 C CA . ALA C 1 71 ? -6.327 63.093 17.659 1.00 26.94 69 ALA C CA 1
ATOM 5073 C C . ALA C 1 71 ? -5.450 63.343 18.898 1.00 26.35 69 ALA C C 1
ATOM 5074 O O . ALA C 1 71 ? -4.666 64.283 18.943 1.00 29.33 69 ALA C O 1
ATOM 5076 N N . LYS C 1 72 ? -5.566 62.464 19.899 1.00 28.91 70 LYS C N 1
ATOM 5077 C CA . LYS C 1 72 ? -4.636 62.469 21.031 1.00 31.07 70 LYS C CA 1
ATOM 5078 C C . LYS C 1 72 ? -3.865 61.139 21.249 1.00 31.31 70 LYS C C 1
ATOM 5079 O O . LYS C 1 72 ? -4.311 60.104 20.821 1.00 30.75 70 LYS C O 1
ATOM 5085 N N . GLU C 1 73 ? -2.722 61.218 21.907 1.00 26.79 71 GLU C N 1
ATOM 5086 C CA . GLU C 1 73 ? -1.938 60.034 22.245 1.00 32.21 71 GLU C CA 1
ATOM 5087 C C . GLU C 1 73 ? -2.863 59.000 22.877 1.00 30.53 71 GLU C C 1
ATOM 5088 O O . GLU C 1 73 ? -3.679 59.341 23.749 1.00 30.02 71 GLU C O 1
ATOM 5094 N N . GLY C 1 74 ? -2.836 57.806 22.303 1.00 28.09 72 GLY C N 1
ATOM 5095 C CA . GLY C 1 74 ? -3.591 56.660 22.785 1.00 28.43 72 GLY C CA 1
ATOM 5096 C C . GLY C 1 74 ? -4.819 56.461 21.887 1.00 28.99 72 GLY C C 1
ATOM 5097 O O . GLY C 1 74 ? -5.441 55.395 21.944 1.00 29.36 72 GLY C O 1
ATOM 5098 N N . ASP C 1 75 ? -5.171 57.454 21.064 1.00 24.59 73 ASP C N 1
ATOM 5099 C CA . ASP C 1 75 ? -6.317 57.253 20.115 1.00 24.23 73 ASP C CA 1
ATOM 5100 C C . ASP C 1 75 ? -5.887 56.430 18.891 1.00 23.95 73 ASP C C 1
ATOM 5101 O O . ASP C 1 75 ? -4.738 56.034 18.765 1.00 23.68 73 ASP C O 1
ATOM 5106 N N . VAL C 1 76 ? -6.792 56.189 17.947 1.00 23.14 74 VAL C N 1
ATOM 5107 C CA . VAL C 1 76 ? -6.319 55.631 16.718 1.00 22.49 74 VAL C CA 1
ATOM 5108 C C . VAL C 1 76 ? -6.680 56.576 15.614 1.00 23.25 74 VAL C C 1
ATOM 5109 O O . VAL C 1 76 ? -7.818 57.182 15.622 1.00 23.44 74 VAL C O 1
ATOM 5113 N N . LEU C 1 77 ? -5.782 56.679 14.625 1.00 22.15 75 LEU C N 1
ATOM 5114 C CA . LEU C 1 77 ? -6.136 57.418 13.451 1.00 22.26 75 LEU C CA 1
ATOM 5115 C C . LEU C 1 77 ? -6.498 56.397 12.362 1.00 21.98 75 LEU C C 1
ATOM 5116 O O . LEU C 1 77 ? -5.668 55.571 11.958 1.00 21.57 75 LEU C O 1
ATOM 5121 N N . LYS C 1 78 ? -7.653 56.566 11.757 1.00 22.51 76 LYS C N 1
ATOM 5122 C CA . LYS C 1 78 ? -8.069 55.700 10.693 1.00 22.79 76 LYS C CA 1
ATOM 5123 C C . LYS C 1 78 ? -7.959 56.473 9.365 1.00 24.27 76 LYS C C 1
ATOM 5124 O O . LYS C 1 78 ? -8.484 57.613 9.203 1.00 23.05 76 LYS C O 1
ATOM 5130 N N . VAL C 1 79 ? -7.222 55.873 8.453 1.00 22.31 77 VAL C N 1
ATOM 5131 C CA . VAL C 1 79 ? -7.010 56.509 7.153 1.00 25.55 77 VAL C CA 1
ATOM 5132 C C . VAL C 1 79 ? -7.599 55.661 6.057 1.00 23.50 77 VAL C C 1
ATOM 5133 O O . VAL C 1 79 ? -7.099 54.580 5.809 1.00 23.02 77 VAL C O 1
ATOM 5137 N N . LYS C 1 80 ? -8.617 56.183 5.377 1.00 26.11 78 LYS C N 1
ATOM 5138 C CA . LYS C 1 80 ? -9.299 55.431 4.309 1.00 28.04 78 LYS C CA 1
ATOM 5139 C C . LYS C 1 80 ? -8.619 55.843 2.998 1.00 26.93 78 LYS C C 1
ATOM 5140 O O . LYS C 1 80 ? -8.573 57.048 2.680 1.00 26.57 78 LYS C O 1
ATOM 5146 N N . ILE C 1 81 ? -8.075 54.861 2.252 1.00 24.57 79 ILE C N 1
ATOM 5147 C CA . ILE C 1 81 ? -7.415 55.146 0.976 1.00 25.17 79 ILE C CA 1
ATOM 5148 C C . ILE C 1 81 ? -8.512 55.000 -0.075 1.00 26.45 79 ILE C C 1
ATOM 5149 O O . ILE C 1 81 ? -8.945 53.866 -0.422 1.00 26.30 79 ILE C O 1
ATOM 5154 N N . LYS C 1 82 ? -9.016 56.113 -0.591 1.00 29.09 80 LYS C N 1
ATOM 5155 C CA . LYS C 1 82 ? -10.076 55.997 -1.633 1.00 32.08 80 LYS C CA 1
ATOM 5156 C C . LYS C 1 82 ? -9.577 55.909 -3.086 1.00 33.20 80 LYS C C 1
ATOM 5157 O O . LYS C 1 82 ? -10.138 55.153 -3.915 1.00 32.17 80 LYS C O 1
ATOM 5163 N N . LYS C 1 83 ? -8.541 56.665 -3.403 1.00 32.48 81 LYS C N 1
ATOM 5164 C CA . LYS C 1 83 ? -8.056 56.700 -4.817 1.00 35.47 81 LYS C CA 1
ATOM 5165 C C . LYS C 1 83 ?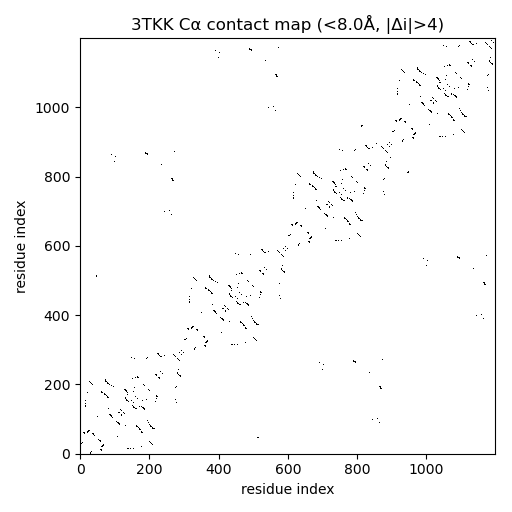 -6.536 56.826 -4.847 1.00 35.34 81 LYS C C 1
ATOM 5166 O O . LYS C 1 83 ? -5.967 57.567 -4.047 1.00 32.54 81 LYS C O 1
ATOM 5172 N N . ILE C 1 84 ? -5.871 56.020 -5.692 1.00 33.34 82 ILE C N 1
ATOM 5173 C CA . ILE C 1 84 ? -4.419 56.211 -5.940 1.00 33.14 82 ILE C CA 1
ATOM 5174 C C . ILE C 1 84 ? -4.308 56.426 -7.411 1.00 36.42 82 ILE C C 1
ATOM 5175 O O . ILE C 1 84 ? -4.757 55.568 -8.191 1.00 38.46 82 ILE C O 1
ATOM 5180 N N . GLU C 1 85 ? -3.802 57.596 -7.820 1.00 36.35 83 GLU C N 1
ATOM 5181 C CA . GLU C 1 85 ? -3.424 57.793 -9.210 1.00 38.86 83 GLU C CA 1
ATOM 5182 C C . GLU C 1 85 ? -1.932 57.842 -9.285 1.00 38.46 83 GLU C C 1
ATOM 5183 O O . GLU C 1 85 ? -1.265 58.370 -8.335 1.00 40.61 83 GLU C O 1
ATOM 5189 N N . VAL C 1 86 ? -1.387 57.294 -10.366 1.00 38.99 84 VAL C N 1
ATOM 5190 C CA . VAL C 1 86 ? 0.058 57.228 -10.565 1.00 37.69 84 VAL C CA 1
ATOM 5191 C C . VAL C 1 86 ? 0.510 57.854 -11.850 1.00 39.92 84 VAL C C 1
ATOM 5192 O O . VAL C 1 86 ? -0.260 57.967 -12.839 1.00 41.13 84 VAL C O 1
ATOM 5196 N N . ALA C 1 87 ? 1.762 58.294 -11.866 1.00 39.12 85 ALA C N 1
ATOM 5197 C CA . ALA C 1 87 ? 2.261 58.963 -13.071 1.00 40.96 85 ALA C CA 1
ATOM 5198 C C . ALA C 1 87 ? 2.458 57.989 -14.232 1.00 45.32 85 ALA C C 1
ATOM 5199 O O . ALA C 1 87 ? 2.388 56.752 -14.037 1.00 46.86 85 ALA C O 1
ATOM 5201 N N . GLU C 1 88 ? 2.756 58.505 -15.415 1.00 47.32 86 GLU C N 1
ATOM 5202 C CA . GLU C 1 88 ? 2.759 57.639 -16.576 1.00 51.66 86 GLU C CA 1
ATOM 5203 C C . GLU C 1 88 ? 4.109 56.977 -16.765 1.00 52.57 86 GLU C C 1
ATOM 5204 O O . GLU C 1 88 ? 4.325 56.287 -17.750 1.00 53.22 86 GLU C O 1
ATOM 5210 N N . LYS C 1 89 ? 5.003 57.134 -15.794 1.00 50.98 87 LYS C N 1
ATOM 5211 C CA . LYS C 1 89 ? 6.238 56.373 -15.864 1.00 51.02 87 LYS C CA 1
ATOM 5212 C C . LYS C 1 89 ? 6.788 56.126 -14.485 1.00 48.48 87 LYS C C 1
ATOM 5213 O O . LYS C 1 89 ? 6.461 56.875 -13.530 1.00 46.02 87 LYS C O 1
ATOM 5219 N N . GLY C 1 90 ? 7.597 55.073 -14.346 1.00 46.06 88 GLY C N 1
ATOM 5220 C CA . GLY C 1 90 ? 8.230 54.816 -13.043 1.00 44.10 88 GLY C CA 1
ATOM 5221 C C . GLY C 1 90 ? 9.699 54.449 -13.125 1.00 42.48 88 GLY C C 1
ATOM 5222 O O . GLY C 1 90 ? 10.297 54.463 -14.184 1.00 46.84 88 GLY C O 1
ATOM 5223 N N . VAL C 1 91 ? 10.290 54.118 -12.009 1.00 40.54 89 VAL C N 1
ATOM 5224 C CA . VAL C 1 91 ? 11.708 53.834 -11.976 1.00 41.52 89 VAL C CA 1
ATOM 5225 C C . VAL C 1 91 ? 11.974 52.567 -11.155 1.00 40.89 89 VAL C C 1
ATOM 5226 O O . VAL C 1 91 ? 11.423 52.388 -10.036 1.00 38.14 89 VAL C O 1
ATOM 5230 N N . LEU C 1 92 ? 12.788 51.662 -11.714 1.00 41.00 90 LEU C N 1
ATOM 5231 C CA . LEU C 1 92 ? 13.146 50.435 -11.007 1.00 38.08 90 LEU C CA 1
ATOM 5232 C C . LEU C 1 92 ? 14.572 50.631 -10.576 1.00 38.66 90 LEU C C 1
ATOM 5233 O O . LEU C 1 92 ? 15.326 51.273 -11.286 1.00 40.89 90 LEU C O 1
ATOM 5238 N N . ALA C 1 93 ? 14.959 50.103 -9.421 1.00 37.31 91 ALA C N 1
ATOM 5239 C CA . ALA C 1 93 ? 16.356 50.159 -8.988 1.00 37.97 91 ALA C CA 1
ATOM 5240 C C . ALA C 1 93 ? 16.829 48.938 -8.215 1.00 36.90 91 ALA C C 1
ATOM 5241 O O . ALA C 1 93 ? 16.042 48.262 -7.486 1.00 35.14 91 ALA C O 1
ATOM 5243 N N . THR C 1 94 ? 18.131 48.701 -8.319 1.00 39.08 92 THR C N 1
ATOM 5244 C CA . THR C 1 94 ? 18.748 47.588 -7.633 1.00 37.32 92 THR C CA 1
ATOM 5245 C C . THR C 1 94 ? 20.241 47.743 -7.718 1.00 38.95 92 THR C C 1
ATOM 5246 O O . THR C 1 94 ? 20.704 48.723 -8.234 1.00 40.62 92 THR C O 1
ATOM 5250 N N . GLY C 1 95 ? 21.002 46.770 -7.222 1.00 38.73 93 GLY C N 1
ATOM 5251 C CA . GLY C 1 95 ? 22.448 46.878 -7.263 1.00 40.40 93 GLY C CA 1
ATOM 5252 C C . GLY C 1 95 ? 23.234 46.170 -6.184 1.00 41.48 93 GLY C C 1
ATOM 5253 O O . GLY C 1 95 ? 22.669 45.394 -5.345 1.00 39.61 93 GLY C O 1
ATOM 5254 N N . LYS C 1 96 ? 24.544 46.411 -6.199 1.00 45.28 94 LYS C N 1
ATOM 5255 C CA . LYS C 1 96 ? 25.436 45.656 -5.326 1.00 47.27 94 LYS C CA 1
ATOM 5256 C C . LYS C 1 96 ? 24.947 45.886 -3.943 1.00 45.94 94 LYS C C 1
ATOM 5257 O O . LYS C 1 96 ? 24.739 47.039 -3.557 1.00 43.34 94 LYS C O 1
ATOM 5263 N N . GLY C 1 97 ? 24.833 44.817 -3.162 1.00 44.38 95 GLY C N 1
ATOM 5264 C CA . GLY C 1 97 ? 24.440 45.005 -1.795 1.00 42.55 95 GLY C CA 1
ATOM 5265 C C . GLY C 1 97 ? 22.997 45.476 -1.617 1.00 41.26 95 GLY C C 1
ATOM 5266 O O . GLY C 1 97 ? 22.600 45.808 -0.488 1.00 41.20 95 GLY C O 1
ATOM 5267 N N . LEU C 1 98 ? 22.166 45.476 -2.659 1.00 39.62 96 LEU C N 1
ATOM 5268 C CA . LEU C 1 98 ? 20.772 45.926 -2.424 1.00 35.27 96 LEU C CA 1
ATOM 5269 C C . LEU C 1 98 ? 19.780 44.799 -2.539 1.00 37.01 96 LEU C C 1
ATOM 5270 O O . LEU C 1 98 ? 19.859 44.001 -3.462 1.00 36.02 96 LEU C O 1
ATOM 5275 N N . GLY C 1 99 ? 18.858 44.687 -1.559 1.00 34.57 97 GLY C N 1
ATOM 5276 C CA . GLY C 1 99 ? 17.931 43.585 -1.543 1.00 33.00 97 GLY C CA 1
ATOM 5277 C C . GLY C 1 99 ? 18.490 42.202 -1.458 1.00 30.39 97 GLY C C 1
ATOM 5278 O O . GLY C 1 99 ? 19.647 41.974 -1.089 1.00 30.15 97 GLY C O 1
ATOM 5279 N N . VAL C 1 100 ? 17.637 41.223 -1.753 1.00 28.84 98 VAL C N 1
ATOM 5280 C CA . VAL C 1 100 ? 18.051 39.862 -1.482 1.00 28.10 98 VAL C CA 1
ATOM 5281 C C . VAL C 1 100 ? 19.194 39.366 -2.392 1.00 29.63 98 VAL C C 1
ATOM 5282 O O . VAL C 1 100 ? 20.013 38.532 -1.970 1.00 29.71 98 VAL C O 1
ATOM 5286 N N . LEU C 1 101 ? 19.289 39.895 -3.615 1.00 30.68 99 LEU C N 1
ATOM 5287 C CA . LEU C 1 101 ? 20.257 39.343 -4.564 1.00 33.54 99 LEU C CA 1
ATOM 5288 C C . LEU C 1 101 ? 21.452 40.300 -4.629 1.00 34.07 99 LEU C C 1
ATOM 5289 O O . LEU C 1 101 ? 22.215 40.205 -5.579 1.00 37.27 99 LEU C O 1
ATOM 5294 N N . GLY C 1 102 ? 21.570 41.206 -3.653 1.00 33.48 100 GLY C N 1
ATOM 5295 C CA . GLY C 1 102 ? 22.644 42.257 -3.606 1.00 35.08 100 GLY C CA 1
ATOM 5296 C C . GLY C 1 102 ? 23.977 41.590 -3.737 1.00 38.39 100 GLY C C 1
ATOM 5297 O O . GLY C 1 102 ? 24.841 42.150 -4.362 1.00 43.09 100 GLY C O 1
ATOM 5298 N N . ASN C 1 103 ? 24.159 40.383 -3.190 1.00 38.67 101 ASN C N 1
ATOM 5299 C CA . ASN C 1 103 ? 25.410 39.703 -3.338 1.00 41.25 101 ASN C CA 1
ATOM 5300 C C . ASN C 1 103 ? 25.776 39.294 -4.772 1.00 45.27 101 ASN C C 1
ATOM 5301 O O . ASN C 1 103 ? 26.861 38.809 -4.964 1.00 44.92 101 ASN C O 1
ATOM 5306 N N . LEU C 1 104 ? 24.873 39.427 -5.754 1.00 44.97 102 LEU C N 1
ATOM 5307 C CA . LEU C 1 104 ? 25.150 38.848 -7.110 1.00 43.95 102 LEU C CA 1
ATOM 5308 C C . LEU C 1 104 ? 25.444 39.977 -8.083 1.00 45.50 102 LEU C C 1
ATOM 5309 O O . LEU C 1 104 ? 25.679 39.768 -9.254 1.00 46.49 102 LEU C O 1
ATOM 5314 N N . MET C 1 105 ? 25.424 41.202 -7.590 1.00 45.70 103 MET C N 1
ATOM 5315 C CA . MET C 1 105 ? 25.495 42.334 -8.475 1.00 47.49 103 MET C CA 1
ATOM 5316 C C . MET C 1 105 ? 26.665 43.277 -8.101 1.00 53.03 103 MET C C 1
ATOM 5317 O O . MET C 1 105 ? 27.102 43.310 -6.954 1.00 53.41 103 MET C O 1
ATOM 5322 N N . GLU C 1 106 ? 27.161 44.036 -9.073 1.00 55.44 104 GLU C N 1
ATOM 5323 C CA . GLU C 1 106 ? 28.183 45.019 -8.829 1.00 59.46 104 GLU C CA 1
ATOM 5324 C C . GLU C 1 106 ? 27.597 46.372 -9.269 1.00 61.25 104 GLU C C 1
ATOM 5325 O O . GLU C 1 106 ? 26.680 46.401 -10.061 1.00 62.11 104 GLU C O 1
ATOM 5331 N N . GLY C 1 107 ? 28.042 47.496 -8.734 1.00 61.12 105 GLY C N 1
ATOM 5332 C CA . GLY C 1 107 ? 27.421 48.738 -9.159 1.00 61.10 105 GLY C CA 1
ATOM 5333 C C . GLY C 1 107 ? 25.952 48.981 -8.785 1.00 59.36 105 GLY C C 1
ATOM 5334 O O . GLY C 1 107 ? 25.392 48.274 -7.928 1.00 59.58 105 GLY C O 1
ATOM 5335 N N . LEU C 1 108 ? 25.340 50.004 -9.406 1.00 57.17 106 LEU C N 1
ATOM 5336 C CA . LEU C 1 108 ? 23.973 50.496 -9.107 1.00 56.77 106 LEU C CA 1
ATOM 5337 C C . LEU C 1 108 ? 23.170 50.446 -10.362 1.00 55.13 106 LEU C C 1
ATOM 5338 O O . LEU C 1 108 ? 23.671 50.830 -11.367 1.00 59.99 106 LEU C O 1
ATOM 5343 N N . TYR C 1 109 ? 21.891 50.153 -10.306 1.00 51.62 107 TYR C N 1
ATOM 5344 C CA . TYR C 1 109 ? 21.122 50.153 -11.530 1.00 50.44 107 TYR C CA 1
ATOM 5345 C C . TYR C 1 109 ? 19.784 50.843 -11.410 1.00 48.12 107 TYR C C 1
ATOM 5346 O O . TYR C 1 109 ? 19.086 50.729 -10.388 1.00 44.83 107 TYR C O 1
ATOM 5355 N N . SER C 1 110 ? 19.455 51.618 -12.437 1.00 49.16 108 SER C N 1
ATOM 5356 C CA . SER C 1 110 ? 18.128 52.225 -12.520 1.00 50.85 108 SER C CA 1
ATOM 5357 C C . SER C 1 110 ? 17.625 52.089 -13.925 1.00 52.04 108 SER C C 1
ATOM 5358 O O . SER C 1 110 ? 18.387 52.172 -14.852 1.00 53.46 108 SER C O 1
ATOM 5361 N N . LYS C 1 111 ? 16.328 51.876 -14.073 1.00 51.05 109 LYS C N 1
ATOM 5362 C CA . LYS C 1 111 ? 15.714 51.899 -15.396 1.00 52.90 109 LYS C CA 1
ATOM 5363 C C . LYS C 1 111 ? 14.397 52.630 -15.224 1.00 52.36 109 LYS C C 1
ATOM 5364 O O . LYS C 1 111 ? 13.684 52.365 -14.260 1.00 50.00 109 LYS C O 1
ATOM 5370 N N . VAL C 1 112 ? 14.105 53.592 -16.105 1.00 52.93 110 VAL C N 1
ATOM 5371 C CA . VAL C 1 112 ? 12.792 54.250 -16.134 1.00 51.28 110 VAL C CA 1
ATOM 5372 C C . VAL C 1 112 ? 11.906 53.445 -17.052 1.00 50.58 110 VAL C C 1
ATOM 5373 O O . VAL C 1 112 ? 12.319 53.140 -18.174 1.00 54.44 110 VAL C O 1
ATOM 5377 N N . VAL C 1 113 ? 10.729 53.027 -16.595 1.00 47.33 111 VAL C N 1
ATOM 5378 C CA . VAL C 1 113 ? 9.806 52.308 -17.476 1.00 48.45 111 VAL C CA 1
ATOM 5379 C C . VAL C 1 113 ? 8.512 53.046 -17.716 1.00 50.70 111 VAL C C 1
ATOM 5380 O O . VAL C 1 113 ? 8.050 53.779 -16.885 1.00 47.96 111 VAL C O 1
ATOM 5384 N N . ASP C 1 114 ? 7.886 52.778 -18.841 1.00 53.88 112 ASP C N 1
ATOM 5385 C CA . ASP C 1 114 ? 6.637 53.433 -19.115 1.00 54.88 112 ASP C CA 1
ATOM 5386 C C . ASP C 1 114 ? 5.531 52.663 -18.453 1.00 51.14 112 ASP C C 1
ATOM 5387 O O . ASP C 1 114 ? 5.619 51.438 -18.267 1.00 48.27 112 ASP C O 1
ATOM 5392 N N . ILE C 1 115 ? 4.519 53.412 -18.035 1.00 50.79 113 ILE C N 1
ATOM 5393 C CA . ILE C 1 115 ? 3.232 52.856 -17.656 1.00 49.90 113 ILE C CA 1
ATOM 5394 C C . ILE C 1 115 ? 2.185 53.315 -18.681 1.00 54.02 113 ILE C C 1
ATOM 5395 O O . ILE C 1 115 ? 1.942 54.511 -18.843 1.00 55.85 113 ILE C O 1
ATOM 5400 N N . LYS C 1 116 ? 1.553 52.380 -19.362 1.00 55.87 114 LYS C N 1
ATOM 5401 C CA . LYS C 1 116 ? 0.705 52.749 -20.504 1.00 60.64 114 LYS C CA 1
ATOM 5402 C C . LYS C 1 116 ? -0.536 51.873 -20.513 1.00 60.67 114 LYS C C 1
ATOM 5403 O O . LYS C 1 116 ? -0.444 50.661 -20.356 1.00 59.22 114 LYS C O 1
ATOM 5409 N N . ASP C 1 117 ? -1.695 52.488 -20.695 1.00 62.23 115 ASP C N 1
ATOM 5410 C CA . ASP C 1 117 ? -2.941 51.740 -20.606 1.00 62.15 115 ASP C CA 1
ATOM 5411 C C . ASP C 1 117 ? -2.945 50.770 -19.415 1.00 58.60 115 ASP C C 1
ATOM 5412 O O . ASP C 1 117 ? -3.306 49.595 -19.549 1.00 60.26 115 ASP C O 1
ATOM 5417 N N . GLY C 1 118 ? -2.573 51.281 -18.257 1.00 55.55 116 GLY C N 1
ATOM 5418 C CA . GLY C 1 118 ? -2.626 50.524 -16.995 1.00 52.16 116 GLY C CA 1
ATOM 5419 C C . GLY C 1 118 ? -1.687 49.326 -16.816 1.00 50.99 116 GLY C C 1
ATOM 5420 O O . GLY C 1 118 ? -1.982 48.418 -16.009 1.00 47.00 116 GLY C O 1
ATOM 5421 N N . LYS C 1 119 ? -0.568 49.341 -17.555 1.00 50.68 117 LYS C N 1
ATOM 5422 C CA . LYS C 1 119 ? 0.434 48.275 -17.528 1.00 48.39 117 LYS C CA 1
ATOM 5423 C C . LYS C 1 119 ? 1.865 48.799 -17.459 1.00 47.83 117 LYS C C 1
ATOM 5424 O O . LYS C 1 119 ? 2.237 49.737 -18.154 1.00 49.28 117 LYS C O 1
ATOM 5430 N N . VAL C 1 120 ? 2.680 48.186 -16.611 1.00 45.80 118 VAL C N 1
ATOM 5431 C CA . VAL C 1 120 ? 4.067 48.558 -16.544 1.00 44.92 118 VAL C CA 1
ATOM 5432 C C . VAL C 1 120 ? 4.809 47.806 -17.645 1.00 46.45 118 VAL C C 1
ATOM 5433 O O . VAL C 1 120 ? 4.852 46.561 -17.613 1.00 50.14 118 VAL C O 1
ATOM 5437 N N . ILE C 1 121 ? 5.342 48.512 -18.641 1.00 48.50 119 ILE C N 1
ATOM 5438 C CA . ILE C 1 121 ? 6.080 47.863 -19.744 1.00 50.14 119 ILE C CA 1
ATOM 5439 C C . ILE C 1 121 ? 7.487 47.532 -19.293 1.00 49.01 119 ILE C C 1
ATOM 5440 O O . ILE C 1 121 ? 8.421 48.312 -19.484 1.00 49.86 119 ILE C O 1
ATOM 5445 N N . PHE C 1 122 ? 7.616 46.385 -18.646 1.00 47.07 120 PHE C N 1
ATOM 5446 C CA . PHE C 1 122 ? 8.875 45.988 -18.014 1.00 46.98 120 PHE C CA 1
ATOM 5447 C C . PHE C 1 122 ? 9.978 45.761 -19.028 1.00 50.88 120 PHE C C 1
ATOM 5448 O O . PHE C 1 122 ? 11.124 46.210 -18.849 1.00 53.31 120 PHE C O 1
ATOM 5456 N N . ASN C 1 123 ? 9.603 45.016 -20.054 1.00 51.27 121 ASN C N 1
ATOM 5457 C CA . ASN C 1 123 ? 10.339 44.895 -21.271 1.00 56.99 121 ASN C CA 1
ATOM 5458 C C . ASN C 1 123 ? 9.386 44.633 -22.446 1.00 60.33 121 ASN C C 1
ATOM 5459 O O . ASN C 1 123 ? 8.158 44.682 -22.303 1.00 58.73 121 ASN C O 1
ATOM 5464 N N . GLU C 1 124 ? 9.953 44.350 -23.617 1.00 64.84 122 GLU C N 1
ATOM 5465 C CA . GLU C 1 124 ? 9.141 44.108 -24.784 1.00 70.22 122 GLU C CA 1
ATOM 5466 C C . GLU C 1 124 ? 8.215 42.875 -24.620 1.00 69.80 122 GLU C C 1
ATOM 5467 O O . GLU C 1 124 ? 7.245 42.742 -25.361 1.00 70.46 122 GLU C O 1
ATOM 5473 N N . LYS C 1 125 ? 8.483 41.979 -23.651 1.00 69.09 123 LYS C N 1
ATOM 5474 C CA . LYS C 1 125 ? 7.643 40.768 -23.505 1.00 68.25 123 LYS C CA 1
ATOM 5475 C C . LYS C 1 125 ? 6.641 40.817 -22.356 1.00 65.24 123 LYS C C 1
ATOM 5476 O O . LYS C 1 125 ? 5.640 40.089 -22.410 1.00 65.14 123 LYS C O 1
ATOM 5482 N N . LEU C 1 126 ? 6.898 41.625 -21.312 1.00 60.31 124 LEU C N 1
ATOM 5483 C CA . LEU C 1 126 ? 5.948 41.709 -20.218 1.00 54.32 124 LEU C CA 1
ATOM 5484 C C . LEU C 1 126 ? 5.332 43.107 -20.073 1.00 54.56 124 LEU C C 1
ATOM 5485 O O . LEU C 1 126 ? 6.041 44.084 -19.856 1.00 54.14 124 LEU C O 1
ATOM 5490 N N . ALA C 1 127 ? 4.012 43.184 -20.213 1.00 53.98 125 ALA C N 1
ATOM 5491 C CA . ALA C 1 127 ? 3.246 44.337 -19.808 1.00 52.81 125 ALA C CA 1
ATOM 5492 C C . ALA C 1 127 ? 2.505 43.962 -18.496 1.00 50.29 125 ALA C C 1
ATOM 5493 O O . ALA C 1 127 ? 1.687 43.043 -18.454 1.00 53.76 125 ALA C O 1
ATOM 5495 N N . LEU C 1 128 ? 2.863 44.577 -17.384 1.00 46.63 126 LEU C N 1
ATOM 5496 C CA . LEU C 1 128 ? 2.384 44.053 -16.094 1.00 43.47 126 LEU C CA 1
ATOM 5497 C C . LEU C 1 128 ? 1.319 44.989 -15.498 1.00 43.71 126 LEU C C 1
ATOM 5498 O O . LEU C 1 128 ? 1.582 46.173 -15.333 1.00 45.56 126 LEU C O 1
ATOM 5503 N N . PRO C 1 129 ? 0.082 44.487 -15.296 1.00 43.71 127 PRO C N 1
ATOM 5504 C CA . PRO C 1 129 ? -1.006 45.364 -14.823 1.00 44.14 127 PRO C CA 1
ATOM 5505 C C . PRO C 1 129 ? -0.610 46.077 -13.489 1.00 42.24 127 PRO C C 1
ATOM 5506 O O . PRO C 1 129 ? 0.061 45.537 -12.637 1.00 39.88 127 PRO C O 1
ATOM 5510 N N . VAL C 1 130 ? -0.876 47.359 -13.390 1.00 43.16 128 VAL C N 1
ATOM 5511 C CA . VAL C 1 130 ? -0.540 48.095 -12.143 1.00 39.15 128 VAL C CA 1
ATOM 5512 C C . VAL C 1 130 ? -1.316 47.561 -10.996 1.00 37.32 128 VAL C C 1
ATOM 5513 O O . VAL C 1 130 ? -2.414 47.043 -11.186 1.00 38.73 128 VAL C O 1
ATOM 5517 N N . LYS C 1 131 ? -0.748 47.609 -9.778 1.00 35.21 129 LYS C N 1
ATOM 5518 C CA . LYS C 1 131 ? -1.508 47.453 -8.558 1.00 32.56 129 LYS C CA 1
ATOM 5519 C C . LYS C 1 131 ? -0.983 48.526 -7.640 1.00 33.03 129 LYS C C 1
ATOM 5520 O O . LYS C 1 131 ? -0.163 48.231 -6.780 1.00 30.84 129 LYS C O 1
ATOM 5526 N N . PRO C 1 132 ? -1.440 49.774 -7.812 1.00 31.86 130 PRO C N 1
ATOM 5527 C CA . PRO C 1 132 ? -0.868 50.872 -7.028 1.00 29.30 130 PRO C CA 1
ATOM 5528 C C . PRO C 1 132 ? -1.034 50.668 -5.541 1.00 28.98 130 PRO C C 1
ATOM 5529 O O . PRO C 1 132 ? -2.125 50.229 -5.051 1.00 27.22 130 PRO C O 1
ATOM 5533 N N . MET C 1 133 ? 0.002 51.067 -4.815 1.00 27.17 131 MET C N 1
ATOM 5534 C CA . MET C 1 133 ? 0.031 50.922 -3.336 1.00 26.29 131 MET C CA 1
ATOM 5535 C C . MET C 1 133 ? 0.891 52.066 -2.796 1.00 26.43 131 MET C C 1
ATOM 5536 O O . MET C 1 133 ? 1.667 52.671 -3.558 1.00 26.74 131 MET C O 1
ATOM 5541 N N . ILE C 1 134 ? 0.772 52.338 -1.494 1.00 25.78 132 ILE C N 1
ATOM 5542 C CA . ILE C 1 134 ? 1.523 53.383 -0.839 1.00 25.22 132 ILE C CA 1
ATOM 5543 C C . ILE C 1 134 ? 2.593 52.751 0.086 1.00 26.07 132 ILE C C 1
ATOM 5544 O O . ILE C 1 134 ? 2.245 51.981 1.004 1.00 23.29 132 ILE C O 1
ATOM 5549 N N . GLY C 1 135 ? 3.871 53.060 -0.179 1.00 25.39 133 GLY C N 1
ATOM 5550 C CA . GLY C 1 135 ? 4.917 52.343 0.524 1.00 24.30 133 GLY C CA 1
ATOM 5551 C C . GLY C 1 135 ? 5.181 52.967 1.882 1.00 25.69 133 GLY C C 1
ATOM 5552 O O . GLY C 1 135 ? 5.546 52.292 2.786 1.00 23.96 133 GLY C O 1
ATOM 5553 N N . VAL C 1 136 ? 5.090 54.290 1.977 1.00 25.03 134 VAL C N 1
ATOM 5554 C CA . VAL C 1 136 ? 5.411 55.011 3.213 1.00 24.10 134 VAL C CA 1
ATOM 5555 C C . VAL C 1 136 ? 4.224 55.741 3.668 1.00 23.81 134 VAL C C 1
ATOM 5556 O O . VAL C 1 136 ? 3.710 56.627 2.979 1.00 24.34 134 VAL C O 1
ATOM 5560 N N . ILE C 1 137 ? 3.701 55.305 4.782 1.00 23.04 135 ILE C N 1
ATOM 5561 C CA . ILE C 1 137 ? 2.652 56.094 5.394 1.00 22.87 135 ILE C CA 1
ATOM 5562 C C . ILE C 1 137 ? 2.685 55.874 6.881 1.00 23.07 135 ILE C C 1
ATOM 5563 O O . ILE C 1 137 ? 2.897 54.711 7.318 1.00 22.20 135 ILE C O 1
ATOM 5568 N N . GLY C 1 138 ? 2.518 56.952 7.683 1.00 22.54 136 GLY C N 1
ATOM 5569 C CA . GLY C 1 138 ? 2.512 56.756 9.140 1.00 22.66 136 GLY C CA 1
ATOM 5570 C C . GLY C 1 138 ? 2.277 58.057 9.868 1.00 25.00 136 GLY C C 1
ATOM 5571 O O . GLY C 1 138 ? 2.131 59.076 9.183 1.00 23.03 136 GLY C O 1
ATOM 5572 N N . VAL C 1 139 ? 2.348 58.023 11.211 1.00 22.52 137 VAL C N 1
ATOM 5573 C CA . VAL C 1 139 ? 2.108 59.166 12.076 1.00 22.92 137 VAL C CA 1
ATOM 5574 C C . VAL C 1 139 ? 3.413 59.377 12.846 1.00 23.41 137 VAL C C 1
ATOM 5575 O O . VAL C 1 139 ? 4.291 58.607 12.674 1.00 23.53 137 VAL C O 1
ATOM 5579 N N . ALA C 1 140 ? 3.553 60.423 13.646 1.00 24.31 138 ALA C N 1
ATOM 5580 C CA . ALA C 1 140 ? 4.834 60.681 14.333 1.00 24.76 138 ALA C CA 1
ATOM 5581 C C . ALA C 1 140 ? 4.986 59.716 15.550 1.00 27.77 138 ALA C C 1
ATOM 5582 O O . ALA C 1 140 ? 4.047 59.479 16.301 1.00 26.97 138 ALA C O 1
ATOM 5584 N N . PRO C 1 141 ? 6.188 59.215 15.793 1.00 29.37 139 PRO C N 1
ATOM 5585 C CA . PRO C 1 141 ? 6.328 58.348 16.929 1.00 31.34 139 PRO C CA 1
ATOM 5586 C C . PRO C 1 141 ? 6.431 59.222 18.160 1.00 31.40 139 PRO C C 1
ATOM 5587 O O . PRO C 1 141 ? 6.638 60.451 18.074 1.00 30.04 139 PRO C O 1
ATOM 5591 N N . LYS C 1 142 ? 6.217 58.601 19.305 1.00 36.44 140 LYS C N 1
ATOM 5592 C CA . LYS C 1 142 ? 6.032 59.387 20.516 1.00 44.52 140 LYS C CA 1
ATOM 5593 C C . LYS C 1 142 ? 7.256 60.180 20.716 1.00 46.90 140 LYS C C 1
ATOM 5594 O O . LYS C 1 142 ? 7.185 61.303 21.203 1.00 50.44 140 LYS C O 1
ATOM 5600 N N . GLU C 1 143 ? 8.393 59.609 20.297 1.00 50.45 141 GLU C N 1
ATOM 5601 C CA . GLU C 1 143 ? 9.680 60.235 20.666 1.00 54.50 141 GLU C CA 1
ATOM 5602 C C . GLU C 1 143 ? 10.764 60.218 19.562 1.00 53.85 141 GLU C C 1
ATOM 5603 O O . GLU C 1 143 ? 10.777 59.352 18.678 1.00 49.86 141 GLU C O 1
ATOM 5609 N N . GLY C 1 144 ? 11.719 61.148 19.663 1.00 57.23 142 GLY C N 1
ATOM 5610 C CA . GLY C 1 144 ? 12.928 61.114 18.804 1.00 58.14 142 GLY C CA 1
ATOM 5611 C C . GLY C 1 144 ? 12.620 61.449 17.345 1.00 58.33 142 GLY C C 1
ATOM 5612 O O . GLY C 1 144 ? 11.974 62.455 17.051 1.00 61.11 142 GLY C O 1
ATOM 5613 N N . SER C 1 145 ? 13.060 60.610 16.421 1.00 58.36 143 SER C N 1
ATOM 5614 C CA . SER C 1 145 ? 12.938 60.909 14.985 1.00 56.83 143 SER C CA 1
ATOM 5615 C C . SER C 1 145 ? 13.367 59.682 14.129 1.00 54.70 143 SER C C 1
ATOM 5616 O O . SER C 1 145 ? 14.489 59.205 14.283 1.00 57.38 143 SER C O 1
ATOM 5619 N N . ILE C 1 146 ? 12.495 59.119 13.284 1.00 52.73 144 ILE C N 1
ATOM 5620 C CA . ILE C 1 146 ? 12.932 58.024 12.414 1.00 51.29 144 ILE C CA 1
ATOM 5621 C C . ILE C 1 146 ? 12.723 58.411 10.972 1.00 49.98 144 ILE C C 1
ATOM 5622 O O . ILE C 1 146 ? 11.574 58.617 10.509 1.00 45.77 144 ILE C O 1
ATOM 5627 N N . ASN C 1 147 ? 13.848 58.448 10.267 1.00 51.51 145 ASN C N 1
ATOM 5628 C CA . ASN C 1 147 ? 13.883 58.440 8.800 1.00 53.81 145 ASN C CA 1
ATOM 5629 C C . ASN C 1 147 ? 12.634 57.796 8.161 1.00 52.11 145 ASN C C 1
ATOM 5630 O O . ASN C 1 147 ? 12.270 56.669 8.518 1.00 51.49 145 ASN C O 1
ATOM 5635 N N . CYS C 1 148 ? 12.002 58.503 7.216 1.00 50.37 146 CYS C N 1
ATOM 5636 C CA . CYS C 1 148 ? 10.850 57.941 6.471 1.00 49.71 146 CYS C CA 1
ATOM 5637 C C . CYS C 1 148 ? 11.106 56.532 6.017 1.00 46.99 146 CYS C C 1
ATOM 5638 O O . CYS C 1 148 ? 10.161 55.760 5.862 1.00 48.45 146 CYS C O 1
ATOM 5641 N N . GLY C 1 149 ? 12.385 56.156 5.877 1.00 46.07 147 GLY C N 1
ATOM 5642 C CA . GLY C 1 149 ? 12.698 54.830 5.431 1.00 42.97 147 GLY C CA 1
ATOM 5643 C C . GLY C 1 149 ? 12.783 53.724 6.487 1.00 42.80 147 GLY C C 1
ATOM 5644 O O . GLY C 1 149 ? 13.158 52.607 6.135 1.00 39.82 147 GLY C O 1
ATOM 5645 N N . THR C 1 150 ? 12.584 54.025 7.779 1.00 41.53 148 THR C N 1
ATOM 5646 C CA . THR C 1 150 ? 12.559 52.939 8.804 1.00 42.08 148 THR C CA 1
ATOM 5647 C C . THR C 1 150 ? 11.135 52.690 9.435 1.00 39.20 148 THR C C 1
ATOM 5648 O O . THR C 1 150 ? 10.611 53.515 10.186 1.00 44.67 148 THR C O 1
ATOM 5652 N N . PRO C 1 151 ? 10.529 51.540 9.185 1.00 32.88 149 PRO C N 1
ATOM 5653 C CA . PRO C 1 151 ? 9.157 51.370 9.654 1.00 29.91 149 PRO C CA 1
ATOM 5654 C C . PRO C 1 151 ? 9.096 51.137 11.189 1.00 29.25 149 PRO C C 1
ATOM 5655 O O . PRO C 1 151 ? 10.055 50.650 11.748 1.00 31.55 149 PRO C O 1
ATOM 5659 N N . GLY C 1 152 ? 7.973 51.402 11.840 1.00 27.04 150 GLY C N 1
ATOM 5660 C CA . GLY C 1 152 ? 7.839 51.151 13.290 1.00 26.27 150 GLY C CA 1
ATOM 5661 C C . GLY C 1 152 ? 6.360 51.057 13.681 1.00 24.93 150 GLY C C 1
ATOM 5662 O O . GLY C 1 152 ? 5.471 50.908 12.833 1.00 25.12 150 GLY C O 1
ATOM 5663 N N . SER C 1 153 ? 6.094 51.152 14.987 1.00 24.27 151 SER C N 1
ATOM 5664 C CA . SER C 1 153 ? 4.770 51.111 15.529 1.00 23.05 151 SER C CA 1
ATOM 5665 C C . SER C 1 153 ? 3.892 52.278 14.941 1.00 24.74 151 SER C C 1
ATOM 5666 O O . SER C 1 153 ? 2.656 52.164 14.788 1.00 22.05 151 SER C O 1
ATOM 5669 N N . HIS C 1 154 ? 4.554 53.328 14.498 1.00 21.78 152 HIS C N 1
ATOM 5670 C CA . HIS C 1 154 ? 3.842 54.516 13.949 1.00 23.49 152 HIS C CA 1
ATOM 5671 C C . HIS C 1 154 ? 3.595 54.391 12.416 1.00 21.56 152 HIS C C 1
ATOM 5672 O O . HIS C 1 154 ? 3.130 55.373 11.825 1.00 21.75 152 HIS C O 1
ATOM 5679 N N . GLY C 1 155 ? 4.008 53.251 11.795 1.00 21.24 153 GLY C N 1
ATOM 5680 C CA . GLY C 1 155 ? 3.943 53.052 10.317 1.00 22.10 153 GLY C CA 1
ATOM 5681 C C . GLY C 1 155 ? 5.246 53.488 9.684 1.00 25.39 153 GLY C C 1
ATOM 5682 O O . GLY C 1 155 ? 6.317 53.184 10.236 1.00 23.79 153 GLY C O 1
ATOM 5683 N N . GLY C 1 156 ? 5.208 54.276 8.611 1.00 22.13 154 GLY C N 1
ATOM 5684 C CA . GLY C 1 156 ? 6.497 54.669 8.029 1.00 22.87 154 GLY C CA 1
ATOM 5685 C C . GLY C 1 156 ? 6.683 53.737 6.811 1.00 22.82 154 GLY C C 1
ATOM 5686 O O . GLY C 1 156 ? 5.714 53.392 6.055 1.00 22.51 154 GLY C O 1
ATOM 5687 N N . ASN C 1 157 ? 7.909 53.352 6.594 1.00 23.26 155 ASN C N 1
ATOM 5688 C CA . ASN C 1 157 ? 8.283 52.555 5.403 1.00 24.05 155 ASN C CA 1
ATOM 5689 C C . ASN C 1 157 ? 7.933 51.037 5.493 1.00 22.66 155 ASN C C 1
ATOM 5690 O O . ASN C 1 157 ? 8.848 50.200 5.643 1.00 23.11 155 ASN C O 1
ATOM 5695 N N . MET C 1 158 ? 6.649 50.688 5.334 1.00 22.05 156 MET C N 1
ATOM 5696 C CA . MET C 1 158 ? 6.179 49.345 5.606 1.00 21.36 156 MET C CA 1
ATOM 5697 C C . MET C 1 158 ? 6.131 48.562 4.297 1.00 21.46 156 MET C C 1
ATOM 5698 O O . MET C 1 158 ? 5.911 47.388 4.335 1.00 20.98 156 MET C O 1
ATOM 5703 N N . ASP C 1 159 ? 6.195 49.268 3.169 1.00 22.18 157 ASP C N 1
ATOM 5704 C CA . ASP C 1 159 ? 6.094 48.648 1.834 1.00 22.76 157 ASP C CA 1
ATOM 5705 C C . ASP C 1 159 ? 5.164 47.445 1.847 1.00 21.87 157 ASP C C 1
ATOM 5706 O O . ASP C 1 159 ? 5.552 46.275 1.559 1.00 22.80 157 ASP C O 1
ATOM 5711 N N . THR C 1 160 ? 3.943 47.684 2.236 1.00 21.47 158 THR C N 1
ATOM 5712 C CA . THR C 1 160 ? 2.924 46.626 2.328 1.00 20.93 158 THR C CA 1
ATOM 5713 C C . THR C 1 160 ? 1.893 46.718 1.256 1.00 21.40 158 THR C C 1
ATOM 5714 O O . THR C 1 160 ? 1.199 47.756 1.145 1.00 22.76 158 THR C O 1
ATOM 5718 N N . THR C 1 161 ? 1.770 45.682 0.408 1.00 21.57 159 THR C N 1
ATOM 5719 C CA . THR C 1 161 ? 0.928 45.724 -0.790 1.00 22.30 159 THR C CA 1
ATOM 5720 C C . THR C 1 161 ? -0.568 45.931 -0.505 1.00 22.39 159 THR C C 1
ATOM 5721 O O . THR C 1 161 ? -1.295 46.315 -1.406 1.00 25.66 159 THR C O 1
ATOM 5725 N N . LEU C 1 162 ? -1.067 45.549 0.669 1.00 21.42 160 LEU C N 1
ATOM 5726 C CA . LEU C 1 162 ? -2.458 45.676 0.976 1.00 21.45 160 LEU C CA 1
ATOM 5727 C C . LEU C 1 162 ? -2.839 47.197 1.090 1.00 22.54 160 LEU C C 1
ATOM 5728 O O . LEU C 1 162 ? -3.994 47.532 1.207 1.00 22.06 160 LEU C O 1
ATOM 5733 N N . ILE C 1 163 ? -1.870 48.085 1.265 1.00 21.83 161 ILE C N 1
ATOM 5734 C CA . ILE C 1 163 ? -2.248 49.529 1.397 1.00 22.43 161 ILE C CA 1
ATOM 5735 C C . ILE C 1 163 ? -2.363 50.104 -0.002 1.00 26.22 161 ILE C C 1
ATOM 5736 O O . ILE C 1 163 ? -1.358 50.594 -0.622 1.00 23.90 161 ILE C O 1
ATOM 5741 N N . ALA C 1 164 ? -3.625 50.076 -0.461 1.00 23.69 162 ALA C N 1
ATOM 5742 C CA . ALA C 1 164 ? -4.017 50.183 -1.808 1.00 24.76 162 ALA C CA 1
ATOM 5743 C C . ALA C 1 164 ? -5.433 50.826 -1.812 1.00 25.45 162 ALA C C 1
ATOM 5744 O O . ALA C 1 164 ? -6.075 50.983 -0.797 1.00 24.76 162 ALA C O 1
ATOM 5746 N N . GLU C 1 165 ? -5.977 51.078 -2.965 1.00 26.95 163 GLU C N 1
ATOM 5747 C CA . GLU C 1 165 ? -7.337 51.691 -2.968 1.00 27.09 163 GLU C CA 1
ATOM 5748 C C . GLU C 1 165 ? -8.364 50.807 -2.309 1.00 27.41 163 GLU C C 1
ATOM 5749 O O . GLU C 1 165 ? -8.308 49.604 -2.506 1.00 26.84 163 GLU C O 1
ATOM 5755 N N . GLY C 1 166 ? -9.291 51.341 -1.507 1.00 26.59 164 GLY C N 1
ATOM 5756 C CA . GLY C 1 166 ? -10.241 50.480 -0.759 1.00 26.31 164 GLY C CA 1
ATOM 5757 C C . GLY C 1 166 ? -9.717 50.072 0.616 1.00 27.10 164 GLY C C 1
ATOM 5758 O O . GLY C 1 166 ? -10.438 49.607 1.443 1.00 31.18 164 GLY C O 1
ATOM 5759 N N . ALA C 1 167 ? -8.466 50.251 0.884 1.00 24.34 165 ALA C N 1
ATOM 5760 C CA . ALA C 1 167 ? -7.960 49.827 2.213 1.00 23.50 165 ALA C CA 1
ATOM 5761 C C . ALA C 1 167 ? -8.162 50.885 3.276 1.00 23.21 165 ALA C C 1
ATOM 5762 O O . ALA C 1 167 ? -8.165 52.067 2.968 1.00 24.94 165 ALA C O 1
ATOM 5764 N N . GLU C 1 168 ? -8.216 50.491 4.561 1.00 25.82 166 GLU C N 1
ATOM 5765 C CA . GLU C 1 168 ? -8.213 51.472 5.673 1.00 22.26 166 GLU C CA 1
ATOM 5766 C C . GLU C 1 168 ? -7.042 51.083 6.538 1.00 23.97 166 GLU C C 1
ATOM 5767 O O . GLU C 1 168 ? -6.848 49.874 6.823 1.00 21.61 166 GLU C O 1
ATOM 5773 N N . VAL C 1 169 ? -6.201 52.042 6.859 1.00 21.38 167 VAL C N 1
ATOM 5774 C CA . VAL C 1 169 ? -5.068 51.764 7.679 1.00 24.84 167 VAL C CA 1
ATOM 5775 C C . VAL C 1 169 ? -5.335 52.440 9.011 1.00 23.21 167 VAL C C 1
ATOM 5776 O O . VAL C 1 169 ? -5.761 53.604 9.033 1.00 24.71 167 VAL C O 1
ATOM 5780 N N . TYR C 1 170 ? -5.079 51.724 10.086 1.00 23.24 168 TYR C N 1
ATOM 5781 C CA . TYR C 1 170 ? -5.260 52.223 11.421 1.00 20.62 168 TYR C CA 1
ATOM 5782 C C . TYR C 1 170 ? -3.887 52.356 12.059 1.00 26.16 168 TYR C C 1
ATOM 5783 O O . TYR C 1 170 ? -3.074 51.385 12.163 1.00 26.02 168 TYR C O 1
ATOM 5792 N N . PHE C 1 171 ? -3.593 53.561 12.514 1.00 21.45 169 PHE C N 1
ATOM 5793 C CA . PHE C 1 171 ? -2.345 53.738 13.261 1.00 20.76 169 PHE C CA 1
ATOM 5794 C C . PHE C 1 171 ? -2.650 54.081 14.699 1.00 22.85 169 PHE C C 1
ATOM 5795 O O . PHE C 1 171 ? -3.540 54.941 14.984 1.00 21.44 169 PHE C O 1
ATOM 5803 N N . PRO C 1 172 ? -1.850 53.512 15.637 1.00 23.24 170 PRO C N 1
ATOM 5804 C CA . PRO C 1 172 ? -1.929 54.190 16.939 1.00 23.26 170 PRO C CA 1
ATOM 5805 C C . PRO C 1 172 ? -1.336 55.606 16.921 1.00 23.32 170 PRO C C 1
ATOM 5806 O O . PRO C 1 172 ? -0.301 55.860 16.320 1.00 22.43 170 PRO C O 1
ATOM 5810 N N . VAL C 1 173 ? -1.910 56.511 17.723 1.00 26.58 171 VAL C N 1
ATOM 5811 C CA . VAL C 1 173 ? -1.505 57.930 17.680 1.00 23.05 171 VAL C CA 1
ATOM 5812 C C . VAL C 1 173 ? -0.577 58.126 18.848 1.00 24.81 171 VAL C C 1
ATOM 5813 O O . VAL C 1 173 ? -0.848 57.668 20.021 1.00 26.98 171 VAL C O 1
ATOM 5817 N N . PHE C 1 174 ? 0.587 58.691 18.576 1.00 23.89 172 PHE C N 1
ATOM 5818 C CA . PHE C 1 174 ? 1.524 58.911 19.677 1.00 24.64 172 PHE C CA 1
ATOM 5819 C C . PHE C 1 174 ? 1.672 60.370 20.163 1.00 27.48 172 PHE C C 1
ATOM 5820 O O . PHE C 1 174 ? 2.143 60.618 21.280 1.00 26.27 172 PHE C O 1
ATOM 5828 N N . VAL C 1 175 ? 1.265 61.319 19.325 1.00 28.28 173 VAL C N 1
ATOM 5829 C CA . VAL C 1 175 ? 1.322 62.751 19.609 1.00 29.50 173 VAL C CA 1
ATOM 5830 C C . VAL C 1 175 ? 0.046 63.466 19.149 1.00 26.25 173 VAL C C 1
ATOM 5831 O O . VAL C 1 175 ? -0.662 62.988 18.341 1.00 25.12 173 VAL C O 1
ATOM 5835 N N . GLU C 1 176 ? -0.190 64.615 19.759 1.00 26.41 174 GLU C N 1
ATOM 5836 C CA . GLU C 1 176 ? -1.305 65.447 19.523 1.00 27.62 174 GLU C CA 1
ATOM 5837 C C . GLU C 1 176 ? -1.353 65.758 18.031 1.00 25.97 174 GLU C C 1
ATOM 5838 O O . GLU C 1 176 ? -0.351 66.028 17.418 1.00 27.29 174 GLU C O 1
ATOM 5844 N N . GLY C 1 177 ? -2.503 65.555 17.442 1.00 25.57 175 GLY C N 1
ATOM 5845 C CA . GLY C 1 177 ? -2.736 65.762 16.007 1.00 25.25 175 GLY C CA 1
ATOM 5846 C C . GLY C 1 177 ? -2.269 64.653 15.056 1.00 24.66 175 GLY C C 1
ATOM 5847 O O . GLY C 1 177 ? -2.426 64.781 13.806 1.00 24.53 175 GLY C O 1
ATOM 5848 N N . ALA C 1 178 ? -1.730 63.573 15.639 1.00 24.41 176 ALA C N 1
ATOM 5849 C CA . ALA C 1 178 ? -1.208 62.420 14.940 1.00 23.88 176 ALA C CA 1
ATOM 5850 C C . ALA C 1 178 ? -0.021 62.706 14.051 1.00 24.24 176 ALA C C 1
ATOM 5851 O O . ALA C 1 178 ? 1.002 62.037 14.212 1.00 26.07 176 ALA C O 1
ATOM 5853 N N . LEU C 1 179 ? -0.132 63.723 13.184 1.00 24.32 177 LEU C N 1
ATOM 5854 C CA . LEU C 1 179 ? 0.891 64.068 12.168 1.00 24.62 177 LEU C CA 1
ATOM 5855 C C . LEU C 1 179 ? 1.078 62.959 11.103 1.00 24.21 177 LEU C C 1
ATOM 5856 O O . LEU C 1 179 ? 2.113 62.242 11.062 1.00 24.16 177 LEU C O 1
ATOM 5861 N N . LEU C 1 180 ? 0.072 62.790 10.258 1.00 24.00 178 LEU C N 1
ATOM 5862 C CA . LEU C 1 180 ? 0.113 61.813 9.200 1.00 23.73 178 LEU C CA 1
ATOM 5863 C C . LEU C 1 180 ? 0.939 62.332 8.003 1.00 24.31 178 LEU C C 1
ATOM 5864 O O . LEU C 1 180 ? 0.768 63.517 7.543 1.00 24.90 178 LEU C O 1
ATOM 5869 N N . ALA C 1 181 ? 1.792 61.460 7.460 1.00 24.25 179 ALA C N 1
ATOM 5870 C CA . ALA C 1 181 ? 2.518 61.788 6.245 1.00 26.06 179 ALA C CA 1
ATOM 5871 C C . ALA C 1 181 ? 2.600 60.538 5.359 1.00 24.70 179 ALA C C 1
ATOM 5872 O O . ALA C 1 181 ? 2.565 59.410 5.871 1.00 24.03 179 ALA C O 1
ATOM 5874 N N . LEU C 1 182 ? 2.714 60.713 4.055 1.00 25.32 180 LEU C N 1
ATOM 5875 C CA . LEU C 1 182 ? 2.729 59.542 3.156 1.00 26.02 180 LEU C CA 1
ATOM 5876 C C . LEU C 1 182 ? 3.534 59.901 1.899 1.00 27.54 180 LEU C C 1
ATOM 5877 O O . LEU C 1 182 ? 3.538 61.073 1.487 1.00 27.22 180 LEU C O 1
ATOM 5882 N N . GLY C 1 183 ? 4.212 58.891 1.323 1.00 27.51 181 GLY C N 1
ATOM 5883 C CA . GLY C 1 183 ? 4.952 59.035 0.066 1.00 27.45 181 GLY C CA 1
ATOM 5884 C C . GLY C 1 183 ? 5.277 57.635 -0.518 1.00 27.32 181 GLY C C 1
ATOM 5885 O O . GLY C 1 183 ? 4.602 56.651 -0.216 1.00 26.45 181 GLY C O 1
ATOM 5886 N N . ASP C 1 184 ? 6.195 57.596 -1.476 1.00 28.33 182 ASP C N 1
ATOM 5887 C CA . ASP C 1 184 ? 6.733 56.289 -1.966 1.00 28.32 182 ASP C CA 1
ATOM 5888 C C . ASP C 1 184 ? 5.639 55.487 -2.555 1.00 27.99 182 ASP C C 1
ATOM 5889 O O . ASP C 1 184 ? 5.521 54.311 -2.245 1.00 27.20 182 ASP C O 1
ATOM 5894 N N . LEU C 1 185 ? 4.868 56.047 -3.471 1.00 28.74 183 LEU C N 1
ATOM 5895 C CA . LEU C 1 185 ? 3.874 55.233 -4.134 1.00 29.19 183 LEU C CA 1
ATOM 5896 C C . LEU C 1 185 ? 4.600 54.225 -5.038 1.00 32.72 183 LEU C C 1
ATOM 5897 O O . LEU C 1 185 ? 5.668 54.531 -5.577 1.00 32.17 183 LEU C O 1
ATOM 5902 N N . HIS C 1 186 ? 3.974 53.054 -5.246 1.00 29.63 184 HIS C N 1
ATOM 5903 C CA . HIS C 1 186 ? 4.446 52.122 -6.233 1.00 29.84 184 HIS C CA 1
ATOM 5904 C C . HIS C 1 186 ? 3.336 51.851 -7.176 1.00 30.70 184 HIS C C 1
ATOM 5905 O O . HIS C 1 186 ? 2.227 51.650 -6.735 1.00 33.85 184 HIS C O 1
ATOM 5912 N N . ALA C 1 187 ? 3.649 51.802 -8.469 1.00 31.57 185 ALA C N 1
ATOM 5913 C CA . ALA C 1 187 ? 2.675 51.358 -9.464 1.00 32.94 185 ALA C CA 1
ATOM 5914 C C . ALA C 1 187 ? 2.457 49.864 -9.326 1.00 33.29 185 ALA C C 1
ATOM 5915 O O . ALA C 1 187 ? 1.393 49.335 -9.688 1.00 33.42 185 ALA C O 1
ATOM 5917 N N . LEU C 1 188 ? 3.480 49.190 -8.780 1.00 32.34 186 LEU C N 1
ATOM 5918 C CA . LEU C 1 188 ? 3.544 47.746 -8.735 1.00 30.29 186 LEU C CA 1
ATOM 5919 C C . LEU C 1 188 ? 4.702 47.308 -7.818 1.00 30.15 186 LEU C C 1
ATOM 5920 O O . LEU C 1 188 ? 5.810 47.886 -7.892 1.00 29.89 186 LEU C O 1
ATOM 5925 N N . MET C 1 189 ? 4.418 46.330 -6.961 1.00 28.02 187 MET C N 1
ATOM 5926 C CA . MET C 1 189 ? 5.443 45.804 -6.047 1.00 27.29 187 MET C CA 1
ATOM 5927 C C . MET C 1 189 ? 5.016 44.434 -5.580 1.00 26.15 187 MET C C 1
ATOM 5928 O O . MET C 1 189 ? 3.831 44.225 -5.287 1.00 25.61 187 MET C O 1
ATOM 5933 N N . GLY C 1 190 ? 5.953 43.503 -5.474 1.00 26.94 188 GLY C N 1
ATOM 5934 C CA . GLY C 1 190 ? 5.632 42.181 -4.930 1.00 24.97 188 GLY C CA 1
ATOM 5935 C C . GLY C 1 190 ? 5.976 42.027 -3.493 1.00 23.97 188 GLY C C 1
ATOM 5936 O O . GLY C 1 190 ? 6.846 42.681 -2.966 1.00 23.82 188 GLY C O 1
ATOM 5937 N N . ASP C 1 191 ? 5.359 41.087 -2.811 1.00 22.86 189 ASP C N 1
ATOM 5938 C CA . ASP C 1 191 ? 5.621 41.038 -1.401 1.00 21.90 189 ASP C CA 1
ATOM 5939 C C . ASP C 1 191 ? 7.127 40.674 -1.222 1.00 22.05 189 ASP C C 1
ATOM 5940 O O . ASP C 1 191 ? 7.645 39.848 -1.938 1.00 22.44 189 ASP C O 1
ATOM 5945 N N . GLY C 1 192 ? 7.764 41.226 -0.195 1.00 21.77 190 GLY C N 1
ATOM 5946 C CA . GLY C 1 192 ? 9.211 41.025 -0.011 1.00 22.13 190 GLY C CA 1
ATOM 5947 C C . GLY C 1 192 ? 10.068 42.172 -0.644 1.00 23.24 190 GLY C C 1
ATOM 5948 O O . GLY C 1 192 ? 11.192 42.528 -0.113 1.00 23.59 190 GLY C O 1
ATOM 5949 N N . GLU C 1 193 ? 9.561 42.715 -1.759 1.00 23.93 191 GLU C N 1
ATOM 5950 C CA . GLU C 1 193 ? 10.324 43.791 -2.487 1.00 25.17 191 GLU C CA 1
ATOM 5951 C C . GLU C 1 193 ? 11.827 43.425 -2.672 1.00 25.94 191 GLU C C 1
ATOM 5952 O O . GLU C 1 193 ? 12.716 44.249 -2.437 1.00 27.24 191 GLU C O 1
ATOM 5958 N N . VAL C 1 194 ? 12.077 42.190 -3.099 1.00 25.94 192 VAL C N 1
ATOM 5959 C CA . VAL C 1 194 ? 13.408 41.525 -2.967 1.00 28.31 192 VAL C CA 1
ATOM 5960 C C . VAL C 1 194 ? 14.521 42.095 -3.822 1.00 28.09 192 VAL C C 1
ATOM 5961 O O . VAL C 1 194 ? 15.719 41.829 -3.552 1.00 29.84 192 VAL C O 1
ATOM 5965 N N . GLY C 1 195 ? 14.131 42.887 -4.805 1.00 28.82 193 GLY C N 1
ATOM 5966 C CA . GLY C 1 195 ? 15.104 43.671 -5.621 1.00 30.53 193 GLY C CA 1
ATOM 5967 C C . GLY C 1 195 ? 15.554 44.970 -4.939 1.00 31.72 193 GLY C C 1
ATOM 5968 O O . GLY C 1 195 ? 16.587 45.549 -5.335 1.00 32.77 193 GLY C O 1
ATOM 5969 N N . VAL C 1 196 ? 14.809 45.389 -3.909 1.00 29.59 194 VAL C N 1
ATOM 5970 C CA . VAL C 1 196 ? 14.961 46.664 -3.137 1.00 31.21 194 VAL C CA 1
ATOM 5971 C C . VAL C 1 196 ? 13.906 47.743 -3.483 1.00 30.86 194 VAL C C 1
ATOM 5972 O O . VAL C 1 196 ? 13.533 48.579 -2.634 1.00 33.98 194 VAL C O 1
ATOM 5976 N N . SER C 1 197 ? 13.360 47.717 -4.708 1.00 31.71 195 SER C N 1
ATOM 5977 C CA . SER C 1 197 ? 12.398 48.776 -5.074 1.00 30.96 195 SER C CA 1
ATOM 5978 C C . SER C 1 197 ? 11.100 48.206 -5.677 1.00 29.99 195 SER C C 1
ATOM 5979 O O . SER C 1 197 ? 11.031 47.050 -6.091 1.00 31.33 195 SER C O 1
ATOM 5982 N N . GLY C 1 198 ? 10.049 49.006 -5.768 1.00 30.62 196 GLY C N 1
ATOM 5983 C CA . GLY C 1 198 ? 8.900 48.635 -6.580 1.00 29.93 196 GLY C CA 1
ATOM 5984 C C . GLY C 1 198 ? 9.076 49.458 -7.857 1.00 33.39 196 GLY C C 1
ATOM 5985 O O . GLY C 1 198 ? 10.160 49.931 -8.164 1.00 34.04 196 GLY C O 1
ATOM 5986 N N . VAL C 1 199 ? 8.023 49.570 -8.652 1.00 33.63 197 VAL C N 1
ATOM 5987 C CA . VAL C 1 199 ? 7.958 50.524 -9.708 1.00 33.77 197 VAL C CA 1
ATOM 5988 C C . VAL C 1 199 ? 7.704 51.894 -9.031 1.00 35.81 197 VAL C C 1
ATOM 5989 O O . VAL C 1 199 ? 6.559 52.214 -8.659 1.00 32.76 197 VAL C O 1
ATOM 5993 N N . GLU C 1 200 ? 8.787 52.647 -8.794 1.00 35.22 198 GLU C N 1
ATOM 5994 C CA . GLU C 1 200 ? 8.702 53.841 -7.953 1.00 35.20 198 GLU C CA 1
ATOM 5995 C C . GLU C 1 200 ? 8.089 54.997 -8.786 1.00 35.41 198 GLU C C 1
ATOM 5996 O O . GLU C 1 200 ? 8.607 55.311 -9.843 1.00 38.30 198 GLU C O 1
ATOM 6002 N N . VAL C 1 201 ? 6.970 55.564 -8.353 1.00 34.11 199 VAL C N 1
ATOM 6003 C CA . VAL C 1 201 ? 6.227 56.559 -9.131 1.00 35.21 199 VAL C CA 1
ATOM 6004 C C . VAL C 1 201 ? 5.819 57.743 -8.225 1.00 35.79 199 VAL C C 1
ATOM 6005 O O . VAL C 1 201 ? 5.715 57.576 -6.987 1.00 33.10 199 VAL C O 1
ATOM 6009 N N . ALA C 1 202 ? 5.662 58.953 -8.835 1.00 37.59 200 ALA C N 1
ATOM 6010 C CA . ALA C 1 202 ? 5.007 60.115 -8.239 1.00 37.03 200 ALA C CA 1
ATOM 6011 C C . ALA C 1 202 ? 3.513 59.858 -8.440 1.00 37.87 200 ALA C C 1
ATOM 6012 O O . ALA C 1 202 ? 3.151 59.144 -9.379 1.00 38.04 200 ALA C O 1
ATOM 6014 N N . GLY C 1 203 ? 2.626 60.449 -7.629 1.00 36.16 201 GLY C N 1
ATOM 6015 C CA . GLY C 1 203 ? 1.181 60.287 -7.908 1.00 36.82 201 GLY C CA 1
ATOM 6016 C C . GLY C 1 203 ? 0.353 61.092 -6.916 1.00 37.27 201 GLY C C 1
ATOM 6017 O O . GLY C 1 203 ? 0.851 62.024 -6.334 1.00 38.01 201 GLY C O 1
ATOM 6018 N N . LYS C 1 204 ? -0.899 60.686 -6.693 1.00 37.63 202 LYS C N 1
ATOM 6019 C CA . LYS C 1 204 ? -1.832 61.424 -5.853 1.00 37.42 202 LYS C CA 1
ATOM 6020 C C . LYS C 1 204 ? -2.747 60.461 -5.176 1.00 33.63 202 LYS C C 1
ATOM 6021 O O . LYS C 1 204 ? -3.193 59.475 -5.801 1.00 36.75 202 LYS C O 1
ATOM 6027 N N . VAL C 1 205 ? -3.031 60.714 -3.893 1.00 32.57 203 VAL C N 1
ATOM 6028 C CA . VAL C 1 205 ? -3.797 59.785 -3.048 1.00 29.86 203 VAL C CA 1
ATOM 6029 C C . VAL C 1 205 ? -4.952 60.585 -2.529 1.00 31.17 203 VAL C C 1
ATOM 6030 O O . VAL C 1 205 ? -4.693 61.620 -1.904 1.00 29.98 203 VAL C O 1
ATOM 6034 N N . LEU C 1 206 ? -6.192 60.236 -2.921 1.00 29.45 204 LEU C N 1
ATOM 6035 C CA . LEU C 1 206 ? -7.355 60.743 -2.225 1.00 30.26 204 LEU C CA 1
ATOM 6036 C C . LEU C 1 206 ? -7.605 59.910 -0.951 1.00 31.62 204 LEU C C 1
ATOM 6037 O O . LEU C 1 206 ? -7.833 58.687 -1.064 1.00 31.96 204 LEU C O 1
ATOM 6042 N N . LEU C 1 207 ? -7.506 60.496 0.244 1.00 27.86 205 LEU C N 1
ATOM 6043 C CA . LEU C 1 207 ? -7.777 59.722 1.450 1.00 26.50 205 LEU C CA 1
ATOM 6044 C C . LEU C 1 207 ? -8.684 60.504 2.357 1.00 26.45 205 LEU C C 1
ATOM 6045 O O . LEU C 1 207 ? -8.894 61.679 2.178 1.00 27.24 205 LEU C O 1
ATOM 6050 N N . GLU C 1 208 ? -9.223 59.839 3.360 1.00 25.88 206 GLU C N 1
ATOM 6051 C CA . GLU C 1 208 ? -9.988 60.506 4.383 1.00 26.56 206 GLU C CA 1
ATOM 6052 C C . GLU C 1 208 ? -9.455 60.129 5.738 1.00 25.02 206 GLU C C 1
ATOM 6053 O O . GLU C 1 208 ? -8.973 58.921 5.954 1.00 25.60 206 GLU C O 1
ATOM 6059 N N . VAL C 1 209 ? -9.550 61.078 6.681 1.00 25.02 207 VAL C N 1
ATOM 6060 C CA . VAL C 1 209 ? -9.075 60.756 8.025 1.00 24.39 207 VAL C CA 1
ATOM 6061 C C . VAL C 1 209 ? -10.163 60.780 9.074 1.00 26.43 207 VAL C C 1
ATOM 6062 O O . VAL C 1 209 ? -11.028 61.648 8.986 1.00 27.93 207 VAL C O 1
ATOM 6066 N N . GLU C 1 210 ? -10.160 59.818 10.017 1.00 24.16 208 GLU C N 1
ATOM 6067 C CA . GLU C 1 210 ? -11.003 59.862 11.161 1.00 28.03 208 GLU C CA 1
ATOM 6068 C C . GLU C 1 210 ? -10.252 59.543 12.430 1.00 24.00 208 GLU C C 1
ATOM 6069 O O . GLU C 1 210 ? -9.421 58.644 12.486 1.00 24.66 208 GLU C O 1
ATOM 6075 N N . VAL C 1 211 ? -10.629 60.197 13.500 1.00 24.45 209 VAL C N 1
ATOM 6076 C CA . VAL C 1 211 ? -10.054 59.890 14.812 1.00 24.57 209 VAL C CA 1
ATOM 6077 C C . VAL C 1 211 ? -10.958 58.832 15.495 1.00 28.86 209 VAL C C 1
ATOM 6078 O O . VAL C 1 211 ? -12.182 58.982 15.506 1.00 26.75 209 VAL C O 1
ATOM 6082 N N . ILE C 1 212 ? -10.355 57.731 15.966 1.00 26.57 210 ILE C N 1
ATOM 6083 C CA . ILE C 1 212 ? -11.051 56.728 16.821 1.00 30.00 210 ILE C CA 1
ATOM 6084 C C . ILE C 1 212 ? -10.573 56.871 18.253 1.00 29.32 210 ILE C C 1
ATOM 6085 O O . ILE C 1 212 ? -9.367 56.747 18.546 1.00 27.62 210 ILE C O 1
ATOM 6090 N N . LYS C 1 213 ? -11.531 57.024 19.140 1.00 31.50 211 LYS C N 1
ATOM 6091 C CA . LYS C 1 213 ? -11.302 57.144 20.578 1.00 35.58 211 LYS C CA 1
ATOM 6092 C C . LYS C 1 213 ? -11.367 55.858 21.384 1.00 36.65 211 LYS C C 1
ATOM 6093 O O . LYS C 1 213 ? -10.715 55.686 22.433 1.00 39.88 211 LYS C O 1
ATOM 6099 N N . GLY C 1 214 ? -12.126 54.907 20.964 1.00 36.82 212 GLY C N 1
ATOM 6100 C CA . GLY C 1 214 ? -12.237 53.815 21.952 1.00 43.61 212 GLY C CA 1
ATOM 6101 C C . GLY C 1 214 ? -11.213 52.677 21.939 1.00 42.28 212 GLY C C 1
ATOM 6102 O O . GLY C 1 214 ? -11.433 51.652 22.586 1.00 45.22 212 GLY C O 1
ATOM 6103 N N . LEU C 1 215 ? -10.094 52.817 21.236 1.00 41.18 213 LEU C N 1
ATOM 6104 C CA . LEU C 1 215 ? -9.418 51.622 20.686 1.00 37.97 213 LEU C CA 1
ATOM 6105 C C . LEU C 1 215 ? -7.929 51.662 20.881 1.00 36.38 213 LEU C C 1
ATOM 6106 O O . LEU C 1 215 ? -7.321 52.673 20.538 1.00 32.45 213 LEU C O 1
ATOM 6111 N N . ASN C 1 216 ? -7.345 50.604 21.461 1.00 33.22 214 ASN C N 1
ATOM 6112 C CA . ASN C 1 216 ? -5.910 50.617 21.814 1.00 34.03 214 ASN C CA 1
ATOM 6113 C C . ASN C 1 216 ? -5.220 49.737 20.749 1.00 30.31 214 ASN C C 1
ATOM 6114 O O . ASN C 1 216 ? -5.725 48.619 20.475 1.00 28.66 214 ASN C O 1
ATOM 6119 N N . LEU C 1 217 ? -4.201 50.267 20.055 1.00 25.25 215 LEU C N 1
ATOM 6120 C CA . LEU C 1 217 ? -3.430 49.476 19.063 1.00 22.50 215 LEU C CA 1
ATOM 6121 C C . LEU C 1 217 ? -1.958 49.644 19.443 1.00 23.36 215 LEU C C 1
ATOM 6122 O O . LEU C 1 217 ? -1.567 50.639 20.046 1.00 22.54 215 LEU C O 1
ATOM 6127 N N . LYS C 1 218 ? -1.156 48.653 19.135 1.00 22.91 216 LYS C N 1
ATOM 6128 C CA . LYS C 1 218 ? 0.266 48.718 19.484 1.00 24.83 216 LYS C CA 1
ATOM 6129 C C . LYS C 1 218 ? 1.045 48.882 18.197 1.00 22.85 216 LYS C C 1
ATOM 6130 O O . LYS C 1 218 ? 2.309 49.155 18.182 1.00 21.26 216 LYS C O 1
ATOM 6136 N N . ASN C 1 219 ? 0.343 48.654 17.116 1.00 20.41 217 ASN C N 1
ATOM 6137 C CA . ASN C 1 219 ? 1.033 48.645 15.855 1.00 20.87 217 ASN C CA 1
ATOM 6138 C C . ASN C 1 219 ? -0.020 48.892 14.782 1.00 19.75 217 ASN C C 1
ATOM 6139 O O . ASN C 1 219 ? -1.182 48.770 15.063 1.00 19.78 217 ASN C O 1
ATOM 6144 N N . PRO C 1 220 ? 0.418 49.200 13.554 1.00 20.03 218 PRO C N 1
ATOM 6145 C CA . PRO C 1 220 ? -0.596 49.443 12.547 1.00 19.51 218 PRO C CA 1
ATOM 6146 C C . PRO C 1 220 ? -1.442 48.222 12.192 1.00 19.20 218 PRO C C 1
ATOM 6147 O O . PRO C 1 220 ? -1.014 47.064 12.385 1.00 18.93 218 PRO C O 1
ATOM 6151 N N . VAL C 1 221 ? -2.623 48.487 11.639 1.00 19.55 219 VAL C N 1
ATOM 6152 C CA . VAL C 1 221 ? -3.535 47.449 11.209 1.00 19.29 219 VAL C CA 1
ATOM 6153 C C . VAL C 1 221 ? -4.050 47.839 9.810 1.00 19.42 219 VAL C C 1
ATOM 6154 O O . VAL C 1 221 ? -4.319 49.034 9.569 1.00 21.61 219 VAL C O 1
ATOM 6158 N N . VAL C 1 222 ? -4.114 46.924 8.841 1.00 19.34 220 VAL C N 1
ATOM 6159 C CA . VAL C 1 222 ? -4.742 47.357 7.556 1.00 19.77 220 VAL C CA 1
ATOM 6160 C C . VAL C 1 222 ? -5.981 46.525 7.304 1.00 20.00 220 VAL C C 1
ATOM 6161 O O . VAL C 1 222 ? -5.955 45.295 7.532 1.00 20.80 220 VAL C O 1
ATOM 6165 N N . LYS C 1 223 ? -7.014 47.100 6.667 1.00 21.30 221 LYS C N 1
ATOM 6166 C CA . LYS C 1 223 ? -8.189 46.327 6.585 1.00 22.23 221 LYS C CA 1
ATOM 6167 C C . LYS C 1 223 ? -8.642 46.505 5.176 1.00 23.43 221 LYS C C 1
ATOM 6168 O O . LYS C 1 223 ? -8.747 47.633 4.740 1.00 22.65 221 LYS C O 1
ATOM 6174 N N . THR C 1 224 ? -8.789 45.418 4.426 1.00 22.83 222 THR C N 1
ATOM 6175 C CA . THR C 1 224 ? -9.312 45.615 3.051 1.00 22.66 222 THR C CA 1
ATOM 6176 C C . THR C 1 224 ? -10.727 45.066 3.001 1.00 27.55 222 THR C C 1
ATOM 6177 O O . THR C 1 224 ? -11.295 44.692 4.046 1.00 24.14 222 THR C O 1
ATOM 6181 N N . ALA C 1 225 ? -11.375 45.096 1.809 1.00 24.37 223 ALA C N 1
ATOM 6182 C CA . ALA C 1 225 ? -12.675 44.528 1.739 1.00 25.33 223 ALA C CA 1
ATOM 6183 C C . ALA C 1 225 ? -12.717 43.069 2.192 1.00 27.41 223 ALA C C 1
ATOM 6184 O O . ALA C 1 225 ? -13.743 42.646 2.654 1.00 28.32 223 ALA C O 1
ATOM 6186 N N . GLU C 1 226 ? -11.597 42.328 2.179 1.00 29.55 224 GLU C N 1
ATOM 6187 C CA . GLU C 1 226 ? -11.701 40.902 2.567 1.00 28.73 224 GLU C CA 1
ATOM 6188 C C . GLU C 1 226 ? -10.907 40.492 3.787 1.00 25.41 224 GLU C C 1
ATOM 6189 O O . GLU C 1 226 ? -11.303 39.538 4.462 1.00 26.22 224 GLU C O 1
ATOM 6195 N N . VAL C 1 227 ? -9.810 41.164 4.099 1.00 23.76 225 VAL C N 1
ATOM 6196 C CA . VAL C 1 227 ? -8.958 40.667 5.218 1.00 23.34 225 VAL C CA 1
ATOM 6197 C C . VAL C 1 227 ? -8.615 41.844 6.083 1.00 26.00 225 VAL C C 1
ATOM 6198 O O . VAL C 1 227 ? -8.715 43.015 5.625 1.00 24.23 225 VAL C O 1
ATOM 6202 N N . THR C 1 228 ? -8.268 41.499 7.326 1.00 20.42 226 THR C N 1
ATOM 6203 C CA . THR C 1 228 ? -7.762 42.429 8.247 1.00 21.09 226 THR C CA 1
ATOM 6204 C C . THR C 1 228 ? -6.397 41.906 8.654 1.00 19.19 226 THR C C 1
ATOM 6205 O O . THR C 1 228 ? -6.275 40.747 9.039 1.00 18.97 226 THR C O 1
ATOM 6209 N N . ALA C 1 229 ? -5.360 42.754 8.572 1.00 18.96 227 ALA C N 1
ATOM 6210 C CA . ALA C 1 229 ? -3.959 42.289 8.984 1.00 20.15 227 ALA C CA 1
ATOM 6211 C C . ALA C 1 229 ? -3.324 43.211 9.930 1.00 19.03 227 ALA C C 1
ATOM 6212 O O . ALA C 1 229 ? -3.227 44.410 9.642 1.00 21.85 227 ALA C O 1
ATOM 6214 N N . THR C 1 230 ? -2.732 42.660 10.984 1.00 19.64 228 THR C N 1
ATOM 6215 C CA . THR C 1 230 ? -1.822 43.366 11.745 1.00 18.20 228 THR C CA 1
ATOM 6216 C C . THR C 1 230 ? -0.440 43.427 11.084 1.00 20.14 228 THR C C 1
ATOM 6217 O O . THR C 1 230 ? 0.039 42.468 10.526 1.00 20.33 228 THR C O 1
ATOM 6221 N N . ILE C 1 231 ? 0.293 44.534 11.266 1.00 18.27 229 ILE C N 1
ATOM 6222 C CA . ILE C 1 231 ? 1.518 44.722 10.552 1.00 18.34 229 ILE C CA 1
ATOM 6223 C C . ILE C 1 231 ? 2.553 44.943 11.649 1.00 18.86 229 ILE C C 1
ATOM 6224 O O . ILE C 1 231 ? 2.294 45.537 12.705 1.00 18.74 229 ILE C O 1
ATOM 6229 N N . ALA C 1 232 ? 3.713 44.355 11.488 1.00 18.54 230 ALA C N 1
ATOM 6230 C CA . ALA C 1 232 ? 4.774 44.672 12.465 1.00 20.19 230 ALA C CA 1
ATOM 6231 C C . ALA C 1 232 ? 6.105 44.732 11.816 1.00 20.73 230 ALA C C 1
ATOM 6232 O O . ALA C 1 232 ? 6.312 43.994 10.769 1.00 20.55 230 ALA C O 1
ATOM 6234 N N . SER C 1 233 ? 7.075 45.417 12.493 1.00 20.82 231 SER C N 1
ATOM 6235 C CA . SER C 1 233 ? 8.402 45.473 11.922 1.00 20.48 231 SER C CA 1
ATOM 6236 C C . SER C 1 233 ? 9.440 45.152 12.973 1.00 21.58 231 SER C C 1
ATOM 6237 O O . SER C 1 233 ? 9.322 45.551 14.157 1.00 21.46 231 SER C O 1
ATOM 6240 N N . ALA C 1 234 ? 10.467 44.477 12.523 1.00 22.01 232 ALA C N 1
ATOM 6241 C CA . ALA C 1 234 ? 11.575 44.093 13.503 1.00 22.41 232 ALA C CA 1
ATOM 6242 C C . ALA C 1 234 ? 12.860 43.813 12.729 1.00 26.26 232 ALA C C 1
ATOM 6243 O O . ALA C 1 234 ? 12.865 43.785 11.474 1.00 24.18 232 ALA C O 1
ATOM 6245 N N . GLU C 1 235 ? 13.928 43.570 13.454 1.00 23.52 233 GLU C N 1
ATOM 6246 C CA . GLU C 1 235 ? 15.185 43.262 12.809 1.00 33.93 233 GLU C CA 1
ATOM 6247 C C . GLU C 1 235 ? 15.208 41.960 11.997 1.00 31.92 233 GLU C C 1
ATOM 6248 O O . GLU C 1 235 ? 15.953 41.922 11.062 1.00 29.98 233 GLU C O 1
ATOM 6254 N N . SER C 1 236 ? 14.373 40.959 12.304 1.00 28.33 234 SER C N 1
ATOM 6255 C CA . SER C 1 236 ? 14.224 39.734 11.500 1.00 26.58 234 SER C CA 1
ATOM 6256 C C . SER C 1 236 ? 12.746 39.548 11.173 1.00 24.77 234 SER C C 1
ATOM 6257 O O . SER C 1 236 ? 11.871 40.120 11.931 1.00 21.19 234 SER C O 1
ATOM 6260 N N . LEU C 1 237 ? 12.436 38.908 10.037 1.00 23.68 235 LEU C N 1
ATOM 6261 C CA . LEU C 1 237 ? 11.116 38.437 9.768 1.00 23.66 235 LEU C CA 1
ATOM 6262 C C . LEU C 1 237 ? 10.552 37.629 10.907 1.00 23.09 235 LEU C C 1
ATOM 6263 O O . LEU C 1 237 ? 9.355 37.740 11.192 1.00 19.04 235 LEU C O 1
ATOM 6268 N N . ASP C 1 238 ? 11.372 36.797 11.526 1.00 22.63 236 ASP C N 1
ATOM 6269 C CA . ASP C 1 238 ? 10.813 35.888 12.517 1.00 22.04 236 ASP C CA 1
ATOM 6270 C C . ASP C 1 238 ? 10.224 36.705 13.646 1.00 23.45 236 ASP C C 1
ATOM 6271 O O . ASP C 1 238 ? 9.166 36.401 14.126 1.00 25.20 236 ASP C O 1
ATOM 6276 N N . LYS C 1 239 ? 10.921 37.748 14.068 1.00 19.80 237 LYS C N 1
ATOM 6277 C CA . LYS C 1 239 ? 10.455 38.489 15.220 1.00 21.84 237 LYS C CA 1
ATOM 6278 C C . LYS C 1 239 ? 9.279 39.377 14.800 1.00 24.13 237 LYS C C 1
ATOM 6279 O O . LYS C 1 239 ? 8.365 39.567 15.563 1.00 23.56 237 LYS C O 1
ATOM 6285 N N . ALA C 1 240 ? 9.280 39.854 13.562 1.00 19.94 238 ALA C N 1
ATOM 6286 C CA . ALA C 1 240 ? 8.218 40.662 13.048 1.00 21.53 238 ALA C CA 1
ATOM 6287 C C . ALA C 1 240 ? 6.930 39.816 12.875 1.00 18.41 238 ALA C C 1
ATOM 6288 O O . ALA C 1 240 ? 5.842 40.238 13.205 1.00 20.52 238 ALA C O 1
ATOM 6290 N N . VAL C 1 241 ? 7.061 38.573 12.461 1.00 18.11 239 VAL C N 1
ATOM 6291 C CA . VAL C 1 241 ? 5.892 37.691 12.504 1.00 18.54 239 VAL C CA 1
ATOM 6292 C C . VAL C 1 241 ? 5.397 37.466 13.906 1.00 18.55 239 VAL C C 1
ATOM 6293 O O . VAL C 1 241 ? 4.185 37.508 14.164 1.00 17.64 239 VAL C O 1
ATOM 6297 N N . GLU C 1 242 ? 6.291 37.189 14.805 1.00 18.17 240 GLU C N 1
ATOM 6298 C CA . GLU C 1 242 ? 5.853 36.958 16.181 1.00 22.48 240 GLU C CA 1
ATOM 6299 C C . GLU C 1 242 ? 5.053 38.151 16.740 1.00 22.78 240 GLU C C 1
ATOM 6300 O O . GLU C 1 242 ? 4.059 37.950 17.445 1.00 22.66 240 GLU C O 1
ATOM 6306 N N . ILE C 1 243 ? 5.481 39.375 16.400 1.00 20.26 241 ILE C N 1
ATOM 6307 C CA . ILE C 1 243 ? 4.892 40.561 16.994 1.00 20.92 241 ILE C CA 1
ATOM 6308 C C . ILE C 1 243 ? 3.538 40.701 16.339 1.00 20.31 241 ILE C C 1
ATOM 6309 O O . ILE C 1 243 ? 2.528 40.886 17.023 1.00 21.32 241 ILE C O 1
ATOM 6314 N N . ALA C 1 244 ? 3.474 40.537 15.026 1.00 18.31 242 ALA C N 1
ATOM 6315 C CA . ALA C 1 244 ? 2.163 40.722 14.420 1.00 18.34 242 ALA C CA 1
ATOM 6316 C C . ALA C 1 244 ? 1.108 39.704 14.890 1.00 20.06 242 ALA C C 1
ATOM 6317 O O . ALA C 1 244 ? -0.114 39.990 15.012 1.00 18.08 242 ALA C O 1
ATOM 6319 N N . VAL C 1 245 ? 1.545 38.484 15.085 1.00 19.01 243 VAL C N 1
ATOM 6320 C CA . VAL C 1 245 ? 0.596 37.459 15.515 1.00 17.86 243 VAL C CA 1
ATOM 6321 C C . VAL C 1 245 ? 0.121 37.762 16.949 1.00 19.11 243 VAL C C 1
ATOM 6322 O O . VAL C 1 245 ? -1.063 37.593 17.248 1.00 18.66 243 VAL C O 1
ATOM 6326 N N . HIS C 1 246 ? 1.043 38.085 17.863 1.00 18.84 244 HIS C N 1
ATOM 6327 C CA . HIS C 1 246 ? 0.685 38.442 19.210 1.00 19.56 244 HIS C CA 1
ATOM 6328 C C . HIS C 1 246 ? -0.263 39.672 19.211 1.00 19.74 244 HIS C C 1
ATOM 6329 O O . HIS C 1 246 ? -1.196 39.698 20.015 1.00 20.85 244 HIS C O 1
ATOM 6336 N N . ASP C 1 247 ? -0.013 40.693 18.391 1.00 19.46 245 ASP C N 1
ATOM 6337 C CA . ASP C 1 247 ? -0.877 41.857 18.357 1.00 19.65 245 ASP C CA 1
ATOM 6338 C C . ASP C 1 247 ? -2.293 41.398 17.927 1.00 19.55 245 ASP C C 1
ATOM 6339 O O . ASP C 1 247 ? -3.260 41.834 18.482 1.00 20.02 245 ASP C O 1
ATOM 6344 N N . MET C 1 248 ? -2.385 40.470 16.971 1.00 19.06 246 MET C N 1
ATOM 6345 C CA . MET C 1 248 ? -3.701 40.042 16.592 1.00 19.36 246 MET C CA 1
ATOM 6346 C C . MET C 1 248 ? -4.336 39.198 17.712 1.00 20.39 246 MET C C 1
ATOM 6347 O O . MET C 1 248 ? -5.544 39.251 17.880 1.00 20.12 246 MET C O 1
ATOM 6352 N N . ALA C 1 249 ? -3.527 38.402 18.424 1.00 19.71 247 ALA C N 1
ATOM 6353 C CA . ALA C 1 249 ? -4.019 37.550 19.511 1.00 21.56 247 ALA C CA 1
ATOM 6354 C C . ALA C 1 249 ? -4.600 38.469 20.574 1.00 21.17 247 ALA C C 1
ATOM 6355 O O . ALA C 1 249 ? -5.614 38.154 21.221 1.00 24.76 247 ALA C O 1
ATOM 6357 N N . GLU C 1 250 ? -3.920 39.598 20.807 1.00 24.17 248 GLU C N 1
ATOM 6358 C CA . GLU C 1 250 ? -4.356 40.526 21.827 1.00 24.27 248 GLU C CA 1
ATOM 6359 C C . GLU C 1 250 ? -5.699 41.187 21.493 1.00 24.53 248 GLU C C 1
ATOM 6360 O O . GLU C 1 250 ? -6.526 41.437 22.378 1.00 23.15 248 GLU C O 1
ATOM 6366 N N . LEU C 1 251 ? -5.917 41.513 20.231 1.00 22.13 249 LEU C N 1
ATOM 6367 C CA . LEU C 1 251 ? -7.215 42.033 19.789 1.00 22.25 249 LEU C CA 1
ATOM 6368 C C . LEU C 1 251 ? -8.289 41.007 20.045 1.00 24.55 249 LEU C C 1
ATOM 6369 O O . LEU C 1 251 ? -9.385 41.307 20.560 1.00 26.78 249 LEU C O 1
ATOM 6374 N N . PHE C 1 252 ? -8.003 39.731 19.775 1.00 22.05 250 PHE C N 1
ATOM 6375 C CA . PHE C 1 252 ? -8.938 38.702 20.190 1.00 25.55 250 PHE C CA 1
ATOM 6376 C C . PHE C 1 252 ? -9.181 38.607 21.677 1.00 23.80 250 PHE C C 1
ATOM 6377 O O . PHE C 1 252 ? -10.329 38.462 22.126 1.00 28.51 250 PHE C O 1
ATOM 6385 N N . LYS C 1 253 ? -8.119 38.666 22.426 1.00 24.11 251 LYS C N 1
ATOM 6386 C CA . LYS C 1 253 ? -8.243 38.625 23.886 1.00 25.52 251 LYS C CA 1
ATOM 6387 C C . LYS C 1 253 ? -9.103 39.735 24.453 1.00 27.60 251 LYS C C 1
ATOM 6388 O O . LYS C 1 253 ? -9.658 39.592 25.507 1.00 29.45 251 LYS C O 1
ATOM 6394 N N . LYS C 1 254 ? -9.133 40.870 23.791 1.00 28.83 252 LYS C N 1
ATOM 6395 C CA . LYS C 1 254 ? -9.714 42.076 24.348 1.00 32.06 252 LYS C CA 1
ATOM 6396 C C . LYS C 1 254 ? -11.111 42.249 23.819 1.00 33.10 252 LYS C C 1
ATOM 6397 O O . LYS C 1 254 ? -11.939 42.889 24.433 1.00 33.72 252 LYS C O 1
ATOM 6403 N N . HIS C 1 255 ? -11.384 41.674 22.669 1.00 29.41 253 HIS C N 1
ATOM 6404 C CA . HIS C 1 255 ? -12.645 41.978 22.052 1.00 30.65 253 HIS C CA 1
ATOM 6405 C C . HIS C 1 255 ? -13.552 40.781 21.849 1.00 29.60 253 HIS C C 1
ATOM 6406 O O . HIS C 1 255 ? -14.544 40.936 21.142 1.00 29.81 253 HIS C O 1
ATOM 6413 N N . THR C 1 256 ? -13.168 39.598 22.342 1.00 28.18 254 THR C N 1
ATOM 6414 C CA . THR C 1 256 ? -13.928 38.367 22.098 1.00 28.05 254 THR C CA 1
ATOM 6415 C C . THR C 1 256 ? -13.908 37.537 23.339 1.00 28.03 254 THR C C 1
ATOM 6416 O O . THR C 1 256 ? -13.096 37.807 24.198 1.00 30.19 254 THR C O 1
ATOM 6420 N N . ASP C 1 257 ? -14.720 36.491 23.389 1.00 28.76 255 ASP C N 1
ATOM 6421 C CA . ASP C 1 257 ? -14.729 35.561 24.516 1.00 29.73 255 ASP C CA 1
ATOM 6422 C C . ASP C 1 257 ? -13.948 34.247 24.206 1.00 28.95 255 ASP C C 1
ATOM 6423 O O . ASP C 1 257 ? -14.052 33.206 24.874 1.00 29.70 255 ASP C O 1
ATOM 6428 N N . LEU C 1 258 ? -13.136 34.297 23.193 1.00 27.52 256 LEU C N 1
ATOM 6429 C CA . LEU C 1 258 ? -12.480 33.060 22.718 1.00 26.77 256 LEU C CA 1
ATOM 6430 C C . LEU C 1 258 ? -11.272 32.761 23.599 1.00 26.59 256 LEU C C 1
ATOM 6431 O O . LEU C 1 258 ? -10.460 33.679 23.879 1.00 26.21 256 LEU C O 1
ATOM 6436 N N . SER C 1 259 ? -11.141 31.526 24.040 1.00 26.96 257 SER C N 1
ATOM 6437 C CA . SER C 1 259 ? -9.976 31.139 24.846 1.00 26.90 257 SER C CA 1
ATOM 6438 C C . SER C 1 259 ? -8.646 31.226 24.108 1.00 25.47 257 SER C C 1
ATOM 6439 O O . SER C 1 259 ? -8.571 31.258 22.903 1.00 24.47 257 SER C O 1
ATOM 6442 N N . THR C 1 260 ? -7.535 31.257 24.844 1.00 25.85 258 THR C N 1
ATOM 6443 C CA . THR C 1 260 ? -6.258 31.438 24.165 1.00 24.30 258 THR C CA 1
ATOM 6444 C C . THR C 1 260 ? -6.056 30.279 23.180 1.00 24.32 258 THR C C 1
ATOM 6445 O O . THR C 1 260 ? -5.505 30.489 22.059 1.00 22.38 258 THR C O 1
ATOM 6449 N N . GLU C 1 261 ? -6.412 29.064 23.628 1.00 24.07 259 GLU C N 1
ATOM 6450 C CA . GLU C 1 261 ? -6.226 27.854 22.840 1.00 23.44 259 GLU C CA 1
ATOM 6451 C C . GLU C 1 261 ? -7.108 27.971 21.587 1.00 22.96 259 GLU C C 1
ATOM 6452 O O . GLU C 1 261 ? -6.714 27.572 20.491 1.00 22.05 259 GLU C O 1
ATOM 6458 N N . GLY C 1 262 ? -8.302 28.470 21.807 1.00 23.73 260 GLY C N 1
ATOM 6459 C CA . GLY C 1 262 ? -9.222 28.836 20.738 1.00 23.53 260 GLY C CA 1
ATOM 6460 C C . GLY C 1 262 ? -8.566 29.750 19.715 1.00 22.44 260 GLY C C 1
ATOM 6461 O O . GLY C 1 262 ? -8.683 29.573 18.503 1.00 21.86 260 GLY C O 1
ATOM 6462 N N . ILE C 1 263 ? -7.930 30.759 20.253 1.00 22.34 261 ILE C N 1
ATOM 6463 C CA . ILE C 1 263 ? -7.213 31.739 19.425 1.00 21.44 261 ILE C CA 1
ATOM 6464 C C . ILE C 1 263 ? -6.101 31.130 18.620 1.00 20.50 261 ILE C C 1
ATOM 6465 O O . ILE C 1 263 ? -6.034 31.320 17.409 1.00 19.89 261 ILE C O 1
ATOM 6470 N N . ALA C 1 264 ? -5.246 30.384 19.301 1.00 20.52 262 ALA C N 1
ATOM 6471 C CA . ALA C 1 264 ? -4.065 29.860 18.670 1.00 21.36 262 ALA C CA 1
ATOM 6472 C C . ALA C 1 264 ? -4.463 28.886 17.558 1.00 19.35 262 ALA C C 1
ATOM 6473 O O . ALA C 1 264 ? -3.942 28.986 16.398 1.00 19.62 262 ALA C O 1
ATOM 6475 N N . THR C 1 265 ? -5.421 28.003 17.840 1.00 19.92 263 THR C N 1
ATOM 6476 C CA . THR C 1 265 ? -5.798 27.018 16.829 1.00 21.87 263 THR C CA 1
ATOM 6477 C C . THR C 1 265 ? -6.614 27.637 15.637 1.00 21.36 263 THR C C 1
ATOM 6478 O O . THR C 1 265 ? -6.413 27.227 14.453 1.00 19.13 263 THR C O 1
ATOM 6482 N N . LEU C 1 266 ? -7.462 28.627 15.923 1.00 20.10 264 LEU C N 1
ATOM 6483 C CA . LEU C 1 266 ? -8.224 29.343 14.864 1.00 20.14 264 LEU C CA 1
ATOM 6484 C C . LEU C 1 266 ? -7.191 30.035 13.901 1.00 19.28 264 LEU C C 1
ATOM 6485 O O . LEU C 1 266 ? -7.264 29.920 12.677 1.00 19.07 264 LEU C O 1
ATOM 6490 N N . PHE C 1 267 ? -6.183 30.682 14.524 1.00 18.93 265 PHE C N 1
ATOM 6491 C CA . PHE C 1 267 ? -5.248 31.457 13.779 1.00 18.32 265 PHE C CA 1
ATOM 6492 C C . PHE C 1 267 ? -4.493 30.439 12.897 1.00 17.83 265 PHE C C 1
ATOM 6493 O O . PHE C 1 267 ? -4.094 30.793 11.786 1.00 17.51 265 PHE C O 1
ATOM 6501 N N . SER C 1 268 ? -4.140 29.285 13.473 1.00 17.81 266 SER C N 1
ATOM 6502 C CA . SER C 1 268 ? -3.336 28.239 12.820 1.00 17.38 266 SER C CA 1
ATOM 6503 C C . SER C 1 268 ? -3.975 27.773 11.518 1.00 18.42 266 SER C C 1
ATOM 6504 O O . SER C 1 268 ? -3.272 27.360 10.574 1.00 19.44 266 SER C O 1
ATOM 6507 N N . ILE C 1 269 ? -5.290 27.853 11.447 1.00 17.97 267 ILE C N 1
ATOM 6508 C CA . ILE C 1 269 ? -5.953 27.279 10.389 1.00 18.22 267 ILE C CA 1
ATOM 6509 C C . ILE C 1 269 ? -6.686 28.283 9.460 1.00 18.55 267 ILE C C 1
ATOM 6510 O O . ILE C 1 269 ? -6.956 27.881 8.345 1.00 19.04 267 ILE C O 1
ATOM 6515 N N . THR C 1 270 ? -6.901 29.546 9.873 1.00 18.64 268 THR C N 1
ATOM 6516 C CA . THR C 1 270 ? -7.570 30.533 9.041 1.00 19.46 268 THR C CA 1
ATOM 6517 C C . THR C 1 270 ? -6.747 31.792 8.933 1.00 18.59 268 THR C C 1
ATOM 6518 O O . THR C 1 270 ? -7.088 32.627 8.213 1.00 18.83 268 THR C O 1
ATOM 6522 N N . GLY C 1 271 ? -5.651 31.926 9.710 1.00 18.05 269 GLY C N 1
ATOM 6523 C CA . GLY C 1 271 ? -4.848 33.154 9.536 1.00 17.76 269 GLY C CA 1
ATOM 6524 C C . GLY C 1 271 ? -3.611 32.887 8.681 1.00 17.35 269 GLY C C 1
ATOM 6525 O O . GLY C 1 271 ? -3.114 31.751 8.601 1.00 17.13 269 GLY C O 1
ATOM 6526 N N . ASN C 1 272 ? -3.095 33.933 8.042 1.00 17.32 270 ASN C N 1
ATOM 6527 C CA . ASN C 1 272 ? -1.948 33.758 7.204 1.00 17.11 270 ASN C CA 1
ATOM 6528 C C . ASN C 1 272 ? -0.873 34.734 7.631 1.00 18.29 270 ASN C C 1
ATOM 6529 O O . ASN C 1 272 ? -1.067 36.004 7.557 1.00 17.12 270 ASN C O 1
ATOM 6534 N N . ALA C 1 273 ? 0.261 34.202 8.164 1.00 16.65 271 ALA C N 1
ATOM 6535 C CA . ALA C 1 273 ? 1.374 35.044 8.228 1.00 16.66 271 ALA C CA 1
ATOM 6536 C C . ALA C 1 273 ? 1.917 35.306 6.790 1.00 16.87 271 ALA C C 1
ATOM 6537 O O . ALA C 1 273 ? 2.035 34.369 5.994 1.00 16.88 271 ALA C O 1
ATOM 6539 N N . GLN C 1 274 ? 2.192 36.569 6.488 1.00 17.12 272 GLN C N 1
ATOM 6540 C CA . GLN C 1 274 ? 2.721 37.004 5.254 1.00 17.50 272 GLN C CA 1
ATOM 6541 C C . GLN C 1 274 ? 3.880 38.006 5.384 1.00 17.74 272 GLN C C 1
ATOM 6542 O O . GLN C 1 274 ? 4.214 38.493 6.442 1.00 17.63 272 GLN C O 1
ATOM 6548 N N . ILE C 1 275 ? 4.469 38.354 4.260 1.00 18.21 273 ILE C N 1
ATOM 6549 C CA . ILE C 1 275 ? 5.665 39.204 4.294 1.00 19.42 273 ILE C CA 1
ATOM 6550 C C . ILE C 1 275 ? 5.356 40.431 3.476 1.00 19.13 273 ILE C C 1
ATOM 6551 O O . ILE C 1 275 ? 4.851 40.342 2.364 1.00 21.41 273 ILE C O 1
ATOM 6556 N N . SER C 1 276 ? 5.726 41.568 4.002 1.00 19.31 274 SER C N 1
ATOM 6557 C CA . SER C 1 276 ? 5.636 42.874 3.260 1.00 19.93 274 SER C CA 1
ATOM 6558 C C . SER C 1 276 ? 6.926 43.210 2.607 1.00 20.66 274 SER C C 1
ATOM 6559 O O . SER C 1 276 ? 6.932 43.441 1.423 1.00 21.29 274 SER C O 1
ATOM 6562 N N . GLN C 1 277 ? 8.011 43.314 3.387 1.00 20.73 275 GLN C N 1
ATOM 6563 C CA . GLN C 1 277 ? 9.293 43.626 2.719 1.00 22.96 275 GLN C CA 1
ATOM 6564 C C . GLN C 1 277 ? 10.438 43.081 3.504 1.00 21.83 275 GLN C C 1
ATOM 6565 O O . GLN C 1 277 ? 10.405 43.075 4.749 1.00 21.57 275 GLN C O 1
ATOM 6571 N N . VAL C 1 278 ? 11.476 42.654 2.798 1.00 23.14 276 VAL C N 1
ATOM 6572 C CA . VAL C 1 278 ? 12.621 42.143 3.521 1.00 23.13 276 VAL C CA 1
ATOM 6573 C C . VAL C 1 278 ? 13.905 42.905 3.344 1.00 29.30 276 VAL C C 1
ATOM 6574 O O . VAL C 1 278 ? 14.961 42.412 3.699 1.00 26.66 276 VAL C O 1
ATOM 6578 N N . VAL C 1 279 ? 13.829 44.111 2.809 1.00 26.60 277 VAL C N 1
ATOM 6579 C CA . VAL C 1 279 ? 15.032 44.731 2.378 1.00 33.10 277 VAL C CA 1
ATOM 6580 C C . VAL C 1 279 ? 15.252 46.125 2.983 1.00 34.90 277 VAL C C 1
ATOM 6581 O O . VAL C 1 279 ? 16.148 46.793 2.514 1.00 37.93 277 VAL C O 1
ATOM 6585 N N . ASP C 1 280 ? 14.423 46.562 3.940 1.00 34.90 278 ASP C N 1
ATOM 6586 C CA . ASP C 1 280 ? 14.697 47.795 4.693 1.00 36.77 278 ASP C CA 1
ATOM 6587 C C . ASP C 1 280 ? 15.505 47.528 5.972 1.00 40.13 278 ASP C C 1
ATOM 6588 O O . ASP C 1 280 ? 15.879 46.397 6.269 1.00 38.88 278 ASP C O 1
ATOM 6593 N N . PRO C 1 281 ? 15.894 48.592 6.686 1.00 42.32 279 PRO C N 1
ATOM 6594 C CA . PRO C 1 281 ? 16.853 48.207 7.736 1.00 43.76 279 PRO C CA 1
ATOM 6595 C C . PRO C 1 281 ? 16.104 47.421 8.829 1.00 40.76 279 PRO C C 1
ATOM 6596 O O . PRO C 1 281 ? 16.760 46.670 9.574 1.00 44.57 279 PRO C O 1
ATOM 6600 N N . LEU C 1 282 ? 14.777 47.605 8.921 1.00 32.34 280 LEU C N 1
ATOM 6601 C CA . LEU C 1 282 ? 13.941 46.607 9.644 1.00 30.80 280 LEU C CA 1
ATOM 6602 C C . LEU C 1 282 ? 13.085 45.824 8.636 1.00 28.82 280 LEU C C 1
ATOM 6603 O O . LEU C 1 282 ? 12.701 46.398 7.609 1.00 28.89 280 LEU C O 1
ATOM 6608 N N . LYS C 1 283 ? 12.703 44.581 8.944 1.00 23.46 281 LYS C N 1
ATOM 6609 C CA . LYS C 1 283 ? 11.850 43.864 7.985 1.00 24.02 281 LYS C CA 1
ATOM 6610 C C . LYS C 1 283 ? 10.413 43.973 8.461 1.00 24.70 281 LYS C C 1
ATOM 6611 O O . LYS C 1 283 ? 10.171 44.195 9.668 1.00 25.20 281 LYS C O 1
ATOM 6617 N N . THR C 1 284 ? 9.471 43.838 7.526 1.00 20.39 282 THR C N 1
ATOM 6618 C CA . THR C 1 284 ? 8.082 44.096 7.855 1.00 20.60 282 THR C CA 1
ATOM 6619 C C . THR C 1 284 ? 7.237 42.866 7.482 1.00 20.82 282 THR C C 1
ATOM 6620 O O . THR C 1 284 ? 7.378 42.323 6.373 1.00 19.44 282 THR C O 1
ATOM 6624 N N . ALA C 1 285 ? 6.405 42.380 8.409 1.00 18.71 283 ALA C N 1
ATOM 6625 C CA . ALA C 1 285 ? 5.532 41.226 8.119 1.00 18.22 283 ALA C CA 1
ATOM 6626 C C . ALA C 1 285 ? 4.107 41.561 8.580 1.00 18.26 283 ALA C C 1
ATOM 6627 O O . ALA C 1 285 ? 3.877 42.652 9.160 1.00 18.15 283 ALA C O 1
ATOM 6629 N N . ARG C 1 286 ? 3.184 40.626 8.388 1.00 19.88 284 ARG C N 1
ATOM 6630 C CA . ARG C 1 286 ? 1.836 40.869 8.750 1.00 20.84 284 ARG C CA 1
ATOM 6631 C C . ARG C 1 286 ? 1.025 39.579 9.043 1.00 19.77 284 ARG C C 1
ATOM 6632 O O . ARG C 1 286 ? 1.450 38.498 8.638 1.00 18.81 284 ARG C O 1
ATOM 6640 N N . PHE C 1 287 ? -0.036 39.642 9.840 1.00 17.34 285 PHE C N 1
ATOM 6641 C CA . PHE C 1 287 ? -0.777 38.415 10.055 1.00 17.22 285 PHE C CA 1
ATOM 6642 C C . PHE C 1 287 ? -2.236 38.760 9.625 1.00 17.65 285 PHE C C 1
ATOM 6643 O O . PHE C 1 287 ? -2.844 39.744 10.133 1.00 17.94 285 PHE C O 1
ATOM 6651 N N . SER C 1 288 ? -2.783 37.984 8.731 1.00 17.58 286 SER C N 1
ATOM 6652 C CA . SER C 1 288 ? -4.004 38.414 8.091 1.00 18.99 286 SER C CA 1
ATOM 6653 C C . SER C 1 288 ? -5.077 37.379 8.444 1.00 19.39 286 SER C C 1
ATOM 6654 O O . SER C 1 288 ? -4.769 36.170 8.363 1.00 18.01 286 SER C O 1
ATOM 6657 N N . LEU C 1 289 ? -6.331 37.850 8.599 1.00 20.93 287 LEU C N 1
ATOM 6658 C CA . LEU C 1 289 ? -7.529 37.003 8.807 1.00 19.19 287 LEU C CA 1
ATOM 6659 C C . LEU C 1 289 ? -8.676 37.494 7.951 1.00 20.54 287 LEU C C 1
ATOM 6660 O O . LEU C 1 289 ? -8.814 38.693 7.603 1.00 20.13 287 LEU C O 1
ATOM 6665 N N . PRO C 1 290 ? -9.577 36.577 7.650 1.00 21.10 288 PRO C N 1
ATOM 6666 C CA . PRO C 1 290 ? -10.654 37.036 6.811 1.00 21.81 288 PRO C CA 1
ATOM 6667 C C . PRO C 1 290 ? -11.560 37.901 7.608 1.00 22.97 288 PRO C C 1
ATOM 6668 O O . PRO C 1 290 ? -11.788 37.623 8.788 1.00 22.91 288 PRO C O 1
ATOM 6672 N N . ASN C 1 291 ? -12.129 38.942 7.000 1.00 23.53 289 ASN C N 1
ATOM 6673 C CA . ASN C 1 291 ? -13.067 39.837 7.762 1.00 24.04 289 ASN C CA 1
ATOM 6674 C C . ASN C 1 291 ? -14.217 39.167 8.505 1.00 26.16 289 ASN C C 1
ATOM 6675 O O . ASN C 1 291 ? -14.639 39.577 9.596 1.00 23.93 289 ASN C O 1
ATOM 6680 N N . TRP C 1 292 ? -14.736 38.123 7.925 1.00 28.28 290 TRP C N 1
ATOM 6681 C CA . TRP C 1 292 ? -15.996 37.599 8.463 1.00 32.43 290 TRP C CA 1
ATOM 6682 C C . TRP C 1 292 ? -15.745 36.798 9.801 1.00 31.07 290 TRP C C 1
ATOM 6683 O O . TRP C 1 292 ? -16.603 36.688 10.666 1.00 31.24 290 TRP C O 1
ATOM 6694 N N . ILE C 1 293 ? -14.550 36.267 9.957 1.00 28.12 291 ILE C N 1
ATOM 6695 C CA . ILE C 1 293 ? -14.169 35.739 11.249 1.00 29.26 291 ILE C CA 1
ATOM 6696 C C . ILE C 1 293 ? -14.094 36.726 12.352 1.00 28.26 291 ILE C C 1
ATOM 6697 O O . ILE C 1 293 ? -14.703 36.501 13.369 1.00 32.02 291 ILE C O 1
ATOM 6702 N N . LEU C 1 294 ? -13.373 37.820 12.170 1.00 24.71 292 LEU C N 1
ATOM 6703 C CA . LEU C 1 294 ? -13.456 38.964 13.075 1.00 25.84 292 LEU C CA 1
ATOM 6704 C C . LEU C 1 294 ? -14.850 39.437 13.350 1.00 31.08 292 LEU C C 1
ATOM 6705 O O . LEU C 1 294 ? -15.206 39.708 14.519 1.00 32.57 292 LEU C O 1
ATOM 6710 N N . GLU C 1 295 ? -15.643 39.604 12.289 1.00 32.78 293 GLU C N 1
ATOM 6711 C CA . GLU C 1 295 ? -17.031 40.065 12.455 1.00 39.07 293 GLU C CA 1
ATOM 6712 C C . GLU C 1 295 ? -17.856 39.087 13.335 1.00 39.76 293 GLU C C 1
ATOM 6713 O O . GLU C 1 295 ? -18.606 39.518 14.259 1.00 39.57 293 GLU C O 1
ATOM 6719 N N . SER C 1 296 ? -17.746 37.804 13.019 1.00 40.74 294 SER C N 1
ATOM 6720 C CA . SER C 1 296 ? -18.425 36.786 13.804 1.00 44.06 294 SER C CA 1
ATOM 6721 C C . SER C 1 296 ? -18.093 36.908 15.252 1.00 43.62 294 SER C C 1
ATOM 6722 O O . SER C 1 296 ? -18.967 36.676 16.102 1.00 45.24 294 SER C O 1
ATOM 6725 N N . TYR C 1 297 ? -16.837 37.223 15.535 1.00 38.77 295 TYR C N 1
ATOM 6726 C CA . TYR C 1 297 ? -16.418 37.308 16.929 1.00 37.75 295 TYR C CA 1
ATOM 6727 C C . TYR C 1 297 ? -16.728 38.653 17.525 1.00 37.94 295 TYR C C 1
ATOM 6728 O O . TYR C 1 297 ? -16.451 38.868 18.693 1.00 39.58 295 TYR C O 1
ATOM 6737 N N . GLY C 1 298 ? -17.349 39.537 16.750 1.00 36.65 296 GLY C N 1
ATOM 6738 C CA . GLY C 1 298 ? -17.697 40.875 17.243 1.00 37.08 296 GLY C CA 1
ATOM 6739 C C . GLY C 1 298 ? -16.518 41.864 17.282 1.00 38.98 296 GLY C C 1
ATOM 6740 O O . GLY C 1 298 ? -16.536 42.829 18.045 1.00 38.26 296 GLY C O 1
ATOM 6741 N N . ILE C 1 299 ? -15.480 41.642 16.485 1.00 34.38 297 ILE C N 1
ATOM 6742 C CA . ILE C 1 299 ? -14.380 42.593 16.405 1.00 38.23 297 ILE C CA 1
ATOM 6743 C C . ILE C 1 299 ? -14.670 43.689 15.336 1.00 42.57 297 ILE C C 1
ATOM 6744 O O . ILE C 1 299 ? -14.678 43.403 14.125 1.00 41.25 297 ILE C O 1
ATOM 6749 N N . ARG C 1 300 ? -14.917 44.912 15.810 1.00 45.37 298 ARG C N 1
ATOM 6750 C CA . ARG C 1 300 ? -15.268 46.025 14.954 1.00 52.89 298 ARG C CA 1
ATOM 6751 C C . ARG C 1 300 ? -14.390 47.267 15.241 1.00 54.31 298 ARG C C 1
ATOM 6752 O O . ARG C 1 300 ? -14.359 47.768 16.360 1.00 54.83 298 ARG C O 1
ATOM 6760 N N . PHE C 1 301 ? -13.687 47.744 14.214 1.00 55.70 299 PHE C N 1
ATOM 6761 C CA . PHE C 1 301 ? -12.750 48.882 14.363 1.00 57.19 299 PHE C CA 1
ATOM 6762 C C . PHE C 1 301 ? -13.517 50.181 14.265 1.00 60.26 299 PHE C C 1
ATOM 6763 O O . PHE C 1 301 ? -13.250 51.175 14.969 1.00 60.16 299 PHE C O 1
ATOM 6772 N N . SER D 1 1 ? -41.282 59.474 62.415 1.00 26.02 -2 SER D N 1
ATOM 6773 C CA . SER D 1 1 ? -41.267 60.506 61.308 1.00 24.89 -2 SER D CA 1
ATOM 6774 C C . SER D 1 1 ? -41.532 59.825 59.965 1.00 23.89 -2 SER D C 1
ATOM 6775 O O . SER D 1 1 ? -41.371 58.601 59.860 1.00 23.10 -2 SER D O 1
ATOM 6778 N N . HIS D 1 2 ? -41.942 60.606 58.955 1.00 23.51 -1 HIS D N 1
ATOM 6779 C CA . HIS D 1 2 ? -42.238 60.062 57.611 1.00 24.68 -1 HIS D CA 1
ATOM 6780 C C . HIS D 1 2 ? -41.947 61.088 56.487 1.00 23.49 -1 HIS D C 1
ATOM 6781 O O . HIS D 1 2 ? -42.684 61.207 55.488 1.00 21.08 -1 HIS D O 1
ATOM 6788 N N . MET D 1 3 ? -40.745 61.611 56.537 1.00 59.21 1 MET D N 1
ATOM 6789 C CA . MET D 1 3 ? -40.227 62.400 55.422 1.00 59.02 1 MET D CA 1
ATOM 6790 C C . MET D 1 3 ? -39.469 61.479 54.476 1.00 55.46 1 MET D C 1
ATOM 6791 O O . MET D 1 3 ? -38.966 60.430 54.879 1.00 51.79 1 MET D O 1
ATOM 6796 N N . LYS D 1 4 ? -39.393 61.905 53.216 1.00 54.30 2 LYS D N 1
ATOM 6797 C CA . LYS D 1 4 ? -38.656 61.194 52.210 1.00 55.12 2 LYS D CA 1
ATOM 6798 C C . LYS D 1 4 ? -37.725 62.197 51.531 1.00 54.79 2 LYS D C 1
ATOM 6799 O O . LYS D 1 4 ? -38.163 63.267 51.135 1.00 51.62 2 LYS D O 1
ATOM 6805 N N . TYR D 1 5 ? -36.441 61.837 51.421 1.00 52.20 3 TYR D N 1
ATOM 6806 C CA . TYR D 1 5 ? -35.441 62.763 50.872 1.00 52.36 3 TYR D CA 1
ATOM 6807 C C . TYR D 1 5 ? -34.693 62.004 49.813 1.00 49.62 3 TYR D C 1
ATOM 6808 O O . TYR D 1 5 ? -34.712 60.775 49.844 1.00 48.71 3 TYR D O 1
ATOM 6817 N N . SER D 1 6 ? -34.053 62.710 48.892 1.00 48.81 4 SER D N 1
ATOM 6818 C CA . SER D 1 6 ? -33.078 62.069 47.990 1.00 49.09 4 SER D CA 1
ATOM 6819 C C . SER D 1 6 ? -31.665 62.478 48.363 1.00 48.69 4 SER D C 1
ATOM 6820 O O . SER D 1 6 ? -31.443 63.541 48.962 1.00 49.83 4 SER D O 1
ATOM 6823 N N . LEU D 1 7 ? -30.709 61.659 47.984 1.00 46.72 5 LEU D N 1
ATOM 6824 C CA . LEU D 1 7 ? -29.331 61.893 48.302 1.00 47.62 5 LEU D CA 1
ATOM 6825 C C . LEU D 1 7 ? -28.519 61.495 47.088 1.00 47.54 5 LEU D C 1
ATOM 6826 O O . LEU D 1 7 ? -28.510 60.312 46.684 1.00 45.99 5 LEU D O 1
ATOM 6831 N N . SER D 1 8 ? -27.820 62.442 46.503 1.00 47.09 6 SER D N 1
ATOM 6832 C CA . SER D 1 8 ? -27.128 62.132 45.290 1.00 49.01 6 SER D CA 1
ATOM 6833 C C . SER D 1 8 ? -25.745 61.548 45.577 1.00 49.58 6 SER D C 1
ATOM 6834 O O . SER D 1 8 ? -25.176 61.763 46.670 1.00 51.48 6 SER D O 1
ATOM 6837 N N . ALA D 1 9 ? -25.264 60.757 44.610 1.00 46.54 7 ALA D N 1
ATOM 6838 C CA . ALA D 1 9 ? -23.986 60.066 44.666 1.00 47.62 7 ALA D CA 1
ATOM 6839 C C . ALA D 1 9 ? -22.761 60.992 44.787 1.00 48.39 7 ALA D C 1
ATOM 6840 O O . ALA D 1 9 ? -21.675 60.579 45.186 1.00 47.52 7 ALA D O 1
ATOM 6842 N N . ASP D 1 10 ? -22.903 62.252 44.447 1.00 51.38 8 ASP D N 1
ATOM 6843 C CA . ASP D 1 10 ? -21.737 63.096 44.651 1.00 55.87 8 ASP D CA 1
ATOM 6844 C C . ASP D 1 10 ? -21.346 63.300 46.134 1.00 55.40 8 ASP D C 1
ATOM 6845 O O . ASP D 1 10 ? -20.237 63.795 46.400 1.00 57.40 8 ASP D O 1
ATOM 6850 N N . HIS D 1 11 ? -22.244 62.986 47.077 1.00 51.86 9 HIS D N 1
ATOM 6851 C CA . HIS D 1 11 ? -21.876 62.923 48.514 1.00 51.00 9 HIS D CA 1
ATOM 6852 C C . HIS D 1 11 ? -21.472 61.505 48.821 1.00 49.70 9 HIS D C 1
ATOM 6853 O O . HIS D 1 11 ? -22.341 60.667 49.013 1.00 46.91 9 HIS D O 1
ATOM 6860 N N . HIS D 1 12 ? -20.185 61.207 48.873 1.00 50.70 10 HIS D N 1
ATOM 6861 C CA . HIS D 1 12 ? -19.807 59.788 49.036 1.00 49.88 10 HIS D CA 1
ATOM 6862 C C . HIS D 1 12 ? -18.487 59.694 49.738 1.00 50.32 10 HIS D C 1
ATOM 6863 O O . HIS D 1 12 ? -17.706 60.659 49.786 1.00 50.24 10 HIS D O 1
ATOM 6870 N N . ILE D 1 13 ? -18.245 58.540 50.324 1.00 49.74 11 ILE D N 1
ATOM 6871 C CA . ILE D 1 13 ? -17.082 58.387 51.169 1.00 51.24 11 ILE D CA 1
ATOM 6872 C C . ILE D 1 13 ? -16.290 57.197 50.628 1.00 50.83 11 ILE D C 1
ATOM 6873 O O . ILE D 1 13 ? -16.824 56.340 49.923 1.00 49.57 11 ILE D O 1
ATOM 6878 N N . PHE D 1 14 ? -15.005 57.143 50.959 1.00 53.25 12 PHE D N 1
ATOM 6879 C CA . PHE D 1 14 ? -14.194 56.049 50.470 1.00 52.97 12 PHE D CA 1
ATOM 6880 C C . PHE D 1 14 ? -13.794 55.093 51.567 1.00 52.47 12 PHE D C 1
ATOM 6881 O O . PHE D 1 14 ? -13.370 53.995 51.291 1.00 52.78 12 PHE D O 1
ATOM 6889 N N . ALA D 1 15 ? -13.931 55.511 52.812 1.00 53.28 13 ALA D N 1
ATOM 6890 C CA . ALA D 1 15 ? -13.648 54.620 53.928 1.00 51.15 13 ALA D CA 1
ATOM 6891 C C . ALA D 1 15 ? -14.720 54.913 54.991 1.00 50.15 13 ALA D C 1
ATOM 6892 O O . ALA D 1 15 ? -15.231 56.041 55.088 1.00 47.17 13 ALA D O 1
ATOM 6894 N N . PHE D 1 16 ? -15.067 53.916 55.786 1.00 47.50 14 PHE D N 1
ATOM 6895 C CA . PHE D 1 16 ? -15.982 54.182 56.906 1.00 49.63 14 PHE D CA 1
ATOM 6896 C C . PHE D 1 16 ? -15.219 54.722 58.114 1.00 51.88 14 PHE D C 1
ATOM 6897 O O . PHE D 1 16 ? -14.250 54.103 58.588 1.00 50.90 14 PHE D O 1
ATOM 6905 N N . SER D 1 17 ? -15.590 55.912 58.565 1.00 54.02 15 SER D N 1
ATOM 6906 C CA . SER D 1 17 ? -14.888 56.525 59.648 1.00 55.84 15 SER D CA 1
ATOM 6907 C C . SER D 1 17 ? -15.806 57.418 60.414 1.00 58.93 15 SER D C 1
ATOM 6908 O O . SER D 1 17 ? -16.691 58.057 59.849 1.00 60.23 15 SER D O 1
ATOM 6911 N N . LYS D 1 18 ? -15.541 57.517 61.709 1.00 62.25 16 LYS D N 1
ATOM 6912 C CA . LYS D 1 18 ? -16.372 58.308 62.598 1.00 62.06 16 LYS D CA 1
ATOM 6913 C C . LYS D 1 18 ? -16.198 59.756 62.260 1.00 63.31 16 LYS D C 1
ATOM 6914 O O . LYS D 1 18 ? -16.943 60.601 62.728 1.00 63.17 16 LYS D O 1
ATOM 6920 N N . GLU D 1 19 ? -15.233 60.045 61.398 1.00 64.61 17 GLU D N 1
ATOM 6921 C CA . GLU D 1 19 ? -14.850 61.443 61.210 1.00 66.84 17 GLU D CA 1
ATOM 6922 C C . GLU D 1 19 ? -15.427 62.077 59.910 1.00 64.18 17 GLU D C 1
ATOM 6923 O O . GLU D 1 19 ? -15.411 63.284 59.778 1.00 64.72 17 GLU D O 1
ATOM 6929 N N . ASN D 1 20 ? -15.961 61.286 58.977 1.00 60.47 18 ASN D N 1
ATOM 6930 C CA . ASN D 1 20 ? -16.702 61.834 57.820 1.00 58.59 18 ASN D CA 1
ATOM 6931 C C . ASN D 1 20 ? -17.924 62.630 58.234 1.00 59.52 18 ASN D C 1
ATOM 6932 O O . ASN D 1 20 ? -18.788 62.094 58.944 1.00 60.44 18 ASN D O 1
ATOM 6937 N N . LYS D 1 21 ? -17.995 63.904 57.822 1.00 58.67 19 LYS D N 1
ATOM 6938 C CA . LYS D 1 21 ? -19.156 64.743 58.117 1.00 57.69 19 LYS D CA 1
ATOM 6939 C C . LYS D 1 21 ? -20.365 64.144 57.405 1.00 54.18 19 LYS D C 1
ATOM 6940 O O . LYS D 1 21 ? -20.250 63.650 56.289 1.00 51.59 19 LYS D O 1
ATOM 6946 N N . PRO D 1 22 ? -21.523 64.141 58.062 1.00 53.61 20 PRO D N 1
ATOM 6947 C CA . PRO D 1 22 ? -22.714 63.587 57.402 1.00 51.85 20 PRO D CA 1
ATOM 6948 C C . PRO D 1 22 ? -23.148 64.436 56.220 1.00 51.75 20 PRO D C 1
ATOM 6949 O O . PRO D 1 22 ? -23.075 65.678 56.262 1.00 52.02 20 PRO D O 1
ATOM 6953 N N . ALA D 1 23 ? -23.572 63.773 55.148 1.00 50.50 21 ALA D N 1
ATOM 6954 C CA . ALA D 1 23 ? -24.167 64.445 53.973 1.00 49.80 21 ALA D CA 1
ATOM 6955 C C . ALA D 1 23 ? -25.598 64.993 54.222 1.00 50.51 21 ALA D C 1
ATOM 6956 O O . ALA D 1 23 ? -26.042 66.015 53.594 1.00 51.26 21 ALA D O 1
ATOM 6958 N N . ILE D 1 24 ? -26.329 64.346 55.154 1.00 49.91 22 ILE D N 1
ATOM 6959 C CA . ILE D 1 24 ? -27.726 64.712 55.395 1.00 50.41 22 ILE D CA 1
ATOM 6960 C C . ILE D 1 24 ? -28.128 64.018 56.658 1.00 51.03 22 ILE D C 1
ATOM 6961 O O . ILE D 1 24 ? -27.517 63.007 57.064 1.00 49.31 22 ILE D O 1
ATOM 6966 N N . SER D 1 25 ? -29.161 64.556 57.293 1.00 52.25 23 SER D N 1
ATOM 6967 C CA . SER D 1 25 ? -29.630 64.065 58.594 1.00 52.16 23 SER D CA 1
ATOM 6968 C C . SER D 1 25 ? -31.118 63.772 58.468 1.00 51.81 23 SER D C 1
ATOM 6969 O O . SER D 1 25 ? -31.891 64.619 57.937 1.00 54.22 23 SER D O 1
ATOM 6972 N N . VAL D 1 26 ? -31.521 62.635 59.021 1.00 50.56 24 VAL D N 1
ATOM 6973 C CA . VAL D 1 26 ? -32.894 62.173 58.966 1.00 50.73 24 VAL D CA 1
ATOM 6974 C C . VAL D 1 26 ? -33.383 61.620 60.300 1.00 53.07 24 VAL D C 1
ATOM 6975 O O . VAL D 1 26 ? -32.616 61.489 61.275 1.00 53.83 24 VAL D O 1
ATOM 6979 N N . LYS D 1 27 ? -34.667 61.289 60.353 1.00 52.46 25 LYS D N 1
ATOM 6980 C CA . LYS D 1 27 ? -35.197 60.809 61.588 1.00 53.77 25 LYS D CA 1
ATOM 6981 C C . LYS D 1 27 ? -35.540 59.337 61.461 1.00 54.07 25 LYS D C 1
ATOM 6982 O O . LYS D 1 27 ? -35.565 58.756 60.342 1.00 51.27 25 LYS D O 1
ATOM 6988 N N . SER D 1 28 ? -35.757 58.686 62.599 1.00 54.23 26 SER D N 1
ATOM 6989 C CA . SER D 1 28 ? -36.198 57.314 62.522 1.00 53.35 26 SER D CA 1
ATOM 6990 C C . SER D 1 28 ? -37.569 57.238 61.807 1.00 53.36 26 SER D C 1
ATOM 6991 O O . SER D 1 28 ? -38.434 58.072 62.056 1.00 52.96 26 SER D O 1
ATOM 6994 N N . GLY D 1 29 ? -37.744 56.249 60.918 1.00 53.28 27 GLY D N 1
ATOM 6995 C CA . GLY D 1 29 ? -38.945 56.136 60.066 1.00 51.87 27 GLY D CA 1
ATOM 6996 C C . GLY D 1 29 ? -38.860 56.859 58.720 1.00 52.86 27 GLY D C 1
ATOM 6997 O O . GLY D 1 29 ? -39.605 56.533 57.790 1.00 53.14 27 GLY D O 1
ATOM 6998 N N . ASP D 1 30 ? -37.977 57.861 58.596 1.00 53.33 28 ASP D N 1
ATOM 6999 C CA . ASP D 1 30 ? -37.701 58.502 57.297 1.00 50.35 28 ASP D CA 1
ATOM 7000 C C . ASP D 1 30 ? -37.173 57.520 56.205 1.00 48.77 28 ASP D C 1
ATOM 7001 O O . ASP D 1 30 ? -36.469 56.534 56.501 1.00 46.71 28 ASP D O 1
ATOM 7006 N N . GLU D 1 31 ? -37.486 57.856 54.956 1.00 48.47 29 GLU D N 1
ATOM 7007 C CA . GLU D 1 31 ? -37.016 57.189 53.765 1.00 49.20 29 GLU D CA 1
ATOM 7008 C C . GLU D 1 31 ? -35.937 58.015 53.051 1.00 50.02 29 GLU D C 1
ATOM 7009 O O . GLU D 1 31 ? -35.884 59.231 53.209 1.00 52.52 29 GLU D O 1
ATOM 7015 N N . LEU D 1 32 ? -35.081 57.364 52.269 1.00 48.97 30 LEU D N 1
ATOM 7016 C CA . LEU D 1 32 ? -34.176 58.063 51.349 1.00 46.89 30 LEU D CA 1
ATOM 7017 C C . LEU D 1 32 ? -34.108 57.294 50.049 1.00 48.26 30 LEU D C 1
ATOM 7018 O O . LEU D 1 32 ? -34.055 56.050 50.053 1.00 44.88 30 LEU D O 1
ATOM 7023 N N . GLU D 1 33 ? -34.083 58.030 48.939 1.00 48.47 31 GLU D N 1
ATOM 7024 C CA . GLU D 1 33 ? -33.787 57.452 47.651 1.00 48.30 31 GLU D CA 1
ATOM 7025 C C . GLU D 1 33 ? -32.325 57.797 47.480 1.00 46.51 31 GLU D C 1
ATOM 7026 O O . GLU D 1 33 ? -31.992 58.999 47.324 1.00 44.61 31 GLU D O 1
ATOM 7032 N N . VAL D 1 34 ? -31.455 56.765 47.536 1.00 44.72 32 VAL D N 1
ATOM 7033 C CA . VAL D 1 34 ? -29.986 56.938 47.519 1.00 42.97 32 VAL D CA 1
ATOM 7034 C C . VAL D 1 34 ? -29.421 56.620 46.144 1.00 43.96 32 VAL D C 1
ATOM 7035 O O . VAL D 1 34 ? -29.455 55.478 45.686 1.00 41.08 32 VAL D O 1
ATOM 7039 N N . GLU D 1 35 ? -28.957 57.625 45.437 1.00 44.67 33 GLU D N 1
ATOM 7040 C CA . GLU D 1 35 ? -28.288 57.287 44.199 1.00 45.16 33 GLU D CA 1
ATOM 7041 C C . GLU D 1 35 ? -26.817 56.839 44.440 1.00 45.09 33 GLU D C 1
ATOM 7042 O O . GLU D 1 35 ? -26.141 57.341 45.344 1.00 44.78 33 GLU D O 1
ATOM 7048 N N . THR D 1 36 ? -26.340 55.838 43.681 1.00 44.55 34 THR D N 1
ATOM 7049 C CA . THR D 1 36 ? -24.971 55.341 43.850 1.00 46.18 34 THR D CA 1
ATOM 7050 C C . THR D 1 36 ? -24.130 55.440 42.574 1.00 49.86 34 THR D C 1
ATOM 7051 O O . THR D 1 36 ? -24.674 55.512 41.501 1.00 53.19 34 THR D O 1
ATOM 7055 N N . MET D 1 37 ? -22.808 55.449 42.692 1.00 52.25 35 MET D N 1
ATOM 7056 C CA . MET D 1 37 ? -21.930 55.206 41.555 1.00 54.46 35 MET D CA 1
ATOM 7057 C C . MET D 1 37 ? -21.476 53.766 41.596 1.00 56.45 35 MET D C 1
ATOM 7058 O O . MET D 1 37 ? -21.558 53.071 42.658 1.00 53.80 35 MET D O 1
ATOM 7063 N N . ASP D 1 38 ? -20.969 53.251 40.486 1.00 56.08 36 ASP D N 1
ATOM 7064 C CA . ASP D 1 38 ? -20.571 51.838 40.628 1.00 56.43 36 ASP D CA 1
ATOM 7065 C C . ASP D 1 38 ? -19.309 51.746 41.514 1.00 57.09 36 ASP D C 1
ATOM 7066 O O . ASP D 1 38 ? -18.664 52.819 41.829 1.00 53.77 36 ASP D O 1
ATOM 7079 N N . PHE D 1 40 ? -16.455 50.970 40.742 1.00 60.54 38 PHE D N 1
ATOM 7080 C CA . PHE D 1 40 ? -15.268 51.639 40.289 1.00 62.60 38 PHE D CA 1
ATOM 7081 C C . PHE D 1 40 ? -15.413 53.104 40.661 1.00 65.57 38 PHE D C 1
ATOM 7082 O O . PHE D 1 40 ? -14.702 53.600 41.571 1.00 67.93 38 PHE D O 1
ATOM 7090 N N . SER D 1 41 ? -16.370 53.764 40.004 1.00 64.26 39 SER D N 1
ATOM 7091 C CA . SER D 1 41 ? -16.720 55.150 40.217 1.00 64.09 39 SER D CA 1
ATOM 7092 C C . SER D 1 41 ? -17.138 55.590 38.802 1.00 65.08 39 SER D C 1
ATOM 7093 O O . SER D 1 41 ? -16.873 56.734 38.352 1.00 65.46 39 SER D O 1
ATOM 7096 N N . ASN D 1 42 ? -17.755 54.628 38.097 1.00 63.87 40 ASN D N 1
ATOM 7097 C CA . ASN D 1 42 ? -18.197 54.822 36.716 1.00 66.00 40 ASN D CA 1
ATOM 7098 C C . ASN D 1 42 ? -17.020 55.290 35.874 1.00 67.74 40 ASN D C 1
ATOM 7099 O O . ASN D 1 42 ? -17.190 56.158 35.030 1.00 69.36 40 ASN D O 1
ATOM 7104 N N . GLN D 1 43 ? -15.824 54.742 36.124 1.00 68.60 41 GLN D N 1
ATOM 7105 C CA . GLN D 1 43 ? -14.657 55.031 35.255 1.00 70.50 41 GLN D CA 1
ATOM 7106 C C . GLN D 1 43 ? -14.577 54.099 34.045 1.00 70.65 41 GLN D C 1
ATOM 7107 O O . GLN D 1 43 ? -13.824 54.368 33.098 1.00 70.93 41 GLN D O 1
ATOM 7113 N N . ILE D 1 44 ? -15.311 52.978 34.104 1.00 69.40 42 ILE D N 1
ATOM 7114 C CA . ILE D 1 44 ? -15.444 52.084 32.954 1.00 69.66 42 ILE D CA 1
ATOM 7115 C C . ILE D 1 44 ? -16.898 52.106 32.399 1.00 70.36 42 ILE D C 1
ATOM 7116 O O . ILE D 1 44 ? -17.854 51.619 33.009 1.00 67.85 42 ILE D O 1
ATOM 7121 N N . GLN D 1 45 ? -17.067 52.753 31.253 1.00 74.64 43 GLN D N 1
ATOM 7122 C CA . GLN D 1 45 ? -18.349 52.695 30.529 1.00 77.68 43 GLN D CA 1
ATOM 7123 C C . GLN D 1 45 ? -18.038 52.459 29.045 1.00 80.53 43 GLN D C 1
ATOM 7124 O O . GLN D 1 45 ? -18.937 52.121 28.250 1.00 79.21 43 GLN D O 1
ATOM 7130 N N . SER D 1 46 ? -16.758 52.658 28.690 1.00 84.52 44 SER D N 1
ATOM 7131 C CA . SER D 1 46 ? -16.253 52.385 27.344 1.00 87.89 44 SER D CA 1
ATOM 7132 C C . SER D 1 46 ? -16.221 50.890 27.137 1.00 88.11 44 SER D C 1
ATOM 7133 O O . SER D 1 46 ? -17.023 50.345 26.380 1.00 88.71 44 SER D O 1
ATOM 7136 N N . ASN D 1 47 ? -15.299 50.219 27.817 1.00 87.98 45 ASN D N 1
ATOM 7137 C CA . ASN D 1 47 ? -15.112 48.814 27.544 1.00 89.73 45 ASN D CA 1
ATOM 7138 C C . ASN D 1 47 ? -14.212 48.734 26.332 1.00 93.41 45 ASN D C 1
ATOM 7139 O O . ASN D 1 47 ? -13.481 47.756 26.147 1.00 92.10 45 ASN D O 1
ATOM 7144 N N . GLU D 1 48 ? -14.255 49.787 25.517 1.00 97.78 46 GLU D N 1
ATOM 7145 C CA . GLU D 1 48 ? -13.501 49.798 24.275 1.00 102.43 46 GLU D CA 1
ATOM 7146 C C . GLU D 1 48 ? -12.050 50.248 24.490 1.00 105.33 46 GLU D C 1
ATOM 7147 O O . GLU D 1 48 ? -11.115 49.703 23.871 1.00 106.36 46 GLU D O 1
ATOM 7153 N N . ASP D 1 49 ? -11.873 51.248 25.356 1.00 106.84 47 ASP D N 1
ATOM 7154 C CA . ASP D 1 49 ? -10.537 51.714 25.733 1.00 109.10 47 ASP D CA 1
ATOM 7155 C C . ASP D 1 49 ? -10.338 51.677 27.246 1.00 108.33 47 ASP D C 1
ATOM 7156 O O . ASP D 1 49 ? -9.206 51.555 27.723 1.00 109.21 47 ASP D O 1
ATOM 7161 N N . LYS D 1 50 ? -11.439 51.787 27.992 1.00 107.06 48 LYS D N 1
ATOM 7162 C CA . LYS D 1 50 ? -11.399 51.649 29.440 1.00 105.15 48 LYS D CA 1
ATOM 7163 C C . LYS D 1 50 ? -10.832 50.272 29.794 1.00 104.61 48 LYS D C 1
ATOM 7164 O O . LYS D 1 50 ? -11.540 49.437 30.356 1.00 102.58 48 LYS D O 1
ATOM 7170 N N . LEU D 1 51 ? -9.574 50.029 29.397 1.00 106.37 49 LEU D N 1
ATOM 7171 C CA . LEU D 1 51 ? -8.778 48.901 29.897 1.00 106.06 49 LEU D CA 1
ATOM 7172 C C . LEU D 1 51 ? -8.501 49.212 31.363 1.00 105.96 49 LEU D C 1
ATOM 7173 O O . LEU D 1 51 ? -8.124 50.361 31.695 1.00 107.18 49 LEU D O 1
ATOM 7178 N N . ASP D 1 52 ? -8.709 48.210 32.233 1.00 104.50 50 ASP D N 1
ATOM 7179 C CA . ASP D 1 52 ? -8.476 48.367 33.677 1.00 104.57 50 ASP D CA 1
ATOM 7180 C C . ASP D 1 52 ? -7.250 49.290 33.896 1.00 106.49 50 ASP D C 1
ATOM 7181 O O . ASP D 1 52 ? -6.279 49.236 33.117 1.00 107.60 50 ASP D O 1
ATOM 7186 N N . GLU D 1 53 ? -7.328 50.151 34.914 1.00 106.43 51 GLU D N 1
ATOM 7187 C CA . GLU D 1 53 ? -6.332 51.213 35.192 1.00 108.18 51 GLU D CA 1
ATOM 7188 C C . GLU D 1 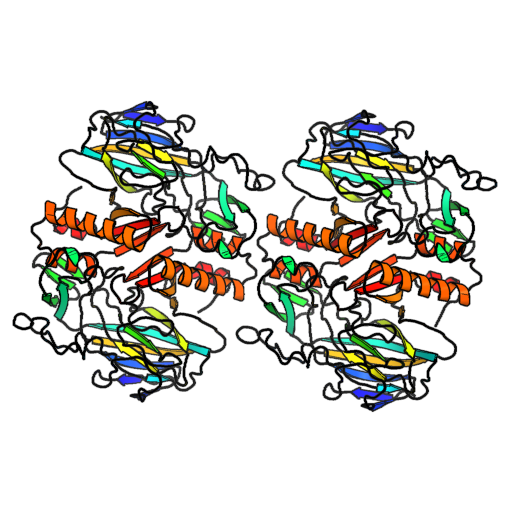53 ? -6.844 52.586 34.801 1.00 108.97 51 GLU D C 1
ATOM 7189 O O . GLU D 1 53 ? -6.654 53.052 33.664 1.00 110.29 51 GLU D O 1
ATOM 7195 N N . MET D 1 54 ? -7.515 53.216 35.760 1.00 108.08 52 MET D N 1
ATOM 7196 C CA . MET D 1 54 ? -8.148 54.512 35.543 1.00 108.97 52 MET D CA 1
ATOM 7197 C C . MET D 1 54 ? -7.881 55.458 36.747 1.00 108.90 52 MET D C 1
ATOM 7198 O O . MET D 1 54 ? -7.667 56.667 36.561 1.00 109.97 52 MET D O 1
ATOM 7203 N N . ASP D 1 55 ? -7.878 54.884 37.962 1.00 106.66 53 ASP D N 1
ATOM 7204 C CA . ASP D 1 55 ? -7.657 55.607 39.237 1.00 105.97 53 ASP D CA 1
ATOM 7205 C C . ASP D 1 55 ? -8.184 54.802 40.451 1.00 103.84 53 ASP D C 1
ATOM 7206 O O . ASP D 1 55 ? -9.382 54.837 40.752 1.00 103.21 53 ASP D O 1
ATOM 7211 N N . TRP D 1 56 ? -7.282 54.118 41.165 1.00 102.66 54 TRP D N 1
ATOM 7212 C CA . TRP D 1 56 ? -7.658 53.138 42.215 1.00 99.53 54 TRP D CA 1
ATOM 7213 C C . TRP D 1 56 ? -7.953 53.671 43.622 1.00 97.49 54 TRP D C 1
ATOM 7214 O O . TRP D 1 56 ? -8.559 52.966 44.431 1.00 96.37 54 TRP D O 1
ATOM 7225 N N . ASN D 1 57 ? -7.495 54.902 43.888 1.00 97.06 55 ASN D N 1
ATOM 7226 C CA . ASN D 1 57 ? -7.868 55.736 45.056 1.00 94.84 55 ASN D CA 1
ATOM 7227 C C . ASN D 1 57 ? -9.386 55.774 45.288 1.00 90.89 55 ASN D C 1
ATOM 7228 O O . ASN D 1 57 ? -9.861 56.231 46.340 1.00 89.67 55 ASN D O 1
ATOM 7233 N N . ARG D 1 58 ? -10.130 55.354 44.267 1.00 87.13 56 ARG D N 1
ATOM 7234 C CA . ARG D 1 58 ? -11.505 55.797 44.093 1.00 84.29 56 ARG D CA 1
ATOM 7235 C C . ARG D 1 58 ? -12.443 54.661 43.711 1.00 80.27 56 ARG D C 1
ATOM 7236 O O . ARG D 1 58 ? -13.399 54.880 42.949 1.00 79.90 56 ARG D O 1
ATOM 7244 N N . VAL D 1 59 ? -12.156 53.467 44.253 1.00 76.18 57 VAL D N 1
ATOM 7245 C CA . VAL D 1 59 ? -13.058 52.313 44.202 1.00 70.64 57 VAL D CA 1
ATOM 7246 C C . VAL D 1 59 ? -14.010 52.254 45.413 1.00 67.97 57 VAL D C 1
ATOM 7247 O O . VAL D 1 59 ? -13.695 52.777 46.490 1.00 67.15 57 VAL D O 1
ATOM 7251 N N . ASN D 1 60 ? -15.165 51.600 45.224 1.00 64.08 58 ASN D N 1
ATOM 7252 C CA . ASN D 1 60 ? -16.224 51.535 46.230 1.00 62.48 58 ASN D CA 1
ATOM 7253 C C . ASN D 1 60 ? -16.637 52.857 46.926 1.00 59.88 58 ASN D C 1
ATOM 7254 O O . ASN D 1 60 ? -16.655 52.873 48.183 1.00 64.83 58 ASN D O 1
ATOM 7259 N N . PRO D 1 61 ? -16.990 53.920 46.154 1.00 55.52 59 PRO D N 1
ATOM 7260 C CA . PRO D 1 61 ? -17.555 55.152 46.761 1.00 54.03 59 PRO D CA 1
ATOM 7261 C C . PRO D 1 61 ? -18.907 54.782 47.334 1.00 50.71 59 PRO D C 1
ATOM 7262 O O . PRO D 1 61 ? -19.731 54.180 46.646 1.00 49.73 59 PRO D O 1
ATOM 7266 N N . ALA D 1 62 ? -19.088 55.013 48.619 1.00 47.53 60 ALA D N 1
ATOM 7267 C CA . ALA D 1 62 ? -20.345 54.655 49.261 1.00 45.61 60 ALA D CA 1
ATOM 7268 C C . ALA D 1 62 ? -21.044 55.995 49.469 1.00 44.72 60 ALA D C 1
ATOM 7269 O O . ALA D 1 62 ? -20.467 56.915 50.070 1.00 43.60 60 ALA D O 1
ATOM 7271 N N . THR D 1 63 ? -22.240 56.107 48.883 1.00 42.73 61 THR D N 1
ATOM 7272 C CA . THR D 1 63 ? -23.031 57.339 48.960 1.00 42.42 61 THR D CA 1
ATOM 7273 C C . THR D 1 63 ? -23.430 57.528 50.414 1.00 43.16 61 THR D C 1
ATOM 7274 O O . THR D 1 63 ? -23.978 56.593 51.050 1.00 41.77 61 THR D O 1
ATOM 7278 N N . GLY D 1 64 ? -23.186 58.720 50.949 1.00 43.70 62 GLY D N 1
ATOM 7279 C CA . GLY D 1 64 ? -23.348 58.921 52.381 1.00 44.12 62 GLY D CA 1
ATOM 7280 C C . GLY D 1 64 ? -22.275 59.863 52.922 1.00 46.41 62 GLY D C 1
ATOM 7281 O O . GLY D 1 64 ? -21.542 60.486 52.133 1.00 46.92 62 GLY D O 1
ATOM 7282 N N . PRO D 1 65 ? -22.131 59.934 54.263 1.00 45.74 63 PRO D N 1
ATOM 7283 C CA . PRO D 1 65 ? -22.934 59.190 55.254 1.00 46.23 63 PRO D CA 1
ATOM 7284 C C . PRO D 1 65 ? -24.261 59.867 55.539 1.00 45.80 63 PRO D C 1
ATOM 7285 O O . PRO D 1 65 ? -24.400 61.087 55.352 1.00 47.58 63 PRO D O 1
ATOM 7289 N N . ILE D 1 66 ? -25.224 59.076 55.976 1.00 45.19 64 ILE D N 1
ATOM 7290 C CA . ILE D 1 66 ? -26.506 59.571 56.491 1.00 46.06 64 ILE D CA 1
ATOM 7291 C C . ILE D 1 66 ? -26.497 59.539 58.022 1.00 47.28 64 ILE D C 1
ATOM 7292 O O . ILE D 1 66 ? -26.290 58.460 58.620 1.00 45.89 64 ILE D O 1
ATOM 7297 N N . PHE D 1 67 ? -26.747 60.679 58.675 1.00 47.86 65 PHE D N 1
ATOM 7298 C CA . PHE D 1 67 ? -26.829 60.733 60.127 1.00 48.72 65 PHE D CA 1
ATOM 7299 C C . PHE D 1 67 ? -28.256 60.481 60.510 1.00 48.84 65 PHE D C 1
ATOM 7300 O O . PHE D 1 67 ? -29.157 61.134 59.984 1.00 49.60 65 PHE D O 1
ATOM 7308 N N . VAL D 1 68 ? -28.483 59.550 61.421 1.00 48.65 66 VAL D N 1
ATOM 7309 C CA . VAL D 1 68 ? -29.828 59.230 61.833 1.00 48.88 66 VAL D CA 1
ATOM 7310 C C . VAL D 1 68 ? -30.040 59.701 63.272 1.00 51.25 66 VAL D C 1
ATOM 7311 O O . VAL D 1 68 ? -29.405 59.156 64.196 1.00 50.52 66 VAL D O 1
ATOM 7315 N N . GLU D 1 69 ? -30.890 60.730 63.457 1.00 51.56 67 GLU D N 1
ATOM 7316 C CA . GLU D 1 69 ? -31.175 61.244 64.806 1.00 55.09 67 GLU D CA 1
ATOM 7317 C C . GLU D 1 69 ? -31.799 60.200 65.720 1.00 55.83 67 GLU D C 1
ATOM 7318 O O . GLU D 1 69 ? -32.648 59.407 65.284 1.00 58.78 67 GLU D O 1
ATOM 7324 N N . GLY D 1 70 ? -31.375 60.180 66.974 1.00 54.59 68 GLY D N 1
ATOM 7325 C CA . GLY D 1 70 ? -31.778 59.127 67.881 1.00 54.85 68 GLY D CA 1
ATOM 7326 C C . GLY D 1 70 ? -30.806 57.959 68.004 1.00 56.00 68 GLY D C 1
ATOM 7327 O O . GLY D 1 70 ? -30.705 57.341 69.079 1.00 57.96 68 GLY D O 1
ATOM 7328 N N . ALA D 1 71 ? -30.097 57.608 66.934 1.00 52.49 69 ALA D N 1
ATOM 7329 C CA . ALA D 1 71 ? -29.269 56.419 67.048 1.00 53.85 69 ALA D CA 1
ATOM 7330 C C . ALA D 1 71 ? -28.089 56.786 67.917 1.00 55.29 69 ALA D C 1
ATOM 7331 O O . ALA D 1 71 ? -27.416 57.763 67.653 1.00 55.77 69 ALA D O 1
ATOM 7333 N N . LYS D 1 72 ? -27.847 55.975 68.936 1.00 58.11 70 LYS D N 1
ATOM 7334 C CA . LYS D 1 72 ? -26.776 56.181 69.909 1.00 60.25 70 LYS D CA 1
ATOM 7335 C C . LYS D 1 72 ? -25.825 54.976 69.968 1.00 60.20 70 LYS D C 1
ATOM 7336 O O . LYS D 1 72 ? -26.171 53.837 69.567 1.00 56.55 70 LYS D O 1
ATOM 7342 N N . GLU D 1 73 ? -24.635 55.199 70.512 1.00 60.32 71 GLU D N 1
ATOM 7343 C CA . GLU D 1 73 ? -23.717 54.093 70.607 1.00 59.84 71 GLU D CA 1
ATOM 7344 C C . GLU D 1 73 ? -24.385 52.886 71.287 1.00 58.05 71 GLU D C 1
ATOM 7345 O O . GLU D 1 73 ? -24.859 52.994 72.414 1.00 59.68 71 GLU D O 1
ATOM 7351 N N . GLY D 1 74 ? -24.429 51.733 70.626 1.00 55.70 72 GLY D N 1
ATOM 7352 C CA . GLY D 1 74 ? -25.035 50.552 71.265 1.00 54.51 72 GLY D CA 1
ATOM 7353 C C . GLY D 1 74 ? -26.490 50.253 70.901 1.00 54.70 72 GLY D C 1
ATOM 7354 O O . GLY D 1 74 ? -26.992 49.158 71.200 1.00 54.61 72 GLY D O 1
ATOM 7355 N N . ASP D 1 75 ? -27.178 51.202 70.254 1.00 54.53 73 ASP D N 1
ATOM 7356 C CA . ASP D 1 75 ? -28.417 50.854 69.554 1.00 52.46 73 ASP D CA 1
ATOM 7357 C C . ASP D 1 75 ? -28.139 49.972 68.310 1.00 52.22 73 ASP D C 1
ATOM 7358 O O . ASP D 1 75 ? -26.980 49.654 67.971 1.00 50.86 73 ASP D O 1
ATOM 7363 N N . VAL D 1 76 ? -29.218 49.531 67.658 1.00 50.91 74 VAL D N 1
ATOM 7364 C CA . VAL D 1 76 ? -29.091 48.864 66.375 1.00 49.00 74 VAL D CA 1
ATOM 7365 C C . VAL D 1 76 ? -29.779 49.758 65.367 1.00 49.09 74 VAL D C 1
ATOM 7366 O O . VAL D 1 76 ? -30.725 50.470 65.770 1.00 51.76 74 VAL D O 1
ATOM 7370 N N . LEU D 1 77 ? -29.282 49.793 64.119 1.00 46.40 75 LEU D N 1
ATOM 7371 C CA . LEU D 1 77 ? -29.896 50.614 63.045 1.00 47.13 75 LEU D CA 1
ATOM 7372 C C . LEU D 1 77 ? -30.490 49.657 62.051 1.00 43.70 75 LEU D C 1
ATOM 7373 O O . LEU D 1 77 ? -29.766 48.935 61.408 1.00 44.11 75 LEU D O 1
ATOM 7378 N N . LYS D 1 78 ? -31.806 49.654 61.932 1.00 43.03 76 LYS D N 1
ATOM 7379 C CA . LYS D 1 78 ? -32.453 48.826 60.961 1.00 43.10 76 LYS D CA 1
ATOM 7380 C C . LYS D 1 78 ? -32.678 49.569 59.652 1.00 42.73 76 LYS D C 1
ATOM 7381 O O . LYS D 1 78 ? -33.242 50.647 59.651 1.00 42.94 76 LYS D O 1
ATOM 7387 N N . VAL D 1 79 ? -32.264 48.952 58.536 1.00 41.69 77 VAL D N 1
ATOM 7388 C CA . VAL D 1 79 ? -32.380 49.580 57.256 1.00 41.21 77 VAL D CA 1
ATOM 7389 C C . VAL D 1 79 ? -33.284 48.754 56.336 1.00 40.19 77 VAL D C 1
ATOM 7390 O O . VAL D 1 79 ? -32.889 47.669 55.913 1.00 44.15 77 VAL D O 1
ATOM 7394 N N . LYS D 1 80 ? -34.521 49.173 56.089 1.00 40.99 78 LYS D N 1
ATOM 7395 C CA . LYS D 1 80 ? -35.375 48.410 55.149 1.00 41.81 78 LYS D CA 1
ATOM 7396 C C . LYS D 1 80 ? -34.995 48.739 53.673 1.00 40.97 78 LYS D C 1
ATOM 7397 O O . LYS D 1 80 ? -34.993 49.939 53.271 1.00 41.40 78 LYS D O 1
ATOM 7403 N N . ILE D 1 81 ? -34.637 47.716 52.893 1.00 38.56 79 ILE D N 1
ATOM 7404 C CA . ILE D 1 81 ? -34.315 47.918 51.472 1.00 39.05 79 ILE D CA 1
ATOM 7405 C C . ILE D 1 81 ? -35.606 47.755 50.641 1.00 41.29 79 ILE D C 1
ATOM 7406 O O . ILE D 1 81 ? -36.058 46.633 50.457 1.00 42.09 79 ILE D O 1
ATOM 7411 N N . LYS D 1 82 ? -36.160 48.849 50.114 1.00 41.35 80 LYS D N 1
ATOM 7412 C CA . LYS D 1 82 ? -37.483 48.773 49.514 1.00 43.45 80 LYS D CA 1
ATOM 7413 C C . LYS D 1 82 ? -37.490 48.628 47.999 1.00 44.57 80 LYS D C 1
ATOM 7414 O O . LYS D 1 82 ? -38.237 47.796 47.435 1.00 44.17 80 LYS D O 1
ATOM 7420 N N . LYS D 1 83 ? -36.660 49.418 47.326 1.00 43.18 81 LYS D N 1
ATOM 7421 C CA . LYS D 1 83 ? -36.506 49.239 45.900 1.00 44.82 81 LYS D CA 1
ATOM 7422 C C . LYS D 1 83 ? -35.039 49.403 45.589 1.00 43.39 81 LYS D C 1
ATOM 7423 O O . LYS D 1 83 ? -34.344 50.172 46.262 1.00 42.02 81 LYS D O 1
ATOM 7429 N N . ILE D 1 84 ? -34.563 48.629 44.619 1.00 41.28 82 ILE D N 1
ATOM 7430 C CA . ILE D 1 84 ? -33.265 48.825 43.963 1.00 40.68 82 ILE D CA 1
ATOM 7431 C C . ILE D 1 84 ? -33.453 48.960 42.445 1.00 42.49 82 ILE D C 1
ATOM 7432 O O . ILE D 1 84 ? -33.900 48.029 41.758 1.00 41.68 82 ILE D O 1
ATOM 7437 N N . GLU D 1 85 ? -33.119 50.127 41.905 1.00 43.56 83 GLU D N 1
ATOM 7438 C CA . GLU D 1 85 ? -33.104 50.307 40.466 1.00 45.26 83 GLU D CA 1
ATOM 7439 C C . GLU D 1 85 ? -31.697 50.254 39.916 1.00 43.47 83 GLU D C 1
ATOM 7440 O O . GLU D 1 85 ? -30.790 50.890 40.438 1.00 43.91 83 GLU D O 1
ATOM 7446 N N . VAL D 1 86 ? -31.492 49.550 38.823 1.00 42.39 84 VAL D N 1
ATOM 7447 C CA . VAL D 1 86 ? -30.174 49.602 38.263 1.00 41.14 84 VAL D CA 1
ATOM 7448 C C . VAL D 1 86 ? -30.133 50.206 36.876 1.00 42.97 84 VAL D C 1
ATOM 7449 O O . VAL D 1 86 ? -31.144 50.324 36.169 1.00 45.28 84 VAL D O 1
ATOM 7453 N N . ALA D 1 87 ? -28.937 50.624 36.503 1.00 42.17 85 ALA D N 1
ATOM 7454 C CA . ALA D 1 87 ? -28.726 51.255 35.225 1.00 43.13 85 ALA D CA 1
ATOM 7455 C C . ALA D 1 87 ? -28.854 50.196 34.130 1.00 43.89 85 ALA D C 1
ATOM 7456 O O . ALA D 1 87 ? -28.895 48.991 34.401 1.00 41.82 85 ALA D O 1
ATOM 7458 N N . GLU D 1 88 ? -28.840 50.642 32.899 1.00 46.08 86 GLU D N 1
ATOM 7459 C CA . GLU D 1 88 ? -29.017 49.740 31.803 1.00 49.57 86 GLU D CA 1
ATOM 7460 C C . GLU D 1 88 ? -27.720 49.163 31.218 1.00 50.01 86 GLU D C 1
ATOM 7461 O O . GLU D 1 88 ? -27.779 48.363 30.268 1.00 50.47 86 GLU D O 1
ATOM 7467 N N . LYS D 1 89 ? -26.565 49.592 31.731 1.00 48.26 87 LYS D N 1
ATOM 7468 C CA . LYS D 1 89 ? -25.268 48.983 31.360 1.00 49.88 87 LYS D CA 1
ATOM 7469 C C . LYS D 1 89 ? -24.579 48.569 32.649 1.00 46.63 87 LYS D C 1
ATOM 7470 O O . LYS D 1 89 ? -24.707 49.259 33.633 1.00 47.65 87 LYS D O 1
ATOM 7476 N N . GLY D 1 90 ? -23.807 47.489 32.642 1.00 44.50 88 GLY D N 1
ATOM 7477 C CA . GLY D 1 90 ? -23.051 47.063 33.821 1.00 40.20 88 GLY D CA 1
ATOM 7478 C C . GLY D 1 90 ? -21.631 46.682 33.459 1.00 40.23 88 GLY D C 1
ATOM 7479 O O . GLY D 1 90 ? -21.286 46.550 32.281 1.00 41.96 88 GLY D O 1
ATOM 7480 N N . VAL D 1 91 ? -20.793 46.495 34.458 1.00 38.58 89 VAL D N 1
ATOM 7481 C CA . VAL D 1 91 ? -19.433 46.135 34.190 1.00 38.81 89 VAL D CA 1
ATOM 7482 C C . VAL D 1 91 ? -19.011 44.863 34.872 1.00 38.72 89 VAL D C 1
ATOM 7483 O O . VAL D 1 91 ? -19.275 44.667 36.050 1.00 37.78 89 VAL D O 1
ATOM 7487 N N . LEU D 1 92 ? -18.289 44.013 34.158 1.00 39.89 90 LEU D N 1
ATOM 7488 C CA . LEU D 1 92 ? -17.770 42.793 34.743 1.00 37.46 90 LEU D CA 1
ATOM 7489 C C . LEU D 1 92 ? -16.257 42.970 34.766 1.00 38.57 90 LEU D C 1
ATOM 7490 O O . LEU D 1 92 ? -15.714 43.507 33.800 1.00 38.72 90 LEU D O 1
ATOM 7495 N N . ALA D 1 93 ? -15.587 42.502 35.831 1.00 37.48 91 ALA D N 1
ATOM 7496 C CA . ALA D 1 93 ? -14.118 42.570 35.888 1.00 38.19 91 ALA D CA 1
ATOM 7497 C C . ALA D 1 93 ? -13.485 41.334 36.488 1.00 38.03 91 ALA D C 1
ATOM 7498 O O . ALA D 1 93 ? -14.040 40.731 37.395 1.00 36.39 91 ALA D O 1
ATOM 7500 N N . THR D 1 94 ? -12.290 40.972 36.010 1.00 38.70 92 THR D N 1
ATOM 7501 C CA . THR D 1 94 ? -11.557 39.896 36.655 1.00 37.82 92 THR D CA 1
ATOM 7502 C C . THR D 1 94 ? -10.095 40.041 36.242 1.00 40.38 92 THR D C 1
ATOM 7503 O O . THR D 1 94 ? -9.738 41.028 35.635 1.00 39.88 92 THR D O 1
ATOM 7507 N N . GLY D 1 95 ? -9.246 39.059 36.522 1.00 40.16 93 GLY D N 1
ATOM 7508 C CA . GLY D 1 95 ? -7.915 39.139 35.928 1.00 42.91 93 GLY D CA 1
ATOM 7509 C C . GLY D 1 95 ? -6.933 38.366 36.755 1.00 43.62 93 GLY D C 1
ATOM 7510 O O . GLY D 1 95 ? -7.323 37.678 37.705 1.00 42.59 93 GLY D O 1
ATOM 7511 N N . LYS D 1 96 ? -5.661 38.507 36.415 1.00 44.30 94 LYS D N 1
ATOM 7512 C CA . LYS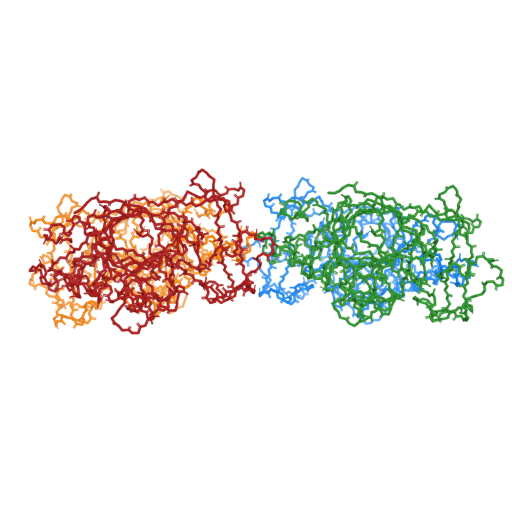 D 1 96 ? -4.528 37.917 37.168 1.00 45.78 94 LYS D CA 1
ATOM 7513 C C . LYS D 1 96 ? -4.673 38.160 38.672 1.00 45.20 94 LYS D C 1
ATOM 7514 O O . LYS D 1 96 ? -4.904 39.293 39.115 1.00 41.55 94 LYS D O 1
ATOM 7520 N N . GLY D 1 97 ? -4.587 37.085 39.460 1.00 45.68 95 GLY D N 1
ATOM 7521 C CA . GLY D 1 97 ? -4.693 37.221 40.933 1.00 46.42 95 GLY D CA 1
ATOM 7522 C C . GLY D 1 97 ? -6.043 37.673 41.500 1.00 45.36 95 GLY D C 1
ATOM 7523 O O . GLY D 1 97 ? -6.192 37.897 42.700 1.00 44.86 95 GLY D O 1
ATOM 7524 N N . LEU D 1 98 ? -7.054 37.815 40.667 1.00 43.83 96 LEU D N 1
ATOM 7525 C CA . LEU D 1 98 ? -8.311 38.307 41.195 1.00 40.12 96 LEU D CA 1
ATOM 7526 C C . LEU D 1 98 ? -9.314 37.177 41.288 1.00 41.18 96 LEU D C 1
ATOM 7527 O O . LEU D 1 98 ? -9.588 36.542 40.265 1.00 41.71 96 LEU D O 1
ATOM 7532 N N . GLY D 1 99 ? -9.905 36.932 42.457 1.00 37.57 97 GLY D N 1
ATOM 7533 C CA . GLY D 1 99 ? -10.931 35.889 42.526 1.00 37.54 97 GLY D CA 1
ATOM 7534 C C . GLY D 1 99 ? -10.363 34.499 42.627 1.00 38.76 97 GLY D C 1
ATOM 7535 O O . GLY D 1 99 ? -9.109 34.308 42.621 1.00 40.93 97 GLY D O 1
ATOM 7536 N N . VAL D 1 100 ? -11.257 33.500 42.666 1.00 35.70 98 VAL D N 1
ATOM 7537 C CA . VAL D 1 100 ? -10.792 32.092 42.768 1.00 34.68 98 VAL D CA 1
ATOM 7538 C C . VAL D 1 100 ? -9.948 31.631 41.609 1.00 34.93 98 VAL D C 1
ATOM 7539 O O . VAL D 1 100 ? -9.035 30.827 41.780 1.00 35.49 98 VAL D O 1
ATOM 7543 N N . LEU D 1 101 ? -10.228 32.127 40.408 1.00 35.60 99 LEU D N 1
ATOM 7544 C CA . LEU D 1 101 ? -9.486 31.604 39.280 1.00 35.85 99 LEU D CA 1
ATOM 7545 C C . LEU D 1 101 ? -8.342 32.492 38.884 1.00 36.00 99 LEU D C 1
ATOM 7546 O O . LEU D 1 101 ? -7.798 32.362 37.817 1.00 36.76 99 LEU D O 1
ATOM 7551 N N . GLY D 1 102 ? -7.939 33.371 39.771 1.00 38.59 100 GLY D N 1
ATOM 7552 C CA . GLY D 1 102 ? -6.918 34.368 39.443 1.00 37.81 100 GLY D CA 1
ATOM 7553 C C . GLY D 1 102 ? -5.610 33.751 39.080 1.00 39.90 100 GLY D C 1
ATOM 7554 O O . GLY D 1 102 ? -4.838 34.358 38.321 1.00 39.92 100 GLY D O 1
ATOM 7555 N N . ASN D 1 103 ? -5.348 32.547 39.616 1.00 41.32 101 ASN D N 1
ATOM 7556 C CA . ASN D 1 103 ? -4.093 31.810 39.263 1.00 44.61 101 ASN D CA 1
ATOM 7557 C C . ASN D 1 103 ? -3.986 31.339 37.807 1.00 46.09 101 ASN D C 1
ATOM 7558 O O . ASN D 1 103 ? -2.924 30.929 37.369 1.00 47.40 101 ASN D O 1
ATOM 7563 N N . LEU D 1 104 ? -5.069 31.412 37.039 1.00 46.32 102 LEU D N 1
ATOM 7564 C CA . LEU D 1 104 ? -4.997 30.982 35.648 1.00 45.64 102 LEU D CA 1
ATOM 7565 C C . LEU D 1 104 ? -4.972 32.170 34.727 1.00 45.67 102 LEU D C 1
ATOM 7566 O O . LEU D 1 104 ? -4.911 31.985 33.526 1.00 44.88 102 LEU D O 1
ATOM 7571 N N . MET D 1 105 ? -5.069 33.395 35.235 1.00 44.62 103 MET D N 1
ATOM 7572 C CA . MET D 1 105 ? -5.232 34.489 34.276 1.00 44.59 103 MET D CA 1
ATOM 7573 C C . MET D 1 105 ? -4.053 35.393 34.170 1.00 47.88 103 MET D C 1
ATOM 7574 O O . MET D 1 105 ? -3.216 35.434 35.062 1.00 47.27 103 MET D O 1
ATOM 7579 N N . GLU D 1 106 ? -3.994 36.114 33.044 1.00 50.70 104 GLU D N 1
ATOM 7580 C CA . GLU D 1 106 ? -2.949 37.074 32.797 1.00 56.37 104 GLU D CA 1
ATOM 7581 C C . GLU D 1 106 ? -3.541 38.419 32.400 1.00 56.86 104 GLU D C 1
ATOM 7582 O O . GLU D 1 106 ? -4.428 38.483 31.557 1.00 58.03 104 GLU D O 1
ATOM 7588 N N . GLY D 1 107 ? -3.057 39.501 32.989 1.00 57.67 105 GLY D N 1
ATOM 7589 C CA . GLY D 1 107 ? -3.602 40.807 32.675 1.00 55.21 105 GLY D CA 1
ATOM 7590 C C . GLY D 1 107 ? -4.828 41.123 33.493 1.00 54.06 105 GLY D C 1
ATOM 7591 O O . GLY D 1 107 ? -5.119 40.475 34.480 1.00 54.49 105 GLY D O 1
ATOM 7592 N N . LEU D 1 108 ? -5.561 42.139 33.085 1.00 52.81 106 LEU D N 1
ATOM 7593 C CA . LEU D 1 108 ? -6.715 42.560 33.818 1.00 50.22 106 LEU D CA 1
ATOM 7594 C C . LEU D 1 108 ? -7.816 42.629 32.820 1.00 48.31 106 LEU D C 1
ATOM 7595 O O . LEU D 1 108 ? -7.581 43.078 31.688 1.00 50.96 106 LEU D O 1
ATOM 7600 N N . TYR D 1 109 ? -9.028 42.310 33.234 1.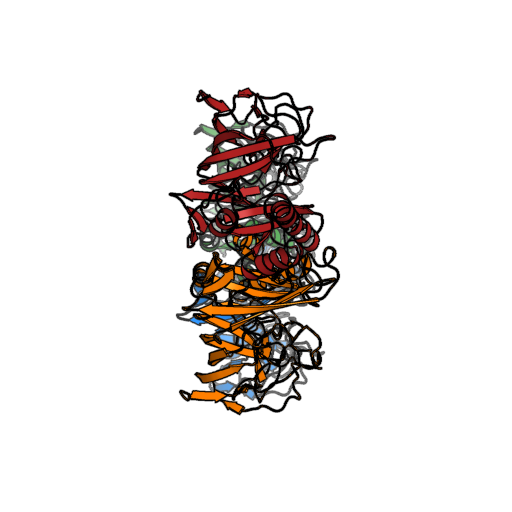00 44.52 107 TYR D N 1
ATOM 7601 C CA . TYR D 1 109 ? -10.154 42.186 32.301 1.00 43.63 107 TYR D CA 1
ATOM 7602 C C . TYR D 1 109 ? -11.305 43.036 32.758 1.00 42.30 107 TYR D C 1
ATOM 7603 O O . TYR D 1 109 ? -11.626 43.106 33.945 1.00 42.85 107 TYR D O 1
ATOM 7612 N N . SER D 1 110 ? -11.975 43.681 31.827 1.00 44.71 108 SER D N 1
ATOM 7613 C CA . SER D 1 110 ? -13.222 44.337 32.182 1.00 46.48 108 SER D CA 1
ATOM 7614 C C . SER D 1 110 ? -14.062 44.352 30.922 1.00 47.80 108 SER D C 1
ATOM 7615 O O . SER D 1 110 ? -13.536 44.394 29.819 1.00 49.27 108 SER D O 1
ATOM 7618 N N . LYS D 1 111 ? -15.372 44.302 31.080 1.00 46.89 109 LYS D N 1
ATOM 7619 C CA . LYS D 1 111 ? -16.258 44.313 29.931 1.00 46.82 109 LYS D CA 1
ATOM 7620 C C . LYS D 1 111 ? -17.552 44.987 30.302 1.00 45.84 109 LYS D C 1
ATOM 7621 O O . LYS D 1 111 ? -18.124 44.671 31.350 1.00 47.30 109 LYS D O 1
ATOM 7627 N N . VAL D 1 112 ? -18.030 45.890 29.464 1.00 45.62 110 VAL D N 1
ATOM 7628 C CA . VAL D 1 112 ? -19.362 46.467 29.639 1.00 46.47 110 VAL D CA 1
ATOM 7629 C C . VAL D 1 112 ? -20.460 45.532 29.103 1.00 45.51 110 VAL D C 1
ATOM 7630 O O . VAL D 1 112 ? -20.365 45.039 27.966 1.00 46.81 110 VAL D O 1
ATOM 7634 N N . VAL D 1 113 ? -21.471 45.235 29.917 1.00 44.58 111 VAL D N 1
ATOM 7635 C CA . VAL D 1 113 ? -22.578 44.393 29.444 1.00 43.49 111 VAL D CA 1
ATOM 7636 C C . VAL D 1 113 ? -23.913 45.140 29.419 1.00 47.00 111 VAL D C 1
ATOM 7637 O O . VAL D 1 113 ? -24.183 46.019 30.256 1.00 45.12 111 VAL D O 1
ATOM 7641 N N . ASP D 1 114 ? -24.768 44.777 28.470 1.00 47.69 112 ASP D N 1
ATOM 7642 C CA . ASP D 1 114 ? -26.051 45.438 28.364 1.00 49.44 112 ASP D CA 1
ATOM 7643 C C . ASP D 1 114 ? -27.000 44.934 29.427 1.00 47.34 112 ASP D C 1
ATOM 7644 O O . ASP D 1 114 ? -27.011 43.756 29.759 1.00 43.73 112 ASP D O 1
ATOM 7649 N N . ILE D 1 115 ? -27.840 45.808 29.962 1.00 46.53 113 ILE D N 1
ATOM 7650 C CA . ILE D 1 115 ? -28.950 45.271 30.769 1.00 46.56 113 ILE D CA 1
ATOM 7651 C C . ILE D 1 115 ? -30.275 45.608 30.097 1.00 49.21 113 ILE D C 1
ATOM 7652 O O . ILE D 1 115 ? -30.656 46.781 29.978 1.00 51.44 113 ILE D O 1
ATOM 7657 N N . LYS D 1 116 ? -30.983 44.599 29.632 1.00 49.67 114 LYS D N 1
ATOM 7658 C CA . LYS D 1 116 ? -32.104 44.895 28.758 1.00 51.66 114 LYS D CA 1
ATOM 7659 C C . LYS D 1 116 ? -33.338 44.169 29.244 1.00 51.68 114 LYS D C 1
ATOM 7660 O O . LYS D 1 116 ? -33.353 42.959 29.371 1.00 49.81 114 LYS D O 1
ATOM 7666 N N . ASP D 1 117 ? -34.360 44.946 29.583 1.00 54.20 115 ASP D N 1
ATOM 7667 C CA . ASP D 1 117 ? -35.589 44.357 30.085 1.00 54.49 115 ASP D CA 1
ATOM 7668 C C . ASP D 1 117 ? -35.339 43.243 31.089 1.00 52.54 115 ASP D C 1
ATOM 7669 O O . ASP D 1 117 ? -35.700 42.061 30.880 1.00 54.22 115 ASP D O 1
ATOM 7674 N N . GLY D 1 118 ? -34.694 43.611 32.180 1.00 51.03 116 GLY D N 1
ATOM 7675 C CA . GLY D 1 118 ? -34.597 42.708 33.328 1.00 47.08 116 GLY D CA 1
ATOM 7676 C C . GLY D 1 118 ? -33.572 41.605 33.233 1.00 45.43 116 GLY D C 1
ATOM 7677 O O . GLY D 1 118 ? -33.522 40.701 34.114 1.00 45.95 116 GLY D O 1
ATOM 7678 N N . LYS D 1 119 ? -32.742 41.657 32.197 1.00 45.25 117 LYS D N 1
ATOM 7679 C CA . LYS D 1 119 ? -31.710 40.601 32.042 1.00 44.79 117 LYS D CA 1
ATOM 7680 C C . LYS D 1 119 ? -30.322 41.123 31.629 1.00 42.71 117 LYS D C 1
ATOM 7681 O O . LYS D 1 119 ? -30.196 42.015 30.843 1.00 40.93 117 LYS D O 1
ATOM 7687 N N . VAL D 1 120 ? -29.284 40.540 32.221 1.00 40.96 118 VAL D N 1
ATOM 7688 C CA . VAL D 1 120 ? -27.925 40.858 31.849 1.00 40.12 118 VAL D CA 1
ATOM 7689 C C . VAL D 1 120 ? -27.695 40.062 30.550 1.00 41.22 118 VAL D C 1
ATOM 7690 O O . VAL D 1 120 ? -27.970 38.880 30.481 1.00 39.81 118 VAL D O 1
ATOM 7694 N N . ILE D 1 121 ? -27.285 40.744 29.508 1.00 41.06 119 ILE D N 1
ATOM 7695 C CA . ILE D 1 121 ? -26.940 40.096 28.284 1.00 43.12 119 ILE D CA 1
ATOM 7696 C C . ILE D 1 121 ? -25.455 39.713 28.394 1.00 42.78 119 ILE D C 1
ATOM 7697 O O . ILE D 1 121 ? -24.567 40.506 28.065 1.00 43.59 119 ILE D O 1
ATOM 7702 N N . PHE D 1 122 ? -25.205 38.489 28.847 1.00 39.69 120 PHE D N 1
ATOM 7703 C CA . PHE D 1 122 ? -23.877 38.043 29.029 1.00 40.35 120 PHE D CA 1
ATOM 7704 C C . PHE D 1 122 ? -23.329 37.635 27.684 1.00 44.44 120 PHE D C 1
ATOM 7705 O O . PHE D 1 122 ? -22.163 37.853 27.450 1.00 45.39 120 PHE D O 1
ATOM 7713 N N . ASN D 1 123 ? -24.171 37.025 26.828 1.00 45.06 121 ASN D N 1
ATOM 7714 C CA . ASN D 1 123 ? -23.854 36.765 25.436 1.00 49.70 121 ASN D CA 1
ATOM 7715 C C . ASN D 1 123 ? -25.135 36.685 24.550 1.00 52.00 121 ASN D C 1
ATOM 7716 O O . ASN D 1 123 ? -26.275 36.831 25.046 1.00 53.72 121 ASN D O 1
ATOM 7721 N N . GLU D 1 124 ? -24.940 36.463 23.268 1.00 53.87 122 GLU D N 1
ATOM 7722 C CA . GLU D 1 124 ? -26.061 36.520 22.318 1.00 59.98 122 GLU D CA 1
ATOM 7723 C C . GLU D 1 124 ? -27.028 35.327 22.518 1.00 58.98 122 GLU D C 1
ATOM 7724 O O . GLU D 1 124 ? -28.166 35.356 22.029 1.00 57.70 122 GLU D O 1
ATOM 7730 N N . LYS D 1 125 ? -26.561 34.331 23.284 1.00 57.00 123 LYS D N 1
ATOM 7731 C CA . LYS D 1 125 ? -27.360 33.178 23.751 1.00 57.27 123 LYS D CA 1
ATOM 7732 C C . LYS D 1 125 ? -27.973 33.266 25.179 1.00 55.82 123 LYS D C 1
ATOM 7733 O O . LYS D 1 125 ? -28.943 32.548 25.460 1.00 53.47 123 LYS D O 1
ATOM 7739 N N . LEU D 1 126 ? -27.382 34.104 26.064 1.00 51.52 124 LEU D N 1
ATOM 7740 C CA . LEU D 1 126 ? -27.551 34.007 27.510 1.00 49.04 124 LEU D CA 1
ATOM 7741 C C . LEU D 1 126 ? -28.007 35.334 28.138 1.00 46.60 124 LEU D C 1
ATOM 7742 O O . LEU D 1 126 ? -27.210 36.222 28.384 1.00 45.06 124 LEU D O 1
ATOM 7747 N N . ALA D 1 127 ? -29.284 35.440 28.430 1.00 44.46 125 ALA D N 1
ATOM 7748 C CA . ALA D 1 127 ? -29.820 36.659 28.998 1.00 43.54 125 ALA D CA 1
ATOM 7749 C C . ALA D 1 127 ? -30.184 36.320 30.416 1.00 42.27 125 ALA D C 1
ATOM 7750 O O . ALA D 1 127 ? -30.981 35.415 30.649 1.00 43.80 125 ALA D O 1
ATOM 7752 N N . LEU D 1 128 ? -29.543 36.966 31.376 1.00 40.32 126 LEU D N 1
ATOM 7753 C CA . LEU D 1 128 ? -29.651 36.468 32.746 1.00 39.78 126 LEU D CA 1
ATOM 7754 C C . LEU D 1 128 ? -30.530 37.454 33.542 1.00 39.65 126 LEU D C 1
ATOM 7755 O O . LEU D 1 128 ? -30.307 38.662 33.498 1.00 43.46 126 LEU D O 1
ATOM 7760 N N . PRO D 1 129 ? -31.579 36.942 34.196 1.00 39.91 127 PRO D N 1
ATOM 7761 C CA . PRO D 1 129 ? -32.536 37.751 34.976 1.00 41.11 127 PRO D CA 1
ATOM 7762 C C . PRO D 1 129 ? -31.795 38.465 36.133 1.00 40.11 127 PRO D C 1
ATOM 7763 O O . PRO D 1 129 ? -31.017 37.817 36.821 1.00 38.76 127 PRO D O 1
ATOM 7767 N N . VAL D 1 130 ? -31.973 39.792 36.270 1.00 40.39 128 VAL D N 1
ATOM 7768 C CA . VAL D 1 130 ? -31.264 40.550 37.250 1.00 38.53 128 VAL D CA 1
ATOM 7769 C C . VAL D 1 130 ? -31.722 40.035 38.614 1.00 39.06 128 VAL D C 1
ATOM 7770 O O . VAL D 1 130 ? -32.825 39.479 38.775 1.00 37.52 128 VAL D O 1
ATOM 7774 N N . LYS D 1 131 ? -30.851 40.174 39.600 1.00 38.23 129 LYS D N 1
ATOM 7775 C CA . LYS D 1 131 ? -31.220 39.962 40.991 1.00 37.02 129 LYS D CA 1
ATOM 7776 C C . LYS D 1 131 ? -30.469 41.084 41.756 1.00 37.14 129 LYS D C 1
ATOM 7777 O O . LYS D 1 131 ? -29.403 40.839 42.327 1.00 35.31 129 LYS D O 1
ATOM 7783 N N . PRO D 1 132 ? -30.991 42.328 41.724 1.00 37.20 130 PRO D N 1
ATOM 7784 C CA . PRO D 1 132 ? -30.186 43.434 42.296 1.00 36.49 130 PRO D CA 1
ATOM 7785 C C . PRO D 1 132 ? -29.878 43.303 43.766 1.00 37.53 130 PRO D C 1
ATOM 7786 O O . PRO D 1 132 ? -30.682 42.787 44.518 1.00 38.18 130 PRO D O 1
ATOM 7790 N N . MET D 1 133 ? -28.711 43.792 44.184 1.00 36.16 131 MET D N 1
ATOM 7791 C CA . MET D 1 133 ? -28.301 43.664 45.539 1.00 33.36 131 MET D CA 1
ATOM 7792 C C . MET D 1 133 ? -27.337 44.799 45.746 1.00 33.72 131 MET D C 1
ATOM 7793 O O . MET D 1 133 ? -26.855 45.450 44.782 1.00 34.26 131 MET D O 1
ATOM 7798 N N . ILE D 1 134 ? -27.019 45.008 46.999 1.00 33.75 132 ILE D N 1
ATOM 7799 C CA . ILE D 1 134 ? -26.202 46.119 47.425 1.00 34.48 132 ILE D CA 1
ATOM 7800 C C . ILE D 1 134 ? -24.952 45.468 48.015 1.00 34.25 132 ILE D C 1
ATOM 7801 O O . ILE D 1 134 ? -25.014 44.749 49.013 1.00 35.55 132 ILE D O 1
ATOM 7806 N N . GLY D 1 135 ? -23.819 45.701 47.386 1.00 34.88 133 GLY D N 1
ATOM 7807 C CA . GLY D 1 135 ? -22.592 45.062 47.857 1.00 35.18 133 GLY D CA 1
ATOM 7808 C C . GLY D 1 135 ? -22.033 45.651 49.125 1.00 34.20 133 GLY D C 1
ATOM 7809 O O . GLY D 1 135 ? -21.582 44.917 49.977 1.00 34.12 133 GLY D O 1
ATOM 7810 N N . VAL D 1 136 ? -21.991 46.972 49.190 1.00 35.76 134 VAL D N 1
ATOM 7811 C CA . VAL D 1 136 ? -21.348 47.763 50.228 1.00 35.66 134 VAL D CA 1
ATOM 7812 C C . VAL D 1 136 ? -22.434 48.505 51.031 1.00 36.37 134 VAL D C 1
ATOM 7813 O O . VAL D 1 136 ? -23.211 49.329 50.516 1.00 38.48 134 VAL D O 1
ATOM 7817 N N . ILE D 1 137 ? -22.510 48.179 52.292 1.00 36.19 135 ILE D N 1
ATOM 7818 C CA . ILE D 1 137 ? -23.439 48.869 53.155 1.00 37.99 135 ILE D CA 1
ATOM 7819 C C . ILE D 1 137 ? -23.020 48.730 54.619 1.00 37.23 135 ILE D C 1
ATOM 7820 O O . ILE D 1 137 ? -22.833 47.623 55.119 1.00 38.72 135 ILE D O 1
ATOM 7825 N N . GLY D 1 138 ? -22.892 49.854 55.295 1.00 39.73 136 GLY D N 1
ATOM 7826 C CA . GLY D 1 138 ? -22.463 49.831 56.692 1.00 40.45 136 GLY D CA 1
ATOM 7827 C C . GLY D 1 138 ? -22.630 51.153 57.409 1.00 42.27 136 GLY D C 1
ATOM 7828 O O . GLY D 1 138 ? -23.019 52.190 56.804 1.00 40.74 136 GLY D O 1
ATOM 7829 N N . VAL D 1 139 ? -22.330 51.121 58.710 1.00 42.30 137 VAL D N 1
ATOM 7830 C CA . VAL D 1 139 ? -22.249 52.302 59.521 1.00 42.04 137 VAL D CA 1
ATOM 7831 C C . VAL D 1 139 ? -20.775 52.582 59.854 1.00 44.35 137 VAL D C 1
ATOM 7832 O O . VAL D 1 139 ? -19.912 51.763 59.544 1.00 42.21 137 VAL D O 1
ATOM 7836 N N . ALA D 1 140 ? -20.487 53.724 60.474 1.00 45.51 138 ALA D N 1
ATOM 7837 C CA . ALA D 1 140 ? -19.118 54.045 60.868 1.00 47.85 138 ALA D CA 1
ATOM 7838 C C . ALA D 1 140 ? -18.722 53.154 62.031 1.00 49.65 138 ALA D C 1
ATOM 7839 O O . ALA D 1 140 ? -19.506 52.958 62.949 1.00 50.11 138 ALA D O 1
ATOM 7841 N N . PRO D 1 141 ? -17.483 52.664 62.028 1.00 50.36 139 PRO D N 1
ATOM 7842 C CA . PRO D 1 141 ? -17.068 51.805 63.125 1.00 52.79 139 PRO D CA 1
ATOM 7843 C C . PRO D 1 141 ? -16.643 52.662 64.329 1.00 58.27 139 PRO D C 1
ATOM 7844 O O . PRO D 1 141 ? -16.934 53.870 64.345 1.00 59.29 139 PRO D O 1
ATOM 7848 N N . LYS D 1 142 ? -15.999 52.081 65.342 1.00 62.23 140 LYS D N 1
ATOM 7849 C CA . LYS D 1 142 ? -15.806 52.828 66.594 1.00 68.07 140 LYS D CA 1
ATOM 7850 C C . LYS D 1 142 ? -14.589 53.770 66.583 1.00 71.35 140 LYS D C 1
ATOM 7851 O O . LYS D 1 142 ? -14.644 54.940 67.067 1.00 73.27 140 LYS D O 1
ATOM 7857 N N . GLU D 1 143 ? -13.480 53.241 66.060 1.00 73.45 141 GLU D N 1
ATOM 7858 C CA . GLU D 1 143 ? -12.271 54.040 65.876 1.00 76.38 141 GLU D CA 1
ATOM 7859 C C . GLU D 1 143 ? -11.632 53.706 64.549 1.00 75.60 141 GLU D C 1
ATOM 7860 O O . GLU D 1 143 ? -12.003 52.739 63.872 1.00 75.06 141 GLU D O 1
ATOM 7866 N N . GLY D 1 144 ? -10.623 54.480 64.195 1.00 76.82 142 GLY D N 1
ATOM 7867 C CA . GLY D 1 144 ? -9.931 54.217 62.966 1.00 77.11 142 GLY D CA 1
ATOM 7868 C C . GLY D 1 144 ? -10.964 54.458 61.893 1.00 76.37 142 GLY D C 1
ATOM 7869 O O . GLY D 1 144 ? -12.041 55.049 62.133 1.00 77.62 142 GLY D O 1
ATOM 7870 N N . SER D 1 145 ? -10.608 54.052 60.696 1.00 73.91 143 SER D N 1
ATOM 7871 C CA . SER D 1 145 ? -11.499 54.123 59.582 1.00 71.91 143 SER D CA 1
ATOM 7872 C C . SER D 1 145 ? -11.143 52.847 58.866 1.00 69.79 143 SER D C 1
ATOM 7873 O O . SER D 1 145 ? -10.009 52.368 58.980 1.00 70.47 143 SER D O 1
ATOM 7876 N N . ILE D 1 146 ? -12.110 52.273 58.163 1.00 67.77 144 ILE D N 1
ATOM 7877 C CA . ILE D 1 146 ? -11.919 51.021 57.479 1.00 65.34 144 ILE D CA 1
ATOM 7878 C C . ILE D 1 146 ? -12.201 51.269 55.995 1.00 65.07 144 ILE D C 1
ATOM 7879 O O . ILE D 1 146 ? -13.255 51.847 55.650 1.00 61.67 144 ILE D O 1
ATOM 7884 N N . ASN D 1 147 ? -11.256 50.844 55.138 1.00 67.01 145 ASN D N 1
ATOM 7885 C CA . ASN D 1 147 ? -11.373 50.955 53.681 1.00 67.08 145 ASN D CA 1
ATOM 7886 C C . ASN D 1 147 ? -12.716 50.502 53.200 1.00 65.15 145 ASN D C 1
ATOM 7887 O O . ASN D 1 147 ? -13.159 49.434 53.595 1.00 64.97 145 ASN D O 1
ATOM 7892 N N . CYS D 1 148 ? -13.346 51.327 52.353 1.00 65.13 146 CYS D N 1
ATOM 7893 C CA . CYS D 1 148 ? -14.632 51.045 51.663 1.00 64.99 146 CYS D CA 1
ATOM 7894 C C . CYS D 1 148 ? -14.715 49.561 51.275 1.00 62.16 146 CYS D C 1
ATOM 7895 O O . CYS D 1 148 ? -15.745 48.900 51.488 1.00 61.64 146 CYS D O 1
ATOM 7898 N N . GLY D 1 149 ? -13.598 49.041 50.763 1.00 59.64 147 GLY D N 1
ATOM 7899 C CA . GLY D 1 149 ? -13.499 47.628 50.416 1.00 56.82 147 GLY D CA 1
ATOM 7900 C C . GLY D 1 149 ? -13.360 46.556 51.519 1.00 55.04 147 GLY D C 1
ATOM 7901 O O . GLY D 1 149 ? -13.399 45.351 51.186 1.00 52.47 147 GLY D O 1
ATOM 7902 N N . THR D 1 150 ? -13.160 46.946 52.792 1.00 53.97 148 THR D N 1
ATOM 7903 C CA . THR D 1 150 ? -13.038 45.941 53.917 1.00 53.68 148 THR D CA 1
ATOM 7904 C C . THR D 1 150 ? -14.268 45.787 54.863 1.00 50.93 148 THR D C 1
ATOM 7905 O O . THR D 1 150 ? -14.631 46.733 55.556 1.00 55.49 148 THR D O 1
ATOM 7909 N N . PRO D 1 151 ? -14.880 44.599 54.914 1.00 46.87 149 PRO D N 1
ATOM 7910 C CA . PRO D 1 151 ? -16.084 44.446 55.708 1.00 44.22 149 PRO D CA 1
ATOM 7911 C C . PRO D 1 151 ? -15.739 44.159 57.143 1.00 45.40 149 PRO D C 1
ATOM 7912 O O . PRO D 1 151 ? -14.659 43.611 57.401 1.00 45.14 149 PRO D O 1
ATOM 7916 N N . GLY D 1 152 ? -16.637 44.527 58.073 1.00 43.51 150 GLY D N 1
ATOM 7917 C CA . GLY D 1 152 ? -16.449 44.231 59.483 1.00 44.93 150 GLY D CA 1
ATOM 7918 C C . GLY D 1 152 ? -17.754 44.226 60.261 1.00 44.44 150 GLY D C 1
ATOM 7919 O O . GLY D 1 152 ? -18.837 44.092 59.687 1.00 45.02 150 GLY D O 1
ATOM 7920 N N . SER D 1 153 ? -17.641 44.330 61.576 1.00 43.73 151 SER D N 1
ATOM 7921 C CA . SER D 1 153 ? -18.805 44.440 62.445 1.00 45.04 151 SER D CA 1
ATOM 7922 C C . SER D 1 153 ? -19.777 45.568 62.083 1.00 44.36 151 SER D C 1
ATOM 7923 O O . SER D 1 153 ? -21.005 45.422 62.230 1.00 42.04 151 SER D O 1
ATOM 7926 N N . HIS D 1 154 ? -19.211 46.677 61.595 1.00 43.24 152 HIS D N 1
ATOM 7927 C CA . HIS D 1 154 ? -19.968 47.815 61.087 1.00 43.32 152 HIS D CA 1
ATOM 7928 C C . HIS D 1 154 ? -20.610 47.613 59.693 1.00 42.05 152 HIS D C 1
ATOM 7929 O O . HIS D 1 154 ? -21.330 48.478 59.209 1.00 40.86 152 HIS D O 1
ATOM 7936 N N . GLY D 1 155 ? -20.354 46.485 59.046 1.00 40.77 153 GLY D N 1
ATOM 7937 C CA . GLY D 1 155 ? -20.874 46.271 57.709 1.00 40.50 153 GLY D CA 1
ATOM 7938 C C . GLY D 1 155 ? -19.793 46.596 56.676 1.00 42.22 153 GLY D C 1
ATOM 7939 O O . GLY D 1 155 ? -18.605 46.186 56.832 1.00 42.26 153 GLY D O 1
ATOM 7940 N N . GLY D 1 156 ? -20.167 47.334 55.618 1.00 38.56 154 GLY D N 1
ATOM 7941 C CA . GLY D 1 156 ? -19.200 47.616 54.544 1.00 37.29 154 GLY D CA 1
ATOM 7942 C C . GLY D 1 156 ? -19.304 46.687 53.366 1.00 36.31 154 GLY D C 1
ATOM 7943 O O . GLY D 1 156 ? -20.406 46.336 52.937 1.00 37.69 154 GLY D O 1
ATOM 7944 N N . ASN D 1 157 ? -18.158 46.285 52.812 1.00 37.03 155 ASN D N 1
ATOM 7945 C CA . ASN D 1 157 ? -18.116 45.465 51.604 1.00 35.98 155 ASN D CA 1
ATOM 7946 C C . ASN D 1 157 ? -18.399 43.996 51.911 1.00 36.69 155 ASN D C 1
ATOM 7947 O O . ASN D 1 157 ? -17.491 43.163 51.967 1.00 38.12 155 ASN D O 1
ATOM 7952 N N . MET D 1 158 ? -19.687 43.687 52.104 1.00 35.65 156 MET D N 1
ATOM 7953 C CA . MET D 1 158 ? -20.125 42.356 52.511 1.00 33.70 156 MET D CA 1
ATOM 7954 C C . MET D 1 158 ? -20.545 41.454 51.356 1.00 33.85 156 MET D C 1
ATOM 7955 O O . MET D 1 158 ? -20.759 40.237 51.549 1.00 32.45 156 MET D O 1
ATOM 7960 N N . ASP D 1 159 ? -20.683 42.074 50.184 1.00 32.86 157 ASP D N 1
ATOM 7961 C CA . ASP D 1 159 ? -21.122 41.409 48.981 1.00 33.41 157 ASP D CA 1
ATOM 7962 C C . ASP D 1 159 ? -22.015 40.214 49.346 1.00 33.49 157 ASP D C 1
ATOM 7963 O O . ASP D 1 159 ? -21.755 39.065 48.991 1.00 32.02 157 ASP D O 1
ATOM 7968 N N . THR D 1 160 ? -23.086 40.511 50.062 1.00 32.06 158 THR D N 1
ATOM 7969 C CA . THR D 1 160 ? -24.026 39.491 50.508 1.00 32.22 158 THR D CA 1
ATOM 7970 C C . THR D 1 160 ? -25.317 39.506 49.665 1.00 32.78 158 THR D C 1
ATOM 7971 O O . THR D 1 160 ? -25.981 40.523 49.599 1.00 34.30 158 THR D O 1
ATOM 7975 N N . THR D 1 161 ? -25.633 38.398 48.980 1.00 31.36 159 THR D N 1
ATOM 7976 C CA . THR D 1 161 ? -26.745 38.374 48.019 1.00 31.48 159 THR D CA 1
ATOM 7977 C C . THR D 1 161 ? -28.130 38.667 48.595 1.00 33.08 159 THR D C 1
ATOM 7978 O O . THR D 1 161 ? -29.051 39.169 47.860 1.00 31.87 159 THR D O 1
ATOM 7982 N N . LEU D 1 162 ? -28.264 38.336 49.884 1.00 31.94 160 LEU D N 1
ATOM 7983 C CA . LEU D 1 162 ? -29.475 38.500 50.624 1.00 33.15 160 LEU D CA 1
ATOM 7984 C C . LEU D 1 162 ? -29.860 39.971 50.713 1.00 34.61 160 LEU D C 1
ATOM 7985 O O . LEU D 1 162 ? -30.991 40.264 50.997 1.00 36.45 160 LEU D O 1
ATOM 7990 N N . ILE D 1 163 ? -28.926 40.899 50.505 1.00 33.39 161 ILE D N 1
ATOM 7991 C CA . ILE D 1 163 ? -29.236 42.309 50.750 1.00 33.46 161 ILE D CA 1
ATOM 7992 C C . ILE D 1 163 ? -29.811 42.913 49.524 1.00 34.45 161 ILE D C 1
ATOM 7993 O O . ILE D 1 163 ? -29.087 43.361 48.607 1.00 33.50 161 ILE D O 1
ATOM 7998 N N . ALA D 1 164 ? -31.134 42.840 49.434 1.00 34.83 162 ALA D N 1
ATOM 7999 C CA . ALA D 1 164 ? -31.818 43.141 48.180 1.00 34.27 162 ALA D CA 1
ATOM 8000 C C . ALA D 1 164 ? -33.188 43.616 48.533 1.00 35.91 162 ALA D C 1
ATOM 8001 O O . ALA D 1 164 ? -33.539 43.692 49.751 1.00 35.45 162 ALA D O 1
ATOM 8003 N N . GLU D 1 165 ? -33.973 43.939 47.488 1.00 36.54 163 GLU D N 1
ATOM 8004 C CA . GLU D 1 165 ? -35.331 44.448 47.680 1.00 38.66 163 GLU D CA 1
ATOM 8005 C C . GLU D 1 165 ? -35.996 43.499 48.627 1.00 37.84 163 GLU D C 1
ATOM 8006 O O . GLU D 1 165 ? -35.836 42.319 48.457 1.00 36.45 163 GLU D O 1
ATOM 8012 N N . GLY D 1 166 ? -36.700 44.020 49.637 1.00 39.34 164 GLY D N 1
ATOM 8013 C CA . GLY D 1 166 ? -37.379 43.140 50.598 1.00 40.51 164 GLY D CA 1
ATOM 8014 C C . GLY D 1 166 ? -36.551 42.719 51.812 1.00 40.13 164 GLY D C 1
ATOM 8015 O O . GLY D 1 166 ? -37.060 42.135 52.733 1.00 39.89 164 GLY D O 1
ATOM 8016 N N . ALA D 1 167 ? -35.264 43.038 51.853 1.00 40.53 165 ALA D N 1
ATOM 8017 C CA . ALA D 1 167 ? -34.486 42.697 53.047 1.00 37.91 165 ALA D CA 1
ATOM 8018 C C . ALA D 1 167 ? -34.434 43.846 53.985 1.00 38.16 165 ALA D C 1
ATOM 8019 O O . ALA D 1 167 ? -34.706 44.991 53.586 1.00 40.09 165 ALA D O 1
ATOM 8021 N N . GLU D 1 168 ? -34.145 43.528 55.250 1.00 38.88 166 GLU D N 1
ATOM 8022 C CA . GLU D 1 168 ? -33.868 44.497 56.296 1.00 39.99 166 GLU D CA 1
ATOM 8023 C C . GLU D 1 168 ? -32.504 44.133 56.828 1.00 39.63 166 GLU D C 1
ATOM 8024 O O . GLU D 1 168 ? -32.264 42.967 57.139 1.00 41.99 166 GLU D O 1
ATOM 8030 N N . VAL D 1 169 ? -31.578 45.080 56.855 1.00 37.79 167 VAL D N 1
ATOM 8031 C CA . VAL D 1 169 ? -30.246 44.852 57.432 1.00 38.54 167 VAL D CA 1
ATOM 8032 C C . VAL D 1 169 ? -30.099 45.599 58.776 1.00 41.53 167 VAL D C 1
ATOM 8033 O O . VAL D 1 169 ? -30.536 46.754 58.921 1.00 43.91 167 VAL D O 1
ATOM 8037 N N . TYR D 1 170 ? -29.455 44.962 59.743 1.00 42.01 168 TYR D N 1
ATOM 8038 C CA . TYR D 1 170 ? -29.421 45.496 61.129 1.00 42.48 168 TYR D CA 1
ATOM 8039 C C . TYR D 1 170 ? -27.952 45.651 61.424 1.00 41.91 168 TYR D C 1
ATOM 8040 O O . TYR D 1 170 ? -27.204 44.670 61.261 1.00 42.62 168 TYR D O 1
ATOM 8049 N N . PHE D 1 171 ? -27.517 46.831 61.853 1.00 40.97 169 PHE D N 1
ATOM 8050 C CA . PHE D 1 171 ? -26.110 47.048 62.208 1.00 41.68 169 PHE D CA 1
ATOM 8051 C C . PHE D 1 171 ? -26.057 47.482 63.666 1.00 43.48 169 PHE D C 1
ATOM 8052 O O . PHE D 1 171 ? -26.877 48.293 64.057 1.00 46.54 169 PHE D O 1
ATOM 8060 N N . PRO D 1 172 ? -25.069 47.013 64.449 1.00 42.56 170 PRO D N 1
ATOM 8061 C CA . PRO D 1 172 ? -24.796 47.677 65.730 1.00 44.05 170 PRO D CA 1
ATOM 8062 C C . PRO D 1 172 ? -24.446 49.119 65.403 1.00 44.50 170 PRO D C 1
ATOM 8063 O O . PRO D 1 172 ? -23.858 49.366 64.350 1.00 45.51 170 PRO D O 1
ATOM 8067 N N . VAL D 1 173 ? -24.802 50.059 66.276 1.00 45.81 171 VAL D N 1
ATOM 8068 C CA . VAL D 1 173 ? -24.331 51.390 66.116 1.00 46.90 171 VAL D CA 1
ATOM 8069 C C . VAL D 1 173 ? -23.119 51.590 67.021 1.00 49.78 171 VAL D C 1
ATOM 8070 O O . VAL D 1 173 ? -23.184 51.281 68.231 1.00 52.99 171 VAL D O 1
ATOM 8074 N N . PHE D 1 174 ? -22.017 52.080 66.444 1.00 49.53 172 PHE D N 1
ATOM 8075 C CA . PHE D 1 174 ? -20.804 52.372 67.236 1.00 52.38 172 PHE D CA 1
ATOM 8076 C C . PHE D 1 174 ? -20.538 53.858 67.517 1.00 54.97 172 PHE D C 1
ATOM 8077 O O . PHE D 1 174 ? -19.656 54.219 68.330 1.00 56.94 172 PHE D O 1
ATOM 8085 N N . VAL D 1 175 ? -21.290 54.729 66.840 1.00 55.00 173 VAL D N 1
ATOM 8086 C CA . VAL D 1 175 ? -21.029 56.183 66.855 1.00 58.09 173 VAL D CA 1
ATOM 8087 C C . VAL D 1 175 ? -22.351 56.950 66.761 1.00 56.34 173 VAL D C 1
ATOM 8088 O O . VAL D 1 175 ? -23.280 56.530 66.050 1.00 56.18 173 VAL D O 1
ATOM 8092 N N . GLU D 1 176 ? -22.425 58.067 67.457 1.00 57.95 174 GLU D N 1
ATOM 8093 C CA . GLU D 1 176 ? -23.639 58.872 67.517 1.00 57.92 174 GLU D CA 1
ATOM 8094 C C . GLU D 1 176 ? -24.155 59.128 66.125 1.00 55.83 174 GLU D C 1
ATOM 8095 O O . GLU D 1 176 ? -23.366 59.521 65.251 1.00 56.00 174 GLU D O 1
ATOM 8101 N N . GLY D 1 177 ? -25.459 58.931 65.899 1.00 54.68 175 GLY D N 1
ATOM 8102 C CA . GLY D 1 177 ? -26.038 59.144 64.562 1.00 51.15 175 GLY D CA 1
ATOM 8103 C C . GLY D 1 177 ? -25.815 58.016 63.534 1.00 49.67 175 GLY D C 1
ATOM 8104 O O . GLY D 1 177 ? -26.290 58.105 62.381 1.00 47.97 175 GLY D O 1
ATOM 8105 N N . ALA D 1 178 ? -25.112 56.964 63.946 1.00 48.29 176 ALA D N 1
ATOM 8106 C CA . ALA D 1 178 ? -24.767 55.787 63.064 1.00 48.70 176 ALA D CA 1
ATOM 8107 C C . ALA D 1 178 ? -23.794 56.020 61.918 1.00 48.21 176 ALA D C 1
ATOM 8108 O O . ALA D 1 178 ? -22.797 55.295 61.792 1.00 51.18 176 ALA D O 1
ATOM 8110 N N . LEU D 1 179 ? -24.158 56.954 61.024 1.00 48.22 177 LEU D N 1
ATOM 8111 C CA . LEU D 1 179 ? -23.416 57.263 59.789 1.00 45.72 177 LEU D CA 1
ATOM 8112 C C . LEU D 1 179 ? -23.510 56.172 58.762 1.00 44.30 177 LEU D C 1
ATOM 8113 O O . LEU D 1 179 ? -22.549 55.468 58.480 1.00 43.67 177 LEU D O 1
ATOM 8118 N N . LEU D 1 180 ? -24.691 56.049 58.164 1.00 43.72 178 LEU D N 1
ATOM 8119 C CA . LEU D 1 180 ? -24.944 54.989 57.197 1.00 42.51 178 LEU D CA 1
ATOM 8120 C C . LEU D 1 180 ? -24.542 55.358 55.767 1.00 43.58 178 LEU D C 1
ATOM 8121 O O . LEU D 1 180 ? -24.778 56.504 55.297 1.00 42.78 178 LEU D O 1
ATOM 8126 N N . ALA D 1 181 ? -23.906 54.419 55.074 1.00 41.13 179 ALA D N 1
ATOM 8127 C CA . ALA D 1 181 ? -23.469 54.679 53.712 1.00 40.90 179 ALA D CA 1
ATOM 8128 C C . ALA D 1 181 ? -23.600 53.378 52.910 1.00 39.68 179 ALA D C 1
ATOM 8129 O O . ALA D 1 181 ? -23.700 52.296 53.495 1.00 40.67 179 ALA D O 1
ATOM 8131 N N . LEU D 1 182 ? -23.690 53.478 51.592 1.00 39.43 180 LEU D N 1
ATOM 8132 C CA . LEU D 1 182 ? -24.007 52.306 50.787 1.00 38.40 180 LEU D CA 1
ATOM 8133 C C . LEU D 1 182 ? -23.662 52.611 49.315 1.00 38.45 180 LEU D C 1
ATOM 8134 O O . LEU D 1 182 ? -23.808 53.781 48.869 1.00 41.47 180 LEU D O 1
ATOM 8139 N N . GLY D 1 183 ? -23.192 51.581 48.598 1.00 37.70 181 GLY D N 1
ATOM 8140 C CA . GLY D 1 183 ? -22.957 51.685 47.168 1.00 37.86 181 GLY D CA 1
ATOM 8141 C C . GLY D 1 183 ? -22.593 50.326 46.631 1.00 36.86 181 GLY D C 1
ATOM 8142 O O . GLY D 1 183 ? -23.033 49.351 47.139 1.00 36.15 181 GLY D O 1
ATOM 8143 N N . ASP D 1 184 ? -21.766 50.274 45.593 1.00 38.05 182 ASP D N 1
ATOM 8144 C CA . ASP D 1 184 ? -21.336 48.984 45.042 1.00 36.46 182 ASP D CA 1
ATOM 8145 C C . ASP D 1 184 ? -22.569 48.112 44.715 1.00 37.20 182 ASP D C 1
ATOM 8146 O O . ASP D 1 184 ? -22.663 46.913 45.125 1.00 34.76 182 ASP D O 1
ATOM 8151 N N . LEU D 1 185 ? -23.539 48.688 43.995 1.00 35.97 183 LEU D N 1
ATOM 8152 C CA . LEU D 1 185 ? -24.659 47.786 43.596 1.00 35.80 183 LEU D CA 1
ATOM 8153 C C . LEU D 1 185 ? -24.224 46.795 42.574 1.00 36.80 183 LEU D C 1
ATOM 8154 O O . LEU D 1 185 ? -23.342 47.111 41.772 1.00 36.20 183 LEU D O 1
ATOM 8159 N N . HIS D 1 186 ? -24.869 45.619 42.588 1.00 36.09 184 HIS D N 1
ATOM 8160 C CA . HIS D 1 186 ? -24.734 44.617 41.503 1.00 37.26 184 HIS D CA 1
ATOM 8161 C C . HIS D 1 186 ? -26.099 44.298 40.951 1.00 35.16 184 HIS D C 1
ATOM 8162 O O . HIS D 1 186 ? -27.070 44.172 41.706 1.00 35.96 184 HIS D O 1
ATOM 8169 N N . ALA D 1 187 ? -26.175 44.201 39.636 1.00 35.18 185 ALA D N 1
ATOM 8170 C CA . ALA D 1 187 ? -27.407 43.769 38.954 1.00 37.00 185 ALA D CA 1
ATOM 8171 C C . ALA D 1 187 ? -27.591 42.266 39.107 1.00 35.49 185 ALA D C 1
ATOM 8172 O O . ALA D 1 187 ? -28.698 41.707 38.974 1.00 35.65 185 ALA D O 1
ATOM 8174 N N . LEU D 1 188 ? -26.492 41.596 39.405 1.00 33.47 186 LEU D N 1
ATOM 8175 C CA . LEU D 1 188 ? -26.502 40.135 39.589 1.00 33.14 186 LEU D CA 1
ATOM 8176 C C . LEU D 1 188 ? -25.137 39.695 40.096 1.00 32.93 186 LEU D C 1
ATOM 8177 O O . LEU D 1 188 ? -24.073 40.255 39.699 1.00 32.48 186 LEU D O 1
ATOM 8182 N N . MET D 1 189 ? -25.149 38.740 41.021 1.00 31.57 187 MET D N 1
ATOM 8183 C CA . MET D 1 189 ? -23.914 38.239 41.538 1.00 31.21 187 MET D CA 1
ATOM 8184 C C . MET D 1 189 ? -24.233 36.898 42.197 1.00 31.35 187 MET D C 1
ATOM 8185 O O . MET D 1 189 ? -25.256 36.800 42.849 1.00 32.20 187 MET D O 1
ATOM 8190 N N . GLY D 1 190 ? -23.402 35.870 42.025 1.00 30.66 188 GLY D N 1
ATOM 8191 C CA . GLY D 1 190 ? -23.598 34.632 42.789 1.00 29.94 188 GLY D CA 1
ATOM 8192 C C . GLY D 1 190 ? -22.806 34.543 44.092 1.00 29.79 188 GLY D C 1
ATOM 8193 O O . GLY D 1 190 ? -21.782 35.240 44.275 1.00 29.99 188 GLY D O 1
ATOM 8194 N N . ASP D 1 191 ? -23.235 33.634 44.995 1.00 29.55 189 ASP D N 1
ATOM 8195 C CA . ASP D 1 191 ? -22.538 33.589 46.299 1.00 29.57 189 ASP D CA 1
ATOM 8196 C C . ASP D 1 191 ? -21.095 33.234 46.116 1.00 29.60 189 ASP D C 1
ATOM 8197 O O . ASP D 1 191 ? -20.777 32.355 45.342 1.00 29.46 189 ASP D O 1
ATOM 8202 N N . GLY D 1 192 ? -20.173 33.896 46.834 1.00 31.39 190 GLY D N 1
ATOM 8203 C CA . GLY D 1 192 ? -18.757 33.588 46.559 1.00 30.09 190 GLY D CA 1
ATOM 8204 C C . GLY D 1 192 ? -18.104 34.683 45.700 1.00 30.47 190 GLY D C 1
ATOM 8205 O O . GLY D 1 192 ? -16.918 35.074 45.934 1.00 30.94 190 GLY D O 1
ATOM 8206 N N . GLU D 1 193 ? -18.862 35.222 44.781 1.00 30.43 191 GLU D N 1
ATOM 8207 C CA . GLU D 1 193 ? -18.255 36.311 43.898 1.00 31.57 191 GLU D CA 1
ATOM 8208 C C . GLU D 1 193 ? -16.910 35.883 43.316 1.00 32.38 191 GLU D C 1
ATOM 8209 O O . GLU D 1 193 ? -15.924 36.677 43.224 1.00 32.48 191 GLU D O 1
ATOM 8215 N N . VAL D 1 194 ? -16.897 34.630 42.853 1.00 30.98 192 VAL D N 1
ATOM 8216 C CA . VAL D 1 194 ? -15.691 33.896 42.630 1.00 33.54 192 VAL D CA 1
ATOM 8217 C C . VAL D 1 194 ? -14.791 34.500 41.516 1.00 34.55 192 VAL D C 1
ATOM 8218 O O . VAL D 1 194 ? -13.592 34.228 41.474 1.00 34.88 192 VAL D O 1
ATOM 8222 N N . GLY D 1 195 ? -15.357 35.297 40.604 1.00 32.68 193 GLY D N 1
ATOM 8223 C CA . GLY D 1 195 ? -14.516 35.889 39.569 1.00 33.02 193 GLY D CA 1
ATOM 8224 C C . GLY D 1 195 ? -13.970 37.218 40.035 1.00 33.85 193 GLY D C 1
ATOM 8225 O O . GLY D 1 195 ? -13.170 37.824 39.352 1.00 34.48 193 GLY D O 1
ATOM 8226 N N . VAL D 1 196 ? -14.371 37.641 41.228 1.00 34.81 194 VAL D N 1
ATOM 8227 C CA . VAL D 1 196 ? -14.045 39.016 41.842 1.00 34.21 194 VAL D CA 1
ATOM 8228 C C . VAL D 1 196 ? -15.120 40.120 41.805 1.00 34.63 194 VAL D C 1
ATOM 8229 O O . VAL D 1 196 ? -15.112 41.015 42.634 1.00 34.08 194 VAL D O 1
ATOM 8233 N N . SER D 1 197 ? -16.038 40.096 40.848 1.00 34.39 195 SER D N 1
ATOM 8234 C CA . SER D 1 197 ? -16.956 41.218 40.739 1.00 33.84 195 SER D CA 1
ATOM 8235 C C . SER D 1 197 ? -18.324 40.646 40.522 1.00 33.67 195 SER D C 1
ATOM 8236 O O . SER D 1 197 ? -18.485 39.422 40.263 1.00 32.68 195 SER D O 1
ATOM 8239 N N . GLY D 1 198 ? -19.327 41.517 40.673 1.00 33.28 196 GLY D N 1
ATOM 8240 C CA . GLY D 1 198 ? -20.666 41.191 40.271 1.00 32.97 196 GLY D CA 1
ATOM 8241 C C . GLY D 1 198 ? -20.827 41.848 38.919 1.00 33.71 196 GLY D C 1
ATOM 8242 O O . GLY D 1 198 ? -19.832 42.215 38.239 1.00 34.34 196 GLY D O 1
ATOM 8243 N N . VAL D 1 199 ? -22.070 42.010 38.511 1.00 33.78 197 VAL D N 1
ATOM 8244 C CA . VAL D 1 199 ? -22.362 42.886 37.395 1.00 34.67 197 VAL D CA 1
ATOM 8245 C C . VAL D 1 199 ? -22.471 44.265 38.019 1.00 35.12 197 VAL D C 1
ATOM 8246 O O . VAL D 1 199 ? -23.466 44.573 38.618 1.00 34.98 197 VAL D O 1
ATOM 8250 N N . GLU D 1 200 ? -21.437 45.076 37.850 1.00 36.75 198 GLU D N 1
ATOM 8251 C CA . GLU D 1 200 ? -21.295 46.294 38.596 1.00 36.31 198 GLU D CA 1
ATOM 8252 C C . GLU D 1 200 ? -22.046 47.415 37.870 1.00 37.12 198 GLU D C 1
ATOM 8253 O O . GLU D 1 200 ? -21.780 47.712 36.702 1.00 37.93 198 GLU D O 1
ATOM 8259 N N . VAL D 1 201 ? -22.992 48.017 38.574 1.00 37.11 199 VAL D N 1
ATOM 8260 C CA . VAL D 1 201 ? -23.889 48.991 38.029 1.00 38.41 199 VAL D CA 1
ATOM 8261 C C . VAL D 1 201 ? -24.025 50.159 38.981 1.00 40.75 199 VAL D C 1
ATOM 8262 O O . VAL D 1 201 ? -23.993 49.990 40.237 1.00 37.80 199 VAL D O 1
ATOM 8266 N N . ALA D 1 202 ? -24.191 51.345 38.391 1.00 40.56 200 ALA D N 1
ATOM 8267 C CA . ALA D 1 202 ? -24.766 52.471 39.127 1.00 40.82 200 ALA D CA 1
ATOM 8268 C C . ALA D 1 202 ? -26.258 52.178 39.360 1.00 40.70 200 ALA D C 1
ATOM 8269 O O . ALA D 1 202 ? -26.872 51.363 38.660 1.00 42.57 200 ALA D O 1
ATOM 8271 N N . GLY D 1 203 ? -26.879 52.867 40.305 1.00 40.63 201 GLY D N 1
ATOM 8272 C CA . GLY D 1 203 ? -28.320 52.717 40.448 1.00 40.87 201 GLY D CA 1
ATOM 8273 C C . GLY D 1 203 ? -28.877 53.562 41.559 1.00 43.39 201 GLY D C 1
ATOM 8274 O O . GLY D 1 203 ? -28.246 54.563 41.970 1.00 45.26 201 GLY D O 1
ATOM 8275 N N . LYS D 1 204 ? -30.089 53.221 42.017 1.00 44.38 202 LYS D N 1
ATOM 8276 C CA . LYS D 1 204 ? -30.663 53.930 43.165 1.00 43.97 202 LYS D CA 1
ATOM 8277 C C . LYS D 1 204 ? -31.479 53.046 44.079 1.00 43.42 202 LYS D C 1
ATOM 8278 O O . LYS D 1 204 ? -32.118 52.039 43.653 1.00 44.29 202 LYS D O 1
ATOM 8284 N N . VAL D 1 205 ? -31.354 53.337 45.364 1.00 40.89 203 VAL D N 1
ATOM 8285 C CA . VAL D 1 205 ? -31.945 52.477 46.395 1.00 39.60 203 VAL D CA 1
ATOM 8286 C C . VAL D 1 205 ? -32.904 53.289 47.192 1.00 41.10 203 VAL D C 1
ATOM 8287 O O . VAL D 1 205 ? -32.538 54.395 47.666 1.00 42.24 203 VAL D O 1
ATOM 8291 N N . LEU D 1 206 ? -34.141 52.792 47.306 1.00 42.03 204 LEU D N 1
ATOM 8292 C CA . LEU D 1 206 ? -35.124 53.385 48.218 1.00 43.72 204 LEU D CA 1
ATOM 8293 C C . LEU D 1 206 ? -35.012 52.614 49.495 1.00 42.68 204 LEU D C 1
ATOM 8294 O O . LEU D 1 206 ? -35.216 51.400 49.494 1.00 42.82 204 LEU D O 1
ATOM 8299 N N . LEU D 1 207 ? -34.657 53.287 50.573 1.00 41.37 205 LEU D N 1
ATOM 8300 C CA . LEU D 1 207 ? -34.562 52.612 51.836 1.00 41.10 205 LEU D CA 1
ATOM 8301 C C . LEU D 1 207 ? -35.161 53.401 52.952 1.00 42.72 205 LEU D C 1
ATOM 8302 O O . LEU D 1 207 ? -35.437 54.601 52.845 1.00 43.83 205 LEU D O 1
ATOM 8307 N N . GLU D 1 208 ? -35.393 52.731 54.060 1.00 45.76 206 GLU D N 1
ATOM 8308 C CA . GLU D 1 208 ? -35.951 53.421 55.202 1.00 47.00 206 GLU D CA 1
ATOM 8309 C C . GLU D 1 208 ? -35.063 53.051 56.379 1.00 45.85 206 GLU D C 1
ATOM 8310 O O . GLU D 1 208 ? -34.576 51.924 56.442 1.00 45.18 206 GLU D O 1
ATOM 8316 N N . VAL D 1 209 ? -34.827 53.991 57.279 1.00 44.04 207 VAL D N 1
ATOM 8317 C CA . VAL D 1 209 ? -34.030 53.739 58.487 1.00 45.53 207 VAL D CA 1
ATOM 8318 C C . VAL D 1 209 ? -34.855 53.791 59.785 1.00 47.98 207 VAL D C 1
ATOM 8319 O O . VAL D 1 209 ? -35.693 54.697 59.973 1.00 49.78 207 VAL D O 1
ATOM 8323 N N . GLU D 1 210 ? -34.592 52.827 60.679 1.00 49.58 208 GLU D N 1
ATOM 8324 C CA . GLU D 1 210 ? -35.173 52.794 62.026 1.00 51.04 208 GLU D CA 1
ATOM 8325 C C . GLU D 1 210 ? -34.122 52.553 63.098 1.00 49.86 208 GLU D C 1
ATOM 8326 O O . GLU D 1 210 ? -33.282 51.645 62.986 1.00 49.08 208 GLU D O 1
ATOM 8332 N N . VAL D 1 211 ? -34.220 53.321 64.170 1.00 49.91 209 VAL D N 1
ATOM 8333 C CA . VAL D 1 211 ? -33.395 53.101 65.342 1.00 52.48 209 VAL D CA 1
ATOM 8334 C C . VAL D 1 211 ? -34.061 52.091 66.297 1.00 53.63 209 VAL D C 1
ATOM 8335 O O . VAL D 1 211 ? -35.199 52.276 66.722 1.00 54.03 209 VAL D O 1
ATOM 8339 N N . ILE D 1 212 ? -33.352 51.013 66.607 1.00 53.45 210 ILE D N 1
ATOM 8340 C CA . ILE D 1 212 ? -33.838 50.024 67.546 1.00 55.13 210 ILE D CA 1
ATOM 8341 C C . ILE D 1 212 ? -33.077 50.132 68.874 1.00 56.37 210 ILE D C 1
ATOM 8342 O O . ILE D 1 212 ? -31.829 50.194 68.899 1.00 54.42 210 ILE D O 1
ATOM 8347 N N . LYS D 1 213 ? -33.827 50.126 69.979 1.00 60.12 211 LYS D N 1
ATOM 8348 C CA . LYS D 1 213 ? -33.252 50.191 71.344 1.00 62.44 211 LYS D CA 1
ATOM 8349 C C . LYS D 1 213 ? -33.366 48.875 72.116 1.00 64.02 211 LYS D C 1
ATOM 8350 O O . LYS D 1 213 ? -34.250 48.049 71.855 1.00 62.37 211 LYS D O 1
ATOM 8356 N N . GLY D 1 214 ? -32.433 48.676 73.040 1.00 65.50 212 GLY D N 1
ATOM 8357 C CA . GLY D 1 214 ? -32.426 47.467 73.816 1.00 69.11 212 GLY D CA 1
ATOM 8358 C C . GLY D 1 214 ? -32.230 46.235 72.974 1.00 68.98 212 GLY D C 1
ATOM 8359 O O . GLY D 1 214 ? -32.886 45.217 73.187 1.00 71.88 212 GLY D O 1
ATOM 8360 N N . LEU D 1 215 ? -31.328 46.319 72.001 1.00 66.73 213 LEU D N 1
ATOM 8361 C CA . LEU D 1 215 ? -30.869 45.146 71.296 1.00 63.87 213 LEU D CA 1
ATOM 8362 C C . LEU D 1 215 ? -29.346 45.226 71.171 1.00 62.74 213 LEU D C 1
ATOM 8363 O O . LEU D 1 215 ? -28.802 46.276 70.818 1.00 60.92 213 LEU D O 1
ATOM 8368 N N . ASN D 1 216 ? -28.650 44.140 71.502 1.00 61.24 214 ASN D N 1
ATOM 8369 C CA . ASN D 1 216 ? -27.201 44.133 71.413 1.00 59.45 214 ASN D CA 1
ATOM 8370 C C . ASN D 1 216 ? -26.895 43.287 70.227 1.00 56.86 214 ASN D C 1
ATOM 8371 O O . ASN D 1 216 ? -27.387 42.163 70.171 1.00 56.41 214 ASN D O 1
ATOM 8376 N N . LEU D 1 217 ? -26.127 43.830 69.274 1.00 53.52 215 LEU D N 1
ATOM 8377 C CA . LEU D 1 217 ? -25.515 43.059 68.167 1.00 49.32 215 LEU D CA 1
ATOM 8378 C C . LEU D 1 217 ? -23.985 43.183 68.120 1.00 48.58 215 LEU D C 1
ATOM 8379 O O . LEU D 1 217 ? -23.446 44.253 68.408 1.00 50.38 215 LEU D O 1
ATOM 8384 N N . LYS D 1 218 ? -23.301 42.116 67.716 1.00 47.50 216 LYS D N 1
ATOM 8385 C CA . LYS D 1 218 ? -21.844 42.105 67.545 1.00 49.09 216 LYS D CA 1
ATOM 8386 C C . LYS D 1 218 ? -21.474 42.263 66.075 1.00 46.97 216 LYS D C 1
ATOM 8387 O O . LYS D 1 218 ? -20.333 42.606 65.753 1.00 47.31 216 LYS D O 1
ATOM 8393 N N . ASN D 1 219 ? -22.416 41.957 65.184 1.00 43.04 217 ASN D N 1
ATOM 8394 C CA . ASN D 1 219 ? -22.160 41.956 63.718 1.00 41.60 217 ASN D CA 1
ATOM 8395 C C . ASN D 1 219 ? -23.480 42.208 63.028 1.00 40.09 217 ASN D C 1
ATOM 8396 O O . ASN D 1 219 ? -24.506 42.154 63.689 1.00 42.26 217 ASN D O 1
ATOM 8401 N N . PRO D 1 220 ? -23.465 42.489 61.725 1.00 39.15 218 PRO D N 1
ATOM 8402 C CA . PRO D 1 220 ? -24.706 42.770 61.030 1.00 39.33 218 PRO D CA 1
ATOM 8403 C C . PRO D 1 220 ? -25.583 41.560 60.958 1.00 40.73 218 PRO D C 1
ATOM 8404 O O . PRO D 1 220 ? -25.118 40.436 61.174 1.00 42.14 218 PRO D O 1
ATOM 8408 N N . VAL D 1 221 ? -26.860 41.786 60.666 1.00 41.20 219 VAL D N 1
ATOM 8409 C CA . VAL D 1 221 ? -27.842 40.700 60.564 1.00 40.58 219 VAL D CA 1
ATOM 8410 C C . VAL D 1 221 ? -28.684 41.065 59.358 1.00 40.08 219 VAL D C 1
ATOM 8411 O O . VAL D 1 221 ? -28.999 42.235 59.134 1.00 42.85 219 VAL D O 1
ATOM 8415 N N . VAL D 1 222 ? -29.041 40.085 58.566 1.00 37.59 220 VAL D N 1
ATOM 8416 C CA . VAL D 1 222 ? -29.934 40.392 57.482 1.00 37.56 220 VAL D CA 1
ATOM 8417 C C . VAL D 1 222 ? -31.196 39.533 57.529 1.00 36.08 220 VAL D C 1
ATOM 8418 O O . VAL D 1 222 ? -31.149 38.328 57.721 1.00 36.29 220 VAL D O 1
ATOM 8422 N N . LYS D 1 223 ? -32.326 40.174 57.346 1.00 38.04 221 LYS D N 1
ATOM 8423 C CA . LYS D 1 223 ? -33.594 39.498 57.494 1.00 40.72 221 LYS D CA 1
ATOM 8424 C C . LYS D 1 223 ? -34.378 39.626 56.211 1.00 38.65 221 LYS D C 1
ATOM 8425 O O . LYS D 1 223 ? -34.754 40.755 55.818 1.00 40.65 221 LYS D O 1
ATOM 8431 N N . THR D 1 224 ? -34.671 38.492 55.597 1.00 39.37 222 THR D N 1
ATOM 8432 C CA . THR D 1 224 ? -35.477 38.512 54.393 1.00 39.67 222 THR D CA 1
ATOM 8433 C C . THR D 1 224 ? -36.861 38.102 54.790 1.00 41.81 222 THR D C 1
ATOM 8434 O O . THR D 1 224 ? -37.159 37.982 55.974 1.00 41.04 222 THR D O 1
ATOM 8438 N N . ALA D 1 225 ? -37.719 37.918 53.799 1.00 41.23 223 ALA D N 1
ATOM 8439 C CA . ALA D 1 225 ? -39.097 37.577 54.083 1.00 42.74 223 ALA D CA 1
ATOM 8440 C C . ALA D 1 225 ? -39.110 36.095 54.495 1.00 43.54 223 ALA D C 1
ATOM 8441 O O . ALA D 1 225 ? -40.065 35.626 55.070 1.00 43.81 223 ALA D O 1
ATOM 8443 N N . GLU D 1 226 ? -38.048 35.349 54.211 1.00 43.48 224 GLU D N 1
ATOM 8444 C CA . GLU D 1 226 ? -38.055 33.945 54.584 1.00 43.39 224 GLU D CA 1
ATOM 8445 C C . GLU D 1 226 ? -37.045 33.566 55.700 1.00 41.67 224 GLU D C 1
ATOM 8446 O O . GLU D 1 226 ? -37.275 32.621 56.451 1.00 42.80 224 GLU D O 1
ATOM 8452 N N . VAL D 1 227 ? -35.913 34.270 55.770 1.00 39.44 225 VAL D N 1
ATOM 8453 C CA . VAL D 1 227 ? -34.807 33.865 56.616 1.00 37.79 225 VAL D CA 1
ATOM 8454 C C . VAL D 1 227 ? -34.208 35.036 57.356 1.00 39.91 225 VAL D C 1
ATOM 8455 O O . VAL D 1 227 ? -34.354 36.251 56.954 1.00 38.60 225 VAL D O 1
ATOM 8459 N N . THR D 1 228 ? -33.521 34.682 58.445 1.00 37.80 226 THR D N 1
ATOM 8460 C CA . THR D 1 228 ? -32.704 35.649 59.179 1.00 37.65 226 THR D CA 1
ATOM 8461 C C . THR D 1 228 ? -31.296 35.108 59.271 1.00 38.43 226 THR D C 1
ATOM 8462 O O . THR D 1 228 ? -31.120 33.928 59.698 1.00 38.21 226 THR D O 1
ATOM 8466 N N . ALA D 1 229 ? -30.290 35.907 58.879 1.00 35.72 227 ALA D N 1
ATOM 8467 C CA . ALA D 1 229 ? -28.904 35.409 58.920 1.00 35.24 227 ALA D CA 1
ATOM 8468 C C . ALA D 1 229 ? -27.918 36.396 59.591 1.00 35.60 227 ALA D C 1
ATOM 8469 O O . ALA D 1 229 ? -27.900 37.569 59.291 1.00 35.61 227 ALA D O 1
ATOM 8471 N N . THR D 1 230 ? -27.065 35.884 60.460 1.00 36.72 228 THR D N 1
ATOM 8472 C CA . THR D 1 230 ? -25.966 36.655 61.042 1.00 37.45 228 THR D CA 1
ATOM 8473 C C . THR D 1 230 ? -24.795 36.633 59.996 1.00 37.21 228 THR D C 1
ATOM 8474 O O . THR D 1 230 ? -24.561 35.623 59.317 1.00 36.12 228 THR D O 1
ATOM 8478 N N . ILE D 1 231 ? -24.080 37.741 59.875 1.00 35.61 229 ILE D N 1
ATOM 8479 C CA . ILE D 1 231 ? -23.016 37.888 58.879 1.00 35.03 229 ILE D CA 1
ATOM 8480 C C . ILE D 1 231 ? -21.732 38.150 59.627 1.00 36.69 229 ILE D C 1
ATOM 8481 O O . ILE D 1 231 ? -21.689 38.907 60.621 1.00 36.57 229 ILE D O 1
ATOM 8486 N N . ALA D 1 232 ? -20.669 37.539 59.165 1.00 35.32 230 ALA D N 1
ATOM 8487 C CA . ALA D 1 232 ? -19.396 37.782 59.796 1.00 36.08 230 ALA D CA 1
ATOM 8488 C C . ALA D 1 232 ? -18.299 37.732 58.751 1.00 35.63 230 ALA D C 1
ATOM 8489 O O . ALA D 1 232 ? -18.388 36.967 57.782 1.00 35.99 230 ALA D O 1
ATOM 8491 N N . SER D 1 233 ? -17.268 38.529 58.947 1.00 36.31 231 SER D N 1
ATOM 8492 C CA . SER D 1 233 ? -16.140 38.548 58.069 1.00 36.97 231 SER D CA 1
ATOM 8493 C C . SER D 1 233 ? -14.875 38.283 58.900 1.00 37.67 231 SER D C 1
ATOM 8494 O O . SER D 1 233 ? -14.822 38.606 60.076 1.00 38.14 231 SER D O 1
ATOM 8497 N N . ALA D 1 234 ? -13.897 37.659 58.271 1.00 37.08 232 ALA D N 1
ATOM 8498 C CA . ALA D 1 234 ? -12.678 37.216 58.947 1.00 39.28 232 ALA D CA 1
ATOM 8499 C C . ALA D 1 234 ? -11.653 36.771 57.926 1.00 39.28 232 ALA D C 1
ATOM 8500 O O . ALA D 1 234 ? -11.953 36.591 56.732 1.00 36.98 232 ALA D O 1
ATOM 8502 N N . GLU D 1 235 ? -10.435 36.554 58.383 1.00 43.43 233 GLU D N 1
ATOM 8503 C CA . GLU D 1 235 ? -9.401 36.244 57.417 1.00 46.20 233 GLU D CA 1
ATOM 8504 C C . GLU D 1 235 ? -9.647 34.914 56.718 1.00 44.54 233 GLU D C 1
ATOM 8505 O O . GLU D 1 235 ? -9.130 34.685 55.635 1.00 43.71 233 GLU D O 1
ATOM 8511 N N . SER D 1 236 ? -10.433 34.020 57.294 1.00 40.70 234 SER D N 1
ATOM 8512 C CA . SER D 1 236 ? -10.677 32.747 56.563 1.00 41.50 234 SER D CA 1
ATOM 8513 C C . SER D 1 236 ? -12.144 32.418 56.620 1.00 39.22 234 SER D C 1
ATOM 8514 O O . SER D 1 236 ? -12.847 32.873 57.502 1.00 39.95 234 SER D O 1
ATOM 8517 N N . LEU D 1 237 ? -12.611 31.706 55.616 1.00 37.36 235 LEU D N 1
ATOM 8518 C CA . LEU D 1 237 ? -13.982 31.311 55.580 1.00 38.42 235 LEU D CA 1
ATOM 8519 C C . LEU D 1 237 ? -14.321 30.508 56.808 1.00 37.81 235 LEU D C 1
ATOM 8520 O O . LEU D 1 237 ? -15.365 30.691 57.397 1.00 36.01 235 LEU D O 1
ATOM 8525 N N . ASP D 1 238 ? -13.454 29.558 57.141 1.00 38.38 236 ASP D N 1
ATOM 8526 C CA . ASP D 1 238 ? -13.600 28.788 58.369 1.00 37.58 236 ASP D CA 1
ATOM 8527 C C . ASP D 1 238 ? -13.867 29.680 59.595 1.00 39.80 236 ASP D C 1
ATOM 8528 O O . ASP D 1 238 ? -14.774 29.393 60.416 1.00 36.93 236 ASP D O 1
ATOM 8533 N N . LYS D 1 239 ? -13.067 30.742 59.775 1.00 40.36 237 LYS D N 1
ATOM 8534 C CA . LYS D 1 239 ? -13.298 31.606 60.924 1.00 39.77 237 LYS D CA 1
ATOM 8535 C C . LYS D 1 239 ? -14.534 32.493 60.709 1.00 39.20 237 LYS D C 1
ATOM 8536 O O . LYS D 1 239 ? -15.266 32.778 61.637 1.00 37.97 237 LYS D O 1
ATOM 8542 N N . ALA D 1 240 ? -14.802 32.896 59.477 1.00 37.19 238 ALA D N 1
ATOM 8543 C CA . ALA D 1 240 ? -15.983 33.746 59.288 1.00 37.16 238 ALA D CA 1
ATOM 8544 C C . ALA D 1 240 ? -17.230 32.958 59.743 1.00 37.34 238 ALA D C 1
ATOM 8545 O O . ALA D 1 240 ? -18.025 33.503 60.527 1.00 38.96 238 ALA D O 1
ATOM 8547 N N . VAL D 1 241 ? -17.386 31.712 59.296 1.00 35.31 239 VAL D N 1
ATOM 8548 C CA . VAL D 1 241 ? -18.604 30.956 59.641 1.00 35.29 239 VAL D CA 1
ATOM 8549 C C . VAL D 1 241 ? -18.675 30.714 61.140 1.00 38.16 239 VAL D C 1
ATOM 8550 O O . VAL D 1 241 ? -19.771 30.747 61.731 1.00 37.36 239 VAL D O 1
ATOM 8554 N N . GLU D 1 242 ? -17.525 30.448 61.757 1.00 37.72 240 GLU D N 1
ATOM 8555 C CA . GLU D 1 242 ? -17.482 30.222 63.214 1.00 41.75 240 GLU D CA 1
ATOM 8556 C C . GLU D 1 242 ? -18.031 31.432 64.033 1.00 41.64 240 GLU D C 1
ATOM 8557 O O . GLU D 1 242 ? -18.880 31.305 64.931 1.00 42.32 240 GLU D O 1
ATOM 8563 N N . ILE D 1 243 ? -17.562 32.624 63.700 1.00 40.53 241 ILE D N 1
ATOM 8564 C CA . ILE D 1 243 ? -18.079 33.842 64.291 1.00 39.48 241 ILE D CA 1
ATOM 8565 C C . ILE D 1 243 ? -19.585 34.005 64.037 1.00 38.89 241 ILE D C 1
ATOM 8566 O O . ILE D 1 243 ? -20.387 34.239 64.970 1.00 39.68 241 ILE D O 1
ATOM 8571 N N . ALA D 1 244 ? -19.985 33.844 62.775 1.00 37.63 242 ALA D N 1
ATOM 8572 C CA . ALA D 1 244 ? -21.399 33.999 62.446 1.00 38.66 242 ALA D CA 1
ATOM 8573 C C . ALA D 1 244 ? -22.339 33.041 63.249 1.00 39.45 242 ALA D C 1
ATOM 8574 O O . ALA D 1 244 ? -23.393 33.465 63.727 1.00 38.90 242 ALA D O 1
ATOM 8576 N N . VAL D 1 245 ? -21.973 31.756 63.333 1.00 37.73 243 VAL D N 1
ATOM 8577 C CA . VAL D 1 245 ? -22.693 30.749 64.129 1.00 38.43 243 VAL D CA 1
ATOM 8578 C C . VAL D 1 245 ? -22.708 31.067 65.624 1.00 40.50 243 VAL D C 1
ATOM 8579 O O . VAL D 1 245 ? -23.761 31.010 66.260 1.00 40.62 243 VAL D O 1
ATOM 8583 N N . HIS D 1 246 ? -21.542 31.411 66.186 1.00 41.63 244 HIS D N 1
ATOM 8584 C CA . HIS D 1 246 ? -21.536 31.862 67.574 1.00 42.54 244 HIS D CA 1
ATOM 8585 C C . HIS D 1 246 ? -22.379 33.129 67.749 1.00 42.64 244 HIS D C 1
ATOM 8586 O O . HIS D 1 246 ? -22.918 33.304 68.795 1.00 43.56 244 HIS D O 1
ATOM 8593 N N . ASP D 1 247 ? -22.461 34.043 66.770 1.00 41.89 245 ASP D N 1
ATOM 8594 C CA . ASP D 1 247 ? -23.273 35.248 67.039 1.00 43.55 245 ASP D CA 1
ATOM 8595 C C . ASP D 1 247 ? -24.720 34.806 67.125 1.00 43.51 245 ASP D C 1
ATOM 8596 O O . ASP D 1 247 ? -25.499 35.388 67.886 1.00 43.66 245 ASP D O 1
ATOM 8601 N N . MET D 1 248 ? -25.106 33.819 66.309 1.00 41.12 246 MET D N 1
ATOM 8602 C CA . MET D 1 248 ? -26.511 33.444 66.304 1.00 40.97 246 MET D CA 1
ATOM 8603 C C . MET D 1 248 ? -26.827 32.741 67.626 1.00 42.46 246 MET D C 1
ATOM 8604 O O . MET D 1 248 ? -27.903 32.926 68.214 1.00 43.96 246 MET D O 1
ATOM 8609 N N . ALA D 1 249 ? -25.875 31.943 68.090 1.00 42.84 247 ALA D N 1
ATOM 8610 C CA . ALA D 1 249 ? -25.983 31.243 69.349 1.00 44.83 247 ALA D CA 1
ATOM 8611 C C . ALA D 1 249 ? -26.110 32.177 70.552 1.00 46.85 247 ALA D C 1
ATOM 8612 O O . ALA D 1 249 ? -26.863 31.935 71.544 1.00 49.06 247 ALA D O 1
ATOM 8614 N N . GLU D 1 250 ? -25.311 33.243 70.496 1.00 49.04 248 GLU D N 1
ATOM 8615 C CA . GLU D 1 250 ? -25.311 34.248 71.558 1.00 48.98 248 GLU D CA 1
ATOM 8616 C C . GLU D 1 250 ? -26.687 34.906 71.554 1.00 49.60 248 GLU D C 1
ATOM 8617 O O . GLU D 1 250 ? -27.259 35.213 72.629 1.00 49.85 248 GLU D O 1
ATOM 8623 N N . LEU D 1 251 ? -27.223 35.151 70.357 1.00 46.99 249 LEU D N 1
ATOM 8624 C CA . LEU D 1 251 ? -28.583 35.702 70.230 1.00 47.27 249 LEU D CA 1
ATOM 8625 C C . LEU D 1 251 ? -29.548 34.705 70.886 1.00 48.73 249 LEU D C 1
ATOM 8626 O O . LEU D 1 251 ? -30.504 35.101 71.593 1.00 50.32 249 LEU D O 1
ATOM 8631 N N . PHE D 1 252 ? -29.302 33.407 70.727 1.00 46.84 250 PHE D N 1
ATOM 8632 C CA . PHE D 1 252 ? -30.208 32.484 71.363 1.00 47.98 250 PHE D CA 1
ATOM 8633 C C . PHE D 1 252 ? -30.004 32.433 72.890 1.00 50.79 250 PHE D C 1
ATOM 8634 O O . PHE D 1 252 ? -30.975 32.432 73.650 1.00 51.85 250 PHE D O 1
ATOM 8642 N N . LYS D 1 253 ? -28.751 32.428 73.350 1.00 52.83 251 LYS D N 1
ATOM 8643 C CA . LYS D 1 253 ? -28.506 32.371 74.794 1.00 55.33 251 LYS D CA 1
ATOM 8644 C C . LYS D 1 253 ? -29.290 33.515 75.407 1.00 57.27 251 LYS D C 1
ATOM 8645 O O . LYS D 1 253 ? -30.009 33.332 76.361 1.00 55.38 251 LYS D O 1
ATOM 8651 N N . LYS D 1 254 ? -29.177 34.694 74.801 1.00 57.56 252 LYS D N 1
ATOM 8652 C CA . LYS D 1 254 ? -29.686 35.927 75.386 1.00 61.32 252 LYS D CA 1
ATOM 8653 C C . LYS D 1 254 ? -31.219 36.164 75.310 1.00 61.18 252 LYS D C 1
ATOM 8654 O O . LYS D 1 254 ? -31.763 36.897 76.149 1.00 63.89 252 LYS D O 1
ATOM 8660 N N . HIS D 1 255 ? -31.906 35.556 74.339 1.00 58.21 253 HIS D N 1
ATOM 8661 C CA . HIS D 1 255 ? -33.360 35.782 74.156 1.00 57.68 253 HIS D CA 1
ATOM 8662 C C . HIS D 1 255 ? -34.260 34.548 74.350 1.00 59.01 253 HIS D C 1
ATOM 8663 O O . HIS D 1 255 ? -35.481 34.663 74.229 1.00 58.76 253 HIS D O 1
ATOM 8670 N N . THR D 1 256 ? -33.665 33.391 74.640 1.00 56.44 254 THR D N 1
ATOM 8671 C CA . THR D 1 256 ? -34.361 32.110 74.656 1.00 56.93 254 THR D CA 1
ATOM 8672 C C . THR D 1 256 ? -33.960 31.363 75.947 1.00 58.28 254 THR D C 1
ATOM 8673 O O . THR D 1 256 ? -32.973 31.727 76.571 1.00 59.23 254 THR D O 1
ATOM 8677 N N . ASP D 1 257 ? -34.679 30.309 76.331 1.00 57.56 255 ASP D N 1
ATOM 8678 C CA . ASP D 1 257 ? -34.252 29.475 77.430 1.00 59.22 255 ASP D CA 1
ATOM 8679 C C . ASP D 1 257 ? -33.795 28.123 76.952 1.00 58.44 255 ASP D C 1
ATOM 8680 O O . ASP D 1 257 ? -33.893 27.113 77.674 1.00 59.92 255 ASP D O 1
ATOM 8685 N N . LEU D 1 258 ? -33.337 28.088 75.714 1.00 56.20 256 LEU D N 1
ATOM 8686 C CA . LEU D 1 258 ? -32.944 26.843 75.130 1.00 55.49 256 LEU D CA 1
ATOM 8687 C C . LEU D 1 258 ? -31.506 26.637 75.545 1.00 55.71 256 LEU D C 1
ATOM 8688 O O . LEU D 1 258 ? -30.686 27.552 75.397 1.00 55.57 256 LEU D O 1
ATOM 8693 N N . SER D 1 259 ? -31.210 25.456 76.089 1.00 56.38 257 SER D N 1
ATOM 8694 C CA . SER D 1 259 ? -29.854 25.085 76.429 1.00 56.48 257 SER D CA 1
ATOM 8695 C C . SER D 1 259 ? -28.881 25.168 75.215 1.00 54.17 257 SER D C 1
ATOM 8696 O O . SER D 1 259 ? -29.272 25.180 74.033 1.00 52.49 257 SER D O 1
ATOM 8699 N N . THR D 1 260 ? -27.596 25.176 75.558 1.00 55.81 258 THR D N 1
ATOM 8700 C CA . THR D 1 260 ? -26.493 25.189 74.628 1.00 52.64 258 THR D CA 1
ATOM 8701 C C . THR D 1 260 ? -26.544 23.992 73.719 1.00 52.32 258 THR D C 1
ATOM 8702 O O . THR D 1 260 ? -26.378 24.168 72.506 1.00 49.72 258 THR D O 1
ATOM 8706 N N . GLU D 1 261 ? -26.756 22.794 74.284 1.00 52.84 259 GLU D N 1
ATOM 8707 C CA . GLU D 1 261 ? -27.024 21.605 73.454 1.00 52.04 259 GLU D CA 1
ATOM 8708 C C . GLU D 1 261 ? -28.241 21.744 72.551 1.00 51.41 259 GLU D C 1
ATOM 8709 O O . GLU D 1 261 ? -28.207 21.275 71.392 1.00 50.16 259 GLU D O 1
ATOM 8715 N N . GLY D 1 262 ? -29.286 22.418 73.057 1.00 51.85 260 GLY D N 1
ATOM 8716 C CA . GLY D 1 262 ? -30.491 22.641 72.290 1.00 51.14 260 GLY D CA 1
ATOM 8717 C C . GLY D 1 262 ? -30.163 23.522 71.081 1.00 49.04 260 GLY D C 1
ATOM 8718 O O . GLY D 1 262 ? -30.583 23.216 70.003 1.00 47.86 260 GLY D O 1
ATOM 8719 N N . ILE D 1 263 ? -29.438 24.613 71.309 1.00 48.77 261 ILE D N 1
ATOM 8720 C CA . ILE D 1 263 ? -28.997 25.552 70.298 1.00 47.04 261 ILE D CA 1
ATOM 8721 C C . ILE D 1 263 ? -28.141 24.813 69.202 1.00 45.53 261 ILE D C 1
ATOM 8722 O O . ILE D 1 263 ? -28.491 24.906 68.022 1.00 44.16 261 ILE D O 1
ATOM 8727 N N . ALA D 1 264 ? -27.057 24.141 69.627 1.00 45.95 262 ALA D N 1
ATOM 8728 C CA . ALA D 1 264 ? -26.109 23.394 68.763 1.00 44.84 262 ALA D CA 1
ATOM 8729 C C . ALA D 1 264 ? -26.885 22.503 67.820 1.00 44.10 262 ALA D C 1
ATOM 8730 O O . ALA D 1 264 ? -26.767 22.573 66.622 1.00 43.41 262 ALA D O 1
ATOM 8732 N N . THR D 1 265 ? -27.713 21.689 68.413 1.00 45.29 263 THR D N 1
ATOM 8733 C CA . THR D 1 265 ? -28.484 20.681 67.760 1.00 45.06 263 THR D CA 1
ATOM 8734 C C . THR D 1 265 ? -29.554 21.279 66.812 1.00 44.12 263 THR D C 1
ATOM 8735 O O . THR D 1 265 ? -29.631 20.913 65.609 1.00 42.91 263 THR D O 1
ATOM 8739 N N . LEU D 1 266 ? -30.300 22.272 67.285 1.00 44.65 264 LEU D N 1
ATOM 8740 C CA . LEU D 1 266 ? -31.218 23.003 66.391 1.00 43.81 264 LEU D CA 1
ATOM 8741 C C . LEU D 1 266 ? -30.546 23.599 65.127 1.00 41.96 264 LEU D C 1
ATOM 8742 O O . LEU D 1 266 ? -31.115 23.537 64.045 1.00 41.11 264 LEU D O 1
ATOM 8747 N N . PHE D 1 267 ? -29.346 24.168 65.315 1.00 41.67 265 PHE D N 1
ATOM 8748 C CA . PHE D 1 267 ? -28.609 24.974 64.369 1.00 40.13 265 PHE D CA 1
ATOM 8749 C C . PHE D 1 267 ? -28.105 23.993 63.312 1.00 39.14 265 PHE D C 1
ATOM 8750 O O . PHE D 1 267 ? -27.956 24.309 62.123 1.00 37.91 265 PHE D O 1
ATOM 8758 N N . SER D 1 268 ? -27.838 22.788 63.768 1.00 39.80 266 SER D N 1
ATOM 8759 C CA . SER D 1 268 ? -27.177 21.799 62.954 1.00 39.10 266 SER D CA 1
ATOM 8760 C C . SER D 1 268 ? -28.235 21.216 62.047 1.00 38.72 266 SER D C 1
ATOM 8761 O O . SER D 1 268 ? -27.924 20.803 60.956 1.00 37.78 266 SER D O 1
ATOM 8764 N N . ILE D 1 269 ? -29.506 21.188 62.480 1.00 39.58 267 ILE D N 1
ATOM 8765 C CA . ILE D 1 269 ? -30.538 20.564 61.622 1.00 39.43 267 ILE D CA 1
ATOM 8766 C C . ILE D 1 269 ? -31.378 21.545 60.837 1.00 39.86 267 ILE D C 1
ATOM 8767 O O . ILE D 1 269 ? -32.019 21.136 59.856 1.00 38.46 267 ILE D O 1
ATOM 8772 N N . THR D 1 270 ? -31.416 22.800 61.277 1.00 38.86 268 THR D N 1
ATOM 8773 C CA . THR D 1 270 ? -32.284 23.745 60.569 1.00 39.23 268 THR D CA 1
ATOM 8774 C C . THR D 1 270 ? -31.618 25.090 60.190 1.00 39.30 268 THR D C 1
ATOM 8775 O O . THR D 1 270 ? -32.252 25.989 59.553 1.00 37.17 268 THR D O 1
ATOM 8779 N N . GLY D 1 271 ? -30.341 25.226 60.574 1.00 37.24 269 GLY D N 1
ATOM 8780 C CA . GLY D 1 271 ? -29.567 26.418 60.280 1.00 36.50 269 GLY D CA 1
ATOM 8781 C C . GLY D 1 271 ? -28.576 26.174 59.141 1.00 35.32 269 GLY D C 1
ATOM 8782 O O . GLY D 1 271 ? -28.087 25.064 58.972 1.00 35.22 269 GLY D O 1
ATOM 8783 N N . ASN D 1 272 ? -28.290 27.181 58.322 1.00 34.90 270 ASN D N 1
ATOM 8784 C CA . ASN D 1 272 ? -27.446 26.911 57.105 1.00 34.51 270 ASN D CA 1
ATOM 8785 C C . ASN D 1 272 ? -26.230 27.813 57.088 1.00 34.79 270 ASN D C 1
ATOM 8786 O O . ASN D 1 272 ? -26.362 29.028 57.048 1.00 33.44 270 ASN D O 1
ATOM 8791 N N . ALA D 1 273 ? -25.052 27.255 57.159 1.00 33.07 271 ALA D N 1
ATOM 8792 C CA . ALA D 1 273 ? -23.882 28.089 56.942 1.00 32.77 271 ALA D CA 1
ATOM 8793 C C . ALA D 1 273 ? -23.753 28.384 55.442 1.00 32.34 271 ALA D C 1
ATOM 8794 O O . ALA D 1 273 ? -23.867 27.462 54.589 1.00 33.39 271 ALA D O 1
ATOM 8796 N N . GLN D 1 274 ? -23.471 29.642 55.101 1.00 31.68 272 GLN D N 1
ATOM 8797 C CA . GLN D 1 274 ? -23.424 30.025 53.694 1.00 31.59 272 GLN D CA 1
ATOM 8798 C C . GLN D 1 274 ? -22.295 30.975 53.411 1.00 31.57 272 GLN D C 1
ATOM 8799 O O . GLN D 1 274 ? -21.694 31.521 54.335 1.00 32.65 272 GLN D O 1
ATOM 8805 N N . ILE D 1 275 ? -22.023 31.183 52.122 1.00 31.31 273 ILE D N 1
ATOM 8806 C CA . ILE D 1 275 ? -20.886 31.994 51.713 1.00 30.50 273 ILE D CA 1
ATOM 8807 C C . ILE D 1 275 ? -21.395 33.268 51.048 1.00 30.41 273 ILE D C 1
ATOM 8808 O O . ILE D 1 275 ? -22.301 33.194 50.160 1.00 31.21 273 ILE D O 1
ATOM 8813 N N . SER D 1 276 ? -20.851 34.426 51.464 1.00 30.80 274 SER D N 1
ATOM 8814 C CA . SER D 1 276 ? -21.132 35.655 50.746 1.00 30.81 274 SER D CA 1
ATOM 8815 C C . SER D 1 276 ? -20.021 35.912 49.771 1.00 30.81 274 SER D C 1
ATOM 8816 O O . SER D 1 276 ? -20.290 36.000 48.617 1.00 31.69 274 SER D O 1
ATOM 8819 N N . GLN D 1 277 ? -18.765 36.015 50.193 1.00 31.76 275 GLN D N 1
ATOM 8820 C CA . GLN D 1 277 ? -17.724 36.165 49.159 1.00 32.66 275 GLN D CA 1
ATOM 8821 C C . GLN D 1 277 ? -16.381 35.717 49.668 1.00 34.79 275 GLN D C 1
ATOM 8822 O O . GLN D 1 277 ? -16.082 35.831 50.861 1.00 34.68 275 GLN D O 1
ATOM 8828 N N . VAL D 1 278 ? -15.567 35.192 48.773 1.00 33.12 276 VAL D N 1
ATOM 8829 C CA . VAL D 1 278 ? -14.323 34.639 49.210 1.00 35.09 276 VAL D CA 1
ATOM 8830 C C . VAL D 1 278 ? -13.133 35.345 48.573 1.00 38.12 276 VAL D C 1
ATOM 8831 O O . VAL D 1 278 ? -12.002 34.900 48.673 1.00 38.12 276 VAL D O 1
ATOM 8835 N N . VAL D 1 279 ? -13.404 36.463 47.929 1.00 37.54 277 VAL D N 1
ATOM 8836 C CA . VAL D 1 279 ? -12.373 37.110 47.127 1.00 40.04 277 VAL D CA 1
ATOM 8837 C C . VAL D 1 279 ? -11.727 38.359 47.729 1.00 42.90 277 VAL D C 1
ATOM 8838 O O . VAL D 1 279 ? -10.720 38.840 47.192 1.00 47.93 277 VAL D O 1
ATOM 8842 N N . ASP D 1 280 ? -12.297 38.923 48.790 1.00 46.06 278 ASP D N 1
ATOM 8843 C CA . ASP D 1 280 ? -11.729 40.142 49.393 1.00 47.27 278 ASP D CA 1
ATOM 8844 C C . ASP D 1 280 ? -10.624 39.814 50.404 1.00 49.63 278 ASP D C 1
ATOM 8845 O O . ASP D 1 280 ? -10.361 38.646 50.713 1.00 49.61 278 ASP D O 1
ATOM 8850 N N . PRO D 1 281 ? -9.937 40.837 50.925 1.00 52.44 279 PRO D N 1
ATOM 8851 C CA . PRO D 1 281 ? -8.921 40.345 51.870 1.00 52.89 279 PRO D CA 1
ATOM 8852 C C . PRO D 1 281 ? -9.576 39.689 53.130 1.00 51.89 279 PRO D C 1
ATOM 8853 O O . PRO D 1 281 ? -9.032 38.723 53.668 1.00 53.01 279 PRO D O 1
ATOM 8857 N N . LEU D 1 282 ? -10.747 40.157 53.568 1.00 47.54 280 LEU D N 1
ATOM 8858 C CA . LEU D 1 282 ? -11.553 39.361 54.492 1.00 44.53 280 LEU D CA 1
ATOM 8859 C C . LEU D 1 282 ? -12.633 38.577 53.773 1.00 42.17 280 LEU D C 1
ATOM 8860 O O . LEU D 1 282 ? -13.280 39.112 52.880 1.00 40.83 280 LEU D O 1
ATOM 8865 N N . LYS D 1 283 ? -12.882 37.339 54.214 1.00 40.60 281 LYS D N 1
ATOM 8866 C CA . LYS D 1 283 ? -13.909 36.518 53.562 1.00 39.45 281 LYS D CA 1
ATOM 8867 C C . LYS D 1 283 ? -15.205 36.784 54.306 1.00 39.25 281 LYS D C 1
ATOM 8868 O O . LYS D 1 283 ? -15.161 37.135 55.456 1.00 40.04 281 LYS D O 1
ATOM 8874 N N . THR D 1 284 ? -16.363 36.604 53.685 1.00 36.89 282 THR D N 1
ATOM 8875 C CA . THR D 1 284 ? -17.580 36.907 54.375 1.00 34.12 282 THR D CA 1
ATOM 8876 C C . THR D 1 284 ? -18.488 35.718 54.276 1.00 32.79 282 THR D C 1
ATOM 8877 O O . THR D 1 284 ? -18.686 35.228 53.211 1.00 32.40 282 THR D O 1
ATOM 8881 N N . ALA D 1 285 ? -19.038 35.282 55.406 1.00 32.91 283 ALA D N 1
ATOM 8882 C CA . ALA D 1 285 ? -19.878 34.106 55.456 1.00 32.93 283 ALA D CA 1
ATOM 8883 C C . ALA D 1 285 ? -21.094 34.493 56.282 1.00 35.19 283 ALA D C 1
ATOM 8884 O O . ALA D 1 285 ? -21.170 35.648 56.877 1.00 33.44 283 ALA D O 1
ATOM 8886 N N . ARG D 1 286 ? -22.056 33.588 56.327 1.00 33.97 284 ARG D N 1
ATOM 8887 C CA . ARG D 1 286 ? -23.282 33.931 57.043 1.00 34.99 284 ARG D CA 1
ATOM 8888 C C . ARG D 1 286 ? -23.969 32.693 57.624 1.00 35.22 284 ARG D C 1
ATOM 8889 O O . ARG D 1 286 ? -23.615 31.559 57.271 1.00 33.82 284 ARG D O 1
ATOM 8897 N N . PHE D 1 287 ? -24.830 32.885 58.612 1.00 34.02 285 PHE D N 1
ATOM 8898 C CA . PHE D 1 287 ? -25.487 31.714 59.193 1.00 34.42 285 PHE D CA 1
ATOM 8899 C C . PHE D 1 287 ? -26.976 31.960 59.243 1.00 34.70 285 PHE D C 1
ATOM 8900 O O . PHE D 1 287 ? -27.431 32.859 59.911 1.00 35.33 285 PHE D O 1
ATOM 8908 N N . SER D 1 288 ? -27.726 31.163 58.505 1.00 34.33 286 SER D N 1
ATOM 8909 C CA . SER D 1 288 ? -29.076 31.512 58.172 1.00 35.15 286 SER D CA 1
ATOM 8910 C C . SER D 1 288 ? -30.061 30.548 58.807 1.00 35.79 286 SER D C 1
ATOM 8911 O O . SER D 1 288 ? -29.885 29.319 58.751 1.00 36.00 286 SER D O 1
ATOM 8914 N N . LEU D 1 289 ? -31.126 31.111 59.374 1.00 36.07 287 LEU D N 1
ATOM 8915 C CA . LEU D 1 289 ? -32.218 30.320 59.973 1.00 39.46 287 LEU D CA 1
ATOM 8916 C C . LEU D 1 289 ? -33.553 30.762 59.377 1.00 41.55 287 LEU D C 1
ATOM 8917 O O . LEU D 1 289 ? -33.742 31.989 59.115 1.00 42.84 287 LEU D O 1
ATOM 8922 N N . PRO D 1 290 ? -34.501 29.805 59.189 1.00 44.13 288 PRO D N 1
ATOM 8923 C CA . PRO D 1 290 ? -35.780 30.298 58.709 1.00 45.13 288 PRO D CA 1
ATOM 8924 C C . PRO D 1 290 ? -36.466 31.139 59.744 1.00 46.57 288 PRO D C 1
ATOM 8925 O O . PRO D 1 290 ? -36.368 30.879 60.958 1.00 47.75 288 PRO D O 1
ATOM 8929 N N . ASN D 1 291 ? -37.143 32.177 59.266 1.00 46.56 289 ASN D N 1
ATOM 8930 C CA . ASN D 1 291 ? -37.829 33.081 60.168 1.00 47.00 289 ASN D CA 1
ATOM 8931 C C . ASN D 1 291 ? -38.849 32.407 61.119 1.00 48.94 289 ASN D C 1
ATOM 8932 O O . ASN D 1 291 ? -38.875 32.738 62.293 1.00 46.09 289 ASN D O 1
ATOM 8937 N N . TRP D 1 292 ? -39.664 31.483 60.604 1.00 49.33 290 TRP D N 1
ATOM 8938 C CA . TRP D 1 292 ? -40.622 30.802 61.457 1.00 53.45 290 TRP D CA 1
ATOM 8939 C C . TRP D 1 292 ? -39.961 30.180 62.693 1.00 54.13 290 TRP D C 1
ATOM 8940 O O . TRP D 1 292 ? -40.531 30.260 63.771 1.00 56.32 290 TRP D O 1
ATOM 8951 N N . ILE D 1 293 ? -38.780 29.563 62.525 1.00 52.85 291 ILE D N 1
ATOM 8952 C CA . ILE D 1 293 ? -38.030 29.032 63.688 1.00 52.85 291 ILE D CA 1
ATOM 8953 C C . ILE D 1 293 ? -37.805 30.122 64.726 1.00 51.80 291 ILE D C 1
ATOM 8954 O O . ILE D 1 293 ? -38.115 29.934 65.919 1.00 55.05 291 ILE D O 1
ATOM 8959 N N . LEU D 1 294 ? -37.338 31.299 64.286 1.00 49.51 292 LEU D N 1
ATOM 8960 C CA . LEU D 1 294 ? -37.028 32.392 65.228 1.00 50.51 292 LEU D CA 1
ATOM 8961 C C . LEU D 1 294 ? -38.309 32.931 65.870 1.00 53.30 292 LEU D C 1
ATOM 8962 O O . LEU D 1 294 ? -38.352 33.333 67.077 1.00 54.09 292 LEU D O 1
ATOM 8967 N N . GLU D 1 295 ? -39.368 33.009 65.077 1.00 54.40 293 GLU D N 1
ATOM 8968 C CA . GLU D 1 295 ? -40.569 33.525 65.676 1.00 61.08 293 GLU D CA 1
ATOM 8969 C C . GLU D 1 295 ? -41.001 32.424 66.659 1.00 62.22 293 GLU D C 1
ATOM 8970 O O . GLU D 1 295 ? -41.480 32.722 67.735 1.00 62.24 293 GLU D O 1
ATOM 8976 N N . SER D 1 296 ? -40.767 31.148 66.322 1.00 63.03 294 SER D N 1
ATOM 8977 C CA . SER D 1 296 ? -41.258 30.071 67.242 1.00 65.79 294 SER D CA 1
ATOM 8978 C C . SER D 1 296 ? -40.655 30.330 68.586 1.00 65.40 294 SER D C 1
ATOM 8979 O O . SER D 1 296 ? -41.335 30.288 69.598 1.00 69.14 294 SER D O 1
ATOM 8982 N N . TYR D 1 297 ? -39.373 30.659 68.598 1.00 63.56 295 TYR D N 1
ATOM 8983 C CA . TYR D 1 297 ? -38.705 30.905 69.855 1.00 64.98 295 TYR D CA 1
ATOM 8984 C C . TYR D 1 297 ? -38.891 32.294 70.416 1.00 65.52 295 TYR D C 1
ATOM 8985 O O . TYR D 1 297 ? -38.291 32.614 71.423 1.00 67.54 295 TYR D O 1
ATOM 8994 N N . GLY D 1 298 ? -39.705 33.127 69.762 1.00 65.52 296 GLY D N 1
ATOM 8995 C CA . GLY D 1 298 ? -40.044 34.457 70.278 1.00 65.06 296 GLY D CA 1
ATOM 8996 C C . GLY D 1 298 ? -38.985 35.490 69.982 1.00 65.73 296 GLY D C 1
ATOM 8997 O O . GLY D 1 298 ? -39.032 36.613 70.473 1.00 65.13 296 GLY D O 1
ATOM 8998 N N . ILE D 1 299 ? -38.019 35.131 69.145 1.00 64.30 297 ILE D N 1
ATOM 8999 C CA . ILE D 1 299 ? -36.940 36.062 68.842 1.00 64.83 297 ILE D CA 1
ATOM 9000 C C . ILE D 1 299 ? -37.345 37.130 67.814 1.00 67.19 297 ILE D C 1
ATOM 9001 O O . ILE D 1 299 ? -37.654 36.801 66.666 1.00 65.01 297 ILE D O 1
ATOM 9006 N N . ARG D 1 300 ? -37.319 38.401 68.233 1.00 72.07 298 ARG D N 1
ATOM 9007 C CA . ARG D 1 300 ? -37.976 39.494 67.519 1.00 76.52 298 ARG D CA 1
ATOM 9008 C C . ARG D 1 300 ? -36.953 40.587 67.263 1.00 77.81 298 ARG D C 1
ATOM 9009 O O . ARG D 1 300 ? -36.494 41.242 68.194 1.00 79.19 298 ARG D O 1
ATOM 9017 N N . PHE D 1 301 ? -36.586 40.783 66.012 1.00 77.90 299 PHE D N 1
ATOM 9018 C CA . PHE D 1 301 ? -35.592 41.789 65.695 1.00 79.35 299 PHE D CA 1
ATOM 9019 C C . PHE D 1 301 ? -36.273 43.159 65.572 1.00 82.11 299 PHE D C 1
ATOM 9020 O O . PHE D 1 301 ? -36.724 43.796 66.562 1.00 83.16 299 PHE D O 1
#

B-factor: mean 39.36, std 18.84, range [2.0, 123.88]

Sequence (1200 aa):
SHMKYSLSADHHIFAFSKENKPAISVKSGDELEVETMDFSNQIQSNEDKLDEMDWNRVNPATGPIFVEGAKEGDVLKVKIKKIEVAEKGVLATGKGLGVLGNLMEGLYSKVVDIKDGKVIFNEKLALPVKPMIGVIGVAPKEGSINCGTPGSHGGNMDTTLIAEGAEVYFPVFVEGALLALGDLHALMGDGEVGVSGVEVAGKVLLEVEVIKGLNLKNPVVKTAEVTATIASAESLDKAVEIAVHDMAELFKKHTDLSTEGIATLFSITGNAQISQVVDPLKTARFSLPNWILESYGIRFSHMKYSLSADHHIFAFSKENKPAISVKSGDELEVETMDFSNQIQSNEDKLDEMDWNRVNPATGPIFVEGAKEGDVLKVKIKKIEVAEKGVLATGKGLGVLGNLMEGLYSKVVDIKDGKVIFNEKLALPVKPMIGVIGVAPKEGSINCGTPGSHGGNMDTTLIAEGAEVYFPVFVEGALLALGDLHALMGDGEVGVSGVEVAGKVLLEVEVIKGLNLKNPVVKTAEVTATIASAESLDKAVEIAVHDMAELFKKHTDLSTEGIATLFSITGNAQISQVVDPLKTARFSLPNWILESYGIRFSHMKYSLSADHHIFAFSKENKPAISVKSGDELEVETMDFSNQIQSNEDKLDEMDWNRVNPATGPIFVEGAKEGDVLKVKIKKIEVAEKGVLATGKGLGVLGNLMEGLYSKVVDIKDGKVIFNEKLALPVKPMIGVIGVAPKEGSINCGTPGSHGGNMDTTLIAEGAEVYFPVFVEGALLALGDLHALMGDGEVGVSGVEVAGKVLLEVEVIKGLNLKNPVVKTAEVTATIASAESLDKAVEIAVHDMAELFKKHTDLSTEGIATLFSITGNAQISQVVDPLKTARFSLPNWILESYGIRFSHMKYSLSADHHIFAFSKENKPAISVKSGDELEVETMDFSNQIQSNEDKLDEMDWNRVNPATGPIFVEGAKEGDVLKVKIKKIEVAEKGVLATGKGLGVLGNLMEGLYSKVVDIKDGKVIFNEKLALPVKPMIGVIGVAPKEGSINCGTPGSHGGNMDTTLIAEGAEVYFPVFVEGALLALGDLHALMGDGEVGVSGVEVAGKVLLEVEVIKGLNLKNPVVKTAEVTATIASAESLDKAVEIAVHDMAELFKKHTDLSTEGIATLFSITGNAQISQVVDPLKTARFSLPNWILESYGIRF

Organism: Caldanaerobacter subterraneus subsp. tengcongensis (strain DSM 15242 / JCM 11007 / NBRC 100824 / MB4) (NCBI:txid273068)